Protein AF-C0BCS1-F1 (afdb_monomer_lite)

Sequence (921 aa):
MLYVSSLPQVRDFAQQEAFRIDSSSLIPFIEKELLHIDLLNSFVPQMQNTSLVFQGGTALRLCYGAPRYSEDLDFSVGSDFYQAEKLNSLINENLIKQCNGEVSLKQPKDSIWNRNDVSNQTKVAKWFVKYDLNPNQRDIPLQKIKLEAASIGAHTSLTKNAICHYPQFFKEFPDLKIHVESCDEIMADKLLSFSASIYTRWRDLWDMNWMIEKSDITPATFPLLEYKILDYKTDSQEYKSNLENTIKNIPEFINSNEFLQEMKKMLPVETVETTLLDPNYRLKMISSGCKDIISGLKDELKEADCVVIATDVDPSGEGELLAWEALEKCGWRGPTKRMYFADEAPASVQKAFRERKTLPSMDKDGDYVKAVVRERWDLASMQFTRAATLVARKKGFRTVVRQGRLKSVMVKLTGDQLKAYNEYVRKPFYEARFKDENGNIFARKTDDPEDIRFDSPDQVDLSQLHDSAVVEDSRGKKHTAPGKLLDLAGLSAILAKQGFKPANVLKTYQEMYENQIVSYPRTEDKEVTPEQFGELLPLVDKIASVVGVDTSLLSHRAARKTHVKEGGAHGANRPGINVPESLAELENGYEKIGSAIYSVLAKNYLAMLAEDYEYELIKGHVRDFPEYVGQTQIPIKPGFKAIFDSDSSSTEKSEGEEAENACEFGKVASPYVHEGANKRPQKPTMKWLTKKLEKYNVGTGATRTSTLAEITANEERALMKENKGALTMTKCGEVSYALLANCQIASPEVTEKLFESMNEVGRFSRKPSDVINTVTDMVVHDMKAMQDNIGALDGMKLGDGNAIVIGKCPKCGKDLYATKNQFRCAGVHFKKTGEKDGKAVFAQDGTCDFSIYRFVGPKDKPKKLTDKNGREIAEKGKTSLIKGIKKKSGDGTYDAYLTLNRETWSLDMQFPEFKGKKHKG

Radius of gyration: 37.6 Å; chains: 1; bounding box: 99×92×108 Å

Structure (mmCIF, N/CA/C/O backbone):
data_AF-C0BCS1-F1
#
_entry.id   AF-C0BCS1-F1
#
loop_
_atom_site.group_PDB
_atom_site.id
_atom_site.type_symbol
_atom_site.label_atom_id
_atom_site.label_alt_id
_atom_site.label_comp_id
_atom_site.label_asym_id
_atom_site.label_entity_id
_atom_site.label_seq_id
_atom_site.pdbx_PDB_ins_code
_atom_site.Cartn_x
_atom_site.Cartn_y
_atom_site.Cartn_z
_atom_site.occupancy
_atom_site.B_iso_or_equiv
_atom_site.auth_seq_id
_atom_site.auth_comp_id
_atom_site.auth_asym_id
_atom_site.auth_atom_id
_atom_site.pdbx_PDB_model_num
ATOM 1 N N . MET A 1 1 ? -8.230 4.095 59.460 1.00 45.56 1 MET A N 1
ATOM 2 C CA . MET A 1 1 ? -7.042 4.572 58.729 1.00 45.56 1 MET A CA 1
ATOM 3 C C . MET A 1 1 ? -7.519 4.879 57.331 1.00 45.56 1 MET A C 1
ATOM 5 O O . MET A 1 1 ? -8.160 4.011 56.749 1.00 45.56 1 MET A O 1
ATOM 9 N N . LEU A 1 2 ? -7.238 6.076 56.813 1.00 54.12 2 LEU A N 1
ATOM 10 C CA . LEU A 1 2 ? -7.295 6.291 55.369 1.00 54.12 2 LEU A CA 1
ATOM 11 C C . LEU A 1 2 ? -6.392 5.240 54.706 1.00 54.12 2 LEU A C 1
ATOM 13 O O . LEU A 1 2 ? -5.295 4.978 55.206 1.00 54.12 2 LEU A O 1
ATOM 17 N N . TYR A 1 3 ? -6.855 4.619 53.621 1.00 56.19 3 TYR A N 1
ATOM 18 C CA . TYR A 1 3 ? -5.982 3.759 52.811 1.00 56.19 3 TYR A CA 1
ATOM 19 C C . TYR A 1 3 ? -4.959 4.595 52.032 1.00 56.19 3 TYR A C 1
ATOM 21 O O . TYR A 1 3 ? -3.931 4.091 51.581 1.00 56.19 3 TYR A O 1
ATOM 29 N N . VAL A 1 4 ? -5.223 5.896 51.954 1.00 56.44 4 VAL A N 1
ATOM 30 C CA . VAL A 1 4 ? -4.303 6.937 51.538 1.00 56.44 4 VAL A CA 1
ATOM 31 C C . VAL A 1 4 ? -3.503 7.455 52.732 1.00 56.44 4 VAL A C 1
ATOM 33 O O . VAL A 1 4 ? -4.061 7.877 53.740 1.00 56.44 4 VAL A O 1
ATOM 36 N N . SER A 1 5 ? -2.176 7.463 52.625 1.00 53.47 5 SER A N 1
ATOM 37 C CA . SER A 1 5 ? -1.283 7.852 53.724 1.00 53.47 5 SER A CA 1
ATOM 38 C C . SER A 1 5 ? -1.391 9.328 54.145 1.00 53.47 5 SER A C 1
ATOM 40 O O . SER A 1 5 ? -1.106 9.629 55.303 1.00 53.47 5 SER A O 1
ATOM 42 N N . SER A 1 6 ? -1.830 10.233 53.257 1.00 72.12 6 SER A N 1
ATOM 43 C CA . SER A 1 6 ? -2.327 11.586 53.583 1.00 72.12 6 SER A CA 1
ATOM 44 C C . SER A 1 6 ? -3.031 12.252 52.383 1.00 72.12 6 SER A C 1
ATOM 46 O O . SER A 1 6 ? -2.670 11.999 51.233 1.00 72.12 6 SER A O 1
ATOM 48 N N . LEU A 1 7 ? -4.011 13.140 52.617 1.00 75.31 7 LEU A N 1
ATOM 49 C CA . LEU A 1 7 ? -4.731 13.845 51.537 1.00 75.31 7 LEU A CA 1
ATOM 50 C C . LEU A 1 7 ? -3.817 14.671 50.603 1.00 75.31 7 LEU A C 1
ATOM 52 O O . LEU A 1 7 ? -4.027 14.615 49.389 1.00 75.31 7 LEU A O 1
ATOM 56 N N . PRO A 1 8 ? -2.760 15.359 51.086 1.00 76.81 8 PRO A N 1
ATOM 57 C CA . PRO A 1 8 ? -1.808 16.035 50.200 1.00 76.81 8 PRO A CA 1
ATOM 58 C C . PRO A 1 8 ? -1.104 15.102 49.200 1.00 76.81 8 PRO A C 1
ATOM 60 O O . PRO A 1 8 ? -0.887 15.483 48.048 1.00 76.81 8 PRO A O 1
ATOM 63 N N . GLN A 1 9 ? -0.819 13.851 49.585 1.00 81.00 9 GLN A N 1
ATOM 64 C CA . GLN A 1 9 ? -0.170 12.879 48.695 1.00 81.00 9 GLN A CA 1
ATOM 65 C C . GLN A 1 9 ? -1.052 12.472 47.506 1.00 81.00 9 GLN A C 1
ATOM 67 O O . GLN A 1 9 ? -0.512 12.112 46.462 1.00 81.00 9 GLN A O 1
ATOM 72 N N . VAL A 1 10 ? -2.385 12.575 47.616 1.00 85.31 10 VAL A N 1
ATOM 73 C CA . VAL A 1 10 ? -3.322 12.315 46.503 1.00 85.31 10 VAL A CA 1
ATOM 74 C C . VAL A 1 10 ? -3.016 13.230 45.325 1.00 85.31 10 VAL A C 1
ATOM 76 O O . VAL A 1 10 ? -2.894 12.772 44.190 1.00 85.31 10 VAL A O 1
ATOM 79 N N . ARG A 1 11 ? -2.874 14.533 45.593 1.00 85.88 11 ARG A N 1
ATOM 80 C CA . ARG A 1 11 ? -2.620 15.537 44.556 1.00 85.88 11 ARG A CA 1
ATOM 81 C C . ARG A 1 11 ? -1.243 15.365 43.940 1.00 85.88 11 ARG A C 1
ATOM 83 O O . ARG A 1 11 ? -1.111 15.450 42.720 1.00 85.88 11 ARG A O 1
ATOM 90 N N . ASP A 1 12 ? -0.227 15.126 44.760 1.00 84.12 12 ASP A N 1
ATOM 91 C CA . ASP A 1 12 ? 1.133 14.930 44.260 1.00 84.12 12 ASP A CA 1
ATOM 92 C C . ASP A 1 12 ? 1.222 13.689 43.374 1.00 84.12 12 ASP A C 1
ATOM 94 O O . ASP A 1 12 ? 1.744 13.767 42.259 1.00 84.12 12 ASP A O 1
ATOM 98 N N . PHE A 1 13 ? 0.620 12.581 43.806 1.00 87.12 13 PHE A N 1
ATOM 99 C CA . PHE A 1 13 ? 0.535 11.373 42.999 1.00 87.12 13 PHE A CA 1
ATOM 100 C C . PHE A 1 13 ? -0.258 11.599 41.707 1.00 87.12 13 PHE A C 1
ATOM 102 O O . PHE A 1 13 ? 0.216 11.250 40.628 1.00 87.12 13 PHE A O 1
ATOM 109 N N . ALA A 1 14 ? -1.431 12.235 41.781 1.00 86.88 14 ALA A N 1
ATOM 110 C CA . ALA A 1 14 ? -2.249 12.519 40.606 1.00 86.88 14 ALA A CA 1
ATOM 111 C C . ALA A 1 14 ? -1.506 13.380 39.574 1.00 86.88 14 ALA A C 1
ATOM 113 O O . ALA A 1 14 ? -1.634 13.153 38.373 1.00 86.88 14 ALA A O 1
ATOM 114 N N . GLN A 1 15 ? -0.689 14.338 40.022 1.00 86.00 15 GLN A N 1
ATOM 115 C CA . GLN A 1 15 ? 0.159 15.147 39.145 1.00 86.00 15 GLN A CA 1
ATOM 116 C C . GLN A 1 15 ? 1.286 14.335 38.503 1.00 86.00 15 GLN A C 1
ATOM 118 O O . GLN A 1 15 ? 1.539 14.494 37.307 1.00 86.00 15 GLN A O 1
ATOM 123 N N . GLN A 1 16 ? 1.946 13.462 39.267 1.00 84.12 16 GLN A N 1
ATOM 124 C CA . GLN A 1 16 ? 2.982 12.566 38.746 1.00 84.12 16 GLN A CA 1
ATOM 125 C C . GLN A 1 16 ? 2.408 11.594 37.710 1.00 84.12 16 GLN A C 1
ATOM 127 O O . GLN A 1 16 ? 2.977 11.419 36.633 1.00 84.12 16 GLN A O 1
ATOM 132 N N . GLU A 1 17 ? 1.253 11.008 38.006 1.00 83.81 17 GLU A N 1
ATOM 133 C CA . GLU A 1 17 ? 0.593 10.046 37.135 1.00 83.81 17 GLU A CA 1
ATOM 134 C C . GLU A 1 17 ? 0.048 10.712 35.867 1.00 83.81 17 GLU A C 1
ATOM 136 O O . GLU A 1 17 ? 0.300 10.228 34.765 1.00 83.81 17 GLU A O 1
ATOM 141 N N . ALA A 1 18 ? -0.592 11.880 35.991 1.00 82.31 18 ALA A N 1
ATOM 142 C CA . ALA A 1 18 ? -1.008 12.696 34.852 1.00 82.31 18 ALA A CA 1
ATOM 143 C C . ALA A 1 18 ? 0.174 13.085 33.950 1.00 82.31 18 ALA A C 1
ATOM 145 O O . ALA A 1 18 ? 0.043 13.081 32.727 1.00 82.31 18 ALA A O 1
ATOM 146 N N . PHE A 1 19 ? 1.335 13.402 34.535 1.00 79.94 19 PHE A N 1
ATOM 147 C CA . PHE A 1 19 ? 2.562 13.674 33.786 1.00 79.94 19 PHE A CA 1
ATOM 148 C C . PHE A 1 19 ? 3.078 12.423 33.064 1.00 79.94 19 PHE A C 1
ATOM 150 O O . PHE A 1 19 ? 3.452 12.502 31.895 1.00 79.94 19 PHE A O 1
ATOM 157 N N . ARG A 1 20 ? 3.052 11.259 33.725 1.00 76.12 20 ARG A N 1
ATOM 158 C CA . ARG A 1 20 ? 3.465 9.972 33.144 1.00 76.12 20 ARG A CA 1
ATOM 159 C C . ARG A 1 20 ? 2.649 9.607 31.902 1.00 76.12 20 ARG A C 1
ATOM 161 O O . ARG A 1 20 ? 3.212 9.063 30.956 1.00 76.12 20 ARG A O 1
ATOM 168 N N . ILE A 1 21 ? 1.352 9.916 31.902 1.00 71.75 21 ILE A N 1
ATOM 169 C CA . ILE A 1 21 ? 0.428 9.636 30.789 1.00 71.75 21 ILE A CA 1
ATOM 170 C C . ILE A 1 21 ? 0.202 10.843 29.855 1.00 71.75 21 ILE A C 1
ATOM 172 O O . ILE A 1 21 ? -0.741 10.837 29.063 1.00 71.75 21 ILE A O 1
ATOM 176 N N . ASP A 1 22 ? 1.056 11.871 29.952 1.00 72.12 22 ASP A N 1
ATOM 177 C CA . ASP A 1 22 ? 1.058 13.103 29.140 1.00 72.12 22 ASP A CA 1
ATOM 178 C C . ASP A 1 22 ? -0.292 13.855 29.104 1.00 72.12 22 ASP A C 1
ATOM 180 O O . ASP A 1 22 ? -0.677 14.446 28.097 1.00 72.12 22 ASP A O 1
ATOM 184 N N . SER A 1 23 ? -1.043 13.845 30.211 1.00 75.62 23 SER A N 1
ATOM 185 C CA . SER A 1 23 ? -2.406 14.387 30.269 1.00 75.62 23 SER A CA 1
ATOM 186 C C . SER A 1 23 ? -2.677 15.178 31.548 1.00 75.62 23 SER A C 1
ATOM 188 O O . SER A 1 23 ? -3.337 14.713 32.477 1.00 75.62 23 SER A O 1
ATOM 190 N N . SER A 1 24 ? -2.211 16.427 31.605 1.00 79.38 24 SER A N 1
ATOM 191 C CA . SER A 1 24 ? -2.445 17.299 32.769 1.00 79.38 24 SER A CA 1
ATOM 192 C C . SER A 1 24 ? -3.927 17.600 33.029 1.00 79.38 24 SER A C 1
ATOM 194 O O . SER A 1 24 ? -4.307 17.869 34.166 1.00 79.38 24 SER A O 1
ATOM 196 N N . SER A 1 25 ? -4.791 17.505 32.013 1.00 82.31 25 SER A N 1
ATOM 197 C CA . SER A 1 25 ? -6.243 17.629 32.187 1.00 82.31 25 SER A CA 1
ATOM 198 C C . SER A 1 25 ? -6.852 16.506 33.028 1.00 82.31 25 SER A C 1
ATOM 200 O O . SER A 1 25 ? -7.947 16.695 33.549 1.00 82.31 25 SER A O 1
ATOM 202 N N . LEU A 1 26 ? -6.155 15.373 33.192 1.00 88.88 26 LEU A N 1
ATOM 203 C CA . LEU A 1 26 ? -6.627 14.237 33.985 1.00 88.88 26 LEU A CA 1
ATOM 204 C C . LEU A 1 26 ? -6.359 14.363 35.483 1.00 88.88 26 LEU A C 1
ATOM 206 O O . LEU A 1 26 ? -6.966 13.620 36.245 1.00 88.88 26 LEU A O 1
ATOM 210 N N . ILE A 1 27 ? -5.531 15.313 35.929 1.00 89.62 27 ILE A N 1
ATOM 211 C CA . ILE A 1 27 ? -5.221 15.517 37.357 1.00 89.62 27 ILE A CA 1
ATOM 212 C C . ILE A 1 27 ? -6.481 15.493 38.245 1.00 89.62 27 ILE A C 1
ATOM 214 O O . ILE A 1 27 ? -6.532 14.653 39.141 1.00 89.62 27 ILE A O 1
ATOM 218 N N . PRO A 1 28 ? -7.523 16.322 38.009 1.00 89.56 28 PRO A N 1
ATOM 219 C CA . PRO A 1 28 ? -8.705 16.324 38.875 1.00 89.56 28 PRO A CA 1
ATOM 220 C C . PRO A 1 28 ? -9.489 15.005 38.837 1.00 89.56 28 PRO A C 1
ATOM 222 O O . PRO A 1 28 ? -10.197 14.687 39.785 1.00 89.56 28 PRO A O 1
ATOM 225 N N . PHE A 1 29 ? -9.374 14.231 37.761 1.00 91.94 29 PHE A N 1
ATOM 226 C CA . PHE A 1 29 ? -10.049 12.946 37.620 1.00 91.94 29 PHE A CA 1
ATOM 227 C C . PHE A 1 29 ? -9.303 11.821 38.340 1.00 91.94 29 PHE A C 1
ATOM 229 O O . PHE A 1 29 ? -9.937 10.988 38.978 1.00 91.94 29 PHE A O 1
ATOM 236 N N . ILE A 1 30 ? -7.969 11.832 38.290 1.00 91.75 30 ILE A N 1
ATOM 237 C CA . ILE A 1 30 ? -7.124 10.906 39.051 1.00 91.75 30 ILE A CA 1
ATOM 238 C C . ILE A 1 30 ? -7.273 11.188 40.550 1.00 91.75 30 ILE A C 1
ATOM 240 O O . ILE A 1 30 ? -7.464 10.254 41.322 1.00 91.75 30 ILE A O 1
ATOM 244 N N . GLU A 1 31 ? -7.269 12.467 40.957 1.00 91.50 31 GLU A N 1
ATOM 245 C CA . GLU A 1 31 ? -7.570 12.864 42.341 1.00 91.50 31 GLU A CA 1
ATOM 246 C C . GLU A 1 31 ? -8.921 12.275 42.786 1.00 91.50 31 GLU A C 1
ATOM 248 O O . GLU A 1 31 ? -8.995 11.621 43.823 1.00 91.50 31 GLU A O 1
ATOM 253 N N . LYS A 1 32 ? -9.984 12.443 41.986 1.00 91.88 32 LYS A N 1
ATOM 254 C CA . LYS A 1 32 ? -11.315 11.899 42.300 1.00 91.88 32 LYS A CA 1
ATOM 255 C C . LYS A 1 32 ? -11.346 10.375 42.373 1.00 91.88 32 LYS A C 1
ATOM 257 O O . LYS A 1 32 ? -11.931 9.861 43.315 1.00 91.88 32 LYS A O 1
ATOM 262 N N . GLU A 1 33 ? -10.723 9.668 41.431 1.00 92.25 33 GLU A N 1
ATOM 263 C CA . GLU A 1 33 ? -10.715 8.198 41.408 1.00 92.25 33 GLU A CA 1
ATOM 264 C C . GLU A 1 33 ? -10.065 7.620 42.675 1.00 92.25 33 GLU A C 1
ATOM 266 O O . GLU A 1 33 ? -10.596 6.685 43.272 1.00 92.25 33 GLU A O 1
ATOM 271 N N . LEU A 1 34 ? -8.967 8.221 43.146 1.00 90.62 34 LEU A N 1
ATOM 272 C CA . LEU A 1 34 ? -8.327 7.827 44.405 1.00 90.62 34 LEU A CA 1
ATOM 273 C C . LEU A 1 34 ? -9.242 8.066 45.613 1.00 90.62 34 LEU A C 1
ATOM 275 O O . LEU A 1 34 ? -9.393 7.192 46.464 1.00 90.62 34 LEU A O 1
ATOM 279 N N . LEU A 1 35 ? -9.900 9.225 45.658 1.00 91.00 35 LEU A N 1
ATOM 280 C CA . LEU A 1 35 ? -10.824 9.577 46.736 1.00 91.00 35 LEU A CA 1
ATOM 281 C C . LEU A 1 35 ? -12.133 8.766 46.691 1.00 91.00 35 LEU A C 1
ATOM 283 O O . LEU A 1 35 ? -12.759 8.561 47.731 1.00 91.00 35 LEU A O 1
ATOM 287 N N . HIS A 1 36 ? -12.557 8.281 45.516 1.00 93.00 36 HIS A N 1
ATOM 288 C CA . HIS A 1 36 ? -13.701 7.373 45.384 1.00 93.00 36 HIS A CA 1
ATOM 289 C C . HIS A 1 36 ? -13.457 6.075 46.148 1.00 93.00 36 HIS A C 1
ATOM 291 O O . HIS A 1 36 ? -14.372 5.611 46.822 1.00 93.00 36 HIS A O 1
ATOM 297 N N . ILE A 1 37 ? -12.242 5.518 46.093 1.00 90.25 37 ILE A N 1
ATOM 298 C CA . ILE A 1 37 ? -11.892 4.289 46.820 1.00 90.25 37 ILE A CA 1
ATOM 299 C C . ILE A 1 37 ? -12.029 4.493 48.332 1.00 90.25 37 ILE A C 1
ATOM 301 O O . ILE A 1 37 ? -12.700 3.698 48.991 1.00 90.25 37 ILE A O 1
ATOM 305 N N . ASP A 1 38 ? -11.482 5.585 48.872 1.00 85.38 38 ASP A N 1
ATOM 306 C CA . ASP A 1 38 ? -11.614 5.917 50.298 1.00 85.38 38 ASP A CA 1
ATOM 307 C C . ASP A 1 38 ? -13.079 6.123 50.707 1.00 85.38 38 ASP A C 1
ATOM 309 O O . ASP A 1 38 ? -13.529 5.611 51.737 1.00 85.38 38 ASP A O 1
ATOM 313 N N . LEU A 1 39 ? -13.844 6.859 49.892 1.00 91.19 39 LEU A N 1
ATOM 314 C CA . LEU A 1 39 ? -15.250 7.130 50.166 1.00 91.19 39 LEU A CA 1
ATOM 315 C C . LEU A 1 39 ? -16.079 5.845 50.166 1.00 91.19 39 LEU A C 1
ATOM 317 O O . LEU A 1 39 ? -16.823 5.606 51.115 1.00 91.19 39 LEU A O 1
ATOM 321 N N . LEU A 1 40 ? -15.939 5.007 49.139 1.00 93.19 40 LEU A N 1
ATOM 322 C CA . LEU A 1 40 ? -16.650 3.733 49.044 1.00 93.19 40 LEU A CA 1
ATOM 323 C C . LEU A 1 40 ? -16.286 2.820 50.218 1.00 93.19 40 LEU A C 1
ATOM 325 O O . LEU A 1 40 ? -17.173 2.272 50.872 1.00 93.19 40 LEU A O 1
ATOM 329 N N . ASN A 1 41 ? -15.002 2.724 50.561 1.00 88.62 41 ASN A N 1
ATOM 330 C CA . ASN A 1 41 ? -14.545 1.914 51.685 1.00 88.62 41 ASN A CA 1
ATOM 331 C C . ASN A 1 41 ? -15.115 2.380 53.042 1.00 88.62 41 ASN A C 1
ATOM 333 O O . ASN A 1 41 ? -15.270 1.572 53.955 1.00 88.62 41 ASN A O 1
ATOM 337 N N . SER A 1 42 ? -15.486 3.659 53.176 1.00 88.50 42 SER A N 1
ATOM 338 C CA . SER A 1 42 ? -16.059 4.191 54.420 1.00 88.50 42 SER A CA 1
ATOM 339 C C . SER A 1 42 ? -17.461 3.660 54.751 1.00 88.50 42 SER A C 1
ATOM 341 O O . SER A 1 42 ? -17.827 3.635 55.927 1.00 88.50 42 SER A O 1
ATOM 343 N N . PHE A 1 43 ? -18.245 3.222 53.757 1.00 90.75 43 PHE A N 1
ATOM 344 C CA . PHE A 1 43 ? -19.629 2.783 53.987 1.00 90.75 43 PHE A CA 1
ATOM 345 C C . PHE A 1 43 ? -20.001 1.451 53.330 1.00 90.75 43 PHE A C 1
ATOM 347 O O . PHE A 1 43 ? -20.817 0.728 53.898 1.00 90.75 43 PHE A O 1
ATOM 354 N N . VAL A 1 44 ? -19.419 1.088 52.180 1.00 92.06 44 VAL A N 1
ATOM 355 C CA . VAL A 1 44 ? -19.801 -0.122 51.426 1.00 92.06 44 VAL A CA 1
ATOM 356 C C . VAL A 1 44 ? -19.715 -1.397 52.277 1.00 92.06 44 VAL A C 1
ATOM 358 O O . VAL A 1 44 ? -20.702 -2.134 52.288 1.00 92.06 44 VAL A O 1
ATOM 361 N N . PRO A 1 45 ? -18.645 -1.652 53.065 1.00 90.44 45 PRO A N 1
ATOM 362 C CA . PRO A 1 45 ? -18.564 -2.867 53.884 1.00 90.44 45 PRO A CA 1
ATOM 363 C C . PRO A 1 45 ? -19.729 -3.030 54.872 1.00 90.44 45 PRO A C 1
ATOM 365 O O . PRO A 1 45 ? -20.155 -4.144 55.156 1.00 90.44 45 PRO A O 1
ATOM 368 N N . GLN A 1 46 ? -20.285 -1.922 55.372 1.00 88.75 46 GLN A N 1
ATOM 369 C CA . GLN A 1 46 ? -21.373 -1.922 56.361 1.00 88.75 46 GLN A CA 1
ATOM 370 C C . GLN A 1 46 ? -22.773 -1.851 55.725 1.00 88.75 46 GLN A C 1
ATOM 372 O O . GLN A 1 46 ? -23.796 -1.857 56.424 1.00 88.75 46 GLN A O 1
ATOM 377 N N . MET A 1 47 ? -22.814 -1.776 54.393 1.00 85.81 47 MET A N 1
ATOM 378 C CA . MET A 1 47 ? -24.021 -1.654 53.580 1.00 85.81 47 MET A CA 1
ATOM 379 C C . MET A 1 47 ? -24.220 -2.854 52.639 1.00 85.81 47 MET A C 1
ATOM 381 O O . MET A 1 47 ? -25.154 -2.836 51.844 1.00 85.81 47 MET A O 1
ATOM 385 N N . GLN A 1 48 ? -23.413 -3.918 52.759 1.00 83.81 48 GLN A N 1
ATOM 386 C CA . GLN A 1 48 ? -23.525 -5.126 51.922 1.00 83.81 48 GLN A CA 1
ATOM 387 C C . GLN A 1 48 ? -24.901 -5.808 52.021 1.00 83.81 48 GLN A C 1
ATOM 389 O O . GLN A 1 48 ? -25.414 -6.312 51.036 1.00 83.81 48 GLN A O 1
ATOM 394 N N . ASN A 1 49 ? -25.554 -5.755 53.186 1.00 83.19 49 ASN A N 1
ATOM 395 C CA . ASN A 1 49 ? -26.888 -6.339 53.391 1.00 83.19 49 ASN A CA 1
ATOM 396 C C . ASN A 1 49 ? -28.031 -5.339 53.130 1.00 83.19 49 ASN A C 1
ATOM 398 O O . ASN A 1 49 ? -29.072 -5.396 53.785 1.00 83.19 49 ASN A O 1
ATOM 402 N N . THR A 1 50 ? -27.824 -4.365 52.244 1.00 84.19 50 THR A N 1
ATOM 403 C CA . THR A 1 50 ? -28.833 -3.354 51.887 1.00 84.19 50 THR A CA 1
ATOM 404 C C . THR A 1 50 ? -29.135 -3.400 50.393 1.00 84.19 50 THR A C 1
ATOM 406 O O . THR A 1 50 ? -28.409 -4.027 49.632 1.00 84.19 50 THR A O 1
ATOM 409 N N . SER A 1 51 ? -30.186 -2.705 49.955 1.00 85.50 51 SER A N 1
ATOM 410 C CA . SER A 1 51 ? -30.540 -2.567 48.536 1.00 85.50 51 SER A CA 1
ATOM 411 C C . SER A 1 51 ? -29.625 -1.610 47.754 1.00 85.50 51 SER A C 1
ATOM 413 O O . SER A 1 51 ? -29.957 -1.241 46.634 1.00 85.50 51 SER A O 1
ATOM 415 N N . LEU A 1 52 ? -28.498 -1.177 48.331 1.00 90.62 52 LEU A N 1
ATOM 416 C CA . LEU A 1 52 ? -27.556 -0.243 47.720 1.00 90.62 52 LEU A CA 1
ATOM 417 C C . LEU A 1 52 ? -26.729 -0.931 46.624 1.00 90.62 52 LEU A C 1
ATOM 419 O O . LEU A 1 52 ? -25.795 -1.675 46.921 1.00 90.62 52 LEU A O 1
ATOM 423 N N . VAL A 1 53 ? -27.042 -0.632 45.364 1.00 94.81 53 VAL A N 1
ATOM 424 C CA . VAL A 1 53 ? -26.367 -1.185 44.182 1.00 94.81 53 VAL A CA 1
ATOM 425 C C . VAL A 1 53 ? -25.688 -0.064 43.398 1.00 94.81 53 VAL A C 1
ATOM 427 O O . VAL A 1 53 ? -26.298 0.958 43.098 1.00 94.81 53 VAL A O 1
ATOM 430 N N . PHE A 1 54 ? -24.401 -0.219 43.100 1.00 97.00 54 PHE A N 1
ATOM 431 C CA . PHE A 1 54 ? -23.593 0.755 42.370 1.00 97.00 54 PHE A CA 1
ATOM 432 C C . PHE A 1 54 ? -23.894 0.706 40.866 1.00 97.00 54 PHE A C 1
ATOM 434 O O . PHE A 1 54 ? -24.019 -0.378 40.299 1.00 97.00 54 PHE A O 1
ATOM 441 N N . GLN A 1 55 ? -23.985 1.866 40.217 1.00 95.44 55 GLN A N 1
ATOM 442 C CA . GLN A 1 55 ? -24.376 1.979 38.810 1.00 95.44 55 GLN A CA 1
ATOM 443 C C . GLN A 1 55 ? -23.618 3.089 38.060 1.00 95.44 55 GLN A C 1
ATOM 445 O O . GLN A 1 55 ? -22.833 3.859 38.624 1.00 95.44 55 GLN A O 1
ATOM 450 N N . GLY A 1 56 ? -23.838 3.163 36.746 1.00 93.81 56 GLY A N 1
ATOM 451 C CA . GLY A 1 56 ? -23.357 4.255 35.900 1.00 93.81 56 GLY A CA 1
ATOM 452 C C . GLY A 1 56 ? -21.878 4.181 35.489 1.00 93.81 56 GLY A C 1
ATOM 453 O O . GLY A 1 56 ? -21.233 3.133 35.480 1.00 93.81 56 GLY A O 1
ATOM 454 N N . GLY A 1 57 ? -21.320 5.324 35.074 1.00 93.81 57 GLY A N 1
ATOM 455 C CA . GLY A 1 57 ? -19.987 5.382 34.449 1.00 93.81 57 GLY A CA 1
ATOM 456 C C . GLY A 1 57 ? -18.829 5.047 35.396 1.00 93.81 57 GLY A C 1
ATOM 457 O O . GLY A 1 57 ? -17.850 4.427 34.986 1.00 93.81 57 GLY A O 1
ATOM 458 N N . THR A 1 58 ? -18.936 5.417 36.673 1.00 95.56 58 THR A N 1
ATOM 459 C CA . THR A 1 58 ? -17.890 5.107 37.663 1.00 95.56 58 THR A CA 1
ATOM 460 C C . THR A 1 58 ? -17.924 3.638 38.072 1.00 95.56 58 THR A C 1
ATOM 462 O O . THR A 1 58 ? -16.866 3.055 38.303 1.00 95.56 58 THR A O 1
ATOM 465 N N . ALA A 1 59 ? -19.101 3.002 38.061 1.00 95.69 59 ALA A N 1
ATOM 466 C CA . ALA A 1 59 ? -19.222 1.554 38.197 1.00 95.69 59 ALA A CA 1
ATOM 467 C C . ALA A 1 59 ? -18.527 0.817 37.043 1.00 95.69 59 ALA A C 1
ATOM 469 O O . ALA A 1 59 ? -17.733 -0.091 37.292 1.00 95.69 59 ALA A O 1
ATOM 470 N N . LEU A 1 60 ? -18.721 1.260 35.792 1.00 95.38 60 LEU A N 1
ATOM 471 C CA . LEU A 1 60 ? -17.987 0.716 34.639 1.00 95.38 60 LEU A CA 1
ATOM 472 C C . LEU A 1 60 ? -16.469 0.845 34.806 1.00 95.38 60 LEU A C 1
ATOM 474 O O . LEU A 1 60 ? -15.731 -0.098 34.527 1.00 95.38 60 LEU A O 1
ATOM 478 N N . ARG A 1 61 ? -15.991 1.988 35.304 1.00 94.25 61 ARG A N 1
ATOM 479 C CA . ARG A 1 61 ? -14.565 2.209 35.568 1.00 94.25 61 ARG A CA 1
ATOM 480 C C . ARG A 1 61 ? -14.037 1.278 36.662 1.00 94.25 61 ARG A C 1
ATOM 482 O O . ARG A 1 61 ? -13.099 0.530 36.413 1.00 94.25 61 ARG A O 1
ATOM 489 N N . LEU A 1 62 ? -14.638 1.304 37.850 1.00 95.00 62 LEU A N 1
ATOM 490 C CA . LEU A 1 62 ? -14.099 0.642 39.042 1.00 95.00 62 LEU A CA 1
ATOM 491 C C . LEU A 1 62 ? -14.413 -0.856 39.130 1.00 95.00 62 LEU A C 1
ATOM 493 O O . LEU A 1 62 ? -13.675 -1.561 39.804 1.00 95.00 62 LEU A O 1
ATOM 497 N N . CYS A 1 63 ? -15.467 -1.354 38.481 1.00 94.50 63 CYS A N 1
ATOM 498 C CA . CYS A 1 63 ? -15.870 -2.768 38.571 1.00 94.50 63 CYS A CA 1
ATOM 499 C C . CYS A 1 63 ? -15.665 -3.548 37.263 1.00 94.50 63 CYS A C 1
ATOM 501 O O . CYS A 1 63 ? -15.562 -4.775 37.300 1.00 94.50 63 CYS A O 1
ATOM 503 N N . TYR A 1 64 ? -15.599 -2.855 36.118 1.00 93.38 64 TYR A N 1
ATOM 504 C CA . TYR A 1 64 ? -15.508 -3.473 34.786 1.00 93.38 64 TYR A CA 1
ATOM 505 C C . TYR A 1 64 ? -14.287 -3.028 33.965 1.00 93.38 64 TYR A C 1
ATOM 507 O O . TYR A 1 64 ? -14.012 -3.606 32.916 1.00 93.38 64 TYR A O 1
ATOM 515 N N . GLY A 1 65 ? -13.517 -2.043 34.439 1.00 92.38 65 GLY A N 1
ATOM 516 C CA . GLY A 1 65 ? -12.251 -1.636 33.826 1.00 92.38 65 GLY A CA 1
ATOM 517 C C . GLY A 1 65 ? -12.397 -0.706 32.621 1.00 92.38 65 GLY A C 1
ATOM 518 O O . GLY A 1 65 ? -11.523 -0.694 31.751 1.00 92.38 65 GLY A O 1
ATOM 519 N N . ALA A 1 66 ? -13.477 0.080 32.541 1.00 92.75 66 ALA A N 1
ATOM 520 C CA . ALA A 1 66 ? -13.628 1.081 31.484 1.00 92.75 66 ALA A CA 1
ATOM 521 C C . ALA A 1 66 ? -12.440 2.069 31.466 1.00 92.75 66 ALA A C 1
ATOM 523 O O . ALA A 1 66 ? -11.935 2.439 32.524 1.00 92.75 66 ALA A O 1
ATOM 524 N N . PRO A 1 67 ? -11.963 2.530 30.294 1.00 90.62 67 PRO A N 1
ATOM 525 C CA . PRO A 1 67 ? -10.758 3.364 30.195 1.00 90.62 67 PRO A CA 1
ATOM 526 C C . PRO A 1 67 ? -11.004 4.841 30.523 1.00 90.62 67 PRO A C 1
ATOM 528 O O . PRO A 1 67 ? -10.056 5.606 30.690 1.00 90.62 67 PRO A O 1
ATOM 531 N N . ARG A 1 68 ? -12.271 5.264 30.555 1.00 92.44 68 ARG A N 1
ATOM 532 C CA . ARG A 1 68 ? -12.662 6.652 30.781 1.00 92.44 68 ARG A CA 1
ATOM 533 C C . ARG A 1 68 ? -12.774 6.935 32.273 1.00 92.44 68 ARG A C 1
ATOM 535 O O . ARG A 1 68 ? -13.445 6.204 32.995 1.00 92.44 68 ARG A O 1
ATOM 542 N N . TYR A 1 69 ? -12.195 8.046 32.704 1.00 93.31 69 TYR A N 1
ATOM 543 C CA . TYR A 1 69 ? -12.386 8.562 34.050 1.00 93.31 69 TYR A CA 1
ATOM 544 C C . TYR A 1 69 ? -13.808 9.073 34.263 1.00 93.31 69 TYR A C 1
ATOM 546 O O . TYR A 1 69 ? -14.449 9.602 33.352 1.00 93.31 69 TYR A O 1
ATOM 554 N N . SER A 1 70 ? -14.288 8.967 35.496 1.00 91.31 70 SER A N 1
ATOM 555 C CA . SER A 1 70 ? -15.618 9.415 35.891 1.00 91.31 70 SER A CA 1
ATOM 556 C C . SER A 1 70 ? -15.557 10.167 37.220 1.00 91.31 70 SER A C 1
ATOM 558 O O . SER A 1 70 ? -14.566 10.096 37.941 1.00 91.31 70 SER A O 1
ATOM 560 N N . GLU A 1 71 ? -16.582 10.964 37.512 1.00 90.25 71 GLU A N 1
ATOM 561 C CA . GLU A 1 71 ? -16.530 11.977 38.577 1.00 90.25 71 GLU A CA 1
ATOM 562 C C . GLU A 1 71 ? -17.494 11.709 39.734 1.00 90.25 71 GLU A C 1
ATOM 564 O O . GLU A 1 71 ? -17.210 12.090 40.873 1.00 90.25 71 GLU A O 1
ATOM 569 N N . ASP A 1 72 ? -18.617 11.060 39.436 1.00 92.31 72 ASP A N 1
ATOM 570 C CA . ASP A 1 72 ? -19.772 10.930 40.323 1.00 92.31 72 ASP A CA 1
ATOM 571 C C . ASP A 1 72 ? -19.958 9.471 40.758 1.00 92.31 72 ASP A C 1
ATOM 573 O O . ASP A 1 72 ? -19.619 8.556 40.014 1.00 92.31 72 ASP A O 1
ATOM 577 N N . LEU A 1 73 ? -20.485 9.237 41.957 1.00 95.88 73 LEU A N 1
ATOM 578 C CA . LEU A 1 73 ? -20.860 7.903 42.424 1.00 95.88 73 LEU A CA 1
ATOM 579 C C . LEU A 1 73 ? -22.382 7.776 42.392 1.00 95.88 73 LEU A C 1
ATOM 581 O O . LEU A 1 73 ? -23.060 8.428 43.181 1.00 95.88 73 LEU A O 1
ATOM 585 N N . ASP A 1 74 ? -22.911 6.940 41.507 1.00 94.94 74 ASP A N 1
ATOM 586 C CA . ASP A 1 74 ? -24.352 6.780 41.324 1.00 94.94 74 ASP A CA 1
ATOM 587 C C . ASP A 1 74 ? -24.800 5.411 41.847 1.00 94.94 74 ASP A C 1
ATOM 589 O O . ASP A 1 74 ? -24.185 4.388 41.549 1.00 94.94 74 ASP A O 1
ATOM 593 N N . PHE A 1 75 ? -25.869 5.389 42.639 1.00 94.38 75 PHE A N 1
ATOM 594 C CA . PHE A 1 75 ? -26.421 4.183 43.245 1.00 94.38 75 PHE A CA 1
ATOM 595 C C . PHE A 1 75 ? -27.915 4.048 42.968 1.00 94.38 75 PHE A C 1
ATOM 597 O O . PHE A 1 75 ? -28.660 5.027 42.905 1.00 94.38 75 PHE A O 1
ATOM 604 N N . SER A 1 76 ? -28.355 2.811 42.815 1.00 92.31 76 SER A N 1
ATOM 605 C CA . SER A 1 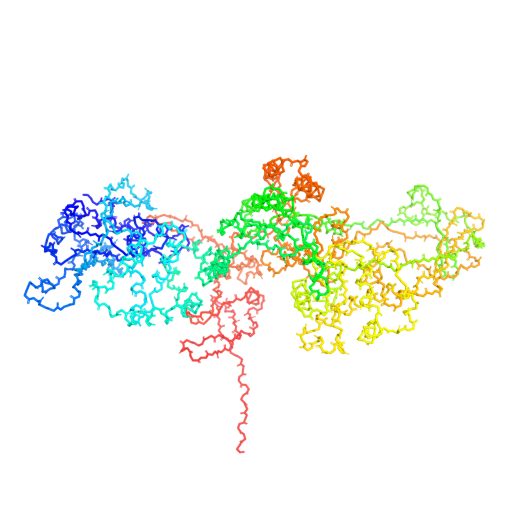76 ? -29.748 2.391 42.844 1.00 92.31 76 SER A CA 1
ATOM 606 C C . SER A 1 76 ? -30.055 1.837 44.238 1.00 92.31 76 SER A C 1
ATOM 608 O O . SER A 1 76 ? -29.232 1.123 44.811 1.00 92.31 76 SER A O 1
ATOM 610 N N . VAL A 1 77 ? -31.192 2.223 44.826 1.00 86.75 77 VAL A N 1
ATOM 611 C CA . VAL A 1 77 ? -31.560 1.803 46.191 1.00 86.75 77 VAL A CA 1
ATOM 612 C C . VAL A 1 77 ? -32.993 1.286 46.346 1.00 86.75 77 VAL A C 1
ATOM 614 O O . VAL A 1 77 ? -33.312 0.689 47.375 1.00 86.75 77 VAL A O 1
ATOM 617 N N . GLY A 1 78 ? -33.862 1.480 45.352 1.00 80.62 78 GLY A N 1
ATOM 618 C CA . GLY A 1 78 ? -35.287 1.140 45.454 1.00 80.62 78 GLY A CA 1
ATOM 619 C C . GLY A 1 78 ? -36.108 2.100 46.327 1.00 80.62 78 GLY A C 1
ATOM 620 O O . GLY A 1 78 ? -35.584 3.043 46.924 1.00 80.62 78 GLY A O 1
ATOM 621 N N . SER A 1 79 ? -37.424 1.873 46.385 1.00 69.00 79 SER A N 1
ATOM 622 C CA . SER A 1 79 ? -38.387 2.743 47.084 1.00 69.00 79 SER A CA 1
ATOM 623 C C . SER A 1 79 ? -38.269 2.705 48.609 1.00 69.00 79 SER A C 1
ATOM 625 O O . SER A 1 79 ? -38.631 3.673 49.277 1.00 69.00 79 SER A O 1
ATOM 627 N N . ASP A 1 80 ? -37.736 1.612 49.155 1.00 63.28 80 ASP A N 1
ATOM 628 C CA . ASP A 1 80 ? -37.794 1.303 50.589 1.00 63.28 80 ASP A CA 1
ATOM 629 C C . ASP A 1 80 ? -36.512 1.698 51.343 1.00 63.28 80 ASP A C 1
ATOM 631 O O . ASP A 1 80 ? -36.344 1.407 52.532 1.00 63.28 80 ASP A O 1
ATOM 635 N N . PHE A 1 81 ? -35.581 2.384 50.675 1.00 68.94 81 PHE A N 1
ATOM 636 C CA . PHE A 1 81 ? -34.290 2.733 51.256 1.00 68.94 81 PHE A CA 1
ATOM 637 C C . PHE A 1 81 ? -34.378 3.911 52.236 1.00 68.94 81 PHE A C 1
ATOM 639 O O . PHE A 1 81 ? -34.142 5.071 51.901 1.00 68.94 81 PHE A O 1
ATOM 646 N N . TYR A 1 82 ? -34.657 3.601 53.502 1.00 63.94 82 TYR A N 1
ATOM 647 C CA . TYR A 1 82 ? -34.691 4.564 54.609 1.00 63.94 82 TYR A CA 1
ATOM 648 C C . TYR A 1 82 ? -33.394 4.527 55.444 1.00 63.94 82 TYR A C 1
ATOM 650 O O . TYR A 1 82 ? -33.423 4.317 56.653 1.00 63.94 82 TYR A O 1
ATOM 658 N N . GLN A 1 83 ? -32.226 4.664 54.802 1.00 69.69 83 GLN A N 1
ATOM 659 C CA . GLN A 1 83 ? -30.916 4.602 55.484 1.00 69.69 83 GLN A CA 1
ATOM 660 C C . GLN A 1 83 ? -30.002 5.803 55.190 1.00 69.69 83 GLN A C 1
ATOM 662 O O . GLN A 1 83 ? -28.794 5.729 55.409 1.00 69.69 83 GLN A O 1
ATOM 667 N N . ALA A 1 84 ? -30.557 6.937 54.746 1.00 74.00 84 ALA A N 1
ATOM 668 C CA . ALA A 1 84 ? -29.786 8.165 54.532 1.00 74.00 84 ALA A CA 1
ATOM 669 C C . ALA A 1 84 ? -29.035 8.619 55.801 1.00 74.00 84 ALA A C 1
ATOM 671 O O . ALA A 1 84 ? -27.860 8.967 55.722 1.00 74.00 84 ALA A O 1
ATOM 672 N N . GLU A 1 85 ? -29.675 8.541 56.973 1.00 77.31 85 GLU A N 1
ATOM 673 C CA . GLU A 1 85 ? -29.048 8.855 58.266 1.00 77.31 85 GLU A CA 1
ATOM 674 C C . GLU A 1 85 ? -27.903 7.899 58.610 1.00 77.31 85 GLU A C 1
ATOM 676 O O . GLU A 1 85 ? -26.850 8.336 59.076 1.00 77.31 85 GLU A O 1
ATOM 681 N N . LYS A 1 86 ? -28.064 6.602 58.319 1.00 81.88 86 LYS A N 1
ATOM 682 C CA . LYS A 1 86 ? -26.996 5.618 58.510 1.00 81.88 86 LYS A CA 1
ATOM 683 C C . LYS A 1 86 ? -25.826 5.913 57.576 1.00 81.88 86 LYS A C 1
ATOM 685 O O . LYS A 1 86 ? -24.702 5.996 58.049 1.00 81.88 86 LYS A O 1
ATOM 690 N N . LEU A 1 87 ? -26.069 6.163 56.286 1.00 84.88 87 LEU A N 1
ATOM 691 C CA . LEU A 1 87 ? -25.013 6.554 55.344 1.00 84.88 87 LEU A CA 1
ATOM 692 C C . LEU A 1 87 ? -24.286 7.829 55.811 1.00 84.88 87 LEU A C 1
ATOM 694 O O . LEU A 1 87 ? -23.059 7.889 55.767 1.00 84.88 87 LEU A O 1
ATOM 698 N N . ASN A 1 88 ? -25.028 8.815 56.328 1.00 86.38 88 ASN A N 1
ATOM 699 C CA . ASN A 1 88 ? -24.454 10.021 56.924 1.00 86.38 88 ASN A CA 1
ATOM 700 C C . ASN A 1 88 ? -23.553 9.692 58.122 1.00 86.38 88 ASN A C 1
ATOM 702 O O . ASN A 1 88 ? -22.438 10.205 58.191 1.00 86.38 88 ASN A O 1
ATOM 706 N N . SER A 1 89 ? -24.016 8.864 59.064 1.00 85.38 89 SER A N 1
ATOM 707 C CA . SER A 1 89 ? -23.229 8.437 60.232 1.00 85.38 89 SER A CA 1
ATOM 708 C C . SER A 1 89 ? -21.960 7.701 59.799 1.00 85.38 89 SER A C 1
ATOM 710 O O . SER A 1 89 ? -20.878 8.088 60.229 1.00 85.38 89 SER A O 1
ATOM 712 N N . LEU A 1 90 ? -22.056 6.757 58.857 1.00 87.62 90 LEU A N 1
ATOM 713 C CA . LEU A 1 90 ? -20.909 5.998 58.351 1.00 87.62 90 LEU A CA 1
ATOM 714 C C . LEU A 1 90 ? -19.847 6.893 57.713 1.00 87.62 90 LEU A C 1
ATOM 716 O O . LEU A 1 90 ? -18.673 6.795 58.064 1.00 87.62 90 LEU A O 1
ATOM 720 N N . ILE A 1 91 ? -20.245 7.811 56.827 1.00 85.62 91 ILE A N 1
ATOM 721 C CA . ILE A 1 91 ? -19.301 8.747 56.202 1.00 85.62 91 ILE A CA 1
ATOM 722 C C . ILE A 1 91 ? -18.686 9.671 57.269 1.00 85.62 91 ILE A C 1
ATOM 724 O O . ILE A 1 91 ? -17.479 9.909 57.269 1.00 85.62 91 ILE A O 1
ATOM 728 N N . ASN A 1 92 ? -19.477 10.179 58.219 1.00 84.25 92 ASN A N 1
ATOM 729 C CA . ASN A 1 92 ? -18.948 11.037 59.282 1.00 84.25 92 ASN A CA 1
ATOM 730 C C . ASN A 1 92 ? -17.950 10.296 60.191 1.00 84.25 92 ASN A C 1
ATOM 732 O O . ASN A 1 92 ? -16.883 10.825 60.503 1.00 84.25 92 ASN A O 1
ATOM 736 N N . GLU A 1 93 ? -18.289 9.085 60.630 1.00 81.81 93 GLU A N 1
ATOM 737 C CA . GLU A 1 93 ? -17.505 8.312 61.594 1.00 81.81 93 GLU A CA 1
ATOM 738 C C . GLU A 1 93 ? -16.253 7.696 60.974 1.00 81.81 93 GLU A C 1
ATOM 740 O O . GLU A 1 93 ? -15.171 7.802 61.554 1.00 81.81 93 GLU A O 1
ATOM 745 N N . ASN A 1 94 ? -16.383 7.099 59.788 1.00 81.75 94 ASN A N 1
ATOM 746 C CA . ASN A 1 94 ? -15.299 6.348 59.165 1.00 81.75 94 ASN A CA 1
ATOM 747 C C . ASN A 1 94 ? -14.402 7.208 58.274 1.00 81.75 94 ASN A C 1
ATOM 749 O O . ASN A 1 94 ? -13.245 6.846 58.088 1.00 81.75 94 ASN A O 1
ATOM 753 N N . LEU A 1 95 ? -14.889 8.335 57.745 1.00 82.06 95 LEU A N 1
ATOM 754 C CA . LEU A 1 95 ? -14.095 9.203 56.872 1.00 82.06 95 LEU A CA 1
ATOM 755 C C . LEU A 1 95 ? -13.779 10.547 57.538 1.00 82.06 95 LEU A C 1
ATOM 757 O O . LEU A 1 95 ? -12.610 10.879 57.724 1.00 82.06 95 LEU A O 1
ATOM 761 N N . ILE A 1 96 ? -14.792 11.317 57.948 1.00 80.81 96 ILE A N 1
ATOM 762 C CA . ILE A 1 96 ? -14.572 12.708 58.394 1.00 80.81 96 ILE A CA 1
ATOM 763 C C . ILE A 1 96 ? -13.769 12.777 59.695 1.00 80.81 96 ILE A C 1
ATOM 765 O O . ILE A 1 96 ? -12.786 13.518 59.760 1.00 80.81 96 ILE A O 1
ATOM 769 N N . LYS A 1 97 ? -14.132 11.983 60.714 1.00 75.25 97 LYS A N 1
ATOM 770 C CA . LYS A 1 97 ? -13.379 11.938 61.983 1.00 75.25 97 LYS A CA 1
ATOM 771 C C . LYS A 1 97 ? -11.918 11.521 61.777 1.00 75.25 97 LYS A C 1
ATOM 773 O O . LYS A 1 97 ? -11.057 11.962 62.529 1.00 75.25 97 LYS A O 1
ATOM 778 N N . GLN A 1 98 ? -11.633 10.707 60.757 1.00 73.06 98 GLN A N 1
ATOM 779 C CA . GLN A 1 98 ? -10.276 10.244 60.452 1.00 73.06 98 GLN A CA 1
ATOM 780 C C . GLN A 1 98 ? -9.431 11.293 59.712 1.00 73.06 98 GLN A C 1
ATOM 782 O O . GLN A 1 98 ? -8.209 11.246 59.805 1.00 73.06 98 GLN A O 1
ATOM 787 N N . CYS A 1 99 ? -10.061 12.254 59.026 1.00 74.31 99 CYS A N 1
ATOM 788 C CA . CYS A 1 99 ? -9.383 13.308 58.258 1.00 74.31 99 CYS A CA 1
ATOM 789 C C . CYS A 1 99 ? -9.230 14.636 59.023 1.00 74.31 99 CYS A C 1
ATOM 791 O O . CYS A 1 99 ? -8.938 15.658 58.414 1.00 74.31 99 CYS A O 1
ATOM 793 N N . ASN A 1 100 ? -9.491 14.656 60.335 1.00 69.00 100 ASN A N 1
ATOM 794 C CA . ASN A 1 100 ? -9.254 15.794 61.236 1.00 69.00 100 ASN A CA 1
ATOM 795 C C . ASN A 1 100 ? -9.742 17.180 60.730 1.00 69.00 100 ASN A C 1
ATOM 797 O O . ASN A 1 100 ? -9.102 18.198 60.981 1.00 69.00 100 ASN A O 1
ATOM 801 N N . GLY A 1 101 ? -10.878 17.229 60.020 1.00 67.69 101 GLY A N 1
ATOM 802 C CA . GLY A 1 101 ? -11.477 18.470 59.499 1.00 67.69 101 GLY A CA 1
ATOM 803 C C . GLY A 1 101 ? -11.164 18.810 58.034 1.00 67.69 101 GLY A C 1
ATOM 804 O O . GLY A 1 101 ? -11.737 19.760 57.508 1.00 67.69 101 GLY A O 1
ATOM 805 N N . GLU A 1 102 ? -10.337 18.017 57.349 1.00 79.88 102 GLU A N 1
ATOM 806 C CA . GLU A 1 102 ? -9.995 18.195 55.924 1.00 79.88 102 GLU A CA 1
ATOM 807 C C . GLU A 1 102 ? -11.089 17.673 54.970 1.00 79.88 102 GLU A C 1
ATOM 809 O O . GLU A 1 102 ? -11.037 17.885 53.759 1.00 79.88 102 GLU A O 1
ATOM 814 N N . VAL A 1 103 ? -12.117 17.004 55.501 1.00 85.69 103 VAL A N 1
ATOM 815 C CA . VAL A 1 103 ? -13.261 16.494 54.733 1.00 85.69 103 VAL A CA 1
ATOM 816 C C . VAL A 1 103 ? -14.561 17.025 55.318 1.00 85.69 103 VAL A C 1
ATOM 818 O O . VAL A 1 103 ? -14.757 17.025 56.531 1.00 85.69 103 VAL A O 1
ATOM 821 N N . SER A 1 104 ? -15.483 17.451 54.455 1.00 88.50 104 SER A N 1
ATOM 822 C CA . SER A 1 104 ? -16.827 17.873 54.862 1.00 88.50 104 SER A CA 1
ATOM 823 C C . SER A 1 104 ? -17.912 17.214 54.018 1.00 88.50 104 SER A C 1
ATOM 825 O O . SER A 1 104 ? -17.746 16.983 52.820 1.00 88.50 104 SER A O 1
ATOM 827 N N . LEU A 1 105 ? -19.052 16.935 54.649 1.00 90.25 105 LEU A N 1
ATOM 828 C CA . LEU A 1 105 ? -20.207 16.304 54.022 1.00 90.25 105 LEU A CA 1
ATOM 829 C C . LEU A 1 105 ? -21.377 17.284 53.972 1.00 90.25 105 LEU A C 1
ATOM 831 O O . LEU A 1 105 ? -21.865 17.740 55.004 1.00 90.25 105 LEU A O 1
ATOM 835 N N . LYS A 1 106 ? -21.874 17.568 52.767 1.00 90.62 106 LYS A N 1
ATOM 836 C CA . LYS A 1 106 ? -23.192 18.181 52.579 1.00 90.62 106 LYS A CA 1
ATOM 837 C C . LYS A 1 106 ? -24.212 17.079 52.310 1.00 90.62 106 LYS A C 1
ATOM 839 O O . LYS A 1 106 ? -24.123 16.403 51.286 1.00 90.62 106 LYS A O 1
ATOM 844 N N . GLN A 1 107 ? -25.162 16.936 53.223 1.00 87.50 107 GLN A N 1
ATOM 845 C CA . GLN A 1 107 ? -26.197 15.903 53.207 1.00 87.50 107 GLN A CA 1
ATOM 846 C C . GLN A 1 107 ? -27.416 16.338 52.362 1.00 87.50 107 GLN A C 1
ATOM 848 O O . GLN A 1 107 ? -27.605 17.543 52.135 1.00 87.50 107 GLN A O 1
ATOM 853 N N . PRO A 1 108 ? -28.235 15.386 51.876 1.00 83.75 108 PRO A N 1
ATOM 854 C CA . PRO A 1 108 ? -29.536 15.673 51.279 1.00 83.75 108 PRO A CA 1
ATOM 855 C C . PRO A 1 108 ? -30.476 16.351 52.286 1.00 83.75 108 PRO A C 1
ATOM 857 O O . PRO A 1 108 ? -30.289 16.241 53.491 1.00 83.75 108 PRO A O 1
ATOM 860 N N . LYS A 1 109 ? -31.506 17.052 51.794 1.00 77.38 109 LYS A N 1
ATOM 861 C CA . LYS A 1 109 ? -32.568 17.580 52.664 1.00 77.38 109 LYS A CA 1
ATOM 862 C C . LYS A 1 109 ? -33.433 16.421 53.174 1.00 77.38 109 LYS A C 1
ATOM 864 O O . LYS A 1 109 ? -33.826 15.580 52.368 1.00 77.38 109 LYS A O 1
ATOM 869 N N . ASP A 1 110 ? -33.812 16.446 54.450 1.00 66.31 110 ASP A N 1
ATOM 870 C CA . ASP A 1 110 ? -34.634 15.397 55.087 1.00 66.31 110 ASP A CA 1
ATOM 871 C C . ASP A 1 110 ? -35.980 15.157 54.375 1.00 66.31 110 ASP A C 1
ATOM 873 O O . ASP A 1 110 ? -36.526 14.058 54.387 1.00 66.31 110 ASP A O 1
ATOM 877 N N . SER A 1 111 ? -36.495 16.170 53.673 1.00 62.62 111 SER A N 1
ATOM 878 C CA . SER A 1 111 ? -37.753 16.111 52.919 1.00 62.62 111 SER A CA 1
ATOM 879 C C . SER A 1 111 ? -37.727 15.247 51.654 1.00 62.62 111 SER A C 1
ATOM 881 O O . SER A 1 111 ? -38.798 14.966 51.122 1.00 62.62 111 SER A O 1
ATOM 883 N N . ILE A 1 112 ? -36.558 14.808 51.165 1.00 66.62 112 ILE A N 1
ATOM 884 C CA . ILE A 1 112 ? -36.461 14.028 49.914 1.00 66.62 112 ILE A CA 1
ATOM 885 C C . ILE A 1 112 ? -37.173 12.671 50.035 1.00 66.62 112 ILE A C 1
ATOM 887 O O . ILE A 1 112 ? -37.752 12.199 49.062 1.00 66.62 112 ILE A O 1
ATOM 891 N N . TRP A 1 113 ? -37.186 12.075 51.230 1.00 65.00 113 TRP A N 1
ATOM 892 C CA . TRP A 1 113 ? -37.805 10.772 51.503 1.00 65.00 113 TRP A CA 1
ATOM 893 C C . TRP A 1 113 ? -39.029 10.892 52.411 1.00 65.00 113 TRP A C 1
ATOM 895 O O . TRP A 1 113 ? -39.244 10.075 53.307 1.00 65.00 113 TRP A O 1
ATOM 905 N N . ASN A 1 114 ? -39.842 11.931 52.205 1.00 63.53 114 ASN A N 1
ATOM 906 C CA . ASN A 1 114 ? -41.101 12.060 52.926 1.00 63.53 114 ASN A CA 1
ATOM 907 C C . ASN A 1 114 ? -42.018 10.866 52.595 1.00 63.53 114 ASN A C 1
ATOM 909 O O . ASN A 1 114 ? -42.421 10.686 51.444 1.00 63.53 114 ASN A O 1
ATOM 913 N N . ARG A 1 115 ? -42.361 10.059 53.609 1.00 54.41 115 ARG A N 1
ATOM 914 C CA . ARG A 1 115 ? -43.239 8.881 53.469 1.00 54.41 115 ARG A CA 1
ATOM 915 C C . ARG A 1 115 ? -44.673 9.239 53.062 1.00 54.41 115 ARG A C 1
ATOM 917 O O . ARG A 1 115 ? -45.373 8.386 52.536 1.00 54.41 115 ARG A O 1
ATOM 924 N N . ASN A 1 116 ? -45.086 10.489 53.273 1.00 53.22 116 ASN A N 1
ATOM 925 C CA . ASN A 1 116 ? -46.410 10.994 52.901 1.00 53.22 116 ASN A CA 1
ATOM 926 C C . ASN A 1 116 ? -46.428 11.662 51.515 1.00 53.22 116 ASN A C 1
ATOM 928 O O . ASN A 1 116 ? -47.462 12.174 51.090 1.00 53.22 116 ASN A O 1
ATOM 932 N N . ASP A 1 117 ? -45.289 11.705 50.822 1.00 57.38 117 ASP A N 1
ATOM 933 C CA . ASP A 1 117 ? -45.198 12.245 49.471 1.00 57.38 117 ASP A CA 1
ATOM 934 C C . ASP A 1 117 ? -45.617 11.185 48.445 1.00 57.38 117 ASP A C 1
ATOM 936 O O . ASP A 1 117 ? -44.830 10.308 48.076 1.00 57.38 117 ASP A O 1
ATOM 940 N N . VAL A 1 118 ? -46.875 11.311 48.012 1.00 53.81 118 VAL A N 1
ATOM 941 C CA . VAL A 1 118 ? -47.567 10.522 46.979 1.00 53.81 118 VAL A CA 1
ATOM 942 C C . VAL A 1 118 ? -47.207 10.944 45.546 1.00 53.81 118 VAL A C 1
ATOM 944 O O . VAL A 1 118 ? -47.806 10.443 44.592 1.00 53.81 118 VAL A O 1
ATOM 947 N N . SER A 1 119 ? -46.256 11.869 45.355 1.00 57.34 119 SER A N 1
ATOM 948 C CA . SER A 1 119 ? -45.816 12.242 44.012 1.00 57.34 119 SER A CA 1
ATOM 949 C C . SER A 1 119 ? -45.218 11.036 43.281 1.00 57.34 119 SER A C 1
ATOM 951 O O . SER A 1 119 ? -44.412 10.270 43.806 1.00 57.34 119 SER A O 1
ATOM 953 N N . ASN A 1 120 ? -45.637 10.856 42.031 1.00 54.72 120 ASN A N 1
ATOM 954 C CA . ASN A 1 120 ? -45.301 9.690 41.217 1.00 54.72 120 ASN A CA 1
ATOM 955 C C . ASN A 1 120 ? -43.899 9.784 40.567 1.00 54.72 120 ASN A C 1
ATOM 957 O O . ASN A 1 120 ? -43.658 9.100 39.574 1.00 54.72 120 ASN A O 1
ATOM 961 N N . GLN A 1 121 ? -42.995 10.625 41.083 1.00 65.94 121 GLN A N 1
ATOM 962 C CA . GLN A 1 121 ? -41.694 10.944 40.477 1.00 65.94 121 GLN A CA 1
ATOM 963 C C . GLN A 1 121 ? -40.531 10.182 41.129 1.00 65.94 121 GLN A C 1
ATOM 965 O O . GLN A 1 121 ? -40.541 9.916 42.330 1.00 65.94 121 GLN A O 1
ATOM 970 N N . THR A 1 122 ? -39.495 9.873 40.343 1.00 74.00 122 THR A N 1
ATOM 971 C CA . THR A 1 122 ? -38.232 9.299 40.832 1.00 74.00 122 THR A CA 1
ATOM 972 C C . THR A 1 122 ? -37.546 10.251 41.812 1.00 74.00 122 THR A C 1
ATOM 974 O O . THR A 1 122 ? -37.233 11.394 41.470 1.00 74.00 122 THR A O 1
ATOM 977 N N . LYS A 1 123 ? -37.261 9.776 43.028 1.00 81.50 123 LYS A N 1
ATOM 978 C CA . LYS A 1 123 ? -36.572 10.546 44.072 1.00 81.50 123 LYS A CA 1
ATOM 979 C C . LYS A 1 123 ? -35.069 10.276 43.986 1.00 81.50 123 LYS A C 1
ATOM 981 O O . LYS A 1 123 ? -34.647 9.127 43.888 1.00 81.50 123 LYS A O 1
ATOM 986 N N . VAL A 1 124 ? -34.250 11.329 44.023 1.00 85.56 124 VAL A N 1
ATOM 987 C CA . VAL A 1 124 ? -32.781 11.215 43.989 1.00 85.56 124 VAL A CA 1
ATOM 988 C C . VAL A 1 124 ? -32.183 11.971 45.167 1.00 85.56 124 VAL A C 1
ATOM 990 O O . VAL A 1 124 ? -32.235 13.203 45.226 1.00 85.56 124 VAL A O 1
ATOM 993 N N . ALA A 1 125 ? -31.586 11.237 46.102 1.00 87.19 125 ALA A N 1
ATOM 994 C CA . ALA A 1 125 ? -30.836 11.819 47.206 1.00 87.19 125 ALA A CA 1
ATOM 995 C C . ALA A 1 125 ? -29.402 12.126 46.770 1.00 87.19 125 ALA A C 1
ATOM 997 O O . ALA A 1 125 ? -28.782 11.332 46.069 1.00 87.19 125 ALA A O 1
ATOM 998 N N . LYS A 1 126 ? -28.885 13.296 47.166 1.00 90.56 126 LYS A N 1
ATOM 999 C CA . LYS A 1 126 ? -27.572 13.792 46.733 1.00 90.56 126 LYS A CA 1
ATOM 1000 C C . LYS A 1 126 ? -26.724 14.202 47.923 1.00 90.56 126 LYS A C 1
ATOM 1002 O O . LYS A 1 126 ? -27.076 15.136 48.645 1.00 90.56 126 LYS A O 1
ATOM 1007 N N . TRP A 1 127 ? -25.576 13.558 48.059 1.00 92.06 127 TRP A N 1
ATOM 1008 C CA . TRP A 1 127 ? -24.524 13.920 48.994 1.00 92.06 127 TRP A CA 1
ATOM 1009 C C . TRP A 1 127 ? -23.379 14.583 48.235 1.00 92.06 127 TRP A C 1
ATOM 1011 O O . TRP A 1 127 ? -23.043 14.197 47.115 1.00 92.06 127 TRP A O 1
ATOM 1021 N N . PHE A 1 128 ? -22.757 15.585 48.850 1.00 92.81 128 PHE A N 1
ATOM 1022 C CA . PHE A 1 128 ? -21.512 16.153 48.343 1.00 92.81 128 PHE A CA 1
ATOM 1023 C C . PHE A 1 128 ? -20.429 16.045 49.402 1.00 92.81 128 PHE A C 1
ATOM 1025 O O . PHE A 1 128 ? -20.476 16.754 50.410 1.00 92.81 128 PHE A O 1
ATOM 1032 N N . VAL A 1 129 ? -19.448 15.193 49.137 1.00 91.81 129 VAL A N 1
ATOM 1033 C CA . VAL A 1 129 ? -18.244 15.055 49.952 1.00 91.81 129 VAL A CA 1
ATOM 1034 C C . VAL A 1 129 ? -17.193 15.996 49.381 1.00 91.81 129 VAL A C 1
ATOM 1036 O O . VAL A 1 129 ? -16.898 15.953 48.185 1.00 91.81 129 VAL A O 1
ATOM 1039 N N . LYS A 1 130 ? -16.676 16.903 50.207 1.00 91.69 130 LYS A N 1
ATOM 1040 C CA . LYS A 1 130 ? -15.635 17.856 49.820 1.00 91.69 130 LYS A CA 1
ATOM 1041 C C . LYS A 1 130 ? -14.349 17.514 50.551 1.00 91.69 130 LYS A C 1
ATOM 1043 O O . LYS A 1 130 ? -14.372 17.442 51.776 1.00 91.69 130 LYS A O 1
ATOM 1048 N N . TYR A 1 131 ? -13.270 17.373 49.800 1.00 89.88 131 TYR A N 1
ATOM 1049 C CA . TYR A 1 131 ? -11.928 17.097 50.288 1.00 89.88 131 TYR A CA 1
ATOM 1050 C C . TYR A 1 131 ? -11.056 18.332 50.094 1.00 89.88 131 TYR A C 1
ATOM 1052 O O . TYR A 1 131 ? -10.966 18.873 48.985 1.00 89.88 131 TYR A O 1
ATOM 1060 N N . ASP A 1 132 ? -10.412 18.762 51.170 1.00 87.12 132 ASP A N 1
ATOM 1061 C CA . ASP A 1 132 ? -9.343 19.743 51.136 1.00 87.12 132 ASP A CA 1
ATOM 1062 C C . ASP A 1 132 ? -8.005 19.021 50.982 1.00 87.12 132 ASP A C 1
ATOM 1064 O O . ASP A 1 132 ? -7.439 18.495 51.935 1.00 87.12 132 ASP A O 1
ATOM 1068 N N . LEU A 1 133 ? -7.511 18.958 49.745 1.00 84.31 133 LEU A N 1
ATOM 1069 C CA . LEU A 1 133 ? -6.224 18.323 49.459 1.00 84.31 133 LEU A CA 1
ATOM 1070 C C . LEU A 1 133 ? -5.035 19.212 49.849 1.00 84.31 133 LEU A C 1
ATOM 1072 O O . LEU A 1 133 ? -3.899 18.753 49.777 1.00 84.31 133 LEU A O 1
ATOM 1076 N N . ASN A 1 134 ? -5.263 20.488 50.193 1.00 78.56 134 ASN A N 1
ATOM 1077 C CA . ASN A 1 134 ? -4.215 21.440 50.565 1.00 78.56 134 ASN A CA 1
ATOM 1078 C C . ASN A 1 134 ? -4.722 22.405 51.650 1.00 78.56 134 ASN A C 1
ATOM 1080 O O . ASN A 1 134 ? -4.855 23.602 51.384 1.00 78.56 134 ASN A O 1
ATOM 1084 N N . PRO A 1 135 ? -4.905 21.936 52.897 1.00 69.44 135 PRO A N 1
ATOM 1085 C CA . PRO A 1 135 ? -5.462 22.752 53.984 1.00 69.44 135 PRO A CA 1
ATOM 1086 C C . PRO A 1 135 ? -4.641 24.017 54.301 1.00 69.44 135 PRO A C 1
ATOM 1088 O O . PRO A 1 135 ? -5.147 24.978 54.881 1.00 69.44 135 PRO A O 1
ATOM 1091 N N . ASN A 1 136 ? -3.375 24.054 53.871 1.00 70.75 136 ASN A N 1
ATOM 1092 C CA . ASN A 1 136 ? -2.467 25.189 54.040 1.00 70.75 136 ASN A CA 1
ATOM 1093 C C . ASN A 1 136 ? -2.495 26.208 52.874 1.00 70.75 136 ASN A C 1
ATOM 1095 O O . ASN A 1 136 ? -1.799 27.220 52.950 1.00 70.75 136 ASN A O 1
ATOM 1099 N N . GLN A 1 137 ? -3.273 25.979 51.805 1.00 70.94 137 GLN A N 1
ATOM 1100 C CA . GLN A 1 137 ? -3.372 26.854 50.622 1.00 70.94 137 GLN A CA 1
ATOM 1101 C C . GLN A 1 137 ? -4.837 27.122 50.245 1.00 70.94 137 GLN A C 1
ATOM 1103 O O . GLN A 1 137 ? -5.469 26.370 49.507 1.00 70.94 137 GLN A O 1
ATOM 1108 N N . ARG A 1 138 ? -5.382 28.238 50.749 1.00 66.62 138 ARG A N 1
ATOM 1109 C CA . ARG A 1 138 ? -6.810 28.600 50.619 1.00 66.62 138 ARG A CA 1
ATOM 1110 C C . ARG A 1 138 ? -7.264 28.955 49.195 1.00 66.62 138 ARG A C 1
ATOM 1112 O O . ARG A 1 138 ? -8.460 29.100 48.963 1.00 66.62 138 ARG A O 1
ATOM 1119 N N . ASP A 1 139 ? -6.334 29.147 48.266 1.00 71.94 139 ASP A N 1
ATOM 1120 C CA . ASP A 1 139 ? -6.574 29.477 46.859 1.00 71.94 139 ASP A CA 1
ATOM 1121 C C . ASP A 1 139 ? -6.755 28.240 45.962 1.00 71.94 139 ASP A C 1
ATOM 1123 O O . ASP A 1 139 ? -7.193 28.370 44.815 1.00 71.94 139 ASP A O 1
ATOM 1127 N N . ILE A 1 140 ? -6.479 27.034 46.475 1.00 69.50 140 ILE A N 1
ATOM 1128 C CA . ILE A 1 140 ? -6.684 25.789 45.734 1.00 69.50 140 ILE A CA 1
ATOM 1129 C C . ILE A 1 140 ? -8.148 25.327 45.855 1.00 69.50 140 ILE A C 1
ATOM 1131 O O . ILE A 1 140 ? -8.666 25.187 46.962 1.00 69.50 140 ILE A O 1
ATOM 1135 N N . PRO A 1 141 ? -8.835 25.036 44.731 1.00 76.06 141 PRO A N 1
ATOM 1136 C CA . PRO A 1 141 ? -10.193 24.504 44.766 1.00 76.06 141 PRO A CA 1
ATOM 1137 C C . PRO A 1 141 ? -10.280 23.145 45.474 1.00 76.06 141 PRO A C 1
ATOM 1139 O O . PRO A 1 141 ? -9.503 22.235 45.182 1.00 76.06 141 PRO A O 1
ATOM 1142 N N . LEU A 1 142 ? -11.286 22.994 46.342 1.00 86.00 142 LEU A N 1
ATOM 1143 C CA . LEU A 1 142 ? -11.635 21.720 46.978 1.00 86.00 142 LEU A CA 1
ATOM 1144 C C . LEU A 1 142 ? -12.045 20.681 45.930 1.00 86.00 142 LEU A C 1
ATOM 1146 O O . LEU A 1 142 ? -12.819 20.991 45.015 1.00 86.00 142 LEU A O 1
ATOM 1150 N N . GLN A 1 143 ? -11.631 19.429 46.127 1.00 90.25 143 GLN A N 1
ATOM 1151 C CA . GLN A 1 143 ? -12.182 18.326 45.350 1.00 90.25 143 GLN A CA 1
ATOM 1152 C C . GLN A 1 143 ? -13.567 17.968 45.871 1.00 90.25 143 GLN A C 1
ATOM 1154 O O . GLN A 1 143 ? -13.781 17.808 47.070 1.00 90.25 143 GLN A O 1
ATOM 1159 N N . LYS A 1 144 ? -14.535 17.867 44.961 1.00 92.25 144 LYS A N 1
ATOM 1160 C CA . LYS A 1 144 ? -15.938 17.623 45.294 1.00 92.25 144 LYS A CA 1
ATOM 1161 C C . LYS A 1 144 ? -16.412 16.357 44.598 1.00 92.25 144 LYS A C 1
ATOM 1163 O O . LYS A 1 144 ? -16.483 16.326 43.370 1.00 92.25 144 LYS A O 1
ATOM 1168 N N . ILE A 1 145 ? -16.781 15.360 45.393 1.00 93.94 145 ILE A N 1
ATOM 1169 C CA . ILE A 1 145 ? -17.382 14.112 44.929 1.00 93.94 145 ILE A CA 1
ATOM 1170 C C . ILE A 1 145 ? -18.874 14.177 45.211 1.00 93.94 145 ILE A C 1
ATOM 1172 O O . ILE A 1 145 ? -19.305 14.487 46.326 1.00 93.94 145 ILE A O 1
ATOM 1176 N N . LYS A 1 146 ? -19.665 13.922 44.176 1.00 94.94 146 LYS A N 1
ATOM 1177 C CA . LYS A 1 146 ? -21.112 13.807 44.282 1.00 94.94 146 LYS A CA 1
ATOM 1178 C C . LYS A 1 146 ? -21.465 12.329 44.385 1.00 94.94 146 LYS A C 1
ATOM 1180 O O . LYS A 1 146 ? -21.015 11.543 43.559 1.00 94.94 146 LYS A O 1
ATOM 1185 N N . LEU A 1 147 ? -22.259 11.983 45.390 1.00 93.69 147 LEU A N 1
ATOM 1186 C CA . LEU A 1 147 ? -22.865 10.666 45.531 1.00 93.69 147 LEU A CA 1
ATOM 1187 C C . LEU A 1 147 ? -24.375 10.832 45.354 1.00 93.69 147 LEU A C 1
ATOM 1189 O O . LEU A 1 147 ? -24.985 11.635 46.063 1.00 93.69 147 LEU A O 1
ATOM 1193 N N . GLU A 1 148 ? -24.965 10.123 44.397 1.00 92.12 148 GLU A N 1
ATOM 1194 C CA . GLU A 1 148 ? -26.406 10.112 44.140 1.00 92.12 148 GLU A CA 1
ATOM 1195 C C . GLU A 1 148 ? -26.988 8.722 44.431 1.00 92.12 148 GLU A C 1
ATOM 1197 O O . GLU A 1 148 ? -26.385 7.712 44.085 1.00 92.12 148 GLU A O 1
ATOM 1202 N N . ALA A 1 149 ? -28.159 8.664 45.067 1.00 89.69 149 ALA A N 1
ATOM 1203 C CA . ALA A 1 149 ? -28.920 7.429 45.251 1.00 89.69 149 ALA A CA 1
ATOM 1204 C C . ALA A 1 149 ? -30.351 7.627 44.742 1.00 89.69 149 ALA A C 1
ATOM 1206 O O . ALA A 1 149 ? -31.081 8.479 45.263 1.00 89.69 149 ALA A O 1
ATOM 1207 N N . ALA A 1 150 ? -30.731 6.869 43.715 1.00 88.50 150 ALA A N 1
ATOM 1208 C CA . ALA A 1 150 ? -32.044 6.932 43.085 1.00 88.50 150 ALA A CA 1
ATOM 1209 C C . ALA A 1 150 ? -33.014 5.917 43.704 1.00 88.50 150 ALA A C 1
ATOM 1211 O O . ALA A 1 150 ? -32.659 4.760 43.924 1.00 88.50 150 ALA A O 1
ATOM 1212 N N . SER A 1 151 ? -34.268 6.326 43.911 1.00 85.25 151 SER A N 1
ATOM 1213 C CA . SER A 1 151 ? -35.356 5.503 44.463 1.00 85.25 151 SER A CA 1
ATOM 1214 C C . SER A 1 151 ? -35.868 4.398 43.537 1.00 85.25 151 SER A C 1
ATOM 1216 O O . SER A 1 151 ? -36.954 3.869 43.756 1.00 85.25 151 SER A O 1
ATOM 1218 N N . ILE A 1 152 ? -35.132 4.099 42.473 1.00 86.00 152 ILE A N 1
ATOM 1219 C CA . ILE A 1 152 ? -35.393 3.000 41.545 1.00 86.00 152 ILE A CA 1
ATOM 1220 C C . ILE A 1 152 ? -34.494 1.850 41.974 1.00 86.00 152 ILE A C 1
ATOM 1222 O O . ILE A 1 152 ? -33.346 2.096 42.350 1.00 86.00 152 ILE A O 1
ATOM 1226 N N . GLY A 1 153 ? -35.031 0.633 42.007 1.00 87.75 153 GLY A N 1
ATOM 1227 C CA . GLY A 1 153 ? -34.278 -0.570 42.356 1.00 87.75 153 GLY A CA 1
ATOM 1228 C C . GLY A 1 153 ? -33.502 -1.102 41.156 1.00 87.75 153 GLY A C 1
ATOM 1229 O O . GLY A 1 153 ? -33.913 -0.892 40.019 1.00 87.75 153 GLY A O 1
ATOM 1230 N N . ALA A 1 154 ? -32.389 -1.778 41.419 1.00 93.12 154 ALA A N 1
ATOM 1231 C CA . ALA A 1 154 ? -31.635 -2.470 40.390 1.00 93.12 154 ALA A CA 1
ATOM 1232 C C . ALA A 1 154 ? -32.281 -3.837 40.151 1.00 93.12 154 ALA A C 1
ATOM 1234 O O . ALA A 1 154 ? -32.620 -4.546 41.104 1.00 93.12 154 ALA A O 1
ATOM 1235 N N . HIS A 1 155 ? -32.435 -4.214 38.889 1.00 94.62 155 HIS A N 1
ATOM 1236 C CA . HIS A 1 155 ? -32.926 -5.528 38.467 1.00 94.62 155 HIS A CA 1
ATOM 1237 C C . HIS A 1 155 ? -31.840 -6.597 38.564 1.00 94.62 155 HIS A C 1
ATOM 1239 O O . HIS A 1 155 ? -32.132 -7.788 38.674 1.00 94.62 155 HIS A O 1
ATOM 1245 N N . THR A 1 156 ? -30.577 -6.180 38.553 1.00 94.31 156 THR A N 1
ATOM 1246 C CA . THR A 1 156 ? -29.400 -7.027 38.702 1.00 94.31 156 THR A CA 1
ATOM 1247 C C . THR A 1 156 ? -28.483 -6.482 39.794 1.00 94.31 156 THR A C 1
ATOM 1249 O O . THR A 1 156 ? -28.268 -5.283 39.938 1.00 94.31 156 THR A O 1
ATOM 1252 N N . SER A 1 157 ? -27.911 -7.386 40.587 1.00 94.69 157 SER A N 1
ATOM 1253 C CA . SER A 1 157 ? -26.941 -7.042 41.627 1.00 94.69 157 SER A CA 1
ATOM 1254 C C . SER A 1 157 ? -25.856 -8.106 41.664 1.00 94.69 157 SER A C 1
ATOM 1256 O O . SER A 1 157 ? -26.051 -9.215 42.163 1.00 94.69 157 SER A O 1
ATOM 1258 N N . LEU A 1 158 ? -24.710 -7.782 41.074 1.00 94.25 158 LEU A N 1
ATOM 1259 C CA . LEU A 1 158 ? -23.521 -8.623 41.054 1.00 94.25 158 LEU A CA 1
ATOM 1260 C C . LEU A 1 158 ? -22.549 -8.151 42.132 1.00 94.25 158 LEU A C 1
ATOM 1262 O O . LEU A 1 158 ? -22.377 -6.956 42.339 1.00 94.25 158 LEU A O 1
ATOM 1266 N N . THR A 1 159 ? -21.852 -9.074 42.789 1.00 95.38 159 THR A N 1
ATOM 1267 C CA . THR A 1 159 ? -20.731 -8.712 43.666 1.00 95.38 159 THR A CA 1
ATOM 1268 C C . THR A 1 159 ? -19.436 -8.708 42.860 1.00 95.38 159 THR A C 1
ATOM 1270 O O . THR A 1 159 ? -19.022 -9.741 42.331 1.00 95.38 159 THR A O 1
ATOM 1273 N N . LYS A 1 160 ? -18.780 -7.548 42.770 1.00 94.31 160 LYS A N 1
ATOM 1274 C CA . LYS A 1 160 ? -17.485 -7.367 42.098 1.00 94.31 160 LYS A CA 1
ATOM 1275 C C . LYS A 1 160 ? -16.470 -6.764 43.063 1.00 94.31 160 LYS A C 1
ATOM 1277 O O . LYS A 1 160 ? -16.821 -5.957 43.920 1.00 94.31 160 LYS A O 1
ATOM 1282 N N . ASN A 1 161 ? -15.205 -7.134 42.897 1.00 94.25 161 ASN A N 1
ATOM 1283 C CA . ASN A 1 161 ? -14.107 -6.450 43.574 1.00 94.25 161 ASN A CA 1
ATOM 1284 C C . ASN A 1 161 ? -13.763 -5.170 42.808 1.00 94.25 161 ASN A C 1
ATOM 1286 O O . ASN A 1 161 ? -13.703 -5.193 41.576 1.00 94.25 161 ASN A O 1
ATOM 1290 N N . ALA A 1 162 ? -13.507 -4.079 43.529 1.00 93.94 162 ALA A N 1
ATOM 1291 C CA . ALA A 1 162 ? -12.994 -2.859 42.921 1.00 93.94 162 ALA A CA 1
ATOM 1292 C C . ALA A 1 162 ? -11.621 -3.104 42.265 1.00 93.94 162 ALA A C 1
ATOM 1294 O O . ALA A 1 162 ? -10.753 -3.780 42.820 1.00 93.94 162 ALA A O 1
ATOM 1295 N N . ILE A 1 163 ? -11.416 -2.529 41.084 1.00 93.56 163 ILE A N 1
ATOM 1296 C CA . ILE A 1 163 ? -10.175 -2.622 40.319 1.00 93.56 163 ILE A CA 1
ATOM 1297 C C . ILE A 1 163 ? -9.201 -1.550 40.812 1.00 93.56 163 ILE A C 1
ATOM 1299 O O . ILE A 1 163 ? -9.501 -0.355 40.800 1.00 93.56 163 ILE A O 1
ATOM 1303 N N . CYS A 1 164 ? -8.000 -1.978 41.201 1.00 89.44 164 CYS A N 1
ATOM 1304 C CA . CYS A 1 164 ? -6.911 -1.075 41.556 1.00 89.44 164 CYS A CA 1
ATOM 1305 C C . CYS A 1 164 ? -6.150 -0.625 40.302 1.00 89.44 164 CYS A C 1
ATOM 1307 O O . CYS A 1 164 ? -5.290 -1.343 39.793 1.00 89.44 164 CYS A O 1
ATOM 1309 N N . HIS A 1 165 ? -6.440 0.580 39.808 1.00 89.00 165 HIS A N 1
ATOM 1310 C CA . HIS A 1 165 ? -5.703 1.170 38.681 1.00 89.00 165 HIS A CA 1
ATOM 1311 C C . HIS A 1 165 ? -4.333 1.741 39.076 1.00 89.00 165 HIS A C 1
ATOM 1313 O O . HIS A 1 165 ? -3.493 1.965 38.205 1.00 89.00 165 HIS A O 1
ATOM 1319 N N . TYR A 1 166 ? -4.104 1.955 40.376 1.00 89.38 166 TYR A N 1
ATOM 1320 C CA . TYR A 1 166 ? -2.908 2.606 40.917 1.00 89.38 166 TYR A CA 1
ATOM 1321 C C . TYR A 1 166 ? -2.256 1.791 42.040 1.00 89.38 166 TYR A C 1
ATOM 1323 O O . TYR A 1 166 ? -2.127 2.289 43.160 1.00 89.38 166 TYR A O 1
ATOM 1331 N N . PRO A 1 167 ? -1.823 0.543 41.783 1.00 85.56 167 PRO A N 1
ATOM 1332 C CA . PRO A 1 167 ? -1.229 -0.307 42.816 1.00 85.56 167 PRO A CA 1
ATOM 1333 C C . PRO A 1 167 ? 0.012 0.318 43.466 1.00 85.56 167 PRO A C 1
ATOM 1335 O O . PRO A 1 167 ? 0.302 0.040 44.619 1.00 85.56 167 PRO A O 1
ATOM 1338 N N . GLN A 1 168 ? 0.719 1.202 42.758 1.00 83.88 168 GLN A N 1
ATOM 1339 C CA . GLN A 1 168 ? 1.880 1.927 43.274 1.00 83.88 168 GLN A CA 1
ATOM 1340 C C . GLN A 1 168 ? 1.545 2.989 44.336 1.00 83.88 168 GLN A C 1
ATOM 1342 O O . GLN A 1 168 ? 2.444 3.439 45.040 1.00 83.88 168 GLN A O 1
ATOM 1347 N N . PHE A 1 169 ? 0.288 3.434 44.415 1.00 84.44 169 PHE A N 1
ATOM 1348 C CA . PHE A 1 169 ? -0.143 4.450 45.375 1.00 84.44 169 PHE A CA 1
ATOM 1349 C C . PHE A 1 169 ? -0.563 3.830 46.708 1.00 84.44 169 PHE A C 1
ATOM 1351 O O . PHE A 1 169 ? -0.266 4.368 47.772 1.00 84.44 169 PHE A O 1
ATOM 1358 N N . PHE A 1 170 ? -1.237 2.682 46.651 1.00 79.25 170 PHE A N 1
ATOM 1359 C CA . PHE A 1 170 ? -1.744 2.000 47.833 1.00 79.25 170 PHE A CA 1
ATOM 1360 C C . PHE A 1 170 ? -0.676 1.075 48.416 1.00 79.25 170 PHE A C 1
ATOM 1362 O O . PHE A 1 170 ? -0.181 0.179 47.740 1.00 79.25 170 PHE A O 1
ATOM 1369 N N . LYS A 1 171 ? -0.358 1.244 49.704 1.00 74.94 171 LYS A N 1
ATOM 1370 C CA . LYS A 1 171 ? 0.498 0.290 50.432 1.00 74.94 171 LYS A CA 1
ATOM 1371 C C . LYS A 1 171 ? -0.152 -1.097 50.510 1.00 74.94 171 LYS A C 1
ATOM 1373 O O . LYS A 1 171 ? 0.529 -2.110 50.400 1.00 74.94 171 LYS A O 1
ATOM 1378 N N . GLU A 1 172 ? -1.467 -1.110 50.697 1.00 81.38 172 GLU A N 1
ATOM 1379 C CA . GLU A 1 172 ? -2.347 -2.272 50.627 1.00 81.38 172 GLU A CA 1
ATOM 1380 C C . GLU A 1 172 ? -3.678 -1.775 50.056 1.00 81.38 172 GLU A C 1
ATOM 1382 O O . GLU A 1 172 ? -4.205 -0.774 50.533 1.00 81.38 172 GLU A O 1
ATOM 1387 N N . PHE A 1 173 ? -4.194 -2.398 48.998 1.00 83.94 173 PHE A N 1
ATOM 1388 C CA . PHE A 1 173 ? -5.474 -1.995 48.411 1.00 83.94 173 PHE A CA 1
ATOM 1389 C C . PHE A 1 173 ? -6.626 -2.675 49.170 1.00 83.94 173 PHE A C 1
ATOM 1391 O O . PHE A 1 173 ? -6.515 -3.872 49.440 1.00 83.94 173 PHE A O 1
ATOM 1398 N N . PRO A 1 174 ? -7.719 -1.968 49.522 1.00 82.38 174 PRO A N 1
ATOM 1399 C CA . PRO A 1 174 ? -8.819 -2.579 50.267 1.00 82.38 174 PRO A CA 1
ATOM 1400 C C . PRO A 1 174 ? -9.484 -3.713 49.468 1.00 82.38 174 PRO A C 1
ATOM 1402 O O . PRO A 1 174 ? -9.715 -3.569 48.266 1.00 82.38 174 PRO A O 1
ATOM 1405 N N . ASP A 1 175 ? -9.860 -4.813 50.139 1.00 87.69 175 ASP A N 1
ATOM 1406 C CA . ASP A 1 175 ? -10.733 -5.864 49.573 1.00 87.69 175 ASP A CA 1
ATOM 1407 C C . ASP A 1 175 ? -12.180 -5.347 49.465 1.00 87.69 175 ASP A C 1
ATOM 1409 O O . ASP A 1 175 ? -13.086 -5.723 50.213 1.00 87.69 175 ASP A O 1
ATOM 1413 N N . LEU A 1 176 ? -12.378 -4.380 48.569 1.00 91.06 176 LEU A N 1
ATOM 1414 C CA . LEU A 1 176 ? -13.621 -3.640 48.423 1.00 91.06 176 LEU A CA 1
ATOM 1415 C C . LEU A 1 176 ? -14.587 -4.396 47.503 1.00 91.06 176 LEU A C 1
ATOM 1417 O O . LEU A 1 176 ? -14.570 -4.233 46.280 1.00 91.06 176 LEU A O 1
ATOM 1421 N N . LYS A 1 177 ? -15.446 -5.214 48.118 1.00 94.25 177 LYS A N 1
ATOM 1422 C CA . LYS A 1 177 ? -16.551 -5.934 47.465 1.00 94.25 177 LYS A CA 1
ATOM 1423 C C . LYS A 1 177 ? -17.773 -5.034 47.332 1.00 94.25 177 LYS A C 1
ATOM 1425 O O . LYS A 1 177 ? -18.374 -4.658 48.340 1.00 94.25 177 LYS A O 1
ATOM 1430 N N . ILE A 1 178 ? -18.141 -4.713 46.096 1.00 94.88 178 ILE A N 1
ATOM 1431 C CA . ILE A 1 178 ? -19.217 -3.784 45.743 1.00 94.88 178 ILE A CA 1
ATOM 1432 C C . ILE A 1 178 ? -20.358 -4.564 45.080 1.00 94.88 178 ILE A C 1
ATOM 1434 O O . ILE A 1 178 ? -20.120 -5.339 44.152 1.00 94.88 178 ILE A O 1
ATOM 1438 N N . HIS A 1 179 ? -21.592 -4.347 45.543 1.00 96.31 179 HIS A N 1
ATOM 1439 C CA . HIS A 1 179 ? -22.789 -4.719 44.787 1.00 96.31 179 HIS A CA 1
ATOM 1440 C C . HIS A 1 179 ? -22.974 -3.727 43.642 1.00 96.31 179 HIS A C 1
ATOM 1442 O O . HIS A 1 179 ? -23.060 -2.526 43.889 1.00 96.31 179 HIS A O 1
ATOM 1448 N N . VAL A 1 180 ? -22.987 -4.211 42.405 1.00 96.38 180 VAL A N 1
ATOM 1449 C CA . VAL A 1 180 ? -22.994 -3.408 41.180 1.00 96.38 180 VAL A CA 1
ATOM 1450 C C . VAL A 1 180 ? -23.964 -4.003 40.165 1.00 96.38 180 VAL A C 1
ATOM 1452 O O . VAL A 1 180 ? -24.098 -5.224 40.076 1.00 96.38 180 VAL A O 1
ATOM 1455 N N . GLU A 1 181 ? -24.624 -3.155 39.386 1.00 96.56 181 GLU A N 1
ATOM 1456 C CA . GLU A 1 181 ? -25.435 -3.597 38.250 1.00 96.56 181 GLU A CA 1
ATOM 1457 C C . GLU A 1 181 ? -24.591 -4.380 37.232 1.00 96.56 181 GLU A C 1
ATOM 1459 O O . GLU A 1 181 ? -23.385 -4.151 37.071 1.00 96.56 181 GLU A O 1
ATOM 1464 N N . SER A 1 182 ? -25.227 -5.313 36.526 1.00 95.12 182 SER A N 1
ATOM 1465 C CA . SER A 1 182 ? -24.643 -5.991 35.364 1.00 95.12 182 SER A CA 1
ATOM 1466 C C . SER A 1 182 ? -24.363 -5.008 34.218 1.00 95.12 182 SER A C 1
ATOM 1468 O O . SER A 1 182 ? -24.997 -3.959 34.112 1.00 95.12 182 SER A O 1
ATOM 1470 N N . CYS A 1 183 ? -23.436 -5.348 33.312 1.00 94.69 183 CYS A N 1
ATOM 1471 C CA . CYS A 1 183 ? -23.214 -4.538 32.106 1.00 94.69 183 CYS A CA 1
ATOM 1472 C C . CYS A 1 183 ? -24.474 -4.417 31.233 1.00 94.69 183 CYS A C 1
ATOM 1474 O O . CYS A 1 183 ? -24.663 -3.370 30.624 1.00 94.69 183 CYS A O 1
ATOM 1476 N N . ASP A 1 184 ? -25.327 -5.450 31.190 1.00 94.94 184 ASP A N 1
ATOM 1477 C CA . ASP A 1 184 ? -26.603 -5.424 30.460 1.00 94.94 184 ASP A CA 1
ATOM 1478 C C . ASP A 1 184 ? -27.569 -4.374 31.032 1.00 94.94 184 ASP A C 1
ATOM 1480 O O . ASP A 1 184 ? -28.191 -3.620 30.286 1.00 94.94 184 ASP A O 1
ATOM 1484 N N . GLU A 1 185 ? -27.662 -4.271 32.360 1.00 95.81 185 GLU A N 1
ATOM 1485 C CA . GLU A 1 185 ? -28.517 -3.269 33.002 1.00 95.81 185 GLU A CA 1
ATOM 1486 C C . GLU A 1 185 ? -27.948 -1.851 32.860 1.00 95.81 185 GLU A C 1
ATOM 1488 O O . GLU A 1 185 ? -28.677 -0.941 32.473 1.00 95.81 185 GLU A O 1
ATOM 1493 N N . ILE A 1 186 ? -26.633 -1.669 33.035 1.00 95.62 186 ILE A N 1
ATOM 1494 C CA . ILE A 1 186 ? -25.986 -0.367 32.800 1.00 95.62 186 ILE A CA 1
ATOM 1495 C C . ILE A 1 186 ? -26.137 0.064 31.328 1.00 95.62 186 ILE A C 1
ATOM 1497 O O . ILE A 1 186 ? -26.269 1.256 31.035 1.00 95.62 186 ILE A O 1
ATOM 1501 N N . MET A 1 187 ? -26.116 -0.882 30.381 1.00 95.38 187 MET A N 1
ATOM 1502 C CA . MET A 1 187 ? -26.408 -0.619 28.968 1.00 95.38 187 MET A CA 1
ATOM 1503 C C . MET A 1 187 ? -27.854 -0.155 28.778 1.00 95.38 187 MET A C 1
ATOM 1505 O O . MET A 1 187 ? -28.072 0.853 28.104 1.00 95.38 187 MET A O 1
ATOM 1509 N N . ALA A 1 188 ? -28.823 -0.835 29.393 1.00 94.62 188 ALA A N 1
ATOM 1510 C CA . ALA A 1 188 ? -30.225 -0.428 29.375 1.00 94.62 188 ALA A CA 1
ATOM 1511 C C . ALA A 1 188 ? -30.417 0.996 29.932 1.00 94.62 188 ALA A C 1
ATOM 1513 O O . ALA A 1 188 ? -31.039 1.834 29.275 1.00 94.62 188 ALA A O 1
ATOM 1514 N N . ASP A 1 189 ? -29.799 1.316 31.072 1.00 93.69 189 ASP A N 1
ATOM 1515 C CA . ASP A 1 189 ? -29.846 2.659 31.657 1.00 93.69 189 ASP A CA 1
ATOM 1516 C C . ASP A 1 189 ? -29.245 3.723 30.739 1.00 93.69 189 ASP A C 1
ATOM 1518 O O . ASP A 1 189 ? -29.800 4.815 30.614 1.00 93.69 189 ASP A O 1
ATOM 1522 N N . LYS A 1 190 ? -28.135 3.417 30.056 1.00 93.56 190 LYS A N 1
ATOM 1523 C CA . LYS A 1 190 ? -27.503 4.346 29.105 1.00 93.56 190 LYS A CA 1
ATOM 1524 C C . LYS A 1 190 ? -28.314 4.536 27.830 1.00 93.56 190 LYS A C 1
ATOM 1526 O O . LYS A 1 190 ? -28.385 5.655 27.326 1.00 93.56 190 LYS A O 1
ATOM 1531 N N . LEU A 1 191 ? -28.942 3.483 27.313 1.00 91.81 191 LEU A N 1
ATOM 1532 C CA . LEU A 1 191 ? -29.848 3.579 26.165 1.00 91.81 191 LEU A CA 1
ATOM 1533 C C . LEU A 1 191 ? -31.060 4.451 26.501 1.00 91.81 191 LEU A C 1
ATOM 1535 O O . LEU A 1 191 ? -31.457 5.296 25.691 1.00 91.81 191 LEU A O 1
ATOM 1539 N N . LEU A 1 192 ? -31.613 4.283 27.705 1.00 91.19 192 LEU A N 1
ATOM 1540 C CA . LEU A 1 192 ? -32.691 5.121 28.212 1.00 91.19 192 LEU A CA 1
ATOM 1541 C C . LEU A 1 192 ? -32.238 6.569 28.409 1.00 91.19 192 LEU A C 1
ATOM 1543 O O . LEU A 1 192 ? -32.832 7.489 27.848 1.00 91.19 192 LEU A O 1
ATOM 1547 N N . SER A 1 193 ? -31.147 6.781 29.147 1.00 89.56 193 SER A N 1
ATOM 1548 C CA . SER A 1 193 ? -30.646 8.115 29.475 1.00 89.56 193 SER A CA 1
ATOM 1549 C C . SER A 1 193 ? -30.216 8.908 28.245 1.00 89.56 193 SER A C 1
ATOM 1551 O O . SER A 1 193 ? -30.398 10.123 28.223 1.00 89.56 193 SER A O 1
ATOM 1553 N N . PHE A 1 194 ? -29.615 8.263 27.243 1.00 90.19 194 PHE A N 1
ATOM 1554 C CA . PHE A 1 194 ? -29.072 8.944 26.071 1.00 90.19 194 PHE A CA 1
ATOM 1555 C C . PHE A 1 194 ? -30.182 9.441 25.147 1.00 90.19 194 PHE A C 1
ATOM 1557 O O . PHE A 1 194 ? -30.104 10.566 24.661 1.00 90.19 194 PHE A O 1
ATOM 1564 N N . SER A 1 195 ? -31.221 8.630 24.947 1.00 86.31 195 SER A N 1
ATOM 1565 C CA . SER A 1 195 ? -32.347 8.966 24.070 1.00 86.31 195 SER A CA 1
ATOM 1566 C C . SER A 1 195 ? -33.390 9.852 24.756 1.00 86.31 195 SER A C 1
ATOM 1568 O O . SER A 1 195 ? -33.897 10.774 24.130 1.00 86.31 195 SER A O 1
ATOM 1570 N N . ALA A 1 196 ? -33.682 9.649 26.044 1.00 84.44 196 ALA A N 1
ATOM 1571 C CA . ALA A 1 196 ? -34.673 10.450 26.769 1.00 84.44 196 ALA A CA 1
ATOM 1572 C C . ALA A 1 196 ? -34.131 11.803 27.281 1.00 84.44 196 ALA A C 1
ATOM 1574 O O . ALA A 1 196 ? -34.867 12.600 27.862 1.00 84.44 196 ALA A O 1
ATOM 1575 N N . SER A 1 197 ? -32.835 12.084 27.115 1.00 83.88 197 SER A N 1
ATOM 1576 C CA . SER A 1 197 ? -32.217 13.320 27.605 1.00 83.88 197 SER A CA 1
ATOM 1577 C C . SER A 1 197 ? -32.399 14.484 26.631 1.00 83.88 197 SER A C 1
ATOM 1579 O O . SER A 1 197 ? -32.090 14.384 25.450 1.00 83.88 197 SER A O 1
ATOM 1581 N N . ILE A 1 198 ? -32.779 15.651 27.162 1.00 79.00 198 ILE A N 1
ATOM 1582 C CA . ILE A 1 198 ? -32.897 16.912 26.401 1.00 79.00 198 ILE A CA 1
ATOM 1583 C C . ILE A 1 198 ? -31.548 17.486 25.927 1.00 79.00 198 ILE A C 1
ATOM 1585 O O . ILE A 1 198 ? -31.509 18.464 25.185 1.00 79.00 198 ILE A O 1
ATOM 1589 N N . TYR A 1 199 ? -30.434 16.925 26.399 1.00 83.25 199 TYR A N 1
ATOM 1590 C CA . TYR A 1 199 ? -29.078 17.268 25.978 1.00 83.25 199 TYR A CA 1
ATOM 1591 C C . TYR A 1 199 ? -28.294 16.000 25.647 1.00 83.25 199 TYR A C 1
ATOM 1593 O O . TYR A 1 199 ? -28.477 14.958 26.285 1.00 83.25 199 TYR A O 1
ATOM 1601 N N . THR A 1 200 ? -27.369 16.101 24.695 1.00 83.62 200 THR A N 1
ATOM 1602 C CA . THR A 1 200 ? -26.566 14.963 24.246 1.00 83.62 200 THR A CA 1
ATOM 1603 C C . THR A 1 200 ? -25.611 14.491 25.339 1.00 83.62 200 THR A C 1
ATOM 1605 O O . THR A 1 200 ? -24.747 15.240 25.804 1.00 83.62 200 THR A O 1
ATOM 1608 N N . ARG A 1 201 ? -25.729 13.225 25.751 1.00 89.38 201 ARG A N 1
ATOM 1609 C CA . ARG A 1 201 ? -24.848 12.633 26.769 1.00 89.38 201 ARG A CA 1
ATOM 1610 C C . ARG A 1 201 ? -23.640 11.947 26.130 1.00 89.38 201 ARG A C 1
ATOM 1612 O O . ARG A 1 201 ? -23.581 10.728 26.029 1.00 89.38 201 ARG A O 1
ATOM 1619 N N . TRP A 1 202 ? -22.641 12.735 25.732 1.00 91.56 202 TRP A N 1
ATOM 1620 C CA . TRP A 1 202 ? -21.417 12.267 25.049 1.00 91.56 202 TRP A CA 1
ATOM 1621 C C . TRP A 1 202 ? -20.712 11.086 25.733 1.00 91.56 202 TRP A C 1
ATOM 1623 O O . TRP A 1 202 ? -20.218 10.181 25.066 1.00 91.56 202 TRP A O 1
ATOM 1633 N N . ARG A 1 203 ? -20.694 11.086 27.071 1.00 92.06 203 ARG A N 1
ATOM 1634 C CA . ARG A 1 203 ? -20.086 10.027 27.890 1.00 92.06 203 ARG A CA 1
ATOM 1635 C C . ARG A 1 203 ? -20.813 8.693 27.737 1.00 92.06 203 ARG A C 1
ATOM 1637 O O . ARG A 1 203 ? -20.155 7.666 27.641 1.00 92.06 203 ARG A O 1
ATOM 1644 N N . ASP A 1 204 ? -22.144 8.722 27.671 1.00 93.00 204 ASP A N 1
ATOM 1645 C CA . ASP A 1 204 ? -22.955 7.516 27.497 1.00 93.00 204 ASP A CA 1
ATOM 1646 C C . ASP A 1 204 ? -22.739 6.928 26.097 1.00 93.00 204 ASP A C 1
ATOM 1648 O O . ASP A 1 204 ? -22.566 5.721 25.980 1.00 93.00 204 ASP A O 1
ATOM 1652 N N . LEU A 1 205 ? -22.608 7.766 25.059 1.00 90.75 205 LEU A N 1
ATOM 1653 C CA . LEU A 1 205 ? -22.262 7.315 23.703 1.00 90.75 205 LEU A CA 1
ATOM 1654 C C . LEU A 1 205 ? -20.919 6.568 23.652 1.00 90.75 205 LEU A C 1
ATOM 1656 O O . LEU A 1 205 ? -20.806 5.522 23.014 1.00 90.75 205 LEU A O 1
ATOM 1660 N N . TRP A 1 206 ? -19.901 7.084 24.347 1.00 92.19 206 TRP A N 1
ATOM 1661 C CA . TRP A 1 206 ? -18.613 6.400 24.470 1.00 92.19 206 TRP A CA 1
ATOM 1662 C C . TRP A 1 206 ? -18.718 5.096 25.262 1.00 92.19 206 TRP A C 1
ATOM 1664 O O . TRP A 1 206 ? -18.207 4.068 24.819 1.00 92.19 206 TRP A O 1
ATOM 1674 N N . ASP A 1 207 ? -19.362 5.143 26.430 1.00 93.19 207 ASP A N 1
ATOM 1675 C CA . ASP A 1 207 ? -19.478 3.995 27.325 1.00 93.19 207 ASP A CA 1
ATOM 1676 C C . ASP A 1 207 ? -20.249 2.849 26.637 1.00 93.19 207 ASP A C 1
ATOM 1678 O O . ASP A 1 207 ? -19.819 1.702 26.723 1.00 93.19 207 ASP A O 1
ATOM 1682 N N . MET A 1 208 ? -21.319 3.150 25.885 1.00 91.69 208 MET A N 1
ATOM 1683 C CA . MET A 1 208 ? -22.057 2.168 25.075 1.00 91.69 208 MET A CA 1
ATOM 1684 C C . MET A 1 208 ? -21.163 1.510 24.019 1.00 91.69 208 MET A C 1
ATOM 1686 O O . MET A 1 208 ? -21.118 0.284 23.935 1.00 91.69 208 MET A O 1
ATOM 1690 N N . ASN A 1 209 ? -20.398 2.295 23.250 1.00 89.12 209 ASN A N 1
ATOM 1691 C CA . ASN A 1 209 ? -19.474 1.734 22.261 1.00 89.12 209 ASN A CA 1
ATOM 1692 C C . ASN A 1 209 ? -18.406 0.846 22.916 1.00 89.12 209 ASN A C 1
ATOM 1694 O O . ASN A 1 209 ? -18.125 -0.246 22.430 1.00 89.12 209 ASN A O 1
ATOM 1698 N N . TRP A 1 210 ? -17.828 1.292 24.033 1.00 90.12 210 TRP A N 1
ATOM 1699 C CA . TRP A 1 210 ? -16.855 0.496 24.779 1.00 90.12 210 TRP A CA 1
ATOM 1700 C C . TRP A 1 210 ? -17.461 -0.823 25.276 1.00 90.12 210 TRP A C 1
ATOM 1702 O O . TRP A 1 210 ? -16.837 -1.872 25.120 1.00 90.12 210 TRP A O 1
ATOM 1712 N N . MET A 1 211 ? -18.687 -0.791 25.806 1.00 91.50 211 MET A N 1
ATOM 1713 C CA . MET A 1 211 ? -19.374 -1.994 26.271 1.00 91.50 211 MET A CA 1
ATOM 1714 C C . MET A 1 211 ? -19.647 -2.985 25.132 1.00 91.50 211 MET A C 1
ATOM 1716 O O . MET A 1 211 ? -19.437 -4.181 25.312 1.00 91.50 211 MET A O 1
ATOM 1720 N N . ILE A 1 212 ? -20.033 -2.506 23.945 1.00 84.44 212 ILE A N 1
ATOM 1721 C CA . ILE A 1 212 ? -20.224 -3.355 22.755 1.00 84.44 212 ILE A CA 1
ATOM 1722 C C . ILE A 1 212 ? -18.916 -4.048 22.338 1.00 84.44 212 ILE A C 1
ATOM 1724 O O . ILE A 1 212 ? -18.942 -5.163 21.822 1.00 84.44 212 ILE A O 1
ATOM 1728 N N . GLU A 1 213 ? -17.766 -3.395 22.524 1.00 79.19 213 GLU A N 1
ATOM 1729 C CA . GLU A 1 213 ? -16.465 -3.950 22.135 1.00 79.19 213 GLU A CA 1
ATOM 1730 C C . GLU A 1 213 ? -15.828 -4.874 23.181 1.00 79.19 213 GLU A C 1
ATOM 1732 O O . GLU A 1 213 ? -15.005 -5.718 22.816 1.00 79.19 213 GLU A O 1
ATOM 1737 N N . LYS A 1 214 ? -16.107 -4.656 24.471 1.00 74.62 214 LYS A N 1
ATOM 1738 C CA . LYS A 1 214 ? -15.323 -5.230 25.580 1.00 74.62 214 LYS A CA 1
ATOM 1739 C C . LYS A 1 214 ? -16.110 -6.069 26.572 1.00 74.62 214 LYS A C 1
ATOM 1741 O O . LYS A 1 214 ? -15.479 -6.799 27.332 1.00 74.62 214 LYS A O 1
ATOM 1746 N N . SER A 1 215 ? -17.433 -5.982 26.570 1.00 62.34 215 SER A N 1
ATOM 1747 C CA . SER A 1 215 ? -18.295 -6.773 27.449 1.00 62.34 215 SER A CA 1
ATOM 1748 C C . SER A 1 215 ? -19.211 -7.672 26.632 1.00 62.34 215 SER A C 1
ATOM 1750 O O . SER A 1 215 ? -19.645 -7.302 25.542 1.00 62.34 215 SER A O 1
ATOM 1752 N N . ASP A 1 216 ? -19.525 -8.841 27.188 1.00 63.03 216 ASP A N 1
ATOM 1753 C CA . ASP A 1 216 ? -20.534 -9.760 26.666 1.00 63.03 216 ASP A CA 1
ATOM 1754 C C . ASP A 1 216 ? -21.931 -9.163 26.894 1.00 63.03 216 ASP A C 1
ATOM 1756 O O . ASP A 1 216 ? -22.694 -9.654 27.718 1.00 63.03 216 ASP A O 1
ATOM 1760 N N . ILE A 1 217 ? -22.254 -8.053 26.221 1.00 84.12 217 ILE A N 1
ATOM 1761 C CA . ILE A 1 217 ? -23.623 -7.534 26.191 1.00 84.12 217 ILE A CA 1
ATOM 1762 C C . ILE A 1 217 ? -24.494 -8.607 25.547 1.00 84.12 217 ILE A C 1
ATOM 1764 O O . ILE A 1 217 ? -24.245 -9.044 24.419 1.00 84.12 217 ILE A O 1
ATOM 1768 N N . THR A 1 218 ? -25.498 -9.057 26.287 1.00 83.38 218 THR A N 1
ATOM 1769 C CA . THR A 1 218 ? -26.350 -10.175 25.912 1.00 83.38 218 THR A CA 1
ATOM 1770 C C . THR A 1 218 ? -27.735 -9.678 25.494 1.00 83.38 218 THR A C 1
ATOM 1772 O O . THR A 1 218 ? -28.114 -8.531 25.748 1.00 83.38 218 THR A O 1
ATOM 1775 N N . PRO A 1 219 ? -28.567 -10.547 24.893 1.00 85.44 219 PRO A N 1
ATOM 1776 C CA . PRO A 1 219 ? -29.976 -10.235 24.675 1.00 85.44 219 PRO A CA 1
ATOM 1777 C C . PRO A 1 219 ? -30.762 -9.896 25.956 1.00 85.44 219 PRO A C 1
ATOM 1779 O O . PRO A 1 219 ? -31.881 -9.403 25.842 1.00 85.44 219 PRO A O 1
ATOM 1782 N N . ALA A 1 220 ? -30.209 -10.111 27.160 1.00 86.44 220 ALA A N 1
ATOM 1783 C CA . ALA A 1 220 ? -30.840 -9.711 28.419 1.00 86.44 220 ALA A CA 1
ATOM 1784 C C . ALA A 1 220 ? -30.962 -8.184 28.578 1.00 86.44 220 ALA A C 1
ATOM 1786 O O . ALA A 1 220 ? -31.832 -7.726 29.315 1.00 86.44 220 ALA A O 1
ATOM 1787 N N . THR A 1 221 ? -30.162 -7.390 27.853 1.00 90.69 221 THR A N 1
ATOM 1788 C CA . THR A 1 221 ? -30.293 -5.922 27.829 1.00 90.69 221 THR A CA 1
ATOM 1789 C C . THR A 1 221 ? -31.701 -5.467 27.411 1.00 90.69 221 THR A C 1
ATOM 1791 O O . THR A 1 221 ? -32.213 -4.494 27.955 1.00 90.69 221 THR A O 1
ATOM 1794 N N . PHE A 1 222 ? -32.356 -6.153 26.464 1.00 89.19 222 PHE A N 1
ATOM 1795 C CA . PHE A 1 222 ? -33.659 -5.726 25.931 1.00 89.19 222 PHE A CA 1
ATOM 1796 C C . PHE A 1 222 ? -34.803 -5.769 26.959 1.00 89.19 222 PHE A C 1
ATOM 1798 O O . PHE A 1 222 ? -35.435 -4.732 27.153 1.00 89.19 222 PHE A O 1
ATOM 1805 N N . PRO A 1 223 ? -35.063 -6.888 27.666 1.00 92.31 223 PRO A N 1
ATOM 1806 C CA . PRO A 1 223 ? -36.076 -6.891 28.721 1.00 92.31 223 PRO A CA 1
ATOM 1807 C C . PRO A 1 223 ? -35.715 -5.948 29.880 1.00 92.31 223 PRO A C 1
ATOM 1809 O O . PRO A 1 223 ? -36.600 -5.323 30.454 1.00 92.31 223 PRO A O 1
ATOM 1812 N N . LEU A 1 224 ? -34.425 -5.777 30.201 1.00 94.56 224 LEU A N 1
ATOM 1813 C CA . LEU A 1 224 ? -33.990 -4.805 31.212 1.00 94.56 224 LEU A CA 1
ATOM 1814 C C . LEU A 1 224 ? -34.312 -3.364 30.799 1.00 94.56 224 LEU A C 1
ATOM 1816 O O . LEU A 1 224 ? -34.769 -2.582 31.626 1.00 94.56 224 LEU A O 1
ATOM 1820 N N . LEU A 1 225 ? -34.132 -3.015 29.524 1.00 93.06 225 LEU A N 1
ATOM 1821 C CA . LEU A 1 225 ? -34.515 -1.708 28.991 1.00 93.06 225 LEU A CA 1
ATOM 1822 C C . LEU A 1 225 ? -36.021 -1.462 29.116 1.00 93.06 225 LEU A C 1
ATOM 1824 O O . LEU A 1 225 ? -36.417 -0.369 29.516 1.00 93.06 225 LEU A O 1
ATOM 1828 N N . GLU A 1 226 ? -36.855 -2.465 28.836 1.00 9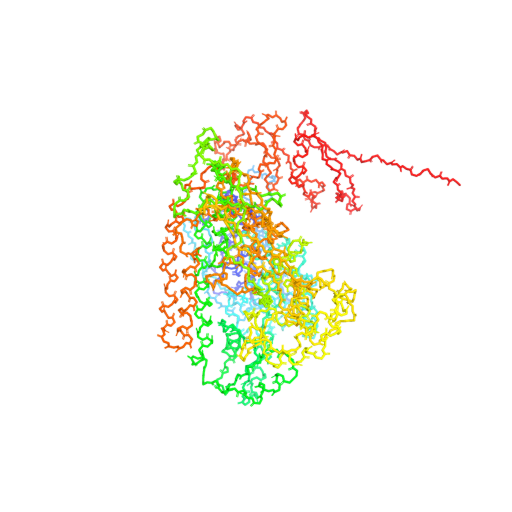0.56 226 GLU A N 1
ATOM 1829 C CA . GLU A 1 226 ? -38.304 -2.362 29.045 1.00 90.56 226 GLU A CA 1
ATOM 1830 C C . GLU A 1 226 ? -38.644 -2.102 30.518 1.00 90.56 226 GLU A C 1
ATOM 1832 O O . GLU A 1 226 ? -39.430 -1.199 30.816 1.00 90.56 226 GLU A O 1
ATOM 1837 N N . TYR A 1 227 ? -38.002 -2.814 31.450 1.00 91.62 227 TYR A N 1
ATOM 1838 C CA . TYR A 1 227 ? -38.187 -2.566 32.880 1.00 91.62 227 TYR A CA 1
ATOM 1839 C C . TYR A 1 227 ? -37.736 -1.164 33.293 1.00 91.62 227 TYR A C 1
ATOM 1841 O O . TYR A 1 227 ? -38.480 -0.469 33.980 1.00 91.62 227 TYR A O 1
ATOM 1849 N N . LYS A 1 228 ? -36.580 -0.690 32.816 1.00 91.12 228 LYS A N 1
ATOM 1850 C CA . LYS A 1 228 ? -36.101 0.666 33.123 1.00 91.12 228 LYS A CA 1
ATOM 1851 C C . LYS A 1 228 ? -37.031 1.741 32.553 1.00 91.12 228 LYS A C 1
ATOM 1853 O O . LYS A 1 228 ? -37.315 2.719 33.240 1.00 91.12 228 LYS A O 1
ATOM 1858 N N . ILE A 1 229 ? -37.565 1.569 31.341 1.00 88.94 229 ILE A N 1
ATOM 1859 C CA . ILE A 1 229 ? -38.564 2.492 30.767 1.00 88.94 229 ILE A CA 1
ATOM 1860 C C . ILE A 1 229 ? -39.782 2.608 31.696 1.00 88.94 229 ILE A C 1
ATOM 1862 O O . ILE A 1 229 ? -40.242 3.724 31.962 1.00 88.94 229 ILE A O 1
ATOM 1866 N N . LEU A 1 230 ? -40.262 1.480 32.233 1.00 87.88 230 LEU A N 1
ATOM 1867 C CA . LEU A 1 230 ? -41.369 1.445 33.193 1.00 87.88 230 LEU A CA 1
ATOM 1868 C C . LEU A 1 230 ? -40.998 2.092 34.536 1.00 87.88 230 LEU A C 1
ATOM 1870 O O . LEU A 1 230 ? -41.766 2.910 35.046 1.00 87.88 230 LEU A O 1
ATOM 1874 N N . ASP A 1 231 ? -39.820 1.791 35.084 1.00 87.50 231 ASP A N 1
ATOM 1875 C CA . ASP A 1 231 ? -39.352 2.323 36.371 1.00 87.50 231 ASP A CA 1
ATOM 1876 C C . ASP A 1 231 ? -39.198 3.845 36.357 1.00 87.50 231 ASP A C 1
ATOM 1878 O O . ASP A 1 231 ? -39.592 4.540 37.299 1.00 87.50 231 ASP A O 1
ATOM 1882 N N . TYR A 1 232 ? -38.647 4.374 35.263 1.00 84.50 232 TYR A N 1
ATOM 1883 C CA . TYR A 1 232 ? -38.514 5.809 35.030 1.00 84.50 232 TYR A CA 1
ATOM 1884 C C . TYR A 1 232 ? -39.803 6.446 34.494 1.00 84.50 232 TYR A C 1
ATOM 1886 O O . TYR A 1 232 ? -39.833 7.660 34.289 1.00 84.50 232 TYR A O 1
ATOM 1894 N N . LYS A 1 233 ? -40.867 5.655 34.283 1.00 83.56 233 LYS A N 1
ATOM 1895 C CA . LYS A 1 233 ? -42.178 6.088 33.770 1.00 83.56 233 LYS A CA 1
ATOM 1896 C C . LYS A 1 233 ? -42.061 6.915 32.490 1.00 83.56 233 LYS A C 1
ATOM 1898 O O . LYS A 1 233 ? -42.750 7.919 32.318 1.00 83.56 233 LYS A O 1
ATOM 1903 N N . THR A 1 234 ? -41.145 6.508 31.617 1.00 82.38 234 THR A N 1
ATOM 1904 C CA . THR A 1 234 ? -40.940 7.156 30.322 1.00 82.38 234 THR A CA 1
ATOM 1905 C C . THR A 1 234 ? -42.016 6.667 29.359 1.00 82.38 234 THR A C 1
ATOM 1907 O O . THR A 1 234 ? -42.257 5.463 29.268 1.00 82.38 234 THR A O 1
ATOM 1910 N N . ASP A 1 235 ? -42.673 7.579 28.640 1.00 85.56 235 ASP A N 1
ATOM 1911 C CA . ASP A 1 235 ? -43.652 7.194 27.624 1.00 85.56 235 ASP A CA 1
ATOM 1912 C C . ASP A 1 235 ? -42.960 6.382 26.518 1.00 85.56 235 ASP A C 1
ATOM 1914 O O . ASP A 1 235 ? -41.971 6.819 25.927 1.00 85.56 235 ASP A O 1
ATOM 1918 N N . SER A 1 236 ? -43.444 5.164 26.258 1.00 82.06 236 SER A N 1
ATOM 1919 C CA . SER A 1 236 ? -42.778 4.240 25.333 1.00 82.06 236 SER A CA 1
ATOM 1920 C C . SER A 1 236 ? -42.784 4.748 23.889 1.00 82.06 236 SER A C 1
ATOM 1922 O O . SER A 1 236 ? -41.860 4.453 23.127 1.00 82.06 236 SER A O 1
ATOM 1924 N N . GLN A 1 237 ? -43.799 5.528 23.507 1.00 82.81 237 GLN A N 1
ATOM 1925 C CA . GLN A 1 237 ? -43.913 6.076 22.162 1.00 82.81 237 GLN A CA 1
ATOM 1926 C C . GLN A 1 237 ? -42.971 7.271 21.981 1.00 82.81 237 GLN A C 1
ATOM 1928 O O . GLN A 1 237 ? -42.280 7.370 20.964 1.00 82.81 237 GLN A O 1
ATOM 1933 N N . GLU A 1 238 ? -42.885 8.135 22.993 1.00 84.19 238 GLU A N 1
ATOM 1934 C CA . GLU A 1 238 ? -41.915 9.224 23.075 1.00 84.19 238 GLU A CA 1
ATOM 1935 C C . GLU A 1 238 ? -40.481 8.685 23.067 1.00 84.19 238 GLU A C 1
ATOM 1937 O O . GLU A 1 238 ? -39.657 9.143 22.275 1.00 84.19 238 GLU A O 1
ATOM 1942 N N . TYR A 1 239 ? -40.194 7.657 23.873 1.00 86.50 239 TYR A N 1
ATOM 1943 C CA . TYR A 1 239 ? -38.900 6.979 23.891 1.00 86.50 239 TYR A CA 1
ATOM 1944 C C . TYR A 1 239 ? -38.511 6.479 22.500 1.00 86.50 239 TYR A C 1
ATOM 1946 O O . TYR A 1 239 ? -37.418 6.776 22.020 1.00 86.50 239 TYR A O 1
ATOM 1954 N N . LYS A 1 240 ? -39.420 5.768 21.820 1.00 84.25 240 LYS A N 1
ATOM 1955 C CA . LYS A 1 240 ? -39.170 5.242 20.475 1.00 84.25 240 LYS A CA 1
ATOM 1956 C C . LYS A 1 240 ? -38.881 6.363 19.474 1.00 84.25 240 LYS A C 1
ATOM 1958 O O . LYS A 1 240 ? -37.904 6.280 18.733 1.00 84.25 240 LYS A O 1
ATOM 1963 N N . SER A 1 241 ? -39.678 7.432 19.493 1.00 84.75 241 SER A N 1
ATOM 1964 C CA . SER A 1 241 ? -39.464 8.608 18.640 1.00 84.75 241 SER A CA 1
ATOM 1965 C C . SER A 1 241 ? -38.108 9.274 18.910 1.00 84.75 241 SER A C 1
ATOM 1967 O O . SER A 1 241 ? -37.368 9.616 17.984 1.00 84.75 241 SER A O 1
ATOM 1969 N N . ASN A 1 242 ? -37.745 9.438 20.182 1.00 87.44 242 ASN A N 1
ATOM 1970 C CA . ASN A 1 242 ? -36.469 10.025 20.577 1.00 87.44 242 ASN A CA 1
ATOM 1971 C C . ASN A 1 242 ? -35.284 9.131 20.192 1.00 87.44 242 ASN A C 1
ATOM 1973 O O . ASN A 1 242 ? -34.258 9.634 19.728 1.00 87.44 242 ASN A O 1
ATOM 1977 N N . LEU A 1 243 ? -35.429 7.813 20.324 1.00 85.38 243 LEU A N 1
ATOM 1978 C CA . LEU A 1 243 ? -34.426 6.832 19.926 1.00 85.38 243 LEU A CA 1
ATOM 1979 C C . LEU A 1 243 ? -34.189 6.859 18.410 1.00 85.38 243 LEU A C 1
ATOM 1981 O O . LEU A 1 243 ? -33.040 6.940 17.980 1.00 85.38 243 LEU A O 1
ATOM 1985 N N . GLU A 1 244 ? -35.247 6.871 17.596 1.00 83.62 244 GLU A N 1
ATOM 1986 C CA . GLU A 1 244 ? -35.141 6.972 16.134 1.00 83.62 244 GLU A CA 1
ATOM 1987 C C . GLU A 1 244 ? -34.433 8.264 15.698 1.00 83.62 244 GLU A C 1
ATOM 1989 O O . GLU A 1 244 ? -33.552 8.240 14.833 1.00 83.62 244 GLU A O 1
ATOM 1994 N N . ASN A 1 245 ? -34.769 9.396 16.323 1.00 82.81 245 ASN A N 1
ATOM 1995 C CA . ASN A 1 245 ? -34.081 10.664 16.079 1.00 82.81 245 ASN A CA 1
ATOM 1996 C C . ASN A 1 245 ? -32.616 10.609 16.517 1.00 82.81 245 ASN A C 1
ATOM 1998 O O . ASN A 1 245 ? -31.736 11.107 15.817 1.00 82.81 245 ASN A O 1
ATOM 2002 N N . THR A 1 246 ? -32.335 9.982 17.654 1.00 83.75 246 THR A N 1
ATOM 2003 C CA . THR A 1 246 ? -30.976 9.827 18.172 1.00 83.75 246 THR A CA 1
ATOM 2004 C C . THR A 1 246 ? -30.113 9.012 17.212 1.00 83.75 246 THR A C 1
ATOM 2006 O O . THR A 1 246 ? -29.026 9.464 16.859 1.00 83.75 246 THR A O 1
ATOM 2009 N N . ILE A 1 247 ? -30.613 7.871 16.720 1.00 83.00 247 ILE A N 1
ATOM 2010 C CA . ILE A 1 247 ? -29.904 6.993 15.775 1.00 83.00 247 ILE A CA 1
ATOM 2011 C C . ILE A 1 247 ? -29.487 7.759 14.514 1.00 83.00 247 ILE A C 1
ATOM 2013 O O . ILE A 1 247 ? -28.331 7.675 14.101 1.00 83.00 247 ILE A O 1
ATOM 2017 N N . LYS A 1 248 ? -30.391 8.567 13.941 1.00 83.44 248 LYS A N 1
ATOM 2018 C CA . LYS A 1 248 ? -30.110 9.372 12.737 1.00 83.44 248 LYS A CA 1
ATOM 2019 C C . LYS A 1 248 ? -28.957 10.363 12.928 1.00 83.44 248 LYS A C 1
ATOM 2021 O O . LYS A 1 248 ? -28.241 10.650 11.974 1.00 83.44 248 LYS A O 1
ATOM 2026 N N . ASN A 1 249 ? -28.763 10.861 14.149 1.00 86.12 249 ASN A N 1
ATOM 2027 C CA . ASN A 1 249 ? -27.777 11.895 14.461 1.00 86.12 249 ASN A CA 1
ATOM 2028 C C . ASN A 1 249 ? -26.440 11.342 14.997 1.00 86.12 249 ASN A C 1
ATOM 2030 O O . ASN A 1 249 ? -25.483 12.103 15.126 1.00 86.12 249 ASN A O 1
ATOM 2034 N N . ILE A 1 250 ? -26.320 10.031 15.263 1.00 85.81 250 ILE A N 1
ATOM 2035 C CA . ILE A 1 250 ? -25.069 9.396 15.732 1.00 85.81 250 ILE A CA 1
ATOM 2036 C C . ILE A 1 250 ? -23.843 9.750 14.860 1.00 85.81 250 ILE A C 1
ATOM 2038 O O . ILE A 1 250 ? -22.802 10.093 15.434 1.00 85.81 250 ILE A O 1
ATOM 2042 N N . PRO A 1 251 ? -23.913 9.729 13.508 1.00 85.25 251 PRO A N 1
ATOM 2043 C CA . PRO A 1 251 ? -22.779 10.117 12.668 1.00 85.25 251 PRO A CA 1
ATOM 2044 C C . PRO A 1 251 ? -22.311 11.555 12.911 1.00 85.25 251 PRO A C 1
ATOM 2046 O O . PRO A 1 251 ? -21.108 11.818 12.958 1.00 85.25 251 PRO A O 1
ATOM 2049 N N . GLU A 1 252 ? -23.247 12.486 13.087 1.00 87.31 252 GLU A N 1
ATOM 2050 C CA . GLU A 1 252 ? -22.944 13.887 13.380 1.00 87.31 252 GLU A CA 1
ATOM 2051 C C . GLU A 1 252 ? -22.363 14.029 14.790 1.00 87.31 252 GLU A C 1
ATOM 2053 O O . GLU A 1 252 ? -21.330 14.671 14.980 1.00 87.31 252 GLU A O 1
ATOM 2058 N N . PHE A 1 253 ? -22.957 13.341 15.766 1.00 88.50 253 PHE A N 1
ATOM 2059 C CA . PHE A 1 253 ? -22.512 13.309 17.155 1.00 88.50 253 PHE A CA 1
ATOM 2060 C C . PHE A 1 253 ? -21.062 12.840 17.298 1.00 88.50 253 PHE A C 1
ATOM 2062 O O . PHE A 1 253 ? -20.258 13.541 17.913 1.00 88.50 253 PHE A O 1
ATOM 2069 N N . ILE A 1 254 ? -20.691 11.708 16.695 1.00 87.56 254 ILE A N 1
ATOM 2070 C CA . ILE A 1 254 ? -19.329 11.147 16.785 1.00 87.56 254 ILE A CA 1
ATOM 2071 C C . ILE A 1 254 ? -18.301 12.031 16.065 1.00 87.56 254 ILE A C 1
ATOM 2073 O O . ILE A 1 254 ? -17.141 12.115 16.482 1.00 87.56 254 ILE A O 1
ATOM 2077 N N . ASN A 1 255 ? -18.710 12.710 14.993 1.00 85.88 255 ASN A N 1
ATOM 2078 C CA . ASN A 1 255 ? -17.837 13.614 14.248 1.00 85.88 255 ASN A CA 1
ATOM 2079 C C . ASN A 1 255 ? -17.796 15.042 14.815 1.00 85.88 255 ASN A C 1
ATOM 2081 O O . ASN A 1 255 ? -16.985 15.851 14.356 1.00 85.88 255 ASN A O 1
ATOM 2085 N N . SER A 1 256 ? -18.623 15.347 15.817 1.00 88.69 256 SER A N 1
ATOM 2086 C CA . SER A 1 256 ? -18.694 16.668 16.435 1.00 88.69 256 SER A CA 1
ATOM 2087 C C . SER A 1 256 ? -17.425 17.009 17.226 1.00 88.69 256 SER A C 1
ATOM 2089 O O . SER A 1 256 ? -16.738 16.151 17.797 1.00 88.69 256 SER A O 1
ATOM 2091 N N . ASN A 1 257 ? -17.105 18.304 17.290 1.00 87.69 257 ASN A N 1
ATOM 2092 C CA . ASN A 1 257 ? -16.002 18.767 18.131 1.00 87.69 257 ASN A CA 1
ATOM 2093 C C . ASN A 1 257 ? -16.357 18.638 19.614 1.00 87.69 257 ASN A C 1
ATOM 2095 O O . ASN A 1 257 ? -15.471 18.440 20.436 1.00 87.69 257 ASN A O 1
ATOM 2099 N N . GLU A 1 258 ? -17.634 18.746 19.951 1.00 90.88 258 GLU A N 1
ATOM 2100 C CA . GLU A 1 258 ? -18.198 18.661 21.289 1.00 90.88 258 GLU A CA 1
ATOM 2101 C C . GLU A 1 258 ? -17.924 17.285 21.897 1.00 90.88 258 GLU A C 1
ATOM 2103 O O . GLU A 1 258 ? -17.322 17.208 22.970 1.00 90.88 258 GLU A O 1
ATOM 2108 N N . PHE A 1 259 ? -18.241 16.210 21.164 1.00 90.75 259 PHE A N 1
ATOM 2109 C CA . PHE A 1 259 ? -17.885 14.844 21.543 1.00 90.75 259 PHE A CA 1
ATOM 2110 C C . PHE A 1 259 ? -16.371 14.697 21.737 1.00 90.75 259 PHE A C 1
ATOM 2112 O O . PHE A 1 259 ? -15.913 14.262 22.793 1.00 90.75 259 PHE A O 1
ATOM 2119 N N . LEU A 1 260 ? -15.571 15.133 20.757 1.00 88.69 260 LEU A N 1
ATOM 2120 C CA . LEU A 1 260 ? -14.112 15.019 20.820 1.00 88.69 260 LEU A CA 1
ATOM 2121 C C . LEU A 1 260 ? -13.518 15.751 22.033 1.00 88.69 260 LEU A C 1
ATOM 2123 O O . LEU A 1 260 ? -12.609 15.234 22.681 1.00 88.69 260 LEU A O 1
ATOM 2127 N N . GLN A 1 261 ? -13.991 16.963 22.322 1.00 89.94 261 GLN A N 1
ATOM 2128 C CA . GLN A 1 261 ? -13.503 17.774 23.436 1.00 89.94 261 GLN A CA 1
ATOM 2129 C C . GLN A 1 261 ? -13.925 17.198 24.779 1.00 89.94 261 GLN A C 1
ATOM 2131 O O . GLN A 1 261 ? -13.122 17.197 25.707 1.00 89.94 261 GLN A O 1
ATOM 2136 N N . GLU A 1 262 ? -15.155 16.705 24.892 1.00 90.31 262 GLU A N 1
ATOM 2137 C CA . GLU A 1 262 ? -15.631 16.098 26.129 1.00 90.31 262 GLU A CA 1
ATOM 2138 C C . GLU A 1 262 ? -14.850 14.823 26.449 1.00 90.31 262 GLU A C 1
ATOM 2140 O O . GLU A 1 262 ? -14.299 14.680 27.540 1.00 90.31 262 GLU A O 1
ATOM 2145 N N . MET A 1 263 ? -14.691 13.948 25.458 1.00 92.12 263 MET A N 1
ATOM 2146 C CA . MET A 1 263 ? -14.009 12.674 25.644 1.00 92.12 263 MET A CA 1
ATOM 2147 C C . MET A 1 263 ? -12.505 12.836 25.896 1.00 92.12 263 MET A C 1
ATOM 2149 O O . MET A 1 263 ? -11.950 12.133 26.739 1.00 92.12 263 MET A O 1
ATOM 2153 N N . LYS A 1 264 ? -11.844 13.816 25.263 1.00 90.75 264 LYS A N 1
ATOM 2154 C CA . LYS A 1 264 ? -10.425 14.138 25.518 1.00 90.75 264 LYS A CA 1
ATOM 2155 C C . LYS A 1 264 ? -10.126 14.528 26.962 1.00 90.75 264 LYS A C 1
ATOM 2157 O O . LYS A 1 264 ? -9.011 14.300 27.418 1.00 90.75 264 LYS A O 1
ATOM 2162 N N . LYS A 1 265 ? -11.084 15.127 27.676 1.00 89.06 265 LYS A N 1
ATOM 2163 C CA . LYS A 1 265 ? -10.889 15.507 29.084 1.00 89.06 265 LYS A CA 1
ATOM 2164 C C . LYS A 1 265 ? -10.819 14.296 30.002 1.00 89.06 265 LYS A C 1
ATOM 2166 O O . LYS A 1 265 ? -10.213 14.405 31.056 1.00 89.06 265 LYS A O 1
ATOM 2171 N N . MET A 1 266 ? -11.467 13.194 29.623 1.00 89.00 266 MET A N 1
ATOM 2172 C CA . MET A 1 266 ? -11.725 12.047 30.496 1.00 89.00 266 MET A CA 1
ATOM 2173 C C . MET A 1 266 ? -11.024 10.768 30.035 1.00 89.00 266 MET A C 1
ATOM 2175 O O . MET A 1 266 ? -11.265 9.708 30.604 1.00 89.00 266 MET A O 1
ATOM 2179 N N . LEU A 1 267 ? -10.180 10.834 29.006 1.00 90.50 267 LEU A N 1
ATOM 2180 C CA . LEU A 1 267 ? -9.453 9.686 28.471 1.00 90.50 267 LEU A CA 1
ATOM 2181 C C . LEU A 1 267 ? -7.938 9.924 28.510 1.00 90.50 267 LEU A C 1
ATOM 2183 O O . LEU A 1 267 ? -7.492 11.051 28.272 1.00 90.50 267 LEU A O 1
ATOM 2187 N N . PRO A 1 268 ? -7.132 8.875 28.756 1.00 88.38 268 PRO A N 1
ATOM 2188 C CA . PRO A 1 268 ? -5.685 8.933 28.562 1.00 88.38 268 PRO A CA 1
ATOM 2189 C C . PRO A 1 268 ? -5.319 9.336 27.129 1.00 88.38 268 PRO A C 1
ATOM 2191 O O . PRO A 1 268 ? -6.014 8.959 26.183 1.00 88.38 268 PRO A O 1
ATOM 2194 N N . VAL A 1 269 ? -4.200 10.050 26.945 1.00 81.62 269 VAL A N 1
ATOM 2195 C CA . VAL A 1 269 ? -3.753 10.506 25.611 1.00 81.62 269 VAL A CA 1
ATOM 2196 C C . VAL A 1 269 ? -3.578 9.341 24.648 1.00 81.62 269 VAL A C 1
ATOM 2198 O O . VAL A 1 269 ? -4.036 9.422 23.514 1.00 81.62 269 VAL A O 1
ATOM 2201 N N . GLU A 1 270 ? -2.990 8.238 25.106 1.00 81.25 270 GLU A N 1
ATOM 2202 C CA . GLU A 1 270 ? -2.832 7.036 24.286 1.00 81.25 270 GLU A CA 1
ATOM 2203 C C . GLU A 1 270 ? -4.184 6.503 23.792 1.00 81.25 270 GLU A C 1
ATOM 2205 O O . GLU A 1 270 ? -4.335 6.194 22.608 1.00 81.25 270 GLU A O 1
ATOM 2210 N N . THR A 1 271 ? -5.200 6.458 24.662 1.00 84.00 271 THR A N 1
ATOM 2211 C CA . THR A 1 271 ? -6.555 6.062 24.266 1.00 84.00 271 THR A CA 1
ATOM 2212 C C . THR A 1 271 ? -7.120 7.047 23.251 1.00 84.00 271 THR A C 1
ATOM 2214 O O . THR A 1 271 ? -7.621 6.620 22.221 1.00 84.00 271 THR A O 1
ATOM 2217 N N . VAL A 1 272 ? -6.983 8.358 23.465 1.00 85.94 272 VAL A N 1
ATOM 2218 C CA . VAL A 1 272 ? -7.425 9.387 22.506 1.00 85.94 272 VAL A CA 1
ATOM 2219 C C . VAL A 1 272 ? -6.762 9.211 21.132 1.00 85.94 272 VAL A C 1
ATOM 2221 O O . VAL A 1 272 ? -7.442 9.305 20.111 1.00 85.94 272 VAL A O 1
ATOM 2224 N N . GLU A 1 273 ? -5.453 8.967 21.086 1.00 81.69 273 GLU A N 1
ATOM 2225 C CA . GLU A 1 273 ? -4.683 8.836 19.842 1.00 81.69 273 GLU A CA 1
ATOM 2226 C C . GLU A 1 273 ? -5.018 7.563 19.064 1.00 81.69 273 GLU A C 1
ATOM 2228 O O . GLU A 1 273 ? -5.077 7.596 17.836 1.00 81.69 273 GLU A O 1
ATOM 2233 N N . THR A 1 274 ? -5.256 6.460 19.773 1.00 79.25 274 THR A N 1
ATOM 2234 C CA . THR A 1 274 ? -5.585 5.156 19.177 1.00 79.25 274 THR A CA 1
ATOM 2235 C C . THR A 1 274 ? -7.071 4.984 18.860 1.00 79.25 274 THR A C 1
ATOM 2237 O O . THR A 1 274 ? -7.421 4.059 18.135 1.00 79.25 274 THR A O 1
ATOM 2240 N N . THR A 1 275 ? -7.940 5.862 19.376 1.00 85.31 275 THR A N 1
ATOM 2241 C CA . THR A 1 275 ? -9.397 5.789 19.180 1.00 85.31 275 THR A CA 1
ATOM 2242 C C . THR A 1 275 ? -9.962 7.077 18.573 1.00 85.31 275 THR A C 1
ATOM 2244 O O . THR A 1 275 ? -10.136 7.171 17.366 1.00 85.31 275 THR A O 1
ATOM 2247 N N . LEU A 1 276 ? -10.217 8.117 19.372 1.00 84.12 276 LEU A N 1
ATOM 2248 C CA . LEU A 1 276 ? -10.903 9.344 18.955 1.00 84.12 276 LEU A CA 1
ATOM 2249 C C . LEU A 1 276 ? -10.244 10.066 17.773 1.00 84.12 276 LEU A C 1
ATOM 2251 O O . LEU A 1 276 ? -10.935 10.716 16.989 1.00 84.12 276 LEU A O 1
ATOM 2255 N N . LEU A 1 277 ? -8.914 10.018 17.665 1.00 83.06 277 LEU A N 1
ATOM 2256 C CA . LEU A 1 277 ? -8.177 10.643 16.564 1.00 83.06 277 LEU A CA 1
ATOM 2257 C C . LEU A 1 277 ? -7.987 9.719 15.359 1.00 83.06 277 LEU A C 1
ATOM 2259 O O . LEU A 1 277 ? -7.619 10.218 14.296 1.00 83.06 277 LEU A O 1
ATOM 2263 N N . ASP A 1 278 ? -8.277 8.426 15.494 1.00 79.69 278 ASP A N 1
ATOM 2264 C CA . ASP A 1 278 ? -8.281 7.480 14.386 1.00 79.69 278 ASP A CA 1
ATOM 2265 C C . ASP A 1 278 ? -9.610 7.597 13.613 1.00 79.69 278 ASP A C 1
ATOM 2267 O O . ASP A 1 278 ? -10.685 7.317 14.159 1.00 79.69 278 ASP A O 1
ATOM 2271 N N . PRO A 1 279 ? -9.586 8.026 12.335 1.00 74.31 279 PRO A N 1
ATOM 2272 C CA . PRO A 1 279 ? -10.782 8.046 11.504 1.00 74.31 279 PRO A CA 1
ATOM 2273 C C . PRO A 1 279 ? -11.445 6.672 11.384 1.00 74.31 279 PRO A C 1
ATOM 2275 O O . PRO A 1 279 ? -12.667 6.621 11.336 1.00 74.31 279 PRO A O 1
ATOM 2278 N N . ASN A 1 280 ? -10.681 5.573 11.392 1.00 69.88 280 ASN A N 1
ATOM 2279 C CA . ASN A 1 280 ? -11.233 4.223 11.263 1.00 69.88 280 ASN A CA 1
ATOM 2280 C C . ASN A 1 280 ? -11.988 3.795 12.520 1.00 69.88 280 ASN A C 1
ATOM 2282 O O . ASN A 1 280 ? -13.049 3.187 12.416 1.00 69.88 280 ASN A O 1
ATOM 2286 N N . TYR A 1 281 ? -11.484 4.143 13.708 1.00 74.94 281 TYR A N 1
ATOM 2287 C CA . TYR A 1 281 ? -12.195 3.869 14.955 1.00 74.94 281 TYR A CA 1
ATOM 2288 C C . TYR A 1 281 ? -13.514 4.647 15.011 1.00 74.94 281 TYR A C 1
ATOM 2290 O O . TYR A 1 281 ? -14.557 4.064 15.283 1.00 74.94 281 TYR A O 1
ATOM 2298 N N . ARG A 1 282 ? -13.509 5.943 14.668 1.00 79.31 282 ARG A N 1
ATOM 2299 C CA . ARG A 1 282 ? -14.753 6.733 14.585 1.00 79.31 282 ARG A CA 1
ATOM 2300 C C . ARG A 1 282 ? -15.701 6.205 13.514 1.00 79.31 282 ARG A C 1
ATOM 2302 O O . ARG A 1 282 ? -16.894 6.099 13.772 1.00 79.31 282 ARG A O 1
ATOM 2309 N N . LEU A 1 283 ? -15.183 5.808 12.352 1.00 71.69 283 LEU A N 1
ATOM 2310 C CA . LEU A 1 283 ? -15.976 5.145 11.321 1.00 71.69 283 LEU A CA 1
ATOM 2311 C C . LEU A 1 283 ? -16.589 3.847 11.854 1.00 71.69 283 LEU A C 1
ATOM 2313 O O . LEU A 1 283 ? -17.738 3.573 11.557 1.00 71.69 283 LEU A O 1
ATOM 2317 N N . LYS A 1 284 ? -15.882 3.068 12.674 1.00 73.69 284 LYS A N 1
ATOM 2318 C CA . LYS A 1 284 ? -16.404 1.850 13.311 1.00 73.69 284 LYS A CA 1
ATOM 2319 C C . LYS A 1 284 ? -17.472 2.136 14.376 1.00 73.69 284 LYS A C 1
ATOM 2321 O O . LYS A 1 284 ? -18.376 1.330 14.541 1.00 73.69 284 LYS A O 1
ATOM 2326 N N . MET A 1 285 ? -17.391 3.271 15.076 1.00 75.88 285 MET A N 1
ATOM 2327 C CA . MET A 1 285 ? -18.444 3.709 16.006 1.00 75.88 285 MET A CA 1
ATOM 2328 C C . MET A 1 285 ? -19.733 4.131 15.276 1.00 75.88 285 MET A C 1
ATOM 2330 O O . MET A 1 285 ? -20.814 4.074 15.852 1.00 75.88 285 MET A O 1
ATOM 2334 N N . ILE A 1 286 ? -19.605 4.612 14.033 1.00 73.94 286 ILE A N 1
ATOM 2335 C CA . ILE A 1 286 ? -20.713 5.113 13.204 1.00 73.94 286 ILE A CA 1
ATOM 2336 C C . ILE A 1 286 ? -21.299 4.004 12.335 1.00 73.94 286 ILE A C 1
ATOM 2338 O O . ILE A 1 286 ? -22.510 3.857 12.214 1.00 73.94 286 ILE A O 1
ATOM 2342 N N . SER A 1 287 ? -20.419 3.272 11.662 1.00 60.47 287 SER A N 1
ATOM 2343 C CA . SER A 1 287 ? -20.784 2.219 10.740 1.00 60.47 287 SER A CA 1
ATOM 2344 C C . SER A 1 287 ? -21.133 0.978 11.537 1.00 60.47 287 SER A C 1
ATOM 2346 O O . SER A 1 287 ? -20.409 0.545 12.432 1.00 60.47 287 SER A O 1
ATOM 2348 N N . SER A 1 288 ? -22.193 0.313 11.111 1.00 56.28 288 SER A N 1
ATOM 2349 C CA . SER A 1 288 ? -22.410 -1.094 11.414 1.00 56.28 288 SER A CA 1
ATOM 2350 C C . SER A 1 288 ? -21.261 -1.971 10.868 1.00 56.28 288 SER A C 1
ATOM 2352 O O . SER A 1 288 ? -21.232 -3.173 11.111 1.00 56.28 288 SER A O 1
ATOM 2354 N N . GLY A 1 289 ? -20.264 -1.406 10.169 1.00 58.69 289 GLY A N 1
ATOM 2355 C CA . GLY A 1 289 ? -19.251 -2.136 9.424 1.00 58.69 289 GLY A CA 1
ATOM 2356 C C . GLY A 1 289 ? -19.933 -2.944 8.330 1.00 58.69 289 GLY A C 1
ATOM 2357 O O . GLY A 1 289 ? -20.775 -2.433 7.602 1.00 58.69 289 GLY A O 1
ATOM 2358 N N . CYS A 1 290 ? -19.623 -4.233 8.262 1.00 62.75 290 CYS A N 1
ATOM 2359 C CA . CYS A 1 290 ? -20.391 -5.172 7.450 1.00 62.75 290 CYS A CA 1
ATOM 2360 C C . CYS A 1 290 ? -21.553 -5.810 8.232 1.00 62.75 290 CYS A C 1
ATOM 2362 O O . CYS A 1 290 ? -22.115 -6.774 7.737 1.00 62.75 290 CYS A O 1
ATOM 2364 N N . LYS A 1 291 ? -21.914 -5.363 9.451 1.00 68.88 291 LYS A N 1
ATOM 2365 C CA . LYS A 1 291 ? -22.955 -6.041 10.256 1.00 68.88 291 LYS A CA 1
ATOM 2366 C C . LYS A 1 291 ? -24.303 -6.057 9.548 1.00 68.88 291 LYS A C 1
ATOM 2368 O O . LYS A 1 291 ? -24.934 -7.105 9.562 1.00 68.88 291 LYS A O 1
ATOM 2373 N N . ASP A 1 292 ? -24.709 -4.964 8.905 1.00 73.44 292 ASP A N 1
ATOM 2374 C CA . ASP A 1 292 ? -25.984 -4.931 8.174 1.00 73.44 292 ASP A CA 1
ATOM 2375 C C . ASP A 1 292 ? -25.926 -5.834 6.936 1.00 73.44 292 ASP A C 1
ATOM 2377 O O . ASP A 1 292 ? -26.862 -6.584 6.680 1.00 73.44 292 ASP A O 1
ATOM 2381 N N . ILE A 1 293 ? -24.786 -5.849 6.231 1.00 78.06 293 ILE A N 1
ATOM 2382 C CA . ILE A 1 293 ? -24.541 -6.747 5.090 1.00 78.06 293 ILE A CA 1
ATOM 2383 C C . ILE A 1 293 ? -24.584 -8.215 5.539 1.00 78.06 293 ILE A C 1
ATOM 2385 O O . ILE A 1 293 ? -25.240 -9.032 4.906 1.00 78.06 293 ILE A O 1
ATOM 2389 N N . ILE A 1 294 ? -23.923 -8.556 6.647 1.00 82.56 294 ILE A N 1
ATOM 2390 C CA . ILE A 1 294 ? -23.889 -9.910 7.213 1.00 82.56 294 ILE A CA 1
ATOM 2391 C C . ILE A 1 294 ? -25.258 -10.310 7.768 1.00 82.56 294 ILE A C 1
ATOM 2393 O O . ILE A 1 294 ? -25.647 -11.462 7.622 1.00 82.56 294 ILE A O 1
ATOM 2397 N N . SER A 1 295 ? -26.000 -9.389 8.389 1.00 81.50 295 SER A N 1
ATOM 2398 C CA . SER A 1 295 ? -27.362 -9.654 8.860 1.00 81.50 295 SER A CA 1
ATOM 2399 C C . SER A 1 295 ? -28.295 -9.927 7.686 1.00 81.50 295 SER A C 1
ATOM 2401 O O . SER A 1 295 ? -28.967 -10.952 7.689 1.00 81.50 295 SER A O 1
ATOM 2403 N N . GLY A 1 296 ? -28.273 -9.069 6.662 1.00 87.44 296 GLY A N 1
ATOM 2404 C CA . GLY A 1 296 ? -29.055 -9.261 5.443 1.00 87.44 296 GLY A CA 1
ATOM 2405 C C . GLY A 1 296 ? -28.690 -10.564 4.735 1.00 87.44 296 GLY A C 1
ATOM 2406 O O . GLY A 1 296 ? -29.570 -11.357 4.423 1.00 87.44 296 GLY A O 1
ATOM 2407 N N . LEU A 1 297 ? -27.393 -10.853 4.583 1.00 90.62 297 LEU A N 1
ATOM 2408 C CA . LEU A 1 297 ? -26.927 -12.122 4.025 1.00 90.62 297 LEU A CA 1
ATOM 2409 C C . LEU A 1 297 ? -27.429 -13.314 4.851 1.00 90.62 297 LEU A C 1
ATOM 2411 O O . LEU A 1 297 ? -27.909 -14.287 4.284 1.00 90.62 297 LEU A O 1
ATOM 2415 N N . LYS A 1 298 ? -27.363 -13.250 6.185 1.00 92.31 298 LYS A N 1
ATOM 2416 C CA . LYS A 1 298 ? -27.855 -14.319 7.065 1.00 92.31 298 LYS A CA 1
ATOM 2417 C C . LYS A 1 298 ? -29.359 -14.554 6.918 1.00 92.31 298 LYS A C 1
ATOM 2419 O O . LYS A 1 298 ? -29.788 -15.697 7.051 1.00 92.31 298 LYS A O 1
ATOM 2424 N N . ASP A 1 299 ? -30.140 -13.504 6.681 1.00 92.25 299 ASP A N 1
ATOM 2425 C CA . ASP A 1 299 ? -31.578 -13.614 6.442 1.00 92.25 299 ASP A CA 1
ATOM 2426 C C . ASP A 1 299 ? -31.878 -14.234 5.071 1.00 92.25 299 ASP A C 1
ATOM 2428 O O . ASP A 1 299 ? -32.630 -15.203 5.015 1.00 92.25 299 ASP A O 1
ATOM 2432 N N . GLU A 1 300 ? -31.219 -13.777 4.003 1.00 94.38 300 GLU A N 1
ATOM 2433 C CA . GLU A 1 300 ? -31.346 -14.353 2.651 1.00 94.38 300 GLU A CA 1
ATOM 2434 C C . GLU A 1 300 ? -30.922 -15.832 2.602 1.00 94.38 300 GLU A C 1
ATOM 2436 O O . GLU A 1 300 ? -31.538 -16.660 1.932 1.00 94.38 300 GLU A O 1
ATOM 2441 N N . LEU A 1 301 ? -29.892 -16.208 3.369 1.00 95.50 301 LEU A N 1
ATOM 2442 C CA . LEU A 1 301 ? -29.395 -17.585 3.433 1.00 95.50 301 LEU A CA 1
ATOM 2443 C C . LEU A 1 301 ? -30.374 -18.575 4.082 1.00 95.50 301 LEU A C 1
ATOM 2445 O O . LEU A 1 301 ? -30.178 -19.778 3.923 1.00 95.50 301 LEU A O 1
ATOM 2449 N N . LYS A 1 302 ? -31.402 -18.119 4.814 1.00 93.00 302 LYS A N 1
ATOM 2450 C CA . LYS A 1 302 ? -32.403 -19.017 5.427 1.00 93.00 302 LYS A CA 1
ATOM 2451 C C . LYS A 1 302 ? -33.252 -19.732 4.379 1.00 93.00 302 LYS A C 1
ATOM 2453 O O . LYS A 1 302 ? -33.571 -20.901 4.565 1.00 93.00 302 LYS A O 1
ATOM 2458 N N . GLU A 1 303 ? -33.577 -19.031 3.296 1.00 93.44 303 GLU A N 1
ATOM 2459 C CA . GLU A 1 303 ? -34.450 -19.515 2.220 1.00 93.44 303 GLU A CA 1
ATOM 2460 C C . GLU A 1 303 ? -33.652 -20.035 1.010 1.00 93.44 303 GLU A C 1
ATOM 2462 O O . GLU A 1 303 ? -34.225 -20.516 0.034 1.00 93.44 303 GLU A O 1
ATOM 2467 N N . ALA A 1 304 ? -32.320 -19.929 1.039 1.00 96.00 304 ALA A N 1
ATOM 2468 C CA . ALA A 1 304 ? -31.468 -20.329 -0.072 1.00 96.00 304 ALA A CA 1
ATOM 2469 C C . ALA A 1 304 ? -31.269 -21.855 -0.129 1.00 96.00 304 ALA A C 1
ATOM 2471 O O . ALA A 1 304 ? -30.774 -22.465 0.815 1.00 96.00 304 ALA A O 1
ATOM 2472 N N . ASP A 1 305 ? -31.531 -22.465 -1.289 1.00 96.75 305 ASP A N 1
ATOM 2473 C CA . ASP A 1 305 ? -31.194 -23.876 -1.550 1.00 96.75 305 ASP A CA 1
ATOM 2474 C C . ASP A 1 305 ? -29.713 -24.080 -1.919 1.00 96.75 305 ASP A C 1
ATOM 2476 O O . ASP A 1 305 ? -29.157 -25.176 -1.816 1.00 96.75 305 ASP A O 1
ATOM 2480 N N . CYS A 1 306 ? -29.070 -23.031 -2.435 1.00 95.94 306 CYS A N 1
ATOM 2481 C CA . CYS A 1 306 ? -27.696 -23.055 -2.920 1.00 95.94 306 CYS A CA 1
ATOM 2482 C C . CYS A 1 306 ? -27.133 -21.634 -2.964 1.00 95.94 306 CYS A C 1
ATOM 2484 O O . CYS A 1 306 ? -27.784 -20.722 -3.469 1.00 95.94 306 CYS A O 1
ATOM 2486 N N . VAL A 1 307 ? -25.879 -21.472 -2.552 1.00 97.00 307 VAL A N 1
ATOM 2487 C CA . VAL A 1 307 ? -25.124 -20.227 -2.728 1.00 97.00 307 VAL A CA 1
ATOM 2488 C C . VAL A 1 307 ? -24.255 -20.317 -3.977 1.00 97.00 307 VAL A C 1
ATOM 2490 O O . VAL A 1 307 ? -23.684 -21.367 -4.278 1.00 97.00 307 VAL A O 1
ATOM 2493 N N . VAL A 1 308 ? -24.125 -19.213 -4.710 1.00 96.94 308 VAL A N 1
ATOM 2494 C CA . VAL A 1 308 ? -23.165 -19.082 -5.810 1.00 96.94 308 VAL A CA 1
ATOM 2495 C C . VAL A 1 308 ? -22.192 -17.955 -5.473 1.00 96.94 308 VAL A C 1
ATOM 2497 O O . VAL A 1 308 ? -22.580 -16.794 -5.428 1.00 96.94 308 VAL A O 1
ATOM 2500 N N . ILE A 1 309 ? -20.928 -18.299 -5.238 1.00 95.75 309 ILE A N 1
ATOM 2501 C CA . ILE A 1 309 ? -19.832 -17.344 -5.086 1.00 95.75 309 ILE A CA 1
ATOM 2502 C C . ILE A 1 309 ? -19.565 -16.702 -6.453 1.00 95.75 309 ILE A C 1
ATOM 2504 O O . ILE A 1 309 ? -19.277 -17.397 -7.433 1.00 95.75 309 ILE A O 1
ATOM 2508 N N . ALA A 1 310 ? -19.685 -15.378 -6.508 1.00 94.19 310 ALA A N 1
ATOM 2509 C CA . ALA A 1 310 ? -19.516 -14.558 -7.708 1.00 94.19 310 ALA A CA 1
ATOM 2510 C C . ALA A 1 310 ? -18.631 -13.326 -7.439 1.00 94.19 310 ALA A C 1
ATOM 2512 O O . ALA A 1 310 ? -18.840 -12.269 -8.017 1.00 94.19 310 ALA A O 1
ATOM 2513 N N . THR A 1 311 ? -17.671 -13.452 -6.523 1.00 91.25 311 THR A N 1
ATOM 2514 C CA . THR A 1 311 ? -16.631 -12.446 -6.257 1.00 91.25 311 THR A CA 1
ATOM 2515 C C . THR A 1 311 ? -15.583 -12.416 -7.379 1.00 91.25 311 THR A C 1
ATOM 2517 O O . THR A 1 311 ? -15.575 -13.295 -8.245 1.00 91.25 311 THR A O 1
ATOM 2520 N N . ASP A 1 312 ? -14.683 -11.430 -7.370 1.00 83.19 312 ASP A N 1
ATOM 2521 C CA . ASP A 1 312 ? -13.570 -11.333 -8.329 1.00 83.19 312 ASP A CA 1
ATOM 2522 C C . ASP A 1 312 ? -12.743 -12.631 -8.389 1.00 83.19 312 ASP A C 1
ATOM 2524 O O . ASP A 1 312 ? -12.641 -13.360 -7.401 1.00 83.19 312 ASP A O 1
ATOM 2528 N N . VAL A 1 313 ? -12.169 -12.943 -9.554 1.00 80.44 313 VAL A N 1
ATOM 2529 C CA . VAL A 1 313 ? -11.307 -14.120 -9.763 1.00 80.44 313 VAL A CA 1
ATOM 2530 C C . VAL A 1 313 ? -9.850 -13.668 -9.767 1.00 80.44 313 VAL A C 1
ATOM 2532 O O . VAL A 1 313 ? -9.279 -13.385 -10.817 1.00 80.44 313 VAL A O 1
ATOM 2535 N N . ASP A 1 314 ? -9.227 -13.602 -8.593 1.00 75.38 314 ASP A N 1
ATOM 2536 C CA . ASP A 1 314 ? -7.844 -13.143 -8.475 1.00 75.38 314 ASP A CA 1
ATOM 2537 C C . ASP A 1 314 ? -6.850 -14.293 -8.198 1.00 75.38 314 ASP A C 1
ATOM 2539 O O . ASP A 1 314 ? -7.165 -15.250 -7.486 1.00 75.38 314 ASP A O 1
ATOM 2543 N N . PRO A 1 315 ? -5.596 -14.206 -8.686 1.00 74.56 315 PRO A N 1
ATOM 2544 C CA . PRO A 1 315 ? -4.593 -15.250 -8.461 1.00 74.56 315 PRO A CA 1
ATOM 2545 C C . PRO A 1 315 ? -4.249 -15.518 -6.989 1.00 74.56 315 PRO A C 1
ATOM 2547 O O . PRO A 1 315 ? -3.682 -16.570 -6.682 1.00 74.56 315 PRO A O 1
ATOM 2550 N N . SER A 1 316 ? -4.546 -14.592 -6.071 1.00 78.06 316 SER A N 1
ATOM 2551 C CA . SER A 1 316 ? -4.261 -14.759 -4.643 1.00 78.06 316 SER A CA 1
ATOM 2552 C C . SER A 1 316 ? -5.370 -15.476 -3.868 1.00 78.06 316 SER A C 1
ATOM 2554 O O . SER A 1 316 ? -5.090 -15.940 -2.762 1.00 78.06 316 SER A O 1
ATOM 2556 N N . GLY A 1 317 ? -6.553 -15.660 -4.468 1.00 87.00 317 GLY A N 1
ATOM 2557 C CA . GLY A 1 317 ? -7.733 -16.270 -3.846 1.00 87.00 317 GLY A CA 1
ATOM 2558 C C . GLY A 1 317 ? -8.473 -15.338 -2.877 1.00 87.00 317 GLY A C 1
ATOM 2559 O O . GLY A 1 317 ? -9.245 -15.810 -2.043 1.00 87.00 317 GLY A O 1
ATOM 2560 N N . GLU A 1 318 ? -8.210 -14.025 -2.927 1.00 84.38 318 GLU A N 1
ATOM 2561 C CA . GLU A 1 318 ? -8.886 -13.036 -2.073 1.00 84.38 318 GLU A CA 1
ATOM 2562 C C . GLU A 1 318 ? -10.404 -13.022 -2.321 1.00 84.38 318 GLU A C 1
ATOM 2564 O O . GLU A 1 318 ? -11.175 -12.864 -1.373 1.00 84.38 318 GLU A O 1
ATOM 2569 N N . GLY A 1 319 ? -10.845 -13.242 -3.563 1.00 88.62 319 GLY A N 1
ATOM 2570 C CA . GLY A 1 319 ? -12.255 -13.369 -3.918 1.00 88.62 319 GLY A CA 1
ATOM 2571 C C . GLY A 1 319 ? -12.955 -14.525 -3.197 1.00 88.62 319 GLY A C 1
ATOM 2572 O O . GLY A 1 319 ? -14.047 -14.340 -2.651 1.00 88.62 319 GLY A O 1
ATOM 2573 N N . GLU A 1 320 ? -12.342 -15.709 -3.154 1.00 92.31 320 GLU A N 1
ATOM 2574 C CA . GLU A 1 320 ? -12.854 -16.870 -2.421 1.00 92.31 320 GLU A CA 1
ATOM 2575 C C . GLU A 1 320 ? -12.805 -16.647 -0.906 1.00 92.31 320 GLU A C 1
ATOM 2577 O O . GLU A 1 320 ? -13.777 -16.969 -0.223 1.00 92.31 320 GLU A O 1
ATOM 2582 N N . LEU A 1 321 ? -11.723 -16.054 -0.382 1.00 92.44 321 LEU A N 1
ATOM 2583 C CA . LEU A 1 321 ? -11.599 -15.689 1.036 1.00 92.44 321 LEU A CA 1
ATOM 2584 C C . LEU A 1 321 ? -12.767 -14.814 1.492 1.00 92.44 321 LEU A C 1
ATOM 2586 O O . LEU A 1 321 ? -13.474 -15.175 2.432 1.00 92.44 321 LEU A O 1
ATOM 2590 N N . LEU A 1 322 ? -13.012 -13.716 0.771 1.00 90.31 322 LEU A N 1
ATOM 2591 C CA . LEU A 1 322 ? -14.075 -12.761 1.076 1.00 90.31 322 LEU A CA 1
ATOM 2592 C C . LEU A 1 322 ? -15.446 -13.443 1.184 1.00 90.31 322 LEU A C 1
ATOM 2594 O O . LEU A 1 322 ? -16.208 -13.182 2.116 1.00 90.31 322 LEU A O 1
ATOM 2598 N N . ALA A 1 323 ? -15.766 -14.316 0.227 1.00 93.56 323 ALA A N 1
ATOM 2599 C CA . ALA A 1 323 ? -17.047 -15.005 0.199 1.00 93.56 323 ALA A CA 1
ATOM 2600 C C . ALA A 1 323 ? -17.158 -16.057 1.310 1.00 93.56 323 ALA A C 1
ATOM 2602 O O . ALA A 1 323 ? -18.161 -16.098 2.025 1.00 93.56 323 ALA A O 1
ATOM 2603 N N . TRP A 1 324 ? -16.139 -16.899 1.483 1.00 94.62 324 TRP A N 1
ATOM 2604 C CA . TRP A 1 324 ? -16.177 -17.976 2.467 1.00 94.62 324 TRP A CA 1
ATOM 2605 C C . TRP A 1 324 ? -16.196 -17.474 3.906 1.00 94.62 324 TRP A C 1
ATOM 2607 O O . TRP A 1 324 ? -16.972 -18.011 4.692 1.00 94.62 324 TRP A O 1
ATOM 2617 N N . GLU A 1 325 ? -15.445 -16.427 4.255 1.00 90.38 325 GLU A N 1
ATOM 2618 C CA . GLU A 1 325 ? -15.501 -15.846 5.604 1.00 90.38 325 GLU A CA 1
ATOM 2619 C C . GLU A 1 325 ? -16.891 -15.283 5.925 1.00 90.38 325 GLU A C 1
ATOM 2621 O O . GLU A 1 325 ? -17.412 -15.474 7.029 1.00 90.38 325 GLU A O 1
ATOM 2626 N N . ALA A 1 326 ? -17.538 -14.632 4.951 1.00 90.38 326 ALA A N 1
ATOM 2627 C CA . ALA A 1 326 ? -18.900 -14.133 5.110 1.00 90.38 326 ALA A CA 1
ATOM 2628 C C . ALA A 1 326 ? -19.903 -15.282 5.320 1.00 90.38 326 ALA A C 1
ATOM 2630 O O . ALA A 1 326 ? -20.740 -15.221 6.227 1.00 90.38 326 ALA A O 1
ATOM 2631 N N . LEU A 1 327 ? -19.794 -16.357 4.532 1.00 93.38 327 LEU A N 1
ATOM 2632 C CA . LEU A 1 327 ? -20.638 -17.550 4.659 1.00 93.38 327 LEU A CA 1
ATOM 2633 C C . LEU A 1 327 ? -20.389 -18.302 5.972 1.00 93.38 327 LEU A C 1
ATOM 2635 O O . LEU A 1 327 ? -21.345 -18.713 6.637 1.00 93.38 327 LEU A O 1
ATOM 2639 N N . GLU A 1 328 ? -19.127 -18.447 6.382 1.00 90.00 328 GLU A N 1
ATOM 2640 C CA . GLU A 1 328 ? -18.749 -19.043 7.661 1.00 90.00 328 GLU A CA 1
ATOM 2641 C C . GLU A 1 328 ? -19.353 -18.243 8.815 1.00 90.00 328 GLU A C 1
ATOM 2643 O O . GLU A 1 328 ? -19.989 -18.829 9.697 1.00 90.00 328 GLU A O 1
ATOM 2648 N N . LYS A 1 329 ? -19.242 -16.909 8.765 1.00 85.81 329 LYS A N 1
ATOM 2649 C CA . LYS A 1 329 ? -19.816 -16.007 9.766 1.00 85.81 329 LYS A CA 1
ATOM 2650 C C . LYS A 1 329 ? -21.341 -16.098 9.844 1.00 85.81 329 LYS A C 1
ATOM 2652 O O . LYS A 1 329 ? -21.894 -15.981 10.940 1.00 85.81 329 LYS A O 1
ATOM 2657 N N . CYS A 1 330 ? -22.014 -16.328 8.717 1.00 89.56 330 CYS A N 1
ATOM 2658 C CA . CYS A 1 330 ? -23.462 -16.544 8.664 1.00 89.56 330 CYS A CA 1
ATOM 2659 C C . CYS A 1 330 ? -23.885 -17.952 9.119 1.00 89.56 330 CYS A C 1
ATOM 2661 O O . CYS A 1 330 ? -25.069 -18.178 9.365 1.00 89.56 330 CYS A O 1
ATOM 2663 N N . GLY A 1 331 ? -22.940 -18.885 9.271 1.00 88.44 331 GLY A N 1
ATOM 2664 C CA . GLY A 1 331 ? -23.212 -20.276 9.634 1.00 88.44 331 GLY A CA 1
ATOM 2665 C C . GLY A 1 331 ? -23.684 -21.146 8.464 1.00 88.44 331 GLY A C 1
ATOM 2666 O O . GLY A 1 331 ? -24.219 -22.227 8.698 1.00 88.44 331 GLY A O 1
ATOM 2667 N N . TRP A 1 332 ? -23.489 -20.711 7.215 1.00 94.06 332 TRP A N 1
ATOM 2668 C CA . TRP A 1 332 ? -23.907 -21.468 6.033 1.00 94.06 332 TRP A CA 1
ATOM 2669 C C . TRP A 1 332 ? -23.121 -22.778 5.892 1.00 94.06 332 TRP A C 1
ATOM 2671 O O . TRP A 1 332 ? -21.894 -22.798 6.018 1.00 94.06 332 TRP A O 1
ATOM 2681 N N . ARG A 1 333 ? -23.825 -23.884 5.627 1.00 91.25 333 ARG A N 1
ATOM 2682 C CA . ARG A 1 333 ? -23.250 -25.223 5.368 1.00 91.25 333 ARG A CA 1
ATOM 2683 C C . ARG A 1 333 ? -23.915 -25.944 4.186 1.00 91.25 333 ARG A C 1
ATOM 2685 O O . ARG A 1 333 ? -23.646 -27.122 3.969 1.00 91.25 333 ARG A O 1
ATOM 2692 N N . GLY A 1 334 ? -24.805 -25.261 3.465 1.00 93.75 334 GLY A N 1
ATOM 2693 C CA . GLY A 1 334 ? -25.524 -25.826 2.327 1.00 93.75 334 GLY A CA 1
ATOM 2694 C C . GLY A 1 334 ? -24.686 -25.865 1.040 1.00 93.75 334 GLY A C 1
ATOM 2695 O O . GLY A 1 334 ? -23.504 -25.511 1.051 1.00 93.75 334 GLY A O 1
ATOM 2696 N N . PRO A 1 335 ? -25.287 -26.296 -0.084 1.00 96.50 335 PRO A N 1
ATOM 2697 C CA . PRO A 1 335 ? -24.613 -26.386 -1.376 1.00 96.50 335 PRO A CA 1
ATOM 2698 C C . PRO A 1 335 ? -24.023 -25.046 -1.833 1.00 96.50 335 PRO A C 1
ATOM 2700 O O . PRO A 1 335 ? -24.709 -24.024 -1.833 1.00 96.50 335 PRO A O 1
ATOM 2703 N N . THR A 1 336 ? -22.771 -25.063 -2.292 1.00 97.50 336 THR A N 1
ATOM 2704 C CA . THR A 1 336 ? -22.077 -23.862 -2.778 1.00 97.50 336 THR A CA 1
ATOM 2705 C C . THR A 1 336 ? -21.483 -24.102 -4.165 1.00 97.50 336 THR A C 1
ATOM 2707 O O . THR A 1 336 ? -20.937 -25.168 -4.458 1.00 97.50 336 THR A O 1
ATOM 2710 N N . LYS A 1 337 ? -21.589 -23.107 -5.045 1.00 97.75 337 LYS A N 1
ATOM 2711 C CA . LYS A 1 337 ? -21.001 -23.100 -6.392 1.00 97.75 337 LYS A CA 1
ATOM 2712 C C . LYS A 1 337 ? -20.133 -21.861 -6.599 1.00 97.75 337 LYS A C 1
ATOM 2714 O O . LYS A 1 337 ? -20.293 -20.890 -5.873 1.00 97.75 337 LYS A O 1
ATOM 2719 N N . ARG A 1 338 ? -19.263 -21.868 -7.609 1.00 96.19 338 ARG A N 1
ATOM 2720 C CA . ARG A 1 338 ? -18.403 -20.744 -8.004 1.00 96.19 338 ARG A CA 1
ATOM 2721 C C . ARG A 1 338 ? -18.592 -20.394 -9.474 1.00 96.19 338 ARG A C 1
ATOM 2723 O O . ARG A 1 338 ? -18.524 -21.274 -10.336 1.00 96.19 338 ARG A O 1
ATOM 2730 N N . MET A 1 339 ? -18.823 -19.116 -9.750 1.00 95.12 339 MET A N 1
ATOM 2731 C CA . MET A 1 339 ? -18.757 -18.542 -11.095 1.00 95.12 339 MET A CA 1
ATOM 2732 C C . MET A 1 339 ? -17.339 -18.049 -11.371 1.00 95.12 339 MET A C 1
ATOM 2734 O O . MET A 1 339 ? -16.771 -17.370 -10.525 1.00 95.12 339 MET A O 1
ATOM 2738 N N . TYR A 1 340 ? -16.802 -18.352 -12.551 1.00 89.12 340 TYR A N 1
ATOM 2739 C CA . TYR A 1 340 ? -15.521 -17.820 -13.020 1.00 89.12 340 TYR A CA 1
ATOM 2740 C C . TYR A 1 340 ? -15.783 -16.954 -14.252 1.00 89.12 340 TYR A C 1
ATOM 2742 O O . TYR A 1 340 ? -16.185 -17.482 -15.288 1.00 89.12 340 TYR A O 1
ATOM 2750 N N . PHE A 1 341 ? -15.605 -15.641 -14.128 1.00 83.50 341 PHE A N 1
ATOM 2751 C CA . PHE A 1 341 ? -15.789 -14.670 -15.209 1.00 83.50 341 PHE A CA 1
ATOM 2752 C C . PHE A 1 341 ? -14.610 -13.698 -15.234 1.00 83.50 341 PHE A C 1
ATOM 2754 O O . PHE A 1 341 ? -14.064 -13.356 -14.186 1.00 83.50 341 PHE A O 1
ATOM 2761 N N . ALA A 1 342 ? -14.215 -13.282 -16.438 1.00 71.88 342 ALA A N 1
ATOM 2762 C CA . ALA A 1 342 ? -13.061 -12.408 -16.636 1.00 71.88 342 ALA A CA 1
ATOM 2763 C C . ALA A 1 342 ? -13.410 -10.916 -16.535 1.00 71.88 342 ALA A C 1
ATOM 2765 O O . ALA A 1 342 ? -12.539 -10.082 -16.300 1.00 71.88 342 ALA A O 1
ATOM 2766 N N . ASP A 1 343 ? -14.680 -10.572 -16.711 1.00 70.31 343 ASP A N 1
ATOM 2767 C CA . ASP A 1 343 ? -15.205 -9.212 -16.668 1.00 70.31 343 ASP A CA 1
ATOM 2768 C C . ASP A 1 343 ? -16.720 -9.237 -16.414 1.00 70.31 343 ASP A C 1
ATOM 2770 O O . ASP A 1 343 ? -17.367 -10.288 -16.435 1.00 70.31 343 ASP A O 1
ATOM 2774 N N . GLU A 1 344 ? -17.286 -8.060 -16.157 1.00 75.88 344 GLU A N 1
ATOM 2775 C CA . GLU A 1 344 ? -18.706 -7.872 -15.841 1.00 75.88 344 GLU A CA 1
ATOM 2776 C C . GLU A 1 344 ? -19.588 -7.715 -17.095 1.00 75.88 344 GLU A C 1
ATOM 2778 O O . GLU A 1 344 ? -20.747 -7.300 -17.007 1.00 75.88 344 GLU A O 1
ATOM 2783 N N . ALA A 1 345 ? -19.073 -8.052 -18.285 1.00 73.00 345 ALA A N 1
ATOM 2784 C CA . ALA A 1 345 ? -19.864 -7.997 -19.508 1.00 73.00 345 ALA A CA 1
ATOM 2785 C C . ALA A 1 345 ? -21.030 -9.008 -19.438 1.00 73.00 345 ALA A C 1
ATOM 2787 O O . ALA A 1 345 ? -20.828 -10.157 -19.022 1.00 73.00 345 ALA A O 1
ATOM 2788 N N . PRO A 1 346 ? -22.250 -8.658 -19.901 1.00 80.00 346 PRO A N 1
ATOM 2789 C CA . PRO A 1 346 ? -23.411 -9.544 -19.786 1.00 80.00 346 PRO A CA 1
ATOM 2790 C C . PRO A 1 346 ? -23.187 -10.958 -20.346 1.00 80.00 346 PRO A C 1
ATOM 2792 O O . PRO A 1 346 ? -23.613 -11.937 -19.735 1.00 80.00 346 PRO A O 1
ATOM 2795 N N . ALA A 1 347 ? -22.488 -11.090 -21.479 1.00 78.62 347 ALA A N 1
ATOM 2796 C CA . ALA A 1 347 ? -22.185 -12.388 -22.087 1.00 78.62 347 ALA A CA 1
ATOM 2797 C C . ALA A 1 347 ? -21.244 -13.246 -21.218 1.00 78.62 347 ALA A C 1
ATOM 2799 O O . ALA A 1 347 ? -21.480 -14.448 -21.055 1.00 78.62 347 ALA A O 1
ATOM 2800 N N . SER A 1 348 ? -20.227 -12.615 -20.624 1.00 78.94 348 SER A N 1
ATOM 2801 C CA . SER A 1 348 ? -19.235 -13.223 -19.729 1.00 78.94 348 SER A CA 1
ATOM 2802 C C . SER A 1 348 ? -19.900 -13.772 -18.464 1.00 78.94 348 SER A C 1
ATOM 2804 O O . SER A 1 348 ? -19.805 -14.967 -18.165 1.00 78.94 348 SER A O 1
ATOM 2806 N N . VAL A 1 349 ? -20.715 -12.947 -17.797 1.00 87.19 349 VAL A N 1
ATOM 2807 C CA . VAL A 1 349 ? -21.458 -13.328 -16.584 1.00 87.19 349 VAL A CA 1
ATOM 2808 C C . VAL A 1 349 ? -22.475 -14.440 -16.872 1.00 87.19 349 VAL A C 1
ATOM 2810 O O . VAL A 1 349 ? -22.568 -15.411 -16.118 1.00 87.19 349 VAL A O 1
ATOM 2813 N N . GLN A 1 350 ? -23.211 -14.365 -17.987 1.00 91.06 350 GLN A N 1
ATOM 2814 C CA . GLN A 1 350 ? -24.167 -15.409 -18.377 1.00 91.06 350 GLN A CA 1
ATOM 2815 C C . GLN A 1 350 ? -23.489 -16.752 -18.678 1.00 91.06 350 GLN A C 1
ATOM 2817 O O . GLN A 1 350 ? -24.024 -17.806 -18.315 1.00 91.06 350 GLN A O 1
ATOM 2822 N N . LYS A 1 351 ? -22.325 -16.737 -19.341 1.00 88.38 351 LYS A N 1
ATOM 2823 C CA . LYS A 1 351 ? -21.517 -17.942 -19.573 1.00 88.38 351 LYS A CA 1
ATOM 2824 C C . LYS A 1 351 ? -21.064 -18.540 -18.241 1.00 88.38 351 LYS A C 1
ATOM 2826 O O . LYS A 1 351 ? -21.345 -19.710 -17.987 1.00 88.38 351 LYS A O 1
ATOM 2831 N N . ALA A 1 352 ? -20.484 -17.725 -17.360 1.00 92.19 352 ALA A N 1
ATOM 2832 C CA . ALA A 1 352 ? -20.028 -18.155 -16.040 1.00 92.19 352 ALA A CA 1
ATOM 2833 C C . ALA A 1 352 ? -21.161 -18.721 -15.174 1.00 92.19 352 ALA A C 1
ATOM 2835 O O . ALA A 1 352 ? -20.965 -19.703 -14.460 1.00 92.19 352 ALA A O 1
ATOM 2836 N N . PHE A 1 353 ? -22.370 -18.159 -15.268 1.00 94.75 353 PHE A N 1
ATOM 2837 C CA . PHE A 1 353 ? -23.534 -18.689 -14.566 1.00 94.75 353 PHE A CA 1
ATOM 2838 C C . PHE A 1 353 ? -23.912 -20.086 -15.071 1.00 94.75 353 PHE A C 1
ATOM 2840 O O . PHE A 1 353 ? -24.178 -20.976 -14.262 1.00 94.75 353 PHE A O 1
ATOM 2847 N N . ARG A 1 354 ? -23.911 -20.323 -16.391 1.00 96.12 354 ARG A N 1
ATOM 2848 C CA . ARG A 1 354 ? -24.203 -21.648 -16.973 1.00 96.12 354 ARG A CA 1
ATOM 2849 C C . ARG A 1 354 ? -23.132 -22.685 -16.627 1.00 96.12 354 ARG A C 1
ATOM 2851 O O . ARG A 1 354 ? -23.482 -23.819 -16.317 1.00 96.12 354 ARG A O 1
ATOM 2858 N N . GLU A 1 355 ? -21.865 -22.282 -16.632 1.00 95.62 355 GLU A N 1
ATOM 2859 C CA . GLU A 1 355 ? -20.692 -23.151 -16.432 1.00 95.62 355 GLU A CA 1
ATOM 2860 C C . GLU A 1 355 ? -20.224 -23.251 -14.965 1.00 95.62 355 GLU A C 1
ATOM 2862 O O . GLU A 1 355 ? -19.201 -23.875 -14.678 1.00 95.62 355 GLU A O 1
ATOM 2867 N N . ARG A 1 356 ? -20.958 -22.641 -14.022 1.00 96.19 356 ARG A N 1
ATOM 2868 C CA . ARG A 1 356 ? -20.597 -22.577 -12.596 1.00 96.19 356 ARG A CA 1
ATOM 2869 C C . ARG A 1 356 ? -20.253 -23.949 -12.009 1.00 96.19 356 ARG A C 1
ATOM 2871 O O . ARG A 1 356 ? -20.974 -24.930 -12.207 1.00 96.19 356 ARG A O 1
ATOM 2878 N N . LYS A 1 357 ? -19.177 -24.005 -11.224 1.00 96.00 357 LYS A N 1
ATOM 2879 C CA . LYS A 1 357 ? -18.645 -25.253 -10.654 1.00 96.00 357 LYS A CA 1
ATOM 2880 C C . LYS A 1 357 ? -19.144 -25.462 -9.234 1.00 96.00 357 LYS A C 1
ATOM 2882 O O . LYS A 1 357 ? -19.232 -24.508 -8.474 1.00 96.00 357 LYS A O 1
ATOM 2887 N N . THR A 1 358 ? -19.448 -26.700 -8.861 1.00 96.62 358 THR A N 1
ATOM 2888 C CA . THR A 1 358 ? -19.751 -27.045 -7.465 1.00 96.62 358 THR A CA 1
ATOM 2889 C C . THR A 1 358 ? -18.473 -27.022 -6.639 1.00 96.62 358 THR A C 1
ATOM 2891 O O . THR A 1 358 ? -17.491 -27.660 -7.017 1.00 96.62 358 THR A O 1
ATOM 2894 N N . LEU A 1 359 ? -18.502 -26.314 -5.510 1.00 95.56 359 LEU A N 1
ATOM 2895 C CA . LEU A 1 359 ? -17.431 -26.343 -4.523 1.00 95.56 359 LEU A CA 1
ATOM 2896 C C . LEU A 1 359 ? -17.753 -27.408 -3.464 1.00 95.56 359 LEU A C 1
ATOM 2898 O O . LEU A 1 359 ? -18.871 -27.419 -2.945 1.00 95.56 359 LEU A O 1
ATOM 2902 N N . PRO A 1 360 ? -16.816 -28.319 -3.146 1.00 89.31 360 PRO A N 1
ATOM 2903 C CA . PRO A 1 360 ? -17.073 -29.408 -2.206 1.00 89.31 360 PRO A CA 1
ATOM 2904 C C . PRO A 1 360 ? -17.269 -28.919 -0.765 1.00 89.31 360 PRO A C 1
ATOM 2906 O O . PRO A 1 360 ? -18.192 -29.367 -0.091 1.00 89.31 360 PRO A O 1
ATOM 2909 N N . SER A 1 361 ? -16.397 -28.028 -0.293 1.00 91.38 361 SER A N 1
ATOM 2910 C CA . SER A 1 361 ? -16.464 -27.372 1.015 1.00 91.38 361 SER A CA 1
ATOM 2911 C C . SER A 1 361 ? -15.382 -26.294 1.104 1.00 91.38 361 SER A C 1
ATOM 2913 O O . SER A 1 361 ? -14.438 -26.300 0.315 1.00 91.38 361 SER A O 1
ATOM 2915 N N . MET A 1 362 ? -15.503 -25.398 2.085 1.00 90.00 362 MET A N 1
ATOM 2916 C CA . MET A 1 362 ? -14.547 -24.316 2.341 1.00 90.00 362 MET A CA 1
ATOM 2917 C C . MET A 1 362 ? -13.103 -24.824 2.521 1.00 90.00 362 MET A C 1
ATOM 2919 O O . MET A 1 362 ? -12.174 -24.311 1.917 1.00 90.00 362 MET A O 1
ATOM 2923 N N . ASP A 1 363 ? -12.903 -25.894 3.293 1.00 88.31 363 ASP A N 1
ATOM 2924 C CA . ASP A 1 363 ? -11.595 -26.515 3.563 1.00 88.31 363 ASP A CA 1
ATOM 2925 C C . ASP A 1 363 ? -11.004 -27.292 2.372 1.00 88.31 363 ASP A C 1
ATOM 2927 O O . ASP A 1 363 ? -9.830 -27.664 2.393 1.00 88.31 363 ASP A O 1
ATOM 2931 N N . LYS A 1 364 ? -11.809 -27.532 1.334 1.00 93.31 364 LYS A N 1
ATOM 2932 C CA . LYS A 1 364 ? -11.414 -28.201 0.087 1.00 93.31 364 LYS A CA 1
ATOM 2933 C C . LYS A 1 364 ? -11.393 -27.251 -1.110 1.00 93.31 364 LYS A C 1
ATOM 2935 O O . LYS A 1 364 ? -11.165 -27.697 -2.234 1.00 93.31 364 LYS A O 1
ATOM 2940 N N . ASP A 1 365 ? -11.614 -25.963 -0.877 1.00 94.44 365 ASP A N 1
ATOM 2941 C CA . ASP A 1 365 ? -11.420 -24.911 -1.861 1.00 94.44 365 ASP A CA 1
ATOM 2942 C C . ASP A 1 365 ? -9.969 -24.412 -1.783 1.00 94.44 365 ASP A C 1
ATOM 2944 O O . ASP A 1 365 ? -9.560 -23.748 -0.830 1.00 94.44 365 ASP A O 1
ATOM 2948 N N . GLY A 1 366 ? -9.160 -24.791 -2.772 1.00 94.44 366 GLY A N 1
ATOM 2949 C CA . GLY A 1 366 ? -7.731 -24.483 -2.795 1.00 94.44 366 GLY A CA 1
ATOM 2950 C C . GLY A 1 366 ? -7.430 -22.983 -2.799 1.00 94.44 366 GLY A C 1
ATOM 2951 O O . GLY A 1 366 ? -6.460 -22.556 -2.168 1.00 94.44 366 GLY A O 1
ATOM 2952 N N . ASP A 1 367 ? -8.269 -22.176 -3.455 1.00 93.25 367 ASP A N 1
ATOM 2953 C CA . ASP A 1 367 ? -8.078 -20.726 -3.518 1.00 93.25 367 ASP A CA 1
ATOM 2954 C C . ASP A 1 367 ? -8.351 -20.076 -2.158 1.00 93.25 367 ASP A C 1
ATOM 2956 O O . ASP A 1 367 ? -7.534 -19.278 -1.690 1.00 93.25 367 ASP A O 1
ATOM 2960 N N . TYR A 1 368 ? -9.395 -20.530 -1.457 1.00 94.06 368 TYR A N 1
ATOM 2961 C CA . TYR A 1 368 ? -9.657 -20.145 -0.070 1.00 94.06 368 TYR A CA 1
ATOM 2962 C C . TYR A 1 368 ? -8.492 -20.504 0.860 1.00 94.06 368 TYR A C 1
ATOM 2964 O O . TYR A 1 368 ? -7.961 -19.647 1.568 1.00 94.06 368 TYR A O 1
ATOM 2972 N N . VAL A 1 369 ? -8.054 -21.770 0.862 1.00 93.50 369 VAL A N 1
ATOM 2973 C CA . VAL A 1 369 ? -7.019 -22.244 1.799 1.00 93.50 369 VAL A CA 1
ATOM 2974 C C . VAL A 1 369 ? -5.693 -21.504 1.581 1.00 93.50 369 VAL A C 1
ATOM 2976 O O . VAL A 1 369 ? -5.023 -21.125 2.548 1.00 93.50 369 VAL A O 1
ATOM 2979 N N . LYS A 1 370 ? -5.331 -21.242 0.320 1.00 93.75 370 LYS A N 1
ATOM 2980 C CA . LYS A 1 370 ? -4.190 -20.397 -0.064 1.00 93.75 370 LYS A CA 1
ATOM 2981 C C . LYS A 1 370 ? -4.323 -18.976 0.500 1.00 93.75 370 LYS A C 1
ATOM 2983 O O . LYS A 1 370 ? -3.379 -18.474 1.117 1.00 93.75 370 LYS A O 1
ATOM 2988 N N . ALA A 1 371 ? -5.477 -18.340 0.316 1.00 91.12 371 ALA A N 1
ATOM 2989 C CA . ALA A 1 371 ? -5.717 -16.968 0.750 1.00 91.12 371 ALA A CA 1
ATOM 2990 C C . ALA A 1 371 ? -5.713 -16.818 2.281 1.00 91.12 371 ALA A C 1
ATOM 2992 O O . ALA A 1 371 ? -5.088 -15.891 2.797 1.00 91.12 371 ALA A O 1
ATOM 2993 N N . VAL A 1 372 ? -6.282 -17.779 3.020 1.00 88.50 372 VAL A N 1
ATOM 2994 C CA . VAL A 1 372 ? -6.213 -17.827 4.495 1.00 88.50 372 VAL A CA 1
ATOM 2995 C C . VAL A 1 372 ? -4.765 -17.910 4.985 1.00 88.50 372 VAL A C 1
ATOM 2997 O O . VAL A 1 372 ? -4.388 -17.251 5.955 1.00 88.50 372 VAL A O 1
ATOM 3000 N N . VAL A 1 373 ? -3.917 -18.714 4.331 1.00 91.00 373 VAL A N 1
ATOM 3001 C CA . VAL A 1 373 ? -2.485 -18.778 4.675 1.00 91.00 373 VAL A CA 1
ATOM 3002 C C . VAL A 1 373 ? -1.817 -17.426 4.469 1.00 91.00 373 VAL A C 1
ATOM 3004 O O . VAL A 1 373 ? -1.059 -16.992 5.339 1.00 91.00 373 VAL A O 1
ATOM 3007 N N . ARG A 1 374 ? -2.112 -16.747 3.357 1.00 89.69 374 ARG A N 1
ATOM 3008 C CA . ARG A 1 374 ? -1.606 -15.398 3.081 1.00 89.69 374 ARG A CA 1
ATOM 3009 C C . ARG A 1 374 ? -2.040 -14.394 4.133 1.00 89.69 374 ARG A C 1
ATOM 3011 O O . ARG A 1 374 ? -1.180 -13.708 4.675 1.00 89.69 374 ARG A O 1
ATOM 3018 N N . GLU A 1 375 ? -3.326 -14.338 4.449 1.00 88.12 375 GLU A N 1
ATOM 3019 C CA . GLU A 1 375 ? -3.873 -13.429 5.453 1.00 88.12 375 GLU A CA 1
ATOM 3020 C C . GLU A 1 375 ? -3.219 -13.645 6.828 1.00 88.12 375 GLU A C 1
ATOM 3022 O O . GLU A 1 375 ? -2.701 -12.703 7.432 1.00 88.12 375 GLU A O 1
ATOM 3027 N N . ARG A 1 376 ? -3.150 -14.898 7.299 1.00 86.94 376 ARG A N 1
ATOM 3028 C CA . ARG A 1 376 ? -2.541 -15.240 8.596 1.00 86.94 376 ARG A CA 1
ATOM 3029 C C . ARG A 1 376 ? -1.047 -14.942 8.639 1.00 86.94 376 ARG A C 1
ATOM 3031 O O . ARG A 1 376 ? -0.548 -14.462 9.659 1.00 86.94 376 ARG A O 1
ATOM 3038 N N . TRP A 1 377 ? -0.329 -15.217 7.551 1.00 91.44 377 TRP A N 1
ATOM 3039 C CA . TRP A 1 377 ? 1.092 -14.896 7.439 1.00 91.44 377 TRP A CA 1
ATOM 3040 C C . TRP A 1 377 ? 1.310 -13.376 7.464 1.00 91.44 377 TRP A C 1
ATOM 3042 O O . TRP A 1 377 ? 2.129 -12.886 8.245 1.00 91.44 377 TRP A O 1
ATOM 3052 N N . ASP A 1 378 ? 0.538 -12.614 6.680 1.00 88.06 378 ASP A N 1
ATOM 3053 C CA . ASP A 1 378 ? 0.632 -11.150 6.623 1.00 88.06 378 ASP A CA 1
ATOM 3054 C C . ASP A 1 378 ? 0.257 -10.518 7.984 1.00 88.06 378 ASP A C 1
ATOM 3056 O O . ASP A 1 378 ? 0.953 -9.605 8.441 1.00 88.06 378 ASP A O 1
ATOM 3060 N N . LEU A 1 379 ? -0.737 -11.058 8.704 1.00 85.81 379 LEU A N 1
ATOM 3061 C CA . LEU A 1 379 ? -1.079 -10.659 10.077 1.00 85.81 379 LEU A CA 1
ATOM 3062 C C . LEU A 1 379 ? 0.086 -10.890 11.053 1.00 85.81 379 LEU A C 1
ATOM 3064 O O . LEU A 1 379 ? 0.452 -10.001 11.829 1.00 85.81 379 LEU A O 1
ATOM 3068 N N . ALA A 1 380 ? 0.710 -12.067 11.006 1.00 86.44 380 ALA A N 1
ATOM 3069 C CA . ALA A 1 380 ? 1.860 -12.380 11.848 1.00 86.44 380 ALA A CA 1
ATOM 3070 C C . ALA A 1 380 ? 3.074 -11.487 11.520 1.00 86.44 380 ALA A C 1
ATOM 3072 O O . ALA A 1 380 ? 3.797 -11.059 12.426 1.00 86.44 380 ALA A O 1
ATOM 3073 N N . SER A 1 381 ? 3.244 -11.101 10.251 1.00 91.12 381 SER A N 1
ATOM 3074 C CA . SER A 1 381 ? 4.329 -10.228 9.785 1.00 91.12 381 SER A CA 1
ATOM 3075 C C . SER A 1 381 ? 4.295 -8.811 10.385 1.00 91.12 381 SER A C 1
ATOM 3077 O O . SER A 1 381 ? 5.301 -8.098 10.375 1.00 91.12 381 SER A O 1
ATOM 3079 N N . MET A 1 382 ? 3.188 -8.387 11.012 1.00 89.56 382 MET A N 1
ATOM 3080 C CA . MET A 1 382 ? 3.112 -7.089 11.703 1.00 89.56 382 MET A CA 1
ATOM 3081 C C . MET A 1 382 ? 4.223 -6.890 12.752 1.00 89.56 382 MET A C 1
ATOM 3083 O O . MET A 1 382 ? 4.560 -5.745 13.085 1.00 89.56 382 MET A O 1
ATOM 3087 N N . GLN A 1 383 ? 4.831 -7.976 13.251 1.00 92.19 383 GLN A N 1
ATOM 3088 C CA . GLN A 1 383 ? 5.964 -7.896 14.172 1.00 92.19 383 GLN A CA 1
ATOM 3089 C C . GLN A 1 383 ? 7.175 -7.162 13.574 1.00 92.19 383 GLN A C 1
ATOM 3091 O O . GLN A 1 383 ? 7.833 -6.434 14.314 1.00 92.19 383 GLN A O 1
ATOM 3096 N N . PHE A 1 384 ? 7.435 -7.236 12.261 1.00 96.75 384 PHE A N 1
ATOM 3097 C CA . PHE A 1 384 ? 8.560 -6.516 11.637 1.00 96.75 384 PHE A CA 1
ATOM 3098 C C . PHE A 1 384 ? 8.435 -4.994 11.815 1.00 96.75 384 PHE A C 1
ATOM 3100 O O . PHE A 1 384 ? 9.414 -4.314 12.122 1.00 96.75 384 PHE A O 1
ATOM 3107 N N . THR A 1 385 ? 7.215 -4.450 11.702 1.00 95.12 385 THR A N 1
ATOM 3108 C CA . THR A 1 385 ? 6.952 -3.021 11.956 1.00 95.12 385 THR A CA 1
ATOM 3109 C C . THR A 1 385 ? 7.220 -2.665 13.418 1.00 95.12 385 THR A C 1
ATOM 3111 O O . THR A 1 385 ? 7.830 -1.631 13.709 1.00 95.12 385 THR A O 1
ATOM 3114 N N . ARG A 1 386 ? 6.780 -3.515 14.355 1.00 92.06 386 ARG A N 1
ATOM 3115 C CA . ARG A 1 386 ? 7.001 -3.308 15.794 1.00 92.06 386 ARG A CA 1
ATOM 3116 C C . ARG A 1 386 ? 8.490 -3.346 16.127 1.00 92.06 386 ARG A C 1
ATOM 3118 O O . ARG A 1 386 ? 8.971 -2.431 16.791 1.00 92.06 386 ARG A O 1
ATOM 3125 N N . ALA A 1 387 ? 9.212 -4.339 15.613 1.00 95.00 387 ALA A N 1
ATOM 3126 C CA . ALA A 1 387 ? 10.650 -4.498 15.784 1.00 95.00 387 ALA A CA 1
ATOM 3127 C C . ALA A 1 387 ? 11.415 -3.266 15.282 1.00 95.00 387 ALA A C 1
ATOM 3129 O O . ALA A 1 387 ? 12.083 -2.599 16.074 1.00 95.00 387 ALA A O 1
ATOM 3130 N N . ALA A 1 388 ? 11.229 -2.891 14.012 1.00 96.00 388 ALA A N 1
ATOM 3131 C CA . ALA A 1 388 ? 11.892 -1.733 13.416 1.00 96.00 388 ALA A CA 1
ATOM 3132 C C . ALA A 1 388 ? 11.577 -0.435 14.177 1.00 96.00 388 ALA A C 1
ATOM 3134 O O . ALA A 1 388 ? 12.470 0.363 14.464 1.00 96.00 388 ALA A O 1
ATOM 3135 N N . THR A 1 389 ? 10.313 -0.240 14.567 1.00 89.31 389 THR A N 1
ATOM 3136 C CA . THR A 1 389 ? 9.884 0.943 15.326 1.00 89.31 389 THR A CA 1
ATOM 3137 C C . THR A 1 389 ? 10.530 0.994 16.711 1.00 89.31 389 THR A C 1
ATOM 3139 O O . THR A 1 389 ? 10.997 2.052 17.128 1.00 89.31 389 THR A O 1
ATOM 3142 N N . LEU A 1 390 ? 10.580 -0.122 17.444 1.00 86.88 390 LEU A N 1
ATOM 3143 C CA . LEU A 1 390 ? 11.190 -0.170 18.775 1.00 86.88 390 LEU A CA 1
ATOM 3144 C C . LEU A 1 390 ? 12.706 0.040 18.719 1.00 86.88 390 LEU A C 1
ATOM 3146 O O . LEU A 1 390 ? 13.240 0.770 19.554 1.00 86.88 390 LEU A O 1
ATOM 3150 N N . VAL A 1 391 ? 13.389 -0.534 17.725 1.00 90.88 391 VAL A N 1
ATOM 3151 C CA . VAL A 1 391 ? 14.823 -0.301 17.502 1.00 90.88 391 VAL A CA 1
ATOM 3152 C C . VAL A 1 391 ? 15.084 1.173 17.184 1.00 90.88 391 VAL A C 1
ATOM 3154 O O . VAL A 1 391 ? 15.908 1.803 17.845 1.00 90.88 391 VAL A O 1
ATOM 3157 N N . ALA A 1 392 ? 14.336 1.763 16.249 1.00 88.50 392 ALA A N 1
ATOM 3158 C CA . ALA A 1 392 ? 14.496 3.168 15.880 1.00 88.50 392 ALA A CA 1
ATOM 3159 C C . ALA A 1 392 ? 14.198 4.127 17.052 1.00 88.50 392 ALA A C 1
ATOM 3161 O O . ALA A 1 392 ? 14.900 5.124 17.242 1.00 88.50 392 ALA A O 1
ATOM 3162 N N . ARG A 1 393 ? 13.214 3.797 17.902 1.00 81.94 393 ARG A N 1
ATOM 3163 C CA . ARG A 1 393 ? 12.881 4.567 19.116 1.00 81.94 393 ARG A CA 1
ATOM 3164 C C . ARG A 1 393 ? 14.044 4.670 20.099 1.00 81.94 393 ARG A C 1
ATOM 3166 O O . ARG A 1 393 ? 14.181 5.715 20.735 1.00 81.94 393 ARG A O 1
ATOM 3173 N N . LYS A 1 394 ? 14.905 3.647 20.198 1.00 80.06 394 LYS A N 1
ATOM 3174 C CA . LYS A 1 394 ? 16.120 3.690 21.039 1.00 80.06 394 LYS A CA 1
ATOM 3175 C C . LYS A 1 394 ? 17.107 4.776 20.589 1.00 80.06 394 LYS A C 1
ATOM 3177 O O . LYS A 1 394 ? 17.887 5.252 21.404 1.00 80.06 394 LYS A O 1
ATOM 3182 N N . LYS A 1 395 ? 17.047 5.197 19.320 1.00 79.94 395 LYS A N 1
ATOM 3183 C CA . LYS A 1 395 ? 17.855 6.279 18.729 1.00 79.94 395 LYS A CA 1
ATOM 3184 C C . LYS A 1 395 ? 17.075 7.597 18.581 1.00 79.94 395 LYS A C 1
ATOM 3186 O O . LYS A 1 395 ? 17.474 8.474 17.825 1.00 79.94 395 LYS A O 1
ATOM 3191 N N . GLY A 1 396 ? 15.951 7.745 19.290 1.00 68.69 396 GLY A N 1
ATOM 3192 C CA . GLY A 1 396 ? 15.164 8.985 19.331 1.00 68.69 396 GLY A CA 1
ATOM 3193 C C . GLY A 1 396 ? 14.113 9.136 18.226 1.00 68.69 396 GLY A C 1
ATOM 3194 O O . GLY A 1 396 ? 13.328 10.082 18.278 1.00 68.69 396 GLY A O 1
ATOM 3195 N N . PHE A 1 397 ? 14.018 8.194 17.280 1.00 79.00 397 PHE A N 1
ATOM 3196 C CA . PHE A 1 397 ? 13.043 8.259 16.190 1.00 79.00 397 PHE A CA 1
ATOM 3197 C C . PHE A 1 397 ? 11.647 7.821 16.666 1.00 79.00 397 PHE A C 1
ATOM 3199 O O . PHE A 1 397 ? 11.432 6.666 17.031 1.00 79.00 397 PHE A O 1
ATOM 3206 N N . ARG A 1 398 ? 10.678 8.745 16.695 1.00 70.12 398 ARG A N 1
ATOM 3207 C CA . ARG A 1 398 ? 9.334 8.504 17.269 1.00 70.12 398 ARG A CA 1
ATOM 3208 C C . ARG A 1 398 ? 8.239 8.183 16.246 1.00 70.12 398 ARG A C 1
ATOM 3210 O O . ARG A 1 398 ? 7.108 7.918 16.645 1.00 70.12 398 ARG A O 1
ATOM 3217 N N . THR A 1 399 ? 8.564 8.133 14.958 1.00 76.81 399 THR A N 1
ATOM 3218 C CA . THR A 1 399 ? 7.625 7.730 13.901 1.00 76.81 399 THR A CA 1
ATOM 3219 C C . THR A 1 399 ? 7.578 6.206 13.756 1.00 76.81 399 THR A C 1
ATOM 3221 O O . THR A 1 399 ? 8.587 5.525 13.927 1.00 76.81 399 THR A O 1
ATOM 3224 N N . VAL A 1 400 ? 6.406 5.658 13.419 1.00 84.06 400 VAL A N 1
ATOM 3225 C CA . VAL A 1 400 ? 6.245 4.230 13.092 1.00 84.06 400 VAL A CA 1
ATOM 3226 C C . VAL A 1 400 ? 7.018 3.896 11.815 1.00 84.06 400 VAL A C 1
ATOM 3228 O O . VAL A 1 400 ? 6.739 4.461 10.758 1.00 84.06 400 VAL A O 1
ATOM 3231 N N . VAL A 1 401 ? 7.953 2.950 11.906 1.00 90.25 401 VAL A N 1
ATOM 3232 C CA . VAL A 1 401 ? 8.757 2.467 10.776 1.00 90.25 401 VAL A CA 1
ATOM 3233 C C . VAL A 1 401 ? 8.037 1.268 10.156 1.00 90.25 401 VAL A C 1
ATOM 3235 O O . VAL A 1 401 ? 8.208 0.132 10.596 1.00 90.25 401 VAL A O 1
ATOM 3238 N N . ARG A 1 402 ? 7.164 1.537 9.178 1.00 92.00 402 ARG A N 1
ATOM 3239 C CA . ARG A 1 402 ? 6.328 0.516 8.523 1.00 92.00 402 ARG A CA 1
ATOM 3240 C C . ARG A 1 402 ? 7.189 -0.489 7.752 1.00 92.00 402 ARG A C 1
ATOM 3242 O O . ARG A 1 402 ? 7.991 -0.087 6.918 1.00 92.00 402 ARG A O 1
ATOM 3249 N N . GLN A 1 403 ? 6.955 -1.775 7.992 1.00 95.44 403 GLN A N 1
ATOM 3250 C CA . GLN A 1 403 ? 7.565 -2.906 7.289 1.00 95.44 403 GLN A CA 1
ATOM 3251 C C . GLN A 1 403 ? 6.487 -3.842 6.737 1.00 95.44 403 GLN A C 1
ATOM 3253 O O . GLN A 1 403 ? 5.377 -3.901 7.266 1.00 95.44 403 GLN A O 1
ATOM 3258 N N . GLY A 1 404 ? 6.830 -4.581 5.688 1.00 93.00 404 GLY A N 1
ATOM 3259 C CA . GLY A 1 404 ? 6.000 -5.630 5.100 1.00 93.00 404 GLY A CA 1
ATOM 3260 C C . GLY A 1 404 ? 6.634 -6.147 3.815 1.00 93.00 404 GLY A C 1
ATOM 3261 O O . GLY A 1 404 ? 7.348 -5.396 3.157 1.00 93.00 404 GLY A O 1
ATOM 3262 N N . ARG A 1 405 ? 6.356 -7.396 3.430 1.00 91.56 405 ARG A N 1
ATOM 3263 C CA . ARG A 1 405 ? 7.064 -8.104 2.342 1.00 91.56 405 ARG A CA 1
ATOM 3264 C C . ARG A 1 405 ? 7.249 -7.295 1.051 1.00 91.56 405 ARG A C 1
ATOM 3266 O O . ARG A 1 405 ? 8.343 -7.236 0.515 1.00 91.56 405 ARG A O 1
ATOM 3273 N N . LEU A 1 406 ? 6.225 -6.572 0.587 1.00 92.62 406 LEU A N 1
ATOM 3274 C CA . LEU A 1 406 ? 6.355 -5.728 -0.608 1.00 92.62 406 LEU A CA 1
ATOM 3275 C C . LEU A 1 406 ? 6.999 -4.362 -0.310 1.00 92.62 406 LEU A C 1
ATOM 3277 O O . LEU A 1 406 ? 7.877 -3.911 -1.043 1.00 92.62 406 LEU A O 1
ATOM 3281 N N . LYS A 1 407 ? 6.592 -3.702 0.781 1.00 94.38 407 LYS A N 1
ATOM 3282 C CA . LYS A 1 407 ? 7.073 -2.361 1.173 1.00 94.38 407 LYS A CA 1
ATOM 3283 C C . LYS A 1 407 ? 8.569 -2.366 1.478 1.00 94.38 407 LYS A C 1
ATOM 3285 O O . LYS A 1 407 ? 9.295 -1.486 1.028 1.00 94.38 407 LYS A O 1
ATOM 3290 N N . SER A 1 408 ? 9.021 -3.366 2.225 1.00 96.44 408 SER A N 1
ATOM 3291 C CA . SER A 1 408 ? 10.411 -3.537 2.636 1.00 96.44 408 SER A CA 1
ATOM 3292 C C . SER A 1 408 ? 11.303 -3.851 1.432 1.00 96.44 408 SER A C 1
ATOM 3294 O O . SER A 1 408 ? 12.359 -3.236 1.307 1.00 96.44 408 SER A O 1
ATOM 3296 N N . VAL A 1 409 ? 10.849 -4.690 0.487 1.00 96.25 409 VAL A N 1
ATOM 3297 C CA . VAL A 1 409 ? 11.542 -4.917 -0.797 1.00 96.25 409 VAL A CA 1
ATOM 3298 C C . VAL A 1 409 ? 11.640 -3.620 -1.609 1.00 96.25 409 VAL A C 1
ATOM 3300 O O . VAL A 1 409 ? 12.724 -3.267 -2.073 1.00 96.25 409 VAL A O 1
ATOM 3303 N N . MET A 1 410 ? 10.546 -2.857 -1.740 1.00 96.81 410 MET A N 1
ATOM 3304 C CA . MET A 1 410 ? 10.555 -1.572 -2.456 1.00 96.81 410 MET A CA 1
ATOM 3305 C C . MET A 1 410 ? 11.549 -0.572 -1.856 1.00 96.81 410 MET A C 1
ATOM 3307 O O . MET A 1 410 ? 12.307 0.070 -2.593 1.00 96.81 410 MET A O 1
ATOM 3311 N N . VAL A 1 411 ? 11.566 -0.458 -0.524 1.00 97.50 411 VAL A N 1
ATOM 3312 C CA . VAL A 1 411 ? 12.501 0.408 0.202 1.00 97.50 411 VAL A CA 1
ATOM 3313 C C . VAL A 1 411 ? 13.937 -0.064 0.009 1.00 97.50 411 VAL A C 1
ATOM 3315 O O . VAL A 1 411 ? 14.800 0.756 -0.297 1.00 97.50 411 VAL A O 1
ATOM 3318 N N . LYS A 1 412 ? 14.206 -1.367 0.138 1.00 97.19 412 LYS A N 1
ATOM 3319 C CA . LYS A 1 412 ? 15.556 -1.921 -0.004 1.00 97.19 412 LYS A CA 1
ATOM 3320 C C . LYS A 1 412 ? 16.113 -1.711 -1.405 1.00 97.19 412 LYS A C 1
ATOM 3322 O O . LYS A 1 412 ? 17.171 -1.104 -1.533 1.00 97.19 412 LYS A O 1
ATOM 3327 N N . LEU A 1 413 ? 15.369 -2.109 -2.439 1.00 96.38 413 LEU A N 1
ATOM 3328 C CA . LEU A 1 413 ? 15.776 -1.932 -3.835 1.00 96.38 413 LEU A CA 1
ATOM 3329 C C . LEU A 1 413 ? 16.053 -0.459 -4.141 1.00 96.38 413 LEU A C 1
ATOM 3331 O O . LEU A 1 413 ? 17.108 -0.112 -4.668 1.00 96.38 413 LEU A O 1
ATOM 3335 N N . THR A 1 414 ? 15.124 0.427 -3.781 1.00 97.00 414 THR A N 1
ATOM 3336 C CA . THR A 1 414 ? 15.285 1.855 -4.073 1.00 97.00 414 THR A CA 1
ATOM 3337 C C . THR A 1 414 ? 16.444 2.466 -3.286 1.00 97.00 414 THR A C 1
ATOM 3339 O O . THR A 1 414 ? 17.179 3.284 -3.832 1.00 97.00 414 THR A O 1
ATOM 3342 N N . GLY A 1 415 ? 16.644 2.064 -2.029 1.00 97.12 415 GLY A N 1
ATOM 3343 C CA . GLY A 1 415 ? 17.758 2.519 -1.200 1.00 97.12 415 GLY A CA 1
ATOM 3344 C C . GLY A 1 415 ? 19.114 2.070 -1.744 1.00 97.12 415 GLY A C 1
ATOM 3345 O O . GLY A 1 415 ? 20.010 2.902 -1.870 1.00 97.12 415 GLY A O 1
ATOM 3346 N N . ASP A 1 416 ? 19.235 0.806 -2.160 1.00 96.75 416 ASP A N 1
ATOM 3347 C CA . ASP A 1 416 ? 20.448 0.269 -2.788 1.00 96.75 416 ASP A CA 1
ATOM 3348 C C . ASP A 1 416 ? 20.775 1.015 -4.087 1.00 96.75 416 ASP A C 1
ATOM 3350 O O . ASP A 1 416 ? 21.915 1.422 -4.310 1.00 96.75 416 ASP A O 1
ATOM 3354 N N . GLN A 1 417 ? 19.765 1.254 -4.930 1.00 96.38 417 GLN A N 1
ATOM 3355 C CA . GLN A 1 417 ? 19.944 1.971 -6.192 1.00 96.38 417 GLN A CA 1
ATOM 3356 C C . GLN A 1 417 ? 20.295 3.445 -5.971 1.00 96.38 417 GLN A C 1
ATOM 3358 O O . GLN A 1 417 ? 21.138 3.979 -6.687 1.00 96.38 417 GLN A O 1
ATOM 3363 N N . LEU A 1 418 ? 19.686 4.110 -4.982 1.00 96.12 418 LEU A N 1
ATOM 3364 C CA . LEU A 1 418 ? 20.061 5.475 -4.597 1.00 96.12 418 LEU A CA 1
ATOM 3365 C C . LEU A 1 418 ? 21.492 5.527 -4.075 1.00 96.12 418 LEU A C 1
ATOM 3367 O O . LEU A 1 418 ? 22.223 6.443 -4.436 1.00 96.12 418 LEU A O 1
ATOM 3371 N N . LYS A 1 419 ? 21.897 4.557 -3.250 1.00 95.62 419 LYS A N 1
ATOM 3372 C CA . LYS A 1 419 ? 23.269 4.456 -2.755 1.00 95.62 419 LYS A CA 1
ATOM 3373 C C . LYS A 1 419 ? 24.243 4.321 -3.925 1.00 95.62 419 LYS A C 1
ATOM 3375 O O . LYS A 1 419 ? 25.131 5.154 -4.054 1.00 95.62 419 LYS A O 1
ATOM 3380 N N . ALA A 1 420 ? 24.003 3.378 -4.837 1.00 95.06 420 ALA A N 1
ATOM 3381 C CA . ALA A 1 420 ? 24.820 3.193 -6.036 1.00 95.06 420 ALA A CA 1
ATOM 3382 C C . ALA A 1 420 ? 24.852 4.445 -6.940 1.00 95.06 420 ALA A C 1
ATOM 3384 O O . ALA A 1 420 ? 25.899 4.800 -7.473 1.00 95.06 420 ALA A O 1
ATOM 3385 N N . TYR A 1 421 ? 23.720 5.140 -7.092 1.00 93.44 421 TYR A N 1
ATOM 3386 C CA . TYR A 1 421 ? 23.617 6.381 -7.869 1.00 93.44 421 TYR A CA 1
ATOM 3387 C C . TYR A 1 421 ? 24.392 7.553 -7.240 1.00 93.44 421 TYR A C 1
ATOM 3389 O O . TYR A 1 421 ? 24.987 8.361 -7.960 1.00 93.44 421 TYR A O 1
ATOM 3397 N N . ASN A 1 422 ? 24.341 7.679 -5.910 1.00 92.69 422 ASN A N 1
ATOM 3398 C CA . ASN A 1 422 ? 24.926 8.790 -5.155 1.00 92.69 422 ASN A CA 1
ATOM 3399 C C . ASN A 1 422 ? 26.422 8.590 -4.874 1.00 92.69 422 ASN A C 1
ATOM 3401 O O . ASN A 1 422 ? 27.164 9.564 -4.875 1.00 92.69 422 ASN A O 1
ATOM 3405 N N . GLU A 1 423 ? 26.855 7.350 -4.637 1.00 94.94 423 GLU A N 1
ATOM 3406 C CA . GLU A 1 423 ? 28.261 6.979 -4.402 1.00 94.94 423 GLU A CA 1
ATOM 3407 C C . GLU A 1 423 ? 29.029 6.729 -5.708 1.00 94.94 423 GLU A C 1
ATOM 3409 O O . GLU A 1 423 ? 30.208 6.380 -5.681 1.00 94.94 423 GLU A O 1
ATOM 3414 N N . TYR A 1 424 ? 28.376 6.908 -6.860 1.00 93.19 424 TYR A N 1
ATOM 3415 C CA . TYR A 1 424 ? 29.033 6.845 -8.156 1.00 93.19 424 TYR A CA 1
ATOM 3416 C C . TYR A 1 424 ? 30.203 7.833 -8.219 1.00 93.19 424 TYR A C 1
ATOM 3418 O O . TYR A 1 424 ? 30.033 9.043 -8.060 1.00 93.19 424 TYR A O 1
ATOM 3426 N N . VAL A 1 425 ? 31.382 7.300 -8.529 1.00 91.62 425 VAL A N 1
ATOM 3427 C CA . VAL A 1 425 ? 32.575 8.074 -8.860 1.00 91.62 425 VAL A CA 1
ATOM 3428 C C . VAL A 1 425 ? 32.887 7.825 -10.327 1.00 91.62 425 VAL A C 1
ATOM 3430 O O . VAL A 1 425 ? 33.049 6.672 -10.740 1.00 91.62 425 VAL A O 1
ATOM 3433 N N . ARG A 1 426 ? 32.965 8.910 -11.104 1.00 91.44 426 ARG A N 1
ATOM 3434 C CA . ARG A 1 426 ? 33.375 8.852 -12.507 1.00 91.44 426 ARG A CA 1
ATOM 3435 C C . ARG A 1 426 ? 34.840 8.431 -12.582 1.00 91.44 426 ARG A C 1
ATOM 3437 O O . ARG A 1 426 ? 35.709 9.134 -12.074 1.00 91.44 426 ARG A O 1
ATOM 3444 N N . LYS A 1 427 ? 35.088 7.311 -13.246 1.00 91.31 427 LYS A N 1
ATOM 3445 C CA . LYS A 1 427 ? 36.403 6.805 -13.629 1.00 91.31 427 LYS A CA 1
ATOM 3446 C C . LYS A 1 427 ? 36.473 6.852 -15.156 1.00 91.31 427 LYS A C 1
ATOM 3448 O O . LYS A 1 427 ? 35.836 6.007 -15.794 1.00 91.31 427 LYS A O 1
ATOM 3453 N N . PRO A 1 428 ? 37.109 7.885 -15.739 1.00 93.12 428 PRO A N 1
ATOM 3454 C CA . PRO A 1 428 ? 37.330 7.907 -17.175 1.00 93.12 428 PRO A CA 1
ATOM 3455 C C . PRO A 1 428 ? 38.226 6.740 -17.580 1.00 93.12 428 PRO A C 1
ATOM 3457 O O . PRO A 1 428 ? 39.081 6.324 -16.804 1.00 93.12 428 PRO A O 1
ATOM 3460 N N . PHE A 1 429 ? 38.027 6.255 -18.795 1.00 94.50 429 PHE A N 1
ATOM 3461 C CA . PHE A 1 429 ? 38.969 5.381 -19.475 1.00 94.50 429 PHE A CA 1
ATOM 3462 C C . PHE A 1 429 ? 39.203 5.916 -20.883 1.00 94.50 429 PHE A C 1
ATOM 3464 O O . PHE A 1 429 ? 38.322 6.559 -21.464 1.00 94.50 429 PHE A O 1
ATOM 3471 N N . TYR A 1 430 ? 40.373 5.626 -21.432 1.00 96.19 430 TYR A N 1
ATOM 3472 C CA . TYR A 1 430 ? 40.760 6.026 -22.776 1.00 96.19 430 TYR A CA 1
ATOM 3473 C C . TYR A 1 430 ? 41.083 4.786 -23.593 1.00 96.19 430 TYR A C 1
ATOM 3475 O O . TYR A 1 430 ? 41.799 3.911 -23.124 1.00 96.19 430 TYR A O 1
ATOM 3483 N N . GLU A 1 431 ? 40.552 4.689 -24.803 1.00 96.19 431 GLU A N 1
ATOM 3484 C CA . GLU A 1 431 ? 40.833 3.578 -25.713 1.00 96.19 431 GLU A CA 1
ATOM 3485 C C . GLU A 1 431 ? 40.929 4.096 -27.150 1.00 96.19 431 GLU A C 1
ATOM 3487 O O . GLU A 1 431 ? 40.328 5.118 -27.502 1.00 96.19 431 GLU A O 1
ATOM 3492 N N . ALA A 1 432 ? 41.694 3.403 -27.990 1.00 96.94 432 ALA A N 1
ATOM 3493 C CA . ALA A 1 432 ? 41.703 3.691 -29.416 1.00 96.94 432 ALA A CA 1
ATOM 3494 C C . ALA A 1 432 ? 40.360 3.263 -30.019 1.00 96.94 432 ALA A C 1
ATOM 3496 O O . ALA A 1 432 ? 39.869 2.161 -29.760 1.00 96.94 432 ALA A O 1
ATOM 3497 N N . ARG A 1 433 ? 39.763 4.126 -30.837 1.00 96.56 433 ARG A N 1
ATOM 3498 C CA . ARG A 1 433 ? 38.589 3.809 -31.654 1.00 96.56 433 ARG A CA 1
ATOM 3499 C C . ARG A 1 433 ? 38.728 4.431 -33.026 1.00 96.56 433 ARG A C 1
ATOM 3501 O O . ARG A 1 433 ? 39.558 5.307 -33.237 1.00 96.56 433 ARG A O 1
ATOM 3508 N N . PHE A 1 434 ? 37.861 4.017 -33.934 1.00 97.62 434 PHE A N 1
ATOM 3509 C CA . PHE A 1 434 ? 37.709 4.638 -35.238 1.00 97.62 434 PHE A CA 1
ATOM 3510 C C . PHE A 1 434 ? 36.351 5.322 -35.342 1.00 97.62 434 PHE A C 1
ATOM 3512 O O . PHE A 1 434 ? 35.361 4.854 -34.772 1.00 97.62 434 PHE A O 1
ATOM 3519 N N . LYS A 1 435 ? 36.304 6.448 -36.052 1.00 96.69 435 LYS A N 1
ATOM 3520 C CA . LYS A 1 435 ? 35.064 7.153 -36.378 1.00 96.69 435 LYS A CA 1
ATOM 3521 C C . LYS A 1 435 ? 35.040 7.483 -37.859 1.00 96.69 435 LYS A C 1
ATOM 3523 O O . LYS A 1 435 ? 36.019 8.016 -38.372 1.00 96.69 435 LYS A O 1
ATOM 3528 N N . ASP A 1 436 ? 33.939 7.157 -38.522 1.00 96.38 436 ASP A N 1
ATOM 3529 C CA . ASP A 1 436 ? 33.741 7.502 -39.930 1.00 96.38 436 ASP A CA 1
ATOM 3530 C C . ASP A 1 436 ? 33.194 8.925 -40.128 1.00 96.38 436 ASP A C 1
ATOM 3532 O O . ASP A 1 436 ? 32.872 9.637 -39.170 1.00 96.38 436 ASP A O 1
ATOM 3536 N N . GLU A 1 437 ? 33.062 9.346 -41.386 1.00 95.31 437 GLU A N 1
ATOM 3537 C CA . GLU A 1 437 ? 32.590 10.690 -41.736 1.00 95.31 437 GLU A CA 1
ATOM 3538 C C . GLU A 1 437 ? 31.116 10.937 -41.361 1.00 95.31 437 GLU A C 1
ATOM 3540 O O . GLU A 1 437 ? 30.696 12.087 -41.220 1.00 95.31 437 GLU A O 1
ATOM 3545 N N . ASN A 1 438 ? 30.339 9.869 -41.157 1.00 93.56 438 ASN A N 1
ATOM 3546 C CA . ASN A 1 438 ? 28.942 9.915 -40.720 1.00 93.56 438 ASN A CA 1
ATOM 3547 C C . ASN A 1 438 ? 28.806 9.837 -39.187 1.00 93.56 438 ASN A C 1
ATOM 3549 O O . ASN A 1 438 ? 27.698 9.905 -38.648 1.00 93.56 438 ASN A O 1
ATOM 3553 N N . GLY A 1 439 ? 29.930 9.731 -38.473 1.00 91.81 439 GLY A N 1
ATOM 3554 C CA . GLY A 1 439 ? 30.018 9.683 -37.023 1.00 91.81 439 GLY A CA 1
ATOM 3555 C C . GLY A 1 439 ? 29.842 8.293 -36.411 1.00 91.81 439 GLY A C 1
ATOM 3556 O O . GLY A 1 439 ? 29.800 8.210 -35.181 1.00 91.81 439 GLY A O 1
ATOM 3557 N N . ASN A 1 440 ? 29.727 7.222 -37.205 1.00 93.44 440 ASN A N 1
ATOM 3558 C CA . ASN A 1 440 ? 29.643 5.862 -36.671 1.00 93.44 440 ASN A CA 1
ATOM 3559 C C . ASN A 1 440 ? 30.960 5.474 -36.010 1.00 93.44 440 ASN A C 1
ATOM 3561 O O . ASN A 1 440 ? 32.043 5.798 -36.499 1.00 93.44 440 ASN A O 1
ATOM 3565 N N . ILE A 1 441 ? 30.845 4.779 -34.883 1.00 94.94 441 ILE A N 1
ATOM 3566 C CA . ILE A 1 441 ? 31.976 4.417 -34.039 1.00 94.94 441 ILE A CA 1
ATOM 3567 C C . ILE A 1 441 ? 32.300 2.939 -34.242 1.00 94.94 441 ILE A C 1
ATOM 3569 O O . ILE A 1 441 ? 31.414 2.086 -34.176 1.00 94.94 441 ILE A O 1
ATOM 3573 N N . PHE A 1 442 ? 33.584 2.652 -34.430 1.00 95.88 442 PHE A N 1
ATOM 3574 C CA . PHE A 1 442 ? 34.132 1.306 -34.509 1.00 95.88 442 PHE A CA 1
ATOM 3575 C C . PHE A 1 442 ? 35.054 1.100 -33.309 1.00 95.88 442 PHE A C 1
ATOM 3577 O O . PHE A 1 442 ? 36.065 1.793 -33.150 1.00 95.88 442 PHE A O 1
ATOM 3584 N N . ALA A 1 443 ? 34.669 0.178 -32.432 1.00 94.88 443 ALA A N 1
ATOM 3585 C CA . ALA A 1 443 ? 35.402 -0.147 -31.216 1.00 94.88 443 ALA A CA 1
ATOM 3586 C C . ALA A 1 443 ? 36.148 -1.469 -31.395 1.00 94.88 443 ALA A C 1
ATOM 3588 O O . ALA A 1 443 ? 35.686 -2.367 -32.105 1.00 94.88 443 ALA A O 1
ATOM 3589 N N . ARG A 1 444 ? 37.302 -1.599 -30.741 1.00 95.06 444 ARG A N 1
ATOM 3590 C CA . ARG A 1 444 ? 38.089 -2.829 -30.794 1.00 95.06 444 ARG A CA 1
ATOM 3591 C C . ARG A 1 444 ? 37.336 -3.967 -30.109 1.00 95.06 444 ARG A C 1
ATOM 3593 O O . ARG A 1 444 ? 36.925 -3.858 -28.956 1.00 95.06 444 ARG A O 1
ATOM 3600 N N . LYS A 1 445 ? 37.173 -5.078 -30.815 1.00 93.50 445 LYS A N 1
ATOM 3601 C CA . LYS A 1 445 ? 36.622 -6.318 -30.286 1.00 93.50 445 LYS A CA 1
ATOM 3602 C C . LYS A 1 445 ? 37.649 -6.956 -29.351 1.00 93.50 445 LYS A C 1
ATOM 3604 O O . LYS A 1 445 ? 38.758 -7.269 -29.772 1.00 93.50 445 LYS A O 1
ATOM 3609 N N . THR A 1 446 ? 37.262 -7.158 -28.098 1.00 90.75 446 THR A N 1
ATOM 3610 C CA . THR A 1 446 ? 38.080 -7.785 -27.053 1.00 90.75 446 THR A CA 1
ATOM 3611 C C . THR A 1 446 ? 37.188 -8.603 -26.120 1.00 90.75 446 THR A C 1
ATOM 3613 O O . THR A 1 446 ? 36.003 -8.287 -25.974 1.00 90.75 446 THR A O 1
ATOM 3616 N N . ASP A 1 447 ? 37.750 -9.647 -25.511 1.00 88.81 447 ASP A N 1
ATOM 3617 C CA . ASP A 1 447 ? 37.075 -10.443 -24.481 1.00 88.81 447 ASP A CA 1
ATOM 3618 C C . ASP A 1 447 ? 37.144 -9.758 -23.104 1.00 88.81 447 ASP A C 1
ATOM 3620 O O . ASP A 1 447 ? 36.216 -9.899 -22.305 1.00 88.81 447 ASP A O 1
ATOM 3624 N N . ASP A 1 448 ? 38.188 -8.956 -22.863 1.00 89.06 448 ASP A N 1
ATOM 3625 C CA . ASP A 1 448 ? 38.330 -8.100 -21.685 1.00 89.06 448 ASP A CA 1
ATOM 3626 C C . ASP A 1 448 ? 38.538 -6.631 -22.112 1.00 89.06 448 ASP A C 1
ATOM 3628 O O . ASP A 1 448 ? 39.561 -6.290 -22.714 1.00 89.06 448 ASP A O 1
ATOM 3632 N N . PRO A 1 449 ? 37.564 -5.734 -21.865 1.00 86.06 449 PRO A N 1
ATOM 3633 C CA . PRO A 1 449 ? 37.705 -4.308 -22.146 1.00 86.06 449 PRO A CA 1
ATOM 3634 C C . PRO A 1 449 ? 38.860 -3.634 -21.401 1.00 86.06 449 PRO A C 1
ATOM 3636 O O . PRO A 1 449 ? 39.352 -2.614 -21.875 1.00 86.06 449 PRO A O 1
ATOM 3639 N N . GLU A 1 450 ? 39.291 -4.164 -20.255 1.00 87.75 450 GLU A N 1
ATOM 3640 C CA . GLU A 1 450 ? 40.378 -3.563 -19.476 1.00 87.75 450 GLU A CA 1
ATOM 3641 C C . GLU A 1 450 ? 41.747 -3.735 -20.162 1.00 87.75 450 GLU A C 1
ATOM 3643 O O . GLU A 1 450 ? 42.633 -2.912 -19.954 1.00 87.75 450 GLU A O 1
ATOM 3648 N N . ASP A 1 451 ? 41.899 -4.707 -21.073 1.00 89.12 451 ASP A N 1
ATOM 3649 C CA . ASP A 1 451 ? 43.135 -4.921 -21.851 1.00 89.12 451 ASP A CA 1
ATOM 3650 C C . ASP A 1 451 ? 43.433 -3.795 -22.856 1.00 89.12 451 ASP A C 1
ATOM 3652 O O . ASP A 1 451 ? 44.553 -3.666 -23.355 1.00 89.12 451 ASP A O 1
ATOM 3656 N N . ILE A 1 452 ? 42.417 -3.006 -23.214 1.00 91.69 452 ILE A N 1
ATOM 3657 C CA . ILE A 1 452 ? 42.498 -1.974 -24.261 1.00 91.69 452 ILE A CA 1
ATOM 3658 C C . ILE A 1 452 ? 42.199 -0.569 -23.734 1.00 91.69 452 ILE A C 1
ATOM 3660 O O . ILE A 1 452 ? 42.175 0.388 -24.514 1.00 91.69 452 ILE A O 1
ATOM 3664 N N . ARG A 1 453 ? 41.947 -0.455 -22.428 1.00 94.31 453 ARG A N 1
ATOM 3665 C CA . ARG A 1 453 ? 41.592 0.782 -21.741 1.00 94.31 453 ARG A CA 1
ATOM 3666 C C . ARG A 1 453 ? 42.749 1.279 -20.901 1.00 94.31 453 ARG A C 1
ATOM 3668 O O . ARG A 1 453 ? 43.433 0.519 -20.227 1.00 94.31 453 ARG A O 1
ATOM 3675 N N . PHE A 1 454 ? 42.920 2.589 -20.919 1.00 95.12 454 PHE A N 1
ATOM 3676 C CA . PHE A 1 454 ? 44.007 3.283 -20.255 1.00 95.12 454 PHE A CA 1
ATOM 3677 C C . PHE A 1 454 ? 43.473 4.375 -19.329 1.00 95.12 454 PHE A C 1
ATOM 3679 O O . PHE A 1 454 ? 42.370 4.892 -19.529 1.00 95.12 454 PHE A O 1
ATOM 3686 N N . ASP A 1 455 ? 44.277 4.760 -18.338 1.00 94.00 455 ASP A N 1
ATOM 3687 C CA . ASP A 1 455 ? 43.922 5.782 -17.345 1.00 94.00 455 ASP A CA 1
ATOM 3688 C C . ASP A 1 455 ? 44.154 7.215 -17.860 1.00 94.00 455 ASP A C 1
ATOM 3690 O O . ASP A 1 455 ? 43.609 8.173 -17.308 1.00 94.00 455 ASP A O 1
ATOM 3694 N N . SER A 1 456 ? 44.962 7.378 -18.917 1.00 93.69 456 SER A N 1
ATOM 3695 C CA . SER A 1 456 ? 45.305 8.669 -19.527 1.00 93.69 456 SER A CA 1
ATOM 3696 C C . SER A 1 456 ? 45.259 8.605 -21.060 1.00 93.69 456 SER A C 1
ATOM 3698 O O . SER A 1 456 ? 45.670 7.590 -21.627 1.00 93.69 456 SER A O 1
ATOM 3700 N N . PRO A 1 457 ? 44.835 9.679 -21.761 1.00 95.19 457 PRO A N 1
ATOM 3701 C CA . PRO A 1 457 ? 44.828 9.711 -23.224 1.00 95.19 457 PRO A CA 1
ATOM 3702 C C . PRO A 1 457 ? 46.226 9.534 -23.833 1.00 95.19 457 PRO A C 1
ATOM 3704 O O . PRO A 1 457 ? 46.339 8.952 -24.906 1.00 95.19 457 PRO A O 1
ATOM 3707 N N . ASP A 1 458 ? 47.289 9.960 -23.139 1.00 94.19 458 ASP A N 1
ATOM 3708 C CA . ASP A 1 458 ? 48.678 9.853 -23.621 1.00 94.19 458 ASP A CA 1
ATOM 3709 C C . ASP A 1 458 ? 49.197 8.405 -23.672 1.00 94.19 458 ASP A C 1
ATOM 3711 O O . ASP A 1 458 ? 50.229 8.129 -24.281 1.00 94.19 458 ASP A O 1
ATOM 3715 N N . GLN A 1 459 ? 48.506 7.474 -23.008 1.00 94.88 459 GLN A N 1
ATOM 3716 C CA . GLN A 1 459 ? 48.838 6.046 -23.020 1.00 94.88 459 GLN A CA 1
ATOM 3717 C C . GLN A 1 459 ? 48.230 5.317 -24.225 1.00 94.88 459 GLN A C 1
ATOM 3719 O O . GLN A 1 459 ? 48.611 4.182 -24.507 1.00 94.88 459 GLN A O 1
ATOM 3724 N N . VAL A 1 460 ? 47.295 5.955 -24.936 1.00 95.19 460 VAL A N 1
ATOM 3725 C CA . VAL A 1 460 ? 46.665 5.383 -26.124 1.00 95.19 460 VAL A CA 1
ATOM 3726 C C . VAL A 1 460 ? 47.587 5.589 -27.323 1.00 95.19 460 VAL A C 1
ATOM 3728 O O . VAL A 1 460 ? 47.650 6.673 -27.901 1.00 95.19 460 VAL A O 1
ATOM 3731 N N . ASP A 1 461 ? 48.301 4.536 -27.712 1.00 92.75 461 ASP A N 1
ATOM 3732 C CA . ASP A 1 461 ? 49.159 4.566 -28.895 1.00 92.75 461 ASP A CA 1
ATOM 3733 C C . ASP A 1 461 ? 48.331 4.455 -30.185 1.00 92.75 461 ASP A C 1
ATOM 3735 O O . ASP A 1 461 ? 47.792 3.398 -30.516 1.00 92.75 461 ASP A O 1
ATOM 3739 N N . LEU A 1 462 ? 48.245 5.562 -30.928 1.00 94.75 462 LEU A N 1
ATOM 3740 C CA . LEU A 1 462 ? 47.637 5.608 -32.260 1.00 94.75 462 LEU A CA 1
ATOM 3741 C C . LEU A 1 462 ? 48.670 5.478 -33.395 1.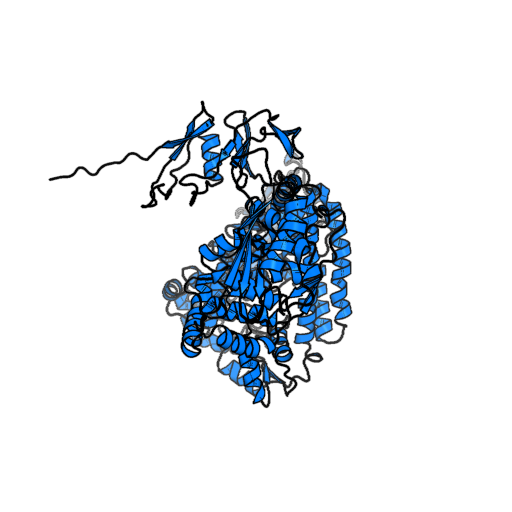00 94.75 462 LEU A C 1
ATOM 3743 O O . LEU A 1 462 ? 48.275 5.504 -34.554 1.00 94.75 462 LEU A O 1
ATOM 3747 N N . SER A 1 463 ? 49.974 5.349 -33.113 1.00 92.50 463 SER A N 1
ATOM 3748 C CA . SER A 1 463 ? 51.038 5.393 -34.137 1.00 92.50 463 SER A CA 1
ATOM 3749 C C . SER A 1 463 ? 50.962 4.264 -35.169 1.00 92.50 463 SER A C 1
ATOM 3751 O O . SER A 1 463 ? 51.432 4.422 -36.294 1.00 92.50 463 SER A O 1
ATOM 3753 N N . GLN A 1 464 ? 50.362 3.135 -34.784 1.00 91.81 464 GLN A N 1
ATOM 3754 C CA . GLN A 1 464 ? 50.128 1.978 -35.649 1.00 91.81 464 GLN A CA 1
ATOM 3755 C C . GLN A 1 464 ? 48.790 2.053 -36.400 1.00 91.81 464 GLN A C 1
ATOM 3757 O O . GLN A 1 464 ? 48.512 1.189 -37.227 1.00 91.81 464 GLN A O 1
ATOM 3762 N N . LEU A 1 465 ? 47.953 3.054 -36.108 1.00 96.62 465 LEU A N 1
ATOM 3763 C CA . LEU A 1 465 ? 46.630 3.231 -36.699 1.00 96.62 465 LEU A CA 1
ATOM 3764 C C . LEU A 1 465 ? 46.653 4.367 -37.729 1.00 96.62 465 LEU A C 1
ATOM 3766 O O . LEU A 1 465 ? 47.320 5.383 -37.547 1.00 96.62 465 LEU A O 1
ATOM 3770 N N . HIS A 1 466 ? 45.892 4.218 -38.810 1.00 97.12 466 HIS A N 1
ATOM 3771 C CA . HIS A 1 466 ? 45.750 5.240 -39.850 1.00 97.12 466 HIS A CA 1
ATOM 3772 C C . HIS A 1 466 ? 44.345 5.215 -40.451 1.00 97.12 466 HIS A C 1
ATOM 3774 O O . HIS A 1 466 ? 43.625 4.231 -40.299 1.00 97.12 466 HIS A O 1
ATOM 3780 N N . ASP A 1 467 ? 43.968 6.269 -41.174 1.00 97.88 467 ASP A N 1
ATOM 3781 C CA . ASP A 1 467 ? 42.714 6.302 -41.931 1.00 97.88 467 ASP A CA 1
ATOM 3782 C C . ASP A 1 467 ? 42.591 5.066 -42.828 1.00 97.88 467 ASP A C 1
ATOM 3784 O O . ASP A 1 467 ? 43.518 4.717 -43.565 1.00 97.88 467 ASP A O 1
ATOM 3788 N N . SER A 1 468 ? 41.449 4.391 -42.768 1.00 98.19 468 SER A N 1
ATOM 3789 C CA . SER A 1 468 ? 41.224 3.167 -43.530 1.00 98.19 468 SER A CA 1
ATOM 3790 C C . SER A 1 468 ? 39.774 3.059 -43.979 1.00 98.19 468 SER A C 1
ATOM 3792 O O . SER A 1 468 ? 38.869 3.653 -43.394 1.00 98.19 468 SER A O 1
ATOM 3794 N N . ALA A 1 469 ? 39.554 2.324 -45.067 1.00 97.88 469 ALA A N 1
ATOM 3795 C CA . ALA A 1 469 ? 38.222 2.138 -45.619 1.00 97.88 469 ALA A CA 1
ATOM 3796 C C . ALA A 1 469 ? 37.332 1.352 -44.645 1.00 97.88 469 ALA A C 1
ATOM 3798 O O . ALA A 1 469 ? 37.787 0.395 -44.020 1.00 97.88 469 ALA A O 1
ATOM 3799 N N . VAL A 1 470 ? 36.054 1.711 -44.564 1.00 97.62 470 VAL A N 1
ATOM 3800 C CA . VAL A 1 470 ? 35.049 0.902 -43.865 1.00 97.62 470 VAL A CA 1
ATOM 3801 C C . VAL A 1 470 ? 34.579 -0.222 -44.786 1.00 97.62 470 VAL A C 1
ATOM 3803 O O . VAL A 1 470 ? 34.279 0.005 -45.960 1.00 97.62 470 VAL A O 1
ATOM 3806 N N . VAL A 1 471 ? 34.503 -1.438 -44.252 1.00 97.69 471 VAL A N 1
ATOM 3807 C CA . VAL A 1 471 ? 33.976 -2.618 -44.941 1.00 97.69 471 VAL A CA 1
ATOM 3808 C C . VAL A 1 471 ? 32.676 -3.032 -44.268 1.00 97.69 471 VAL A C 1
ATOM 3810 O O . VAL A 1 471 ? 32.638 -3.296 -43.069 1.00 97.69 471 VAL A O 1
ATOM 3813 N N . GLU A 1 472 ? 31.598 -3.090 -45.048 1.00 97.31 472 GLU A N 1
ATOM 3814 C CA . GLU A 1 472 ? 30.333 -3.673 -44.603 1.00 97.31 472 GLU A CA 1
ATOM 3815 C C . GLU A 1 472 ? 30.453 -5.204 -44.599 1.00 97.31 472 GLU A C 1
ATOM 3817 O O . GLU A 1 472 ? 30.682 -5.820 -45.639 1.00 97.31 472 GLU A O 1
ATOM 3822 N N . ASP A 1 473 ? 30.277 -5.815 -43.430 1.00 96.75 473 ASP A N 1
ATOM 3823 C CA . ASP A 1 473 ? 30.310 -7.271 -43.253 1.00 96.75 473 ASP A CA 1
ATOM 3824 C C . ASP A 1 473 ? 28.953 -7.909 -43.525 1.00 96.75 473 ASP A C 1
ATOM 3826 O O . ASP A 1 473 ? 28.847 -9.019 -44.047 1.00 96.75 473 ASP A O 1
ATOM 3830 N N . SER A 1 474 ? 27.890 -7.229 -43.096 1.00 96.62 474 SER A N 1
ATOM 3831 C CA . SER A 1 474 ? 26.532 -7.728 -43.254 1.00 96.62 474 SER A CA 1
ATOM 3832 C C . SER A 1 474 ? 25.516 -6.602 -43.187 1.00 96.62 474 SER A C 1
ATOM 3834 O O . SER A 1 474 ? 25.588 -5.759 -42.289 1.00 96.62 474 SER A O 1
ATOM 3836 N N . ARG A 1 475 ? 24.505 -6.688 -44.051 1.00 96.69 475 ARG A N 1
ATOM 3837 C CA . ARG A 1 475 ? 23.271 -5.908 -43.991 1.00 96.69 475 ARG A CA 1
ATOM 3838 C C . ARG A 1 475 ? 22.088 -6.854 -43.966 1.00 96.69 475 ARG A C 1
ATOM 3840 O O . ARG A 1 475 ? 21.933 -7.711 -44.835 1.00 96.69 475 ARG A O 1
ATOM 3847 N N . GLY A 1 476 ? 21.251 -6.712 -42.947 1.00 96.06 476 GLY A N 1
ATOM 3848 C CA . GLY A 1 476 ? 20.069 -7.544 -42.792 1.00 96.06 476 GLY A CA 1
ATOM 3849 C C . GLY A 1 476 ? 18.872 -6.738 -42.332 1.00 96.06 476 GLY A C 1
ATOM 3850 O O . GLY A 1 476 ? 18.953 -6.011 -41.342 1.00 96.06 476 GLY A O 1
ATOM 3851 N N . LYS A 1 477 ? 17.733 -6.934 -43.000 1.00 96.62 477 LYS A N 1
ATOM 3852 C CA . LYS A 1 477 ? 16.447 -6.446 -42.503 1.00 96.62 477 LYS A CA 1
ATOM 3853 C C . LYS A 1 477 ? 16.090 -7.179 -41.215 1.00 96.62 477 LYS A C 1
ATOM 3855 O O . LYS A 1 477 ? 16.110 -8.410 -41.149 1.00 96.62 477 LYS A O 1
ATOM 3860 N N . LYS A 1 478 ? 15.783 -6.407 -40.184 1.00 96.06 478 LYS A N 1
ATOM 3861 C CA . LYS A 1 478 ? 15.298 -6.854 -38.884 1.00 96.06 478 LYS A CA 1
ATOM 3862 C C . LYS A 1 478 ? 13.954 -6.199 -38.623 1.00 96.06 478 LYS A C 1
ATOM 3864 O O . LYS A 1 478 ? 13.640 -5.142 -39.165 1.00 96.06 478 LYS A O 1
ATOM 3869 N N . HIS A 1 479 ? 13.161 -6.853 -37.793 1.00 93.88 479 HIS A N 1
ATOM 3870 C CA . HIS A 1 479 ? 11.892 -6.316 -37.348 1.00 93.88 479 HIS A CA 1
ATOM 3871 C C . HIS A 1 479 ? 11.712 -6.586 -35.858 1.00 93.88 479 HIS A C 1
ATOM 3873 O O . HIS A 1 479 ? 12.243 -7.562 -35.321 1.00 93.88 479 HIS A O 1
ATOM 3879 N N . THR A 1 480 ? 10.973 -5.709 -35.189 1.00 91.94 480 THR A N 1
ATOM 3880 C CA . THR A 1 480 ? 10.505 -5.924 -33.820 1.00 91.94 480 THR A CA 1
ATOM 3881 C C . THR A 1 480 ? 8.998 -5.774 -33.784 1.00 91.94 480 THR A C 1
ATOM 3883 O O . THR A 1 480 ? 8.467 -4.761 -34.244 1.00 91.94 480 THR A O 1
ATOM 3886 N N . ALA A 1 481 ? 8.328 -6.761 -33.200 1.00 91.31 481 ALA A N 1
ATOM 3887 C CA . ALA A 1 481 ? 6.901 -6.700 -32.936 1.00 91.31 481 ALA A CA 1
ATOM 3888 C C . ALA A 1 481 ? 6.582 -5.683 -31.817 1.00 91.31 481 ALA A C 1
ATOM 3890 O O . ALA A 1 481 ? 7.465 -5.363 -31.011 1.00 91.31 481 ALA A O 1
ATOM 3891 N N . PRO A 1 482 ? 5.328 -5.200 -31.733 1.00 91.44 482 PRO A N 1
ATOM 3892 C CA . PRO A 1 482 ? 4.878 -4.347 -30.637 1.00 91.44 482 PRO A CA 1
ATOM 3893 C C . PRO A 1 482 ? 5.128 -4.987 -29.265 1.00 91.44 482 PRO A C 1
ATOM 3895 O O . PRO A 1 482 ? 4.985 -6.201 -29.098 1.00 91.44 482 PRO A O 1
ATOM 3898 N N . GLY A 1 483 ? 5.454 -4.166 -28.263 1.00 85.75 483 GLY A N 1
ATOM 3899 C CA . GLY A 1 483 ? 5.594 -4.617 -26.874 1.00 85.75 483 GLY A CA 1
ATOM 3900 C C . GLY A 1 483 ? 4.287 -5.174 -26.297 1.00 85.75 483 GLY A C 1
ATOM 3901 O O . GLY A 1 483 ? 3.208 -4.956 -26.851 1.00 85.75 483 GLY A O 1
ATOM 3902 N N . LYS A 1 484 ? 4.373 -5.898 -25.175 1.00 88.00 484 LYS A N 1
ATOM 3903 C CA . LYS A 1 484 ? 3.189 -6.418 -24.470 1.00 88.00 484 LYS A CA 1
ATOM 3904 C C . LYS A 1 484 ? 2.281 -5.291 -23.957 1.00 88.00 484 LYS A C 1
ATOM 3906 O O . LYS A 1 484 ? 2.720 -4.148 -23.806 1.00 88.00 484 LYS A O 1
ATOM 3911 N N . LEU A 1 485 ? 1.028 -5.632 -23.658 1.00 92.12 485 LEU A N 1
ATOM 3912 C CA . LEU A 1 485 ? 0.080 -4.685 -23.077 1.00 92.12 485 LEU A CA 1
ATOM 3913 C C . LEU A 1 485 ? 0.447 -4.342 -21.624 1.00 92.12 485 LEU A C 1
ATOM 3915 O O . LEU A 1 485 ? 1.113 -5.115 -20.928 1.00 92.12 485 LEU A O 1
ATOM 3919 N N . LEU A 1 486 ? 0.053 -3.145 -21.191 1.00 90.12 486 LEU A N 1
ATOM 3920 C CA . LEU A 1 486 ? 0.379 -2.612 -19.870 1.00 90.12 486 LEU A CA 1
ATOM 3921 C C . LEU A 1 486 ? -0.462 -3.255 -18.758 1.00 90.12 486 LEU A C 1
ATOM 3923 O O . LEU A 1 486 ? -1.613 -3.633 -18.960 1.00 90.12 486 LEU A O 1
ATOM 3927 N N . ASP A 1 487 ? 0.124 -3.307 -17.561 1.00 89.62 487 ASP A N 1
ATOM 3928 C CA . ASP A 1 487 ? -0.620 -3.435 -16.308 1.00 89.62 487 ASP A CA 1
ATOM 3929 C C . ASP A 1 487 ? -0.744 -2.060 -15.625 1.00 89.62 487 ASP A C 1
ATOM 3931 O O . ASP A 1 487 ? -0.188 -1.049 -16.084 1.00 89.62 487 ASP A O 1
ATOM 3935 N N . LEU A 1 488 ? -1.423 -2.021 -14.477 1.00 91.19 488 LEU A N 1
ATOM 3936 C CA . LEU A 1 488 ? -1.648 -0.781 -13.745 1.00 91.19 488 LEU A CA 1
ATOM 3937 C C . LEU A 1 488 ? -0.342 -0.125 -13.277 1.00 91.19 488 LEU A C 1
ATOM 3939 O O . LEU A 1 488 ? -0.249 1.103 -13.240 1.00 91.19 488 LEU A O 1
ATOM 3943 N N . ALA A 1 489 ? 0.682 -0.918 -12.951 1.00 89.94 489 ALA A N 1
ATOM 3944 C CA . ALA A 1 489 ? 1.975 -0.397 -12.518 1.00 89.94 489 ALA A CA 1
ATOM 3945 C C . ALA A 1 489 ? 2.728 0.279 -13.676 1.00 89.94 489 ALA A C 1
ATOM 3947 O O . ALA A 1 489 ? 3.254 1.382 -13.506 1.00 89.94 489 ALA A O 1
ATOM 3948 N N . GLY A 1 490 ? 2.734 -0.338 -14.860 1.00 90.19 490 GLY A N 1
ATOM 3949 C CA . GLY A 1 490 ? 3.298 0.222 -16.085 1.00 90.19 490 GLY A CA 1
ATOM 3950 C C . GLY A 1 490 ? 2.582 1.501 -16.518 1.00 90.19 490 GLY A C 1
ATOM 3951 O O . GLY A 1 490 ? 3.242 2.510 -16.781 1.00 90.19 490 GLY A O 1
ATOM 3952 N N . LEU A 1 491 ? 1.245 1.497 -16.502 1.00 93.00 491 LEU A N 1
ATOM 3953 C CA . LEU A 1 491 ? 0.427 2.688 -16.750 1.00 93.00 491 LEU A CA 1
ATOM 3954 C C . LEU A 1 491 ? 0.762 3.810 -15.757 1.00 93.00 491 LEU A C 1
ATOM 3956 O O . LEU A 1 491 ? 1.077 4.931 -16.159 1.00 93.00 491 LEU A O 1
ATOM 3960 N N . SER A 1 492 ? 0.745 3.505 -14.459 1.00 93.00 492 SER A N 1
ATOM 3961 C CA . SER A 1 492 ? 1.026 4.468 -13.391 1.00 93.00 492 SER A CA 1
ATOM 3962 C C . SER A 1 492 ? 2.436 5.056 -13.512 1.00 93.00 492 SER A C 1
ATOM 3964 O O . SER A 1 492 ? 2.620 6.261 -13.352 1.00 93.00 492 SER A O 1
ATOM 3966 N N . ALA A 1 493 ? 3.434 4.251 -13.894 1.00 90.69 493 ALA A N 1
ATOM 3967 C CA . ALA A 1 493 ? 4.801 4.721 -14.118 1.00 90.69 493 ALA A CA 1
ATOM 3968 C C . ALA A 1 493 ? 4.927 5.697 -15.304 1.00 90.69 493 ALA A C 1
ATOM 3970 O O . ALA A 1 493 ? 5.725 6.635 -15.235 1.00 90.69 493 ALA A O 1
ATOM 3971 N N . ILE A 1 494 ? 4.147 5.505 -16.373 1.00 91.25 494 ILE A N 1
ATOM 3972 C CA . ILE A 1 494 ? 4.092 6.434 -17.514 1.00 91.25 494 ILE A CA 1
ATOM 3973 C C . ILE A 1 494 ? 3.417 7.745 -17.095 1.00 91.25 494 ILE A C 1
ATOM 3975 O O . ILE A 1 494 ? 3.952 8.829 -17.339 1.00 91.25 494 ILE A O 1
ATOM 3979 N N . LEU A 1 495 ? 2.267 7.654 -16.424 1.00 93.25 495 LEU A N 1
ATOM 3980 C CA . LEU A 1 495 ? 1.485 8.814 -15.989 1.00 93.25 495 LEU A CA 1
ATOM 3981 C C . LEU A 1 495 ? 2.180 9.630 -14.894 1.00 93.25 495 LEU A C 1
ATOM 3983 O O . LEU A 1 495 ? 2.012 10.850 -14.839 1.00 93.25 495 LEU A O 1
ATOM 3987 N N . ALA A 1 496 ? 3.028 9.000 -14.079 1.00 91.62 496 ALA A N 1
ATOM 3988 C CA . ALA A 1 496 ? 3.825 9.693 -13.076 1.00 91.62 496 ALA A CA 1
ATOM 3989 C C . ALA A 1 496 ? 4.692 10.795 -13.702 1.00 91.62 496 ALA A C 1
ATOM 3991 O O . ALA A 1 496 ? 4.762 11.890 -13.153 1.00 91.62 496 ALA A O 1
ATOM 3992 N N . LYS A 1 497 ? 5.263 10.587 -14.900 1.00 88.06 497 LYS A N 1
ATOM 3993 C CA . LYS A 1 497 ? 6.041 11.624 -15.617 1.00 88.06 497 LYS A CA 1
ATOM 3994 C C . LYS A 1 497 ? 5.217 12.874 -15.947 1.00 88.06 497 LYS A C 1
ATOM 3996 O O . LYS A 1 497 ? 5.763 13.976 -16.013 1.00 88.06 497 LYS A O 1
ATOM 4001 N N . GLN A 1 498 ? 3.904 12.711 -16.110 1.00 90.56 498 GLN A N 1
ATOM 4002 C CA . GLN A 1 498 ? 2.951 13.799 -16.340 1.00 90.56 498 GLN A CA 1
ATOM 4003 C C . GLN A 1 498 ? 2.516 14.491 -15.033 1.00 90.56 498 GLN A C 1
ATOM 4005 O O . GLN A 1 498 ? 1.830 15.508 -15.070 1.00 90.56 498 GLN A O 1
ATOM 4010 N N . GLY A 1 499 ? 2.958 13.991 -13.873 1.00 90.31 499 GLY A N 1
ATOM 4011 C CA . GLY A 1 499 ? 2.660 14.539 -12.549 1.00 90.31 499 GLY A CA 1
ATOM 4012 C C . GLY A 1 499 ? 1.470 13.886 -11.844 1.00 90.31 499 GLY A C 1
ATOM 4013 O O . GLY A 1 499 ? 1.061 14.369 -10.787 1.00 90.31 499 GLY A O 1
ATOM 4014 N N . PHE A 1 500 ? 0.913 12.802 -12.393 1.00 93.38 500 PHE A N 1
ATOM 4015 C CA . PHE A 1 500 ? -0.189 12.082 -11.758 1.00 93.38 500 PHE A CA 1
ATOM 4016 C C . PHE A 1 500 ? 0.320 11.125 -10.682 1.00 93.38 500 PHE A C 1
ATOM 4018 O O . PHE A 1 500 ? 1.157 10.262 -10.935 1.00 93.38 500 PHE A O 1
ATOM 4025 N N . LYS A 1 501 ? -0.218 11.267 -9.468 1.00 90.69 501 LYS A N 1
ATOM 4026 C CA . LYS A 1 501 ? 0.165 10.424 -8.333 1.00 90.69 501 LYS A CA 1
ATOM 4027 C C . LYS A 1 501 ? -0.474 9.033 -8.432 1.00 90.69 501 LYS A C 1
ATOM 4029 O O . LYS A 1 501 ? -1.654 8.952 -8.782 1.00 90.69 501 LYS A O 1
ATOM 4034 N N . PRO A 1 502 ? 0.213 7.960 -7.994 1.00 89.12 502 PRO A N 1
ATOM 4035 C CA . PRO A 1 502 ? -0.304 6.589 -8.080 1.00 89.12 502 PRO A CA 1
ATOM 4036 C C . PRO A 1 502 ? -1.669 6.380 -7.407 1.00 89.12 502 PRO A C 1
ATOM 4038 O O . PRO A 1 502 ? -2.510 5.662 -7.939 1.00 89.12 502 PRO A O 1
ATOM 4041 N N . ALA A 1 503 ? -1.915 7.046 -6.272 1.00 88.50 503 ALA A N 1
ATOM 4042 C CA . ALA A 1 503 ? -3.193 6.979 -5.556 1.00 88.50 503 ALA A CA 1
ATOM 4043 C C . ALA A 1 503 ? -4.369 7.483 -6.409 1.00 88.50 503 ALA A C 1
ATOM 4045 O O . ALA A 1 503 ? -5.434 6.870 -6.434 1.00 88.50 503 ALA A O 1
ATOM 4046 N N . ASN A 1 504 ? -4.155 8.587 -7.130 1.00 92.75 504 ASN A N 1
ATOM 4047 C CA . ASN A 1 504 ? -5.181 9.198 -7.968 1.00 92.75 504 ASN A CA 1
ATOM 4048 C C . ASN A 1 504 ? -5.414 8.357 -9.225 1.00 92.75 504 ASN A C 1
ATOM 4050 O O . ASN A 1 504 ? -6.560 8.204 -9.634 1.00 92.75 504 ASN A O 1
ATOM 4054 N N . VAL A 1 505 ? -4.350 7.782 -9.802 1.00 93.94 505 VAL A N 1
ATOM 4055 C CA . VAL A 1 505 ? -4.459 6.877 -10.958 1.00 93.94 505 VAL A CA 1
ATOM 4056 C C . VAL A 1 505 ? -5.309 5.665 -10.591 1.00 93.94 505 VAL A C 1
ATOM 4058 O O . VAL A 1 505 ? -6.275 5.387 -11.287 1.00 93.94 505 VAL A O 1
ATOM 4061 N N . LEU A 1 506 ? -5.001 4.989 -9.477 1.00 89.75 506 LEU A N 1
ATOM 4062 C CA . LEU A 1 506 ? -5.758 3.820 -9.018 1.00 89.75 506 LEU A CA 1
ATOM 4063 C C . LEU A 1 506 ? -7.239 4.153 -8.787 1.00 89.75 506 LEU A C 1
ATOM 4065 O O . LEU A 1 506 ? -8.102 3.424 -9.264 1.00 89.75 506 LEU A O 1
ATOM 4069 N N . LYS A 1 507 ? -7.524 5.258 -8.084 1.00 92.00 507 LYS A N 1
ATOM 4070 C CA . LYS A 1 507 ? -8.898 5.692 -7.806 1.00 92.00 507 LYS A CA 1
ATOM 4071 C C . LYS A 1 507 ? -9.675 5.976 -9.097 1.00 92.00 507 LYS A C 1
ATOM 4073 O O . LYS A 1 507 ? -10.744 5.418 -9.296 1.00 92.00 507 LYS A O 1
ATOM 4078 N N . THR A 1 508 ? -9.117 6.810 -9.973 1.00 95.81 508 THR A N 1
ATOM 4079 C CA . THR A 1 508 ? -9.791 7.222 -11.217 1.00 95.81 508 THR A CA 1
ATOM 4080 C C . THR A 1 508 ? -9.986 6.031 -12.150 1.00 95.81 508 THR A C 1
ATOM 4082 O O . THR A 1 508 ? -11.050 5.863 -12.730 1.00 95.81 508 THR A O 1
ATOM 4085 N N . TYR A 1 509 ? -8.978 5.161 -12.265 1.00 95.19 509 TYR A N 1
ATOM 4086 C CA . TYR A 1 509 ? -9.081 3.951 -13.073 1.00 95.19 509 TYR A CA 1
ATOM 4087 C C . TYR A 1 509 ? -10.231 3.062 -12.578 1.00 95.19 509 TYR A C 1
ATOM 4089 O O . TYR A 1 509 ? -11.019 2.589 -13.392 1.00 95.19 509 TYR A O 1
ATOM 4097 N N . GLN A 1 510 ? -10.339 2.837 -11.263 1.00 89.62 510 GLN A N 1
ATOM 4098 C CA . GLN A 1 510 ? -11.411 2.027 -10.676 1.00 89.62 510 GLN A CA 1
ATOM 4099 C C . GLN A 1 510 ? -12.801 2.581 -11.036 1.00 89.62 510 GLN A C 1
ATOM 4101 O O . GLN A 1 510 ? -13.644 1.828 -11.512 1.00 89.62 510 GLN A O 1
ATOM 4106 N N . GLU A 1 511 ? -13.004 3.895 -10.910 1.00 93.94 511 GLU A N 1
ATOM 4107 C CA . GLU A 1 511 ? -14.262 4.551 -11.297 1.00 93.94 511 GLU A CA 1
ATOM 4108 C C . GLU A 1 511 ? -14.545 4.395 -12.806 1.00 93.94 511 GLU A C 1
ATOM 4110 O O . GLU A 1 511 ? -15.676 4.138 -13.212 1.00 93.94 511 GLU A O 1
ATOM 4115 N N . MET A 1 512 ? -13.527 4.502 -13.667 1.00 95.56 512 MET A N 1
ATOM 4116 C CA . MET A 1 512 ? -13.684 4.291 -15.115 1.00 95.56 512 MET A CA 1
ATOM 4117 C C . MET A 1 512 ? -14.004 2.830 -15.470 1.00 95.56 512 MET A C 1
ATOM 4119 O O . MET A 1 512 ? -14.742 2.580 -16.424 1.00 95.56 512 MET A O 1
ATOM 4123 N N . TYR A 1 513 ? -13.461 1.869 -14.718 1.00 91.38 513 TYR A N 1
ATOM 4124 C CA . TYR A 1 513 ? -13.760 0.444 -14.873 1.00 91.38 513 TYR A CA 1
ATOM 4125 C C . TYR A 1 513 ? -15.219 0.132 -14.531 1.00 91.38 513 TYR A C 1
ATOM 4127 O O . TYR A 1 513 ? -15.890 -0.534 -15.313 1.00 91.38 513 TYR A O 1
ATOM 4135 N N . GLU A 1 514 ? -15.734 0.674 -13.426 1.00 86.69 514 GLU A N 1
ATOM 4136 C CA . GLU A 1 514 ? -17.137 0.503 -13.012 1.00 86.69 514 GLU A CA 1
ATOM 4137 C C . GLU A 1 514 ? -18.122 1.058 -14.058 1.00 86.69 514 GLU A C 1
ATOM 4139 O O . GLU A 1 514 ? -19.239 0.568 -14.199 1.00 86.69 514 GLU A O 1
ATOM 4144 N N . ASN A 1 515 ? -17.684 2.036 -14.858 1.00 90.31 515 ASN A N 1
ATOM 4145 C CA . ASN A 1 515 ? -18.432 2.578 -15.998 1.00 90.31 515 ASN A CA 1
ATOM 4146 C C . ASN A 1 515 ? -18.137 1.860 -17.336 1.00 90.31 515 ASN A C 1
ATOM 4148 O O . ASN A 1 515 ? -18.605 2.286 -18.395 1.00 90.31 515 ASN A O 1
ATOM 4152 N N . GLN A 1 516 ? -17.355 0.776 -17.308 1.00 90.38 516 GLN A N 1
ATOM 4153 C CA . GLN A 1 516 ? -16.926 -0.040 -18.454 1.00 90.38 516 GLN A CA 1
ATOM 4154 C C . GLN A 1 516 ? -16.174 0.740 -19.553 1.00 90.38 516 GLN A C 1
ATOM 4156 O O . GLN A 1 516 ? -16.133 0.320 -20.713 1.00 90.38 516 GLN A O 1
ATOM 4161 N N . ILE A 1 517 ? -15.550 1.868 -19.193 1.00 96.12 517 ILE A N 1
ATOM 4162 C CA . ILE A 1 517 ? -14.725 2.699 -20.090 1.00 96.12 517 ILE A CA 1
ATOM 4163 C C . ILE A 1 517 ? -13.330 2.085 -20.269 1.00 96.12 517 ILE A C 1
ATOM 4165 O O . ILE A 1 517 ? -12.683 2.253 -21.304 1.00 96.12 517 ILE A O 1
ATOM 4169 N N . VAL A 1 518 ? -12.854 1.355 -19.260 1.00 95.75 518 VAL A N 1
ATOM 4170 C CA . VAL A 1 518 ? -11.593 0.601 -19.269 1.00 95.75 518 VAL A CA 1
ATOM 4171 C C . VAL A 1 518 ? -11.817 -0.790 -18.684 1.00 95.75 518 VAL A C 1
ATOM 4173 O O . VAL A 1 518 ? -12.743 -1.011 -17.911 1.00 95.75 518 VAL A O 1
ATOM 4176 N N . SER A 1 519 ? -10.962 -1.742 -19.046 1.00 91.81 519 SER A N 1
ATOM 4177 C CA . SER A 1 519 ? -10.964 -3.101 -18.474 1.00 91.81 519 SER A CA 1
ATOM 4178 C C . SER A 1 519 ? -10.508 -3.133 -17.010 1.00 91.81 519 SER A C 1
ATOM 4180 O O . SER A 1 519 ? -9.817 -2.212 -16.585 1.00 91.81 519 SER A O 1
ATOM 4182 N N . TYR A 1 520 ? -10.774 -4.227 -16.292 1.00 86.94 520 TYR A N 1
ATOM 4183 C CA . TYR A 1 520 ? -10.434 -4.431 -14.876 1.00 86.94 520 TYR A CA 1
ATOM 4184 C C . TYR A 1 520 ? -8.991 -4.026 -14.484 1.00 86.94 520 TYR A C 1
ATOM 4186 O O . TYR A 1 520 ? -8.038 -4.512 -15.097 1.00 86.94 520 TYR A O 1
ATOM 4194 N N . PRO A 1 521 ? -8.783 -3.169 -13.457 1.00 82.31 521 PRO A N 1
ATOM 4195 C CA . PRO A 1 521 ? -7.460 -2.640 -13.093 1.00 82.31 521 PRO A CA 1
ATOM 4196 C C . PRO A 1 521 ? -6.488 -3.658 -12.498 1.00 82.31 521 PRO A C 1
ATOM 4198 O O . PRO A 1 521 ? -5.278 -3.450 -12.579 1.00 82.31 521 PRO A O 1
ATOM 4201 N N . ARG A 1 522 ? -6.980 -4.713 -11.834 1.00 78.62 522 ARG A N 1
ATOM 4202 C CA . ARG A 1 522 ? -6.150 -5.605 -10.998 1.00 78.62 522 ARG A CA 1
ATOM 4203 C C . ARG A 1 522 ? -5.776 -6.901 -11.707 1.00 78.62 522 ARG A C 1
ATOM 4205 O O . ARG A 1 522 ? -5.792 -7.976 -11.121 1.00 78.62 522 ARG A O 1
ATOM 4212 N N . THR A 1 523 ? -5.435 -6.770 -12.979 1.00 80.44 523 THR A N 1
ATOM 4213 C CA . THR A 1 523 ? -4.981 -7.870 -13.826 1.00 80.44 523 THR A CA 1
ATOM 4214 C C . THR A 1 523 ? -3.455 -7.967 -13.860 1.00 80.44 523 THR A C 1
ATOM 4216 O O . THR A 1 523 ? -2.760 -6.949 -13.892 1.00 80.44 523 THR A O 1
ATOM 4219 N N . GLU A 1 524 ? -2.939 -9.196 -13.883 1.00 77.25 524 GLU A N 1
ATOM 4220 C CA . GLU A 1 524 ? -1.527 -9.488 -14.185 1.00 77.25 524 GLU A CA 1
ATOM 4221 C C . GLU A 1 524 ? -1.320 -9.927 -15.636 1.00 77.25 524 GLU A C 1
ATOM 4223 O O . GLU A 1 524 ? -0.181 -10.085 -16.085 1.00 77.25 524 GLU A O 1
ATOM 4228 N N . ASP A 1 525 ? -2.413 -10.143 -16.369 1.00 85.12 525 ASP A N 1
ATOM 4229 C CA . ASP A 1 525 ? -2.342 -10.554 -17.759 1.00 85.12 525 ASP A CA 1
ATOM 4230 C C . ASP A 1 525 ? -1.687 -9.440 -18.584 1.00 85.12 525 ASP A C 1
ATOM 4232 O O . ASP A 1 525 ? -1.972 -8.254 -18.424 1.00 85.12 525 ASP A O 1
ATOM 4236 N N . LYS A 1 526 ? -0.786 -9.828 -19.488 1.00 88.62 526 LYS A N 1
ATOM 4237 C CA . LYS A 1 526 ? -0.135 -8.916 -20.446 1.00 88.62 526 LYS A CA 1
ATOM 4238 C C . LYS A 1 526 ? -0.632 -9.152 -21.877 1.00 88.62 526 LYS A C 1
ATOM 4240 O O . LYS A 1 526 ? -0.114 -8.573 -22.833 1.00 88.62 526 LYS A O 1
ATOM 4245 N N . GLU A 1 527 ? -1.628 -10.022 -22.001 1.00 91.75 527 GLU A N 1
ATOM 4246 C CA . GLU A 1 527 ? -2.298 -10.463 -23.214 1.00 91.75 527 GLU A CA 1
ATOM 4247 C C . GLU A 1 527 ? -3.824 -10.352 -23.019 1.00 91.75 527 GLU A C 1
ATOM 4249 O O . GLU A 1 527 ? -4.303 -10.258 -21.888 1.00 91.75 527 GLU A O 1
ATOM 4254 N N . VAL A 1 528 ? -4.590 -10.359 -24.107 1.00 91.62 528 VAL A N 1
ATOM 4255 C CA . VAL A 1 528 ? -6.064 -10.420 -24.099 1.00 91.62 528 VAL A CA 1
ATOM 4256 C C . VAL A 1 528 ? -6.549 -11.775 -24.608 1.00 91.62 528 VAL A C 1
ATOM 4258 O O . VAL A 1 528 ? -5.814 -12.468 -25.317 1.00 91.62 528 VAL A O 1
ATOM 4261 N N . THR A 1 529 ? -7.781 -12.161 -24.279 1.00 89.62 529 THR A N 1
ATOM 4262 C CA . THR A 1 529 ? -8.380 -13.374 -24.862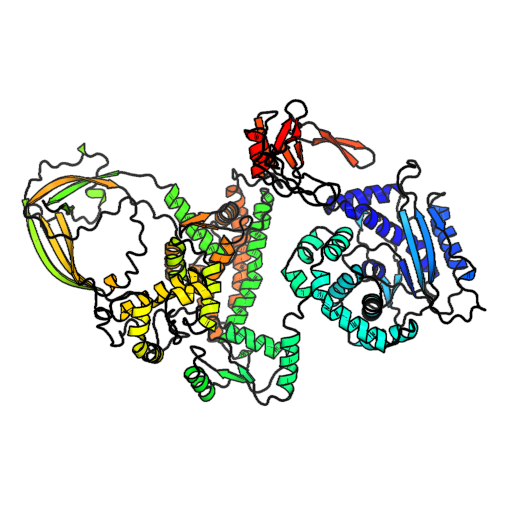 1.00 89.62 529 THR A CA 1
ATOM 4263 C C . THR A 1 529 ? -8.870 -13.127 -26.296 1.00 89.62 529 THR A C 1
ATOM 4265 O O . THR A 1 529 ? -9.056 -11.968 -26.691 1.00 89.62 529 THR A O 1
ATOM 4268 N N . PRO A 1 530 ? -9.093 -14.180 -27.107 1.00 90.00 530 PRO A N 1
ATOM 4269 C CA . PRO A 1 530 ? -9.681 -14.034 -28.438 1.00 90.00 530 PRO A CA 1
ATOM 4270 C C . PRO A 1 530 ? -11.048 -13.341 -28.425 1.00 90.00 530 PRO A C 1
ATOM 4272 O O . PRO A 1 530 ? -11.326 -12.538 -29.314 1.00 90.00 530 PRO A O 1
ATOM 4275 N N . GLU A 1 531 ? -11.876 -13.593 -27.408 1.00 86.50 531 GLU A N 1
ATOM 4276 C CA . GLU A 1 531 ? -13.171 -12.932 -27.227 1.00 86.50 531 GLU A CA 1
ATOM 4277 C C . GLU A 1 531 ? -12.990 -11.438 -26.973 1.00 86.50 531 GLU A C 1
ATOM 4279 O O . GLU A 1 531 ? -13.564 -10.625 -27.689 1.00 86.50 531 GLU A O 1
ATOM 4284 N N . GLN A 1 532 ? -12.124 -11.070 -26.025 1.00 89.69 532 GLN A N 1
ATOM 4285 C CA . GLN A 1 532 ? -11.839 -9.670 -25.693 1.00 89.69 532 GLN A CA 1
ATOM 4286 C C . GLN A 1 532 ? -11.259 -8.903 -26.889 1.00 89.69 532 GLN A C 1
ATOM 4288 O O . GLN A 1 532 ? -11.590 -7.737 -27.110 1.00 89.69 532 GLN A O 1
ATOM 4293 N N . PHE A 1 533 ? -10.402 -9.556 -27.679 1.00 93.69 533 PHE A N 1
ATOM 4294 C CA . PHE A 1 533 ? -9.904 -9.004 -28.936 1.00 93.69 533 PHE A CA 1
ATOM 4295 C C . PHE A 1 533 ? -11.043 -8.802 -29.945 1.00 93.69 533 PHE A C 1
ATOM 4297 O O . PHE A 1 533 ? -11.154 -7.730 -30.541 1.00 93.69 533 PHE A O 1
ATOM 4304 N N . GLY A 1 534 ? -11.904 -9.810 -30.115 1.00 92.19 534 GLY A N 1
ATOM 4305 C CA . GLY A 1 534 ? -13.049 -9.774 -31.023 1.00 92.19 534 GLY A CA 1
ATOM 4306 C C . GLY A 1 534 ? -14.105 -8.729 -30.652 1.00 92.19 534 GLY A C 1
ATOM 4307 O O . GLY A 1 534 ? -14.674 -8.115 -31.548 1.00 92.19 534 GLY A O 1
ATOM 4308 N N . GLU A 1 535 ? -14.332 -8.480 -29.362 1.00 91.06 535 GLU A N 1
ATOM 4309 C CA . GLU A 1 535 ? -15.255 -7.449 -28.866 1.00 91.06 535 GLU A CA 1
ATOM 4310 C C . GLU A 1 535 ? -14.762 -6.030 -29.165 1.00 91.06 535 GLU A C 1
ATOM 4312 O O . GLU A 1 535 ? -15.549 -5.163 -29.546 1.00 91.06 535 GLU A O 1
ATOM 4317 N N . LEU A 1 536 ? -13.456 -5.786 -29.026 1.00 94.50 536 LEU A N 1
ATOM 4318 C CA . LEU A 1 536 ? -12.868 -4.471 -29.283 1.00 94.50 536 LEU A CA 1
ATOM 4319 C C . LEU A 1 536 ? -12.569 -4.224 -30.762 1.00 94.50 536 LEU A C 1
ATOM 4321 O O . LEU A 1 536 ? -12.525 -3.065 -31.171 1.00 94.50 536 LEU A O 1
ATOM 4325 N N . LEU A 1 537 ? -12.364 -5.269 -31.574 1.00 95.94 537 LEU A N 1
ATOM 4326 C CA . LEU A 1 537 ? -11.979 -5.135 -32.984 1.00 95.94 537 LEU A CA 1
ATOM 4327 C C . LEU A 1 537 ? -12.932 -4.239 -33.812 1.00 95.94 537 LEU A C 1
ATOM 4329 O O . LEU A 1 537 ? -12.427 -3.409 -34.569 1.00 95.94 537 LEU A O 1
ATOM 4333 N N . PRO A 1 538 ? -14.271 -4.307 -33.668 1.00 96.88 538 PRO A N 1
ATOM 4334 C CA . PRO A 1 538 ? -15.195 -3.389 -34.344 1.00 96.88 538 PRO A CA 1
ATOM 4335 C C . PRO A 1 538 ? -15.101 -1.931 -33.870 1.00 96.88 538 PRO A C 1
ATOM 4337 O O . PRO A 1 538 ? -15.558 -1.028 -34.564 1.00 96.88 538 PRO A O 1
ATOM 4340 N N . LEU A 1 539 ? -14.530 -1.690 -32.687 1.00 97.31 539 LEU A N 1
ATOM 4341 C CA . LEU A 1 539 ? -14.474 -0.380 -32.035 1.00 97.31 539 LEU A CA 1
ATOM 4342 C C . LEU A 1 539 ? -13.148 0.357 -32.277 1.00 97.31 539 LEU A C 1
ATOM 4344 O O . LEU A 1 539 ? -13.031 1.531 -31.927 1.00 97.31 539 LEU A O 1
ATOM 4348 N N . VAL A 1 540 ? -12.149 -0.295 -32.883 1.00 97.62 540 VAL A N 1
ATOM 4349 C CA . VAL A 1 540 ? -10.768 0.223 -32.975 1.00 97.62 540 VAL A CA 1
ATOM 4350 C C . VAL A 1 540 ? -10.667 1.564 -33.695 1.00 97.62 540 VAL A C 1
ATOM 4352 O O . VAL A 1 540 ? -9.886 2.409 -33.270 1.00 97.62 540 VAL A O 1
ATOM 4355 N N . ASP A 1 541 ? -11.486 1.804 -34.722 1.00 97.94 541 ASP A N 1
ATOM 4356 C CA . ASP A 1 541 ? -11.488 3.077 -35.454 1.00 97.94 541 ASP A CA 1
ATOM 4357 C C . ASP A 1 541 ? -12.086 4.213 -34.616 1.00 97.94 541 ASP A C 1
ATOM 4359 O O . ASP A 1 541 ? -11.554 5.326 -34.606 1.00 97.94 541 ASP A O 1
ATOM 4363 N N . LYS A 1 542 ? -13.130 3.920 -33.826 1.00 98.06 542 LYS A N 1
ATOM 4364 C CA . LYS A 1 542 ? -13.679 4.875 -32.852 1.00 98.06 542 LYS A CA 1
ATOM 4365 C C . LYS A 1 542 ? -12.638 5.186 -31.774 1.00 98.06 542 LYS A C 1
ATOM 4367 O O . LYS A 1 542 ? -12.381 6.352 -31.489 1.00 98.06 542 LYS A O 1
ATOM 4372 N N . ILE A 1 543 ? -11.986 4.158 -31.224 1.00 98.38 543 ILE A N 1
ATOM 4373 C CA . ILE A 1 543 ? -10.925 4.308 -30.214 1.00 98.38 543 ILE A CA 1
ATOM 4374 C C . ILE A 1 543 ? -9.775 5.161 -30.766 1.00 98.38 543 ILE A C 1
ATOM 4376 O O . ILE A 1 543 ? -9.327 6.085 -30.089 1.00 98.38 543 ILE A O 1
ATOM 4380 N N . ALA A 1 544 ? -9.326 4.895 -31.996 1.00 98.19 544 ALA A N 1
ATOM 4381 C CA . ALA A 1 544 ? -8.266 5.646 -32.662 1.00 98.19 544 ALA A CA 1
ATOM 4382 C C . ALA A 1 544 ? -8.634 7.118 -32.867 1.00 98.19 544 ALA A C 1
ATOM 4384 O O . ALA A 1 544 ? -7.823 7.992 -32.556 1.00 98.19 544 ALA A O 1
ATOM 4385 N N . SER A 1 545 ? -9.872 7.392 -33.289 1.00 97.69 545 SER A N 1
ATOM 4386 C CA . SER A 1 545 ? -10.397 8.752 -33.429 1.00 97.69 545 SER A CA 1
ATOM 4387 C C . SER A 1 545 ? -10.354 9.526 -32.109 1.00 97.69 545 SER A C 1
ATOM 4389 O O . SER A 1 545 ? -9.918 10.675 -32.092 1.00 97.69 545 SER A O 1
ATOM 4391 N N . VAL A 1 546 ? -10.744 8.901 -30.989 1.00 97.88 546 VAL A N 1
ATOM 4392 C CA . VAL A 1 546 ? -10.725 9.545 -29.661 1.00 97.88 546 VAL A CA 1
ATOM 4393 C C . VAL A 1 546 ? -9.320 10.018 -29.286 1.00 97.88 546 VAL A C 1
ATOM 4395 O O . VAL A 1 546 ? -9.165 11.113 -28.750 1.00 97.88 546 VAL A O 1
ATOM 4398 N N . VAL A 1 547 ? -8.289 9.214 -29.567 1.00 97.56 547 VAL A N 1
ATOM 4399 C CA . VAL A 1 547 ? -6.901 9.492 -29.143 1.00 97.56 547 VAL A CA 1
ATOM 4400 C C . VAL A 1 547 ? -6.009 10.074 -30.242 1.00 97.56 547 VAL A C 1
ATOM 4402 O O . VAL A 1 547 ? -4.796 10.215 -30.037 1.00 97.56 547 VAL A O 1
ATOM 4405 N N . GLY A 1 548 ? -6.601 10.419 -31.389 1.00 96.38 548 GLY A N 1
ATOM 4406 C CA . GLY A 1 548 ? -5.926 11.041 -32.528 1.00 96.38 548 GLY A CA 1
ATOM 4407 C C . GLY A 1 548 ? -4.887 10.146 -33.205 1.00 96.38 548 GLY A C 1
ATOM 4408 O O . GLY A 1 548 ? -3.842 10.640 -33.621 1.00 96.38 548 GLY A O 1
ATOM 4409 N N . VAL A 1 549 ? -5.127 8.834 -33.268 1.00 97.00 549 VAL A N 1
ATOM 4410 C CA . VAL A 1 549 ? -4.274 7.883 -33.999 1.00 97.00 549 VAL A CA 1
ATOM 4411 C C . VAL A 1 549 ? -4.802 7.723 -35.421 1.00 97.00 549 VAL A C 1
ATOM 4413 O O . VAL A 1 549 ? -5.993 7.494 -35.621 1.00 97.00 549 VAL A O 1
ATOM 4416 N N . ASP A 1 550 ? -3.911 7.816 -36.409 1.00 96.38 550 ASP A N 1
ATOM 4417 C CA . ASP A 1 550 ? -4.266 7.562 -37.804 1.00 96.38 550 ASP A CA 1
ATOM 4418 C C . ASP A 1 550 ? -4.628 6.082 -38.007 1.00 96.38 550 ASP A C 1
ATOM 4420 O O . ASP A 1 550 ? -3.798 5.186 -37.838 1.00 96.38 550 ASP A O 1
ATOM 4424 N N . THR A 1 551 ? -5.877 5.835 -38.402 1.00 96.06 551 THR A N 1
ATOM 4425 C CA . THR A 1 551 ? -6.413 4.497 -38.693 1.00 96.06 551 THR A CA 1
ATOM 4426 C C . THR A 1 551 ? -5.652 3.756 -39.795 1.00 96.06 551 THR A C 1
ATOM 4428 O O . THR A 1 551 ? -5.658 2.525 -39.796 1.00 96.06 551 THR A O 1
ATOM 4431 N N . SER A 1 552 ? -4.943 4.463 -40.687 1.00 95.69 552 SER A N 1
ATOM 4432 C CA . SER A 1 552 ? -4.108 3.847 -41.729 1.00 95.69 552 SER A CA 1
ATOM 4433 C C . SER A 1 552 ? -2.942 3.030 -41.150 1.00 95.69 552 SER A C 1
ATOM 4435 O O . SER A 1 552 ? -2.492 2.056 -41.758 1.00 95.69 552 SER A O 1
ATOM 4437 N N . LEU A 1 553 ? -2.500 3.370 -39.933 1.00 95.44 553 LEU A N 1
ATOM 4438 C CA . LEU A 1 553 ? -1.467 2.635 -39.204 1.00 95.44 553 LEU A CA 1
ATOM 4439 C C . LEU A 1 553 ? -1.993 1.318 -38.615 1.00 95.44 553 LEU A C 1
ATOM 4441 O O . LEU A 1 553 ? -1.193 0.439 -38.312 1.00 95.44 553 LEU A O 1
ATOM 4445 N N . LEU A 1 554 ? -3.315 1.149 -38.489 1.00 96.50 554 LEU A N 1
ATOM 4446 C CA . LEU A 1 554 ? -3.978 -0.030 -37.913 1.00 96.50 554 LEU A CA 1
ATOM 4447 C C . LEU A 1 554 ? -4.233 -1.113 -38.973 1.00 96.50 554 LEU A C 1
ATOM 4449 O O . LEU A 1 554 ? -5.360 -1.589 -39.153 1.00 96.50 554 LEU A O 1
ATOM 4453 N N . SER A 1 555 ? -3.187 -1.448 -39.727 1.00 94.94 555 SER A N 1
ATOM 4454 C CA . SER A 1 555 ? -3.239 -2.387 -40.854 1.00 94.94 555 SER A CA 1
ATOM 4455 C C . SER A 1 555 ? -3.167 -3.860 -40.430 1.00 94.94 555 SER A C 1
ATOM 4457 O O . SER A 1 555 ? -3.633 -4.728 -41.168 1.00 94.94 555 SER A O 1
ATOM 4459 N N . HIS A 1 556 ? -2.695 -4.152 -39.215 1.00 95.44 556 HIS A N 1
ATOM 4460 C CA . HIS A 1 556 ? -2.574 -5.501 -38.664 1.00 95.44 556 HIS A CA 1
ATOM 4461 C C . HIS A 1 556 ? -3.783 -5.875 -37.789 1.00 95.44 556 HIS A C 1
ATOM 4463 O O . HIS A 1 556 ? -3.688 -6.007 -36.571 1.00 95.44 556 HIS A O 1
ATOM 4469 N N . ARG A 1 557 ? -4.958 -6.057 -38.400 1.00 94.75 557 ARG A N 1
ATOM 4470 C CA . ARG A 1 557 ? -6.216 -6.346 -37.671 1.00 94.75 557 ARG A CA 1
ATOM 4471 C C . ARG A 1 557 ? -6.427 -7.811 -37.283 1.00 94.75 557 ARG A C 1
ATOM 4473 O O . ARG A 1 557 ? -7.468 -8.159 -36.730 1.00 94.75 557 ARG A O 1
ATOM 4480 N N . ALA A 1 558 ? -5.457 -8.673 -37.569 1.00 94.06 558 ALA A N 1
ATOM 4481 C CA . ALA A 1 558 ? -5.470 -10.062 -37.135 1.00 94.06 558 ALA A CA 1
ATOM 4482 C C . ALA A 1 558 ? -4.917 -10.203 -35.708 1.00 94.06 558 ALA A C 1
ATOM 4484 O O . ALA A 1 558 ? -4.064 -9.431 -35.270 1.00 94.06 558 ALA A O 1
ATOM 4485 N N . ALA A 1 559 ? -5.378 -11.224 -34.985 1.00 92.06 559 ALA A N 1
ATOM 4486 C CA . ALA A 1 559 ? -4.884 -11.522 -33.647 1.00 92.06 559 ALA A CA 1
ATOM 4487 C C . ALA A 1 559 ? -3.401 -11.941 -33.684 1.00 92.06 559 ALA A C 1
ATOM 4489 O O . ALA A 1 559 ? -3.037 -12.963 -34.274 1.00 92.06 559 ALA A O 1
ATOM 4490 N N . ARG A 1 560 ? -2.538 -11.181 -33.002 1.00 92.25 560 ARG A N 1
ATOM 4491 C CA . ARG A 1 560 ? -1.128 -11.544 -32.803 1.00 92.25 560 ARG A CA 1
ATOM 4492 C C . ARG A 1 560 ? -1.010 -12.595 -31.704 1.00 92.25 560 ARG A C 1
ATOM 4494 O O . ARG A 1 560 ? -1.406 -12.335 -30.573 1.00 92.25 560 ARG A O 1
ATOM 4501 N N . LYS A 1 561 ? -0.360 -13.731 -31.981 1.00 88.62 561 LYS A N 1
ATOM 4502 C CA . LYS A 1 561 ? -0.114 -14.800 -30.983 1.00 88.62 561 LYS A CA 1
ATOM 4503 C C . LYS A 1 561 ? 0.634 -14.327 -29.727 1.00 88.62 561 LYS A C 1
ATOM 4505 O O . LYS A 1 561 ? 0.560 -14.968 -28.688 1.00 88.62 561 LYS A O 1
ATOM 4510 N N . THR A 1 562 ? 1.389 -13.234 -29.828 1.00 87.19 562 THR A N 1
ATOM 4511 C CA . THR A 1 562 ? 2.144 -12.628 -28.721 1.00 87.19 562 THR A CA 1
ATOM 4512 C C . THR A 1 562 ? 1.296 -11.752 -27.798 1.00 87.19 562 THR A C 1
ATOM 4514 O O . THR A 1 562 ? 1.747 -11.434 -26.702 1.00 87.19 562 THR A O 1
ATOM 4517 N N . HIS A 1 563 ? 0.097 -11.355 -28.235 1.00 91.94 563 HIS A N 1
ATOM 4518 C CA . HIS A 1 563 ? -0.788 -10.412 -27.538 1.00 91.94 563 HIS A CA 1
ATOM 4519 C C . HIS A 1 563 ? -2.173 -10.990 -27.267 1.00 91.94 563 HIS A C 1
ATOM 4521 O O . HIS A 1 563 ? -2.858 -10.509 -26.372 1.00 91.94 563 HIS A O 1
ATOM 4527 N N . VAL A 1 564 ? -2.575 -12.005 -28.033 1.00 92.62 564 VAL A N 1
ATOM 4528 C CA . VAL A 1 564 ? -3.859 -12.691 -27.922 1.00 92.62 564 VAL A CA 1
ATOM 4529 C C . VAL A 1 564 ? -3.598 -14.163 -27.628 1.00 92.62 564 VAL A C 1
ATOM 4531 O O . VAL A 1 564 ? -2.935 -14.842 -28.418 1.00 92.62 564 VAL A O 1
ATOM 4534 N N . LYS A 1 565 ? -4.102 -14.657 -26.495 1.00 89.81 565 LYS A N 1
ATOM 4535 C CA . LYS A 1 565 ? -3.933 -16.052 -26.067 1.00 89.81 565 LYS A CA 1
ATOM 4536 C C . LYS A 1 565 ? -5.203 -16.584 -25.409 1.00 89.81 565 LYS A C 1
ATOM 4538 O O . LYS A 1 565 ? -5.939 -15.834 -24.780 1.00 89.81 565 LYS A O 1
ATOM 4543 N N . GLU A 1 566 ? -5.419 -17.887 -25.530 1.00 80.62 566 GLU A N 1
ATOM 4544 C CA . GLU A 1 566 ? -6.438 -18.590 -24.751 1.00 80.62 566 GLU A CA 1
ATOM 4545 C C . GLU A 1 566 ? -6.059 -18.594 -23.263 1.00 80.62 566 GLU A C 1
ATOM 4547 O O . GLU A 1 566 ? -4.911 -18.876 -22.905 1.00 80.62 566 GLU A O 1
ATOM 4552 N N . GLY A 1 567 ? -7.035 -18.307 -22.402 1.00 64.62 567 GLY A N 1
ATOM 4553 C CA . GLY A 1 567 ? -6.843 -18.226 -20.954 1.00 64.62 567 GLY A CA 1
ATOM 4554 C C . GLY A 1 567 ? -6.274 -16.891 -20.448 1.00 64.62 567 GLY A C 1
ATOM 4555 O O . GLY A 1 567 ? -5.638 -16.124 -21.166 1.00 64.62 567 GLY A O 1
ATOM 4556 N N . GLY A 1 568 ? -6.524 -16.620 -19.170 1.00 66.38 568 GLY A N 1
ATOM 4557 C CA . GLY A 1 568 ? -6.261 -15.345 -18.498 1.00 66.38 568 GLY A CA 1
ATOM 4558 C C . GLY A 1 568 ? -7.317 -15.128 -17.417 1.00 66.38 568 GLY A C 1
ATOM 4559 O O . GLY A 1 568 ? -8.414 -15.677 -17.526 1.00 66.38 568 GLY A O 1
ATOM 4560 N N . ALA A 1 569 ? -6.980 -14.393 -16.360 1.00 70.31 569 ALA A N 1
ATOM 4561 C CA . ALA A 1 569 ? -7.945 -14.070 -15.311 1.00 70.31 569 ALA A CA 1
ATOM 4562 C C . ALA A 1 569 ? -8.898 -12.974 -15.798 1.00 70.31 569 ALA A C 1
ATOM 4564 O O . ALA A 1 569 ? -10.104 -13.170 -15.794 1.00 70.31 569 ALA A O 1
ATOM 4565 N N . HIS A 1 570 ? -8.343 -11.861 -16.289 1.00 79.50 570 HIS A N 1
ATOM 4566 C CA . HIS A 1 570 ? -9.101 -10.660 -16.667 1.00 79.50 570 HIS A CA 1
ATOM 4567 C C . HIS A 1 570 ? -8.654 -10.052 -18.016 1.00 79.50 570 HIS A C 1
ATOM 4569 O O . HIS A 1 570 ? -9.305 -9.151 -18.562 1.00 79.50 570 HIS A O 1
ATOM 4575 N N . GLY A 1 571 ? -7.553 -10.545 -18.596 1.00 86.38 571 GLY A N 1
ATOM 4576 C CA . GLY A 1 571 ? -6.885 -9.929 -19.746 1.00 86.38 571 GLY A CA 1
ATOM 4577 C C . GLY A 1 571 ? -6.172 -8.628 -19.365 1.00 86.38 571 GLY A C 1
ATOM 4578 O O . GLY A 1 571 ? -6.410 -8.070 -18.295 1.00 86.38 571 GLY A O 1
ATOM 4579 N N . ALA A 1 572 ? -5.262 -8.147 -20.209 1.00 90.69 572 ALA A N 1
ATOM 4580 C CA . ALA A 1 572 ? -4.463 -6.955 -19.915 1.00 90.69 572 ALA A CA 1
ATOM 4581 C C . ALA A 1 572 ? -5.288 -5.662 -19.822 1.00 90.69 572 ALA A C 1
ATOM 4583 O O . ALA A 1 572 ? -6.403 -5.589 -20.357 1.00 90.69 572 ALA A O 1
ATOM 4584 N N . ASN A 1 573 ? -4.714 -4.623 -19.194 1.00 93.19 573 ASN A N 1
ATOM 4585 C CA . ASN A 1 573 ? -5.355 -3.313 -19.127 1.00 93.19 573 ASN A CA 1
ATOM 4586 C C . ASN A 1 573 ? -5.463 -2.689 -20.526 1.00 93.19 573 ASN A C 1
ATOM 4588 O O . ASN A 1 573 ? -4.477 -2.545 -21.249 1.00 93.19 573 ASN A O 1
ATOM 4592 N N . ARG A 1 574 ? -6.684 -2.306 -20.894 1.00 95.19 574 ARG A N 1
ATOM 4593 C CA . ARG A 1 574 ? -7.089 -1.860 -22.232 1.00 95.19 574 ARG A CA 1
ATOM 4594 C C . ARG A 1 574 ? -8.348 -0.975 -22.154 1.00 95.19 574 ARG A C 1
ATOM 4596 O O . ARG A 1 574 ? -8.989 -0.928 -21.096 1.00 95.19 574 ARG A O 1
ATOM 4603 N N . PRO A 1 575 ? -8.726 -0.285 -23.246 1.00 97.12 575 PRO A N 1
ATOM 4604 C CA . PRO A 1 575 ? -10.042 0.344 -23.363 1.00 97.12 575 PRO A CA 1
ATOM 4605 C C . PRO A 1 575 ? -11.182 -0.660 -23.156 1.00 97.12 575 PRO A C 1
ATOM 4607 O O . PRO A 1 575 ? -11.048 -1.836 -23.487 1.00 97.12 575 PRO A O 1
ATOM 4610 N N . GLY A 1 576 ? -12.291 -0.193 -22.598 1.00 93.94 576 GLY A N 1
ATOM 4611 C CA . GLY A 1 576 ? -13.520 -0.962 -22.454 1.00 93.94 576 GLY A CA 1
ATOM 4612 C C . GLY A 1 576 ? -14.441 -0.807 -23.663 1.00 93.94 576 GLY A C 1
ATOM 4613 O O . GLY A 1 576 ? -14.148 -0.070 -24.607 1.00 93.94 576 GLY A O 1
ATOM 4614 N N . ILE A 1 577 ? -15.572 -1.509 -23.622 1.00 91.75 577 ILE A N 1
ATOM 4615 C CA . ILE A 1 577 ? -16.582 -1.481 -24.689 1.00 91.75 577 ILE A CA 1
ATOM 4616 C C . ILE A 1 577 ? -17.323 -0.137 -24.763 1.00 91.75 577 ILE A C 1
ATOM 4618 O O . ILE A 1 577 ? -17.770 0.260 -25.841 1.00 91.75 577 ILE A O 1
ATOM 4622 N N . ASN A 1 578 ? -17.395 0.604 -23.651 1.00 94.56 578 ASN A N 1
ATOM 4623 C CA . ASN A 1 578 ? -17.966 1.949 -23.617 1.00 94.56 578 ASN A CA 1
ATOM 4624 C C . ASN A 1 578 ? -16.912 2.971 -24.053 1.00 94.56 578 ASN A C 1
ATOM 4626 O O . ASN A 1 578 ? -16.273 3.638 -23.240 1.00 94.56 578 ASN A O 1
ATOM 4630 N N . VAL A 1 579 ? -16.719 3.073 -25.368 1.00 97.44 579 VAL A N 1
ATOM 4631 C CA . VAL A 1 579 ? -15.789 4.032 -25.970 1.00 97.44 579 VAL A CA 1
ATOM 4632 C C . VAL A 1 579 ? -16.373 5.449 -25.867 1.00 97.44 579 VAL A C 1
ATOM 4634 O O . VAL A 1 579 ? -17.426 5.688 -26.476 1.00 97.44 579 VAL A O 1
ATOM 4637 N N . PRO A 1 580 ? -15.702 6.386 -25.165 1.00 97.25 580 PRO A N 1
ATOM 4638 C CA . PRO A 1 580 ? -16.157 7.768 -25.028 1.00 97.25 580 PRO A CA 1
ATOM 4639 C C . PRO A 1 580 ? -16.180 8.476 -26.387 1.00 97.25 580 PRO A C 1
ATOM 4641 O O . PRO A 1 580 ? -15.504 8.067 -27.331 1.00 97.25 580 PRO A O 1
ATOM 4644 N N . GLU A 1 581 ? -16.932 9.565 -26.492 1.00 96.50 581 GLU A N 1
ATOM 4645 C CA . GLU A 1 581 ? -17.031 10.362 -27.717 1.00 96.50 581 GLU A CA 1
ATOM 4646 C C . GLU A 1 581 ? -15.766 11.193 -27.959 1.00 96.50 581 GLU A C 1
ATOM 4648 O O . GLU A 1 581 ? -15.375 11.451 -29.097 1.00 96.50 581 GLU A O 1
ATOM 4653 N N . SER A 1 582 ? -15.091 11.618 -26.887 1.00 97.44 582 SER A N 1
ATOM 4654 C CA . SER A 1 582 ? -13.848 12.386 -26.977 1.00 97.44 582 SER A CA 1
ATOM 4655 C C . SER A 1 582 ? -13.046 12.343 -25.677 1.00 97.44 582 SER A C 1
ATOM 4657 O O . SER A 1 582 ? -13.567 12.023 -24.611 1.00 97.44 582 SER A O 1
ATOM 4659 N N . LEU A 1 583 ? -11.780 12.767 -25.730 1.00 97.00 583 LEU A N 1
ATOM 4660 C CA . LEU A 1 583 ? -11.001 13.002 -24.510 1.00 97.00 583 LEU A CA 1
ATOM 4661 C C . LEU A 1 583 ? -11.607 14.102 -23.624 1.00 97.00 583 LEU A C 1
ATOM 4663 O O . LEU A 1 583 ? -11.453 14.036 -22.410 1.00 97.00 583 LEU A O 1
ATOM 4667 N N . ALA A 1 584 ? -12.322 15.076 -24.200 1.00 96.62 584 ALA A N 1
ATOM 4668 C CA . ALA A 1 584 ? -12.959 16.151 -23.438 1.00 96.62 584 ALA A CA 1
ATOM 4669 C C . ALA A 1 584 ? -14.098 15.637 -22.540 1.00 96.62 584 ALA A C 1
ATOM 4671 O O . ALA A 1 584 ? -14.294 16.149 -21.441 1.00 96.62 584 ALA A O 1
ATOM 4672 N N . GLU A 1 585 ? -14.819 14.599 -22.972 1.00 96.69 585 GLU A N 1
ATOM 4673 C CA . GLU A 1 585 ? -15.818 13.918 -22.140 1.00 96.69 585 GLU A CA 1
ATOM 4674 C C . GLU A 1 585 ? -15.171 13.310 -20.890 1.00 96.69 585 GLU A C 1
ATOM 4676 O O . GLU A 1 585 ? -15.640 13.531 -19.773 1.00 96.69 585 GLU A O 1
ATOM 4681 N N . LEU A 1 586 ? -14.038 12.624 -21.068 1.00 96.75 586 LEU A N 1
ATOM 4682 C CA . LEU A 1 586 ? -13.284 12.052 -19.955 1.00 96.75 586 LEU A CA 1
ATOM 4683 C C . LEU A 1 586 ? -12.723 13.127 -19.025 1.00 96.75 586 LEU A C 1
ATOM 4685 O O . LEU A 1 586 ? -12.720 12.929 -17.815 1.00 96.75 586 LEU A O 1
ATOM 4689 N N . GLU A 1 587 ? -12.282 14.270 -19.556 1.00 96.06 587 GLU A N 1
ATOM 4690 C CA . GLU A 1 587 ? -11.829 15.388 -18.720 1.00 96.06 587 GLU A CA 1
ATOM 4691 C C . GLU A 1 587 ? -12.954 15.985 -17.873 1.00 96.06 587 GLU A C 1
ATOM 4693 O O . GLU A 1 587 ? -12.712 16.381 -16.735 1.00 96.06 587 GLU A O 1
ATOM 4698 N N . ASN A 1 588 ? -14.183 16.016 -18.390 1.00 94.00 588 ASN A N 1
ATOM 4699 C CA . ASN A 1 588 ? -15.337 16.508 -17.643 1.00 94.00 588 ASN A CA 1
ATOM 4700 C C . ASN A 1 588 ? -15.786 15.530 -16.546 1.00 94.00 588 ASN A C 1
ATOM 4702 O O . ASN A 1 588 ? -16.203 15.977 -15.479 1.00 94.00 588 ASN A O 1
ATOM 4706 N N . GLY A 1 589 ? -15.709 14.217 -16.795 1.00 92.38 589 GLY A N 1
ATOM 4707 C CA . GLY A 1 589 ? -16.122 13.189 -15.831 1.00 92.38 589 GLY A CA 1
ATOM 4708 C C . GLY A 1 589 ? -15.052 12.818 -14.798 1.00 92.38 589 GLY A C 1
ATOM 4709 O O . GLY A 1 589 ? -15.376 12.570 -13.640 1.00 92.38 589 GLY A O 1
ATOM 4710 N N . TYR A 1 590 ? -13.781 12.806 -15.205 1.00 95.69 590 TYR A N 1
ATOM 4711 C CA . TYR A 1 590 ? -12.670 12.200 -14.458 1.00 95.69 590 TYR A CA 1
ATOM 4712 C C . TYR A 1 590 ? -11.413 13.083 -14.418 1.00 95.69 590 TYR A C 1
ATOM 4714 O O . TYR A 1 590 ? -10.321 12.605 -14.100 1.00 95.69 590 TYR A O 1
ATOM 4722 N N . GLU A 1 591 ? -11.538 14.366 -14.766 1.00 96.19 591 GLU A N 1
ATOM 4723 C CA . GLU A 1 591 ? -10.426 15.310 -14.908 1.00 96.19 591 GLU A CA 1
ATOM 4724 C C . GLU A 1 591 ? -9.373 14.864 -15.948 1.00 96.19 591 GLU A C 1
ATOM 4726 O O . GLU A 1 591 ? -9.498 13.861 -16.656 1.00 96.19 591 GLU A O 1
ATOM 4731 N N . LYS A 1 592 ? -8.265 15.610 -16.045 1.00 96.62 592 LYS A N 1
ATOM 4732 C CA . LYS A 1 592 ? -7.150 15.297 -16.960 1.00 96.62 592 LYS A CA 1
ATOM 4733 C C . LYS A 1 592 ? -6.533 13.917 -16.743 1.00 96.62 592 LYS A C 1
ATOM 4735 O O . LYS A 1 592 ? -5.866 13.392 -17.629 1.00 96.62 592 LYS A O 1
ATOM 4740 N N . ILE A 1 593 ? -6.691 13.347 -15.551 1.00 97.31 593 ILE A N 1
ATOM 4741 C CA . ILE A 1 593 ? -6.156 12.024 -15.251 1.00 97.31 593 ILE A CA 1
ATOM 4742 C C . ILE A 1 593 ? -6.931 10.933 -15.998 1.00 97.31 593 ILE A C 1
ATOM 4744 O O . ILE A 1 593 ? -6.297 10.014 -16.512 1.00 97.31 593 ILE A O 1
ATOM 4748 N N . GLY A 1 594 ? -8.255 11.063 -16.147 1.00 97.69 594 GLY A N 1
ATOM 4749 C CA . GLY A 1 594 ? -9.063 10.114 -16.913 1.00 97.69 594 GLY A CA 1
ATOM 4750 C C . GLY A 1 594 ? -8.718 10.110 -18.401 1.00 97.69 594 GLY A C 1
ATOM 4751 O O . GLY A 1 594 ? -8.469 9.048 -18.976 1.00 97.69 594 GLY A O 1
ATOM 4752 N N . SER A 1 595 ? -8.599 11.293 -19.018 1.00 97.81 595 SER A N 1
ATOM 4753 C CA . SER A 1 595 ? -8.184 11.400 -20.425 1.00 97.81 595 SER A CA 1
ATOM 4754 C C . SER A 1 595 ? -6.765 10.863 -20.654 1.00 97.81 595 SER A C 1
ATOM 4756 O O . SER A 1 595 ? -6.510 10.195 -21.662 1.00 97.81 595 SER A O 1
ATOM 4758 N N . ALA A 1 596 ? -5.851 11.071 -19.700 1.00 97.75 596 ALA A N 1
ATOM 4759 C CA . ALA A 1 596 ? -4.494 10.537 -19.755 1.00 97.75 596 ALA A CA 1
ATOM 4760 C C . ALA A 1 596 ? -4.442 9.005 -19.597 1.00 97.75 596 ALA A C 1
ATOM 4762 O O . ALA A 1 596 ? -3.732 8.349 -20.364 1.00 97.75 596 ALA A O 1
ATOM 4763 N N . ILE A 1 597 ? -5.207 8.429 -18.656 1.00 97.88 597 ILE A N 1
ATOM 4764 C CA . ILE A 1 597 ? -5.350 6.971 -18.484 1.00 97.88 597 ILE A CA 1
ATOM 4765 C C . ILE A 1 597 ? -5.819 6.340 -19.793 1.00 97.88 597 ILE A C 1
ATOM 4767 O O . ILE A 1 597 ? -5.138 5.468 -20.338 1.00 97.88 597 ILE A O 1
ATOM 4771 N N . TYR A 1 598 ? -6.943 6.824 -20.325 1.00 98.38 598 TYR A N 1
ATOM 4772 C CA . TYR A 1 598 ? -7.532 6.270 -21.537 1.00 98.38 598 TYR A CA 1
ATOM 4773 C C . TYR A 1 598 ? -6.587 6.393 -22.733 1.00 98.38 598 TYR A C 1
ATOM 4775 O O . TYR A 1 598 ? -6.387 5.427 -23.463 1.00 98.38 598 TYR A O 1
ATOM 4783 N N . SER A 1 599 ? -5.933 7.550 -22.893 1.00 97.75 599 SER A N 1
ATOM 4784 C CA . SER A 1 599 ? -4.988 7.787 -23.989 1.00 97.75 599 SER A CA 1
ATOM 4785 C C . SER A 1 599 ? -3.835 6.785 -24.012 1.00 97.75 599 SER A C 1
ATOM 4787 O O . SER A 1 599 ? -3.475 6.297 -25.083 1.00 97.75 599 SER A O 1
ATOM 4789 N N . VAL A 1 600 ? -3.245 6.471 -22.854 1.00 96.75 600 VAL A N 1
ATOM 4790 C CA . VAL A 1 600 ? -2.127 5.518 -22.774 1.00 96.75 600 VAL A CA 1
ATOM 4791 C C . VAL A 1 600 ? -2.597 4.098 -23.083 1.00 96.75 600 VAL A C 1
ATOM 4793 O O . VAL A 1 600 ? -1.971 3.429 -23.904 1.00 96.75 600 VAL A O 1
ATOM 4796 N N . LEU A 1 601 ? -3.706 3.653 -22.484 1.00 97.12 601 LEU A N 1
ATOM 4797 C CA . LEU A 1 601 ? -4.249 2.310 -22.722 1.00 97.12 601 LEU A CA 1
ATOM 4798 C C . LEU A 1 601 ? -4.680 2.117 -24.176 1.00 97.12 601 LEU A C 1
ATOM 4800 O O . LEU A 1 601 ? -4.333 1.113 -24.794 1.00 97.12 601 LEU A O 1
ATOM 4804 N N . ALA A 1 602 ? -5.391 3.092 -24.742 1.00 97.94 602 ALA A N 1
ATOM 4805 C CA . ALA A 1 602 ? -5.833 3.059 -26.127 1.00 97.94 602 ALA A CA 1
ATOM 4806 C C . ALA A 1 602 ? -4.646 3.018 -27.088 1.00 97.94 602 ALA A C 1
ATOM 4808 O O . ALA A 1 602 ? -4.605 2.149 -27.946 1.00 97.94 602 ALA A O 1
ATOM 4809 N N . LYS A 1 603 ? -3.639 3.886 -26.930 1.00 97.44 603 LYS A N 1
ATOM 4810 C CA . LYS A 1 603 ? -2.458 3.868 -27.810 1.00 97.44 603 LYS A CA 1
ATOM 4811 C C . LYS A 1 603 ? -1.649 2.578 -27.672 1.00 97.44 603 LYS A C 1
ATOM 4813 O O . LYS A 1 603 ? -1.190 2.047 -28.678 1.00 97.44 603 LYS A O 1
ATOM 4818 N N . ASN A 1 604 ? -1.517 2.039 -26.461 1.00 95.94 604 ASN A N 1
ATOM 4819 C CA . ASN A 1 604 ? -0.862 0.752 -26.237 1.00 95.94 604 ASN A CA 1
ATOM 4820 C C . ASN A 1 604 ? -1.624 -0.415 -26.898 1.00 95.94 604 ASN A C 1
ATOM 4822 O O . ASN A 1 604 ? -0.995 -1.238 -27.557 1.00 95.94 604 ASN A O 1
ATOM 4826 N N . TYR A 1 605 ? -2.958 -0.443 -26.803 1.00 96.75 605 TYR A N 1
ATOM 4827 C CA . TYR A 1 605 ? -3.799 -1.433 -27.486 1.00 96.75 605 TYR A CA 1
ATOM 4828 C C . TYR A 1 605 ? -3.809 -1.253 -29.013 1.00 96.75 605 TYR A C 1
ATOM 4830 O O . TYR A 1 605 ? -3.709 -2.211 -29.765 1.00 96.75 605 TYR A O 1
ATOM 4838 N N . LEU A 1 606 ? -3.865 -0.025 -29.519 1.00 97.31 606 LEU A N 1
ATOM 4839 C CA . LEU A 1 606 ? -3.825 0.235 -30.960 1.00 97.31 606 LEU A CA 1
ATOM 4840 C C . LEU A 1 606 ? -2.469 -0.139 -31.575 1.00 97.31 606 LEU A C 1
ATOM 4842 O O . LEU A 1 606 ? -2.415 -0.578 -32.719 1.00 97.31 606 LEU A O 1
ATOM 4846 N N . ALA A 1 607 ? -1.374 -0.034 -30.818 1.00 95.94 607 ALA A N 1
ATOM 4847 C CA . ALA A 1 607 ? -0.046 -0.419 -31.286 1.00 95.94 607 ALA A CA 1
ATOM 4848 C C . ALA A 1 607 ? 0.075 -1.916 -31.625 1.00 95.94 607 ALA A C 1
ATOM 4850 O O . ALA A 1 607 ? 0.821 -2.252 -32.542 1.00 95.94 607 ALA A O 1
ATOM 4851 N N . MET A 1 608 ? -0.678 -2.817 -30.972 1.00 94.88 608 MET A N 1
ATOM 4852 C CA . MET A 1 608 ? -0.698 -4.234 -31.383 1.00 94.88 608 MET A CA 1
ATOM 4853 C C . MET A 1 608 ? -1.406 -4.467 -32.729 1.00 94.88 608 MET A C 1
ATOM 4855 O O . MET A 1 608 ? -1.198 -5.513 -33.341 1.00 94.88 608 MET A O 1
ATOM 4859 N N . LEU A 1 609 ? -2.183 -3.491 -33.212 1.00 96.31 609 LEU A N 1
ATOM 4860 C CA . LEU A 1 609 ? -2.857 -3.519 -34.514 1.00 96.31 609 LEU A CA 1
ATOM 4861 C C . LEU A 1 609 ? -2.047 -2.845 -35.633 1.00 96.31 609 LEU A C 1
ATOM 4863 O O . LEU A 1 609 ? -2.521 -2.760 -36.765 1.00 96.31 609 LEU A O 1
ATOM 4867 N N . ALA A 1 610 ? -0.845 -2.350 -35.338 1.00 95.88 610 ALA A N 1
ATOM 4868 C CA . ALA A 1 610 ? 0.077 -1.823 -36.337 1.00 95.88 610 ALA A CA 1
ATOM 4869 C C . ALA A 1 610 ? 1.089 -2.878 -36.780 1.00 95.88 610 ALA A C 1
ATOM 4871 O O . ALA A 1 610 ? 1.335 -3.851 -36.068 1.00 95.88 610 ALA A O 1
ATOM 4872 N N . GLU A 1 611 ? 1.694 -2.670 -37.948 1.00 95.50 611 GLU A N 1
ATOM 4873 C CA . GLU A 1 611 ? 2.807 -3.489 -38.430 1.00 95.50 611 GLU A CA 1
ATOM 4874 C C . GLU A 1 611 ? 4.069 -3.321 -37.566 1.00 95.50 611 GLU A C 1
ATOM 4876 O O . GLU A 1 611 ? 4.216 -2.373 -36.784 1.00 95.50 611 GLU A O 1
ATOM 4881 N N . ASP A 1 612 ? 4.984 -4.277 -37.700 1.00 95.12 612 ASP A N 1
ATOM 4882 C CA . ASP A 1 612 ? 6.239 -4.299 -36.953 1.00 95.12 612 ASP A CA 1
ATOM 4883 C C . ASP A 1 612 ? 7.115 -3.070 -37.271 1.00 95.12 612 ASP A C 1
ATOM 4885 O O . ASP A 1 612 ? 7.064 -2.492 -38.359 1.00 95.12 612 ASP A O 1
ATOM 4889 N N . TYR A 1 613 ? 7.955 -2.672 -36.312 1.00 94.50 613 TYR A N 1
ATOM 4890 C CA . TYR A 1 613 ? 9.037 -1.725 -36.589 1.00 94.50 613 TYR A CA 1
ATOM 4891 C C . TYR A 1 613 ? 10.107 -2.447 -37.409 1.00 94.50 613 TYR A C 1
ATOM 4893 O O . TYR A 1 613 ? 10.660 -3.438 -36.934 1.00 94.50 613 TYR A O 1
ATOM 4901 N N . GLU A 1 614 ? 10.402 -1.960 -38.613 1.00 95.69 614 GLU A N 1
ATOM 4902 C CA . GLU A 1 614 ? 11.393 -2.540 -39.528 1.00 95.69 614 GLU A CA 1
ATOM 4903 C C . GLU A 1 614 ? 12.626 -1.635 -39.610 1.00 95.69 614 GLU A C 1
ATOM 4905 O O . GLU A 1 614 ? 12.502 -0.419 -39.780 1.00 95.69 614 GLU A O 1
ATOM 4910 N N . TYR A 1 615 ? 13.818 -2.226 -39.539 1.00 93.81 615 TYR A N 1
ATOM 4911 C CA . TYR A 1 615 ? 15.093 -1.520 -39.662 1.00 93.81 615 TYR A CA 1
ATOM 4912 C C . TYR A 1 615 ? 16.155 -2.401 -40.326 1.00 93.81 615 TYR A C 1
ATOM 4914 O O . TYR A 1 615 ? 16.085 -3.630 -40.266 1.00 93.81 615 TYR A O 1
ATOM 4922 N N . GLU A 1 616 ? 17.153 -1.795 -40.961 1.00 95.38 616 GLU A N 1
ATOM 4923 C CA . GLU A 1 616 ? 18.345 -2.514 -41.417 1.00 95.38 616 GLU A CA 1
ATOM 4924 C C . GLU A 1 616 ? 19.399 -2.482 -40.316 1.00 95.38 616 GLU A C 1
ATOM 4926 O O . GLU A 1 616 ? 19.774 -1.412 -39.844 1.00 95.38 616 GLU A O 1
ATOM 4931 N N . LEU A 1 617 ? 19.864 -3.658 -39.890 1.00 94.88 617 LEU A N 1
ATOM 4932 C CA . LEU A 1 617 ? 21.046 -3.777 -39.044 1.00 94.88 617 LEU A CA 1
ATOM 4933 C C . LEU A 1 617 ? 22.254 -3.971 -39.954 1.00 94.88 617 LEU A C 1
ATOM 4935 O O . LEU A 1 617 ? 22.342 -4.987 -40.654 1.00 94.88 617 LEU A O 1
ATOM 4939 N N . ILE A 1 618 ? 23.171 -3.014 -39.907 1.00 95.38 618 ILE A N 1
ATOM 4940 C CA . ILE A 1 618 ? 24.412 -3.034 -40.671 1.00 95.38 618 ILE A CA 1
ATOM 4941 C C . ILE A 1 618 ? 25.556 -3.236 -39.684 1.00 95.38 618 ILE A C 1
ATOM 4943 O O . ILE A 1 618 ? 25.636 -2.552 -38.661 1.00 95.38 618 ILE A O 1
ATOM 4947 N N . LYS A 1 619 ? 26.420 -4.206 -39.971 1.00 96.00 619 LYS A N 1
ATOM 4948 C CA . LYS A 1 619 ? 27.659 -4.459 -39.229 1.00 96.00 619 LYS A CA 1
ATOM 4949 C C . LYS A 1 619 ? 28.832 -4.312 -40.175 1.00 96.00 619 LYS A C 1
ATOM 4951 O O . LYS A 1 619 ? 28.723 -4.702 -41.337 1.00 96.00 619 LYS A O 1
ATOM 4956 N N . GLY A 1 620 ? 29.927 -3.767 -39.677 1.00 96.88 620 GLY A N 1
ATOM 4957 C CA . GLY A 1 620 ? 31.127 -3.567 -40.468 1.00 96.88 620 GLY A CA 1
ATOM 4958 C C . GLY A 1 620 ? 32.364 -3.437 -39.604 1.00 96.88 620 GLY A C 1
ATOM 4959 O O . GLY A 1 620 ? 32.276 -3.349 -38.375 1.00 96.88 620 GLY A O 1
ATOM 4960 N N . HIS A 1 621 ? 33.506 -3.382 -40.269 1.00 98.12 621 HIS A N 1
ATOM 4961 C CA . HIS A 1 621 ? 34.809 -3.202 -39.651 1.00 98.12 621 HIS A CA 1
ATOM 4962 C C . HIS A 1 621 ? 35.669 -2.217 -40.442 1.00 98.12 621 HIS A C 1
ATOM 4964 O O . HIS A 1 621 ? 35.338 -1.811 -41.559 1.00 98.12 621 HIS A O 1
ATOM 4970 N N . VAL A 1 622 ? 36.796 -1.834 -39.853 1.00 98.25 622 VAL A N 1
ATOM 4971 C CA . VAL A 1 622 ? 37.819 -1.015 -40.508 1.00 98.25 622 VAL A CA 1
ATOM 4972 C C . VAL A 1 622 ? 38.770 -1.937 -41.277 1.00 98.25 622 VAL A C 1
ATOM 4974 O O . VAL A 1 622 ? 39.378 -2.813 -40.676 1.00 98.25 622 VAL A O 1
ATOM 4977 N N . ARG A 1 623 ? 38.907 -1.774 -42.601 1.00 98.06 623 ARG A N 1
ATOM 4978 C CA . ARG A 1 623 ? 39.560 -2.749 -43.504 1.00 98.06 623 ARG A CA 1
ATOM 4979 C C . ARG A 1 623 ? 40.951 -3.181 -43.049 1.00 98.06 623 ARG A C 1
ATOM 4981 O O . ARG A 1 623 ? 41.250 -4.371 -43.036 1.00 98.06 623 ARG A O 1
ATOM 4988 N N . ASP A 1 624 ? 41.797 -2.208 -42.729 1.00 97.69 624 ASP A N 1
ATOM 4989 C CA . ASP A 1 624 ? 43.194 -2.473 -42.382 1.00 97.69 624 ASP A CA 1
ATOM 4990 C C . ASP A 1 624 ? 43.343 -2.844 -40.884 1.00 97.69 624 ASP A C 1
ATOM 4992 O O . ASP A 1 624 ? 44.407 -3.297 -40.470 1.00 97.69 624 ASP A O 1
ATOM 4996 N N . PHE A 1 625 ? 42.256 -2.733 -40.098 1.00 97.31 625 PHE A N 1
ATOM 4997 C CA . PHE A 1 625 ? 42.164 -3.042 -38.661 1.00 97.31 625 PHE A CA 1
ATOM 4998 C C . PHE A 1 625 ? 40.854 -3.802 -38.333 1.00 97.31 625 PHE A C 1
ATOM 5000 O O . PHE A 1 625 ? 39.952 -3.252 -37.688 1.00 97.31 625 PHE A O 1
ATOM 5007 N N . PRO A 1 626 ? 40.692 -5.054 -38.805 1.00 96.69 626 PRO A N 1
ATOM 5008 C CA . PRO A 1 626 ? 39.420 -5.788 -38.769 1.00 96.69 626 PRO A CA 1
ATOM 5009 C C . PRO A 1 626 ? 38.906 -6.114 -37.360 1.00 96.69 626 PRO A C 1
ATOM 5011 O O . PRO A 1 626 ? 37.742 -6.471 -37.182 1.00 96.69 626 PRO A O 1
ATOM 5014 N N . GLU A 1 627 ? 39.746 -5.983 -36.336 1.00 95.19 627 GLU A N 1
ATOM 5015 C CA . GLU A 1 627 ? 39.338 -6.056 -34.941 1.00 95.19 627 GLU A CA 1
ATOM 5016 C C . GLU A 1 627 ? 38.490 -4.855 -34.494 1.00 95.19 627 GLU A C 1
ATOM 5018 O O . GLU A 1 627 ? 37.801 -4.964 -33.483 1.00 95.19 627 GLU A O 1
ATOM 5023 N N . TYR A 1 628 ? 38.489 -3.731 -35.219 1.00 97.00 628 TYR A N 1
ATOM 5024 C CA . TYR A 1 628 ? 37.633 -2.578 -34.932 1.00 97.00 628 TYR A CA 1
ATOM 5025 C C . TYR A 1 628 ? 36.308 -2.711 -35.666 1.00 97.00 628 TYR A C 1
ATOM 5027 O O . TYR A 1 628 ? 36.226 -2.519 -36.878 1.00 97.00 628 TYR A O 1
ATOM 5035 N N . VAL A 1 629 ? 35.258 -3.013 -34.907 1.00 96.94 629 VAL A N 1
ATOM 5036 C CA . VAL A 1 629 ? 33.926 -3.323 -35.426 1.00 96.94 629 VAL A CA 1
ATOM 5037 C C . VAL A 1 629 ? 32.913 -2.263 -35.015 1.00 96.94 629 VAL A C 1
ATOM 5039 O O . VAL A 1 629 ? 32.958 -1.722 -33.909 1.00 96.94 629 VAL A O 1
ATOM 5042 N N . GLY A 1 630 ? 31.975 -1.982 -35.910 1.00 94.44 630 GLY A N 1
ATOM 5043 C CA . GLY A 1 630 ? 30.886 -1.035 -35.719 1.00 94.44 630 GLY A CA 1
ATOM 5044 C C . GLY A 1 630 ? 29.549 -1.657 -36.104 1.00 94.44 630 GLY A C 1
ATOM 5045 O O . GLY A 1 630 ? 29.474 -2.618 -36.877 1.00 94.44 630 GLY A O 1
ATOM 5046 N N . GLN A 1 631 ? 28.471 -1.102 -35.560 1.00 94.31 631 GLN A N 1
ATOM 5047 C CA . GLN A 1 631 ? 27.115 -1.431 -35.987 1.00 94.31 631 GLN A CA 1
ATOM 5048 C C . GLN A 1 631 ? 26.242 -0.179 -36.016 1.00 94.31 631 GLN A C 1
ATOM 5050 O O . GLN A 1 631 ? 26.372 0.693 -35.158 1.00 94.31 631 GLN A O 1
ATOM 5055 N N . THR A 1 632 ? 25.320 -0.124 -36.971 1.00 92.44 632 THR A N 1
ATOM 5056 C CA . THR A 1 632 ? 24.296 0.921 -37.068 1.00 92.44 632 THR A CA 1
ATOM 5057 C C . THR A 1 632 ? 22.940 0.312 -37.426 1.00 92.44 632 THR A C 1
ATOM 5059 O O . THR A 1 632 ? 22.857 -0.790 -37.979 1.00 92.44 632 THR A O 1
ATOM 5062 N N . GLN A 1 633 ? 21.865 1.001 -37.042 1.00 91.38 633 GLN A N 1
ATOM 5063 C CA . GLN A 1 633 ? 20.486 0.593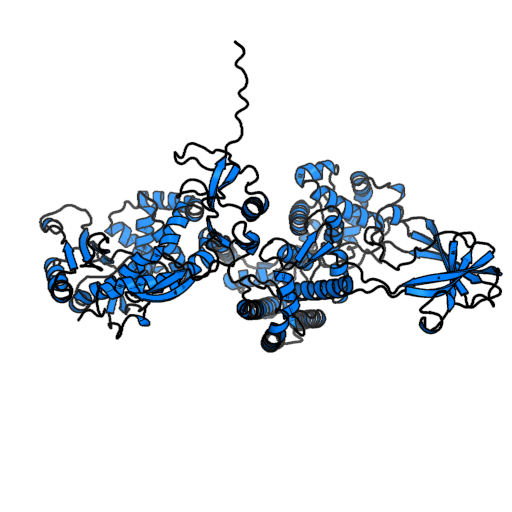 -37.287 1.00 91.38 633 GLN A CA 1
ATOM 5064 C C . GLN A 1 633 ? 19.764 1.682 -38.077 1.00 91.38 633 GLN A C 1
ATOM 5066 O O . GLN A 1 633 ? 19.538 2.767 -37.549 1.00 91.38 633 GLN A O 1
ATOM 5071 N N . ILE A 1 634 ? 19.354 1.392 -39.312 1.00 91.44 634 ILE A N 1
ATOM 5072 C CA . ILE A 1 634 ? 18.651 2.354 -40.170 1.00 91.44 634 ILE A CA 1
ATOM 5073 C C . ILE A 1 634 ? 17.149 2.055 -40.143 1.00 91.44 634 ILE A C 1
ATOM 5075 O O . ILE A 1 634 ? 16.737 1.007 -40.647 1.00 91.44 634 ILE A O 1
ATOM 5079 N N . PRO A 1 635 ? 16.309 2.938 -39.570 1.00 91.31 635 PRO A N 1
ATOM 5080 C CA . PRO A 1 635 ? 14.861 2.764 -39.585 1.00 91.31 635 PRO A CA 1
ATOM 5081 C C . PRO A 1 635 ? 14.324 2.709 -41.022 1.00 91.31 635 PRO A C 1
ATOM 5083 O O . PRO A 1 635 ? 14.582 3.612 -41.813 1.00 91.31 635 PRO A O 1
ATOM 5086 N N . ILE A 1 636 ? 13.540 1.678 -41.351 1.00 93.81 636 ILE A N 1
ATOM 5087 C CA . ILE A 1 636 ? 12.846 1.551 -42.645 1.00 93.81 636 ILE A CA 1
ATOM 5088 C C . ILE A 1 636 ? 11.378 1.940 -42.481 1.00 93.81 636 ILE A C 1
ATOM 5090 O O . ILE A 1 636 ? 10.864 2.784 -43.213 1.00 93.81 636 ILE A O 1
ATOM 5094 N N . LYS A 1 637 ? 10.694 1.325 -41.509 1.00 93.88 637 LYS A N 1
ATOM 5095 C CA . LYS A 1 637 ? 9.296 1.622 -41.185 1.00 93.88 637 LYS A CA 1
ATOM 5096 C C . LYS A 1 637 ? 9.137 1.785 -39.680 1.00 93.88 637 LYS A C 1
ATOM 5098 O O . LYS A 1 637 ? 9.535 0.886 -38.942 1.00 93.88 637 LYS A O 1
ATOM 5103 N N . PRO A 1 638 ? 8.503 2.873 -39.210 1.00 91.38 638 PRO A N 1
ATOM 5104 C CA . PRO A 1 638 ? 8.280 3.080 -37.784 1.00 91.38 638 PRO A CA 1
ATOM 5105 C C . PRO A 1 638 ? 7.303 2.053 -37.186 1.00 91.38 638 PRO A C 1
ATOM 5107 O O . PRO A 1 638 ? 7.426 1.722 -36.007 1.00 91.38 638 PRO A O 1
ATOM 5110 N N . GLY A 1 639 ? 6.357 1.540 -37.984 1.00 94.50 639 GLY A N 1
ATOM 5111 C CA . GLY A 1 639 ? 5.354 0.570 -37.539 1.00 94.50 639 GLY A CA 1
ATOM 5112 C C . GLY A 1 639 ? 4.622 1.050 -36.284 1.00 94.50 639 GLY A C 1
ATOM 5113 O O . GLY A 1 639 ? 4.280 2.228 -36.152 1.00 94.50 639 GLY A O 1
ATOM 5114 N N . PHE A 1 640 ? 4.460 0.155 -35.315 1.00 94.38 640 PHE A N 1
ATOM 5115 C CA . PHE A 1 640 ? 3.838 0.450 -34.023 1.00 94.38 640 PHE A CA 1
ATOM 5116 C C . PHE A 1 640 ? 4.476 1.608 -33.237 1.00 94.38 640 PHE A C 1
ATOM 5118 O O . PHE A 1 640 ? 3.777 2.252 -32.450 1.00 94.38 640 PHE A O 1
ATOM 5125 N N . LYS A 1 641 ? 5.763 1.932 -33.459 1.00 93.00 641 LYS A N 1
ATOM 5126 C CA . LYS A 1 641 ? 6.430 3.057 -32.777 1.00 93.00 641 LYS A CA 1
ATOM 5127 C C . LYS A 1 641 ? 5.844 4.417 -33.169 1.00 93.00 641 LYS A C 1
ATOM 5129 O O . LYS A 1 641 ? 6.001 5.371 -32.414 1.00 93.00 641 LYS A O 1
ATOM 5134 N N . ALA A 1 642 ? 5.136 4.509 -34.301 1.00 93.69 642 ALA A N 1
ATOM 5135 C CA . ALA A 1 642 ? 4.382 5.708 -34.676 1.00 93.69 642 ALA A CA 1
ATOM 5136 C C . ALA A 1 642 ? 3.130 5.929 -33.803 1.00 93.69 642 ALA A C 1
ATOM 5138 O O . ALA A 1 642 ? 2.648 7.054 -33.698 1.00 93.69 642 ALA A O 1
ATOM 5139 N N . ILE A 1 643 ? 2.611 4.870 -33.170 1.00 94.69 643 ILE A N 1
ATOM 5140 C CA . ILE A 1 643 ? 1.429 4.918 -32.299 1.00 94.69 643 ILE A CA 1
ATOM 5141 C C . ILE A 1 643 ? 1.857 5.004 -30.835 1.00 94.69 643 ILE A C 1
ATOM 5143 O O . ILE A 1 643 ? 1.451 5.914 -30.106 1.00 94.69 643 ILE A O 1
ATOM 5147 N N . PHE A 1 644 ? 2.657 4.032 -30.392 1.00 92.12 644 PHE A N 1
ATOM 5148 C CA . PHE A 1 644 ? 3.070 3.910 -29.004 1.00 92.12 644 PHE A CA 1
ATOM 5149 C C . PHE A 1 644 ? 4.384 3.145 -28.882 1.00 92.12 644 PHE A C 1
ATOM 5151 O O . PHE A 1 644 ? 4.440 1.929 -29.061 1.00 92.12 644 PHE A O 1
ATOM 5158 N N . ASP A 1 645 ? 5.441 3.859 -28.513 1.00 84.44 645 ASP A N 1
ATOM 5159 C CA . ASP A 1 645 ? 6.727 3.261 -28.188 1.00 84.44 645 ASP A CA 1
ATOM 5160 C C . ASP A 1 645 ? 6.888 3.164 -26.665 1.00 84.44 645 ASP A C 1
ATOM 5162 O O . ASP A 1 645 ? 7.185 4.139 -25.962 1.00 84.44 645 ASP A O 1
ATOM 5166 N N . SER A 1 646 ? 6.668 1.959 -26.139 1.00 70.19 646 SER A N 1
ATOM 5167 C CA . SER A 1 646 ? 6.825 1.647 -24.717 1.00 70.19 646 SER A CA 1
ATOM 5168 C C . SER A 1 646 ? 8.260 1.816 -24.214 1.00 70.19 646 SER A C 1
ATOM 5170 O O . SER A 1 646 ? 8.464 1.982 -23.009 1.00 70.19 646 SER A O 1
ATOM 5172 N N . ASP A 1 647 ? 9.258 1.779 -25.097 1.00 65.81 647 ASP A N 1
ATOM 5173 C CA . ASP A 1 647 ? 10.666 1.868 -24.724 1.00 65.81 647 ASP A CA 1
ATOM 5174 C C . ASP A 1 647 ? 11.161 3.318 -24.746 1.00 65.81 647 ASP A C 1
ATOM 5176 O O . ASP A 1 647 ? 11.755 3.753 -23.759 1.00 65.81 647 ASP A O 1
ATOM 5180 N N . SER A 1 648 ? 10.828 4.127 -25.760 1.00 61.12 648 SER A N 1
ATOM 5181 C CA . SER A 1 648 ? 11.235 5.549 -25.795 1.00 61.12 648 SER A CA 1
ATOM 5182 C C . SER A 1 648 ? 10.411 6.467 -24.889 1.00 61.12 648 SER A C 1
ATOM 5184 O O . SER A 1 648 ? 10.938 7.448 -24.365 1.00 61.12 648 SER A O 1
ATOM 5186 N N . SER A 1 649 ? 9.162 6.114 -24.568 1.00 53.03 649 SER A N 1
ATOM 5187 C CA . SER A 1 649 ? 8.365 6.807 -23.536 1.00 53.03 649 SER A CA 1
ATOM 5188 C C . SER A 1 649 ? 8.974 6.700 -22.121 1.00 53.03 649 SER A C 1
ATOM 5190 O O . SER A 1 649 ? 8.463 7.275 -21.151 1.00 53.03 649 SER A O 1
ATOM 5192 N N . SER A 1 650 ? 10.106 5.999 -21.970 1.00 47.91 650 SER A N 1
ATOM 5193 C CA . SER A 1 650 ? 10.574 5.448 -20.701 1.00 47.91 650 SER A CA 1
ATOM 5194 C C . SER A 1 650 ? 11.993 5.780 -20.280 1.00 47.91 650 SER A C 1
ATOM 5196 O O . SER A 1 650 ? 12.203 5.908 -19.075 1.00 47.91 650 SER A O 1
ATOM 5198 N N . THR A 1 651 ? 12.942 5.895 -21.199 1.00 49.44 651 THR A N 1
ATOM 5199 C CA . THR A 1 651 ? 14.373 5.969 -20.877 1.00 49.44 651 THR A CA 1
ATOM 5200 C C . THR A 1 651 ? 14.845 7.402 -20.642 1.00 49.44 651 THR A C 1
ATOM 5202 O O . THR A 1 651 ? 14.716 8.264 -21.506 1.00 49.44 651 THR A O 1
ATOM 5205 N N . GLU A 1 652 ? 15.435 7.655 -19.474 1.00 52.31 652 GLU A N 1
ATOM 5206 C CA . GLU A 1 652 ? 16.432 8.718 -19.321 1.00 52.31 652 GLU A CA 1
ATOM 5207 C C . GLU A 1 652 ? 17.772 8.127 -19.776 1.00 52.31 652 GLU A C 1
ATOM 5209 O O . GLU A 1 652 ? 18.158 7.067 -19.280 1.00 52.31 652 GLU A O 1
ATOM 5214 N N . LYS A 1 653 ? 18.455 8.758 -20.742 1.00 53.25 653 LYS A N 1
ATOM 5215 C CA . LYS A 1 653 ? 19.803 8.332 -21.158 1.00 53.25 653 LYS A CA 1
ATOM 5216 C C . LYS A 1 653 ? 20.730 8.402 -19.946 1.00 53.25 653 LYS A C 1
ATOM 5218 O O . LYS A 1 653 ? 20.807 9.451 -19.304 1.00 53.25 653 LYS A O 1
ATOM 5223 N N . SER A 1 654 ? 21.405 7.305 -19.615 1.00 54.53 654 SER A N 1
ATOM 5224 C CA . SER A 1 654 ? 22.359 7.308 -18.504 1.00 54.53 654 SER A CA 1
ATOM 5225 C C . SER A 1 654 ? 23.690 7.949 -18.914 1.00 54.53 654 SER A C 1
ATOM 5227 O O . SER A 1 654 ? 24.104 7.887 -20.071 1.00 54.53 654 SER A O 1
ATOM 5229 N N . GLU A 1 655 ? 24.368 8.604 -17.967 1.00 49.03 655 GLU A N 1
ATOM 5230 C CA . GLU A 1 655 ? 25.723 9.123 -18.190 1.00 49.03 655 GLU A CA 1
ATOM 5231 C C . GLU A 1 655 ? 26.672 7.962 -18.530 1.00 49.03 655 GLU A C 1
ATOM 5233 O O . GLU A 1 655 ? 26.849 7.040 -17.726 1.00 49.03 655 GLU A O 1
ATOM 5238 N N . GLY A 1 656 ? 27.272 8.021 -19.724 1.00 52.47 656 GLY A N 1
ATOM 5239 C CA . GLY A 1 656 ? 28.139 6.972 -20.270 1.00 52.47 656 GLY A CA 1
ATOM 5240 C C . GLY A 1 656 ? 27.446 5.987 -21.224 1.00 52.47 656 GLY A C 1
ATOM 5241 O O . GLY A 1 656 ? 28.091 5.047 -21.680 1.00 52.47 656 GLY A O 1
ATOM 5242 N N . GLU A 1 657 ? 26.158 6.167 -21.543 1.00 57.31 657 GLU A N 1
ATOM 5243 C CA . GLU A 1 657 ? 25.528 5.484 -22.682 1.00 57.31 657 GLU A CA 1
ATOM 5244 C C . GLU A 1 657 ? 25.810 6.234 -23.987 1.00 57.31 657 GLU A C 1
ATOM 5246 O O . GLU A 1 657 ? 25.437 7.396 -24.160 1.00 57.31 657 GLU A O 1
ATOM 5251 N N . GLU A 1 658 ? 26.468 5.548 -24.919 1.00 60.41 658 GLU A N 1
ATOM 5252 C CA . GLU A 1 658 ? 26.698 6.046 -26.271 1.00 60.41 658 GLU A CA 1
ATOM 5253 C C . GLU A 1 658 ? 25.370 6.109 -27.034 1.00 60.41 658 GLU A C 1
ATOM 5255 O O . GLU A 1 658 ? 24.528 5.214 -26.936 1.00 60.41 658 GLU A O 1
ATOM 5260 N N . ALA A 1 659 ? 25.155 7.197 -27.774 1.00 57.28 659 ALA A N 1
ATOM 5261 C CA . ALA A 1 659 ? 23.991 7.302 -28.639 1.00 57.28 659 ALA A CA 1
ATOM 5262 C C . ALA A 1 659 ? 24.147 6.319 -29.805 1.00 57.28 659 ALA A C 1
ATOM 5264 O O . ALA A 1 659 ? 25.148 6.365 -30.515 1.00 57.28 659 ALA A O 1
ATOM 5265 N N . GLU A 1 660 ? 23.158 5.450 -30.012 1.00 63.34 660 GLU A N 1
ATOM 5266 C CA . GLU A 1 660 ? 23.099 4.642 -31.228 1.00 63.34 660 GLU A CA 1
ATOM 5267 C C . GLU A 1 660 ? 22.944 5.576 -32.436 1.00 63.34 660 GLU A C 1
ATOM 5269 O O . GLU A 1 660 ? 21.985 6.350 -32.514 1.00 63.34 660 GLU A O 1
ATOM 5274 N N . ASN A 1 661 ? 23.903 5.524 -33.362 1.00 68.62 661 ASN A N 1
ATOM 5275 C CA . ASN A 1 661 ? 23.798 6.218 -34.639 1.00 68.62 661 ASN A CA 1
ATOM 5276 C C . ASN A 1 661 ? 22.872 5.441 -35.573 1.00 68.62 661 ASN A C 1
ATOM 5278 O O . ASN A 1 661 ? 22.994 4.223 -35.711 1.00 68.62 661 ASN A O 1
ATOM 5282 N N . ALA A 1 662 ? 21.970 6.168 -36.230 1.00 81.81 662 ALA A N 1
ATOM 5283 C CA . ALA A 1 662 ? 20.973 5.637 -37.155 1.00 81.81 662 ALA A CA 1
ATOM 5284 C C . ALA A 1 662 ? 21.208 6.163 -38.581 1.00 81.81 662 ALA A C 1
ATOM 5286 O O . ALA A 1 662 ? 20.313 6.738 -39.202 1.00 81.81 662 ALA A O 1
ATOM 5287 N N . CYS A 1 663 ? 22.442 6.041 -39.070 1.00 88.38 663 CYS A N 1
ATOM 5288 C CA . CYS A 1 663 ? 22.879 6.517 -40.380 1.00 88.38 663 CYS A CA 1
ATOM 5289 C C . CYS A 1 663 ? 23.741 5.457 -41.074 1.00 88.38 663 CYS A C 1
ATOM 5291 O O . CYS A 1 663 ? 24.293 4.580 -40.425 1.00 88.38 663 CYS A O 1
ATOM 5293 N N . GLU A 1 664 ? 23.857 5.533 -42.399 1.00 93.94 664 GLU A N 1
ATOM 5294 C CA . GLU A 1 664 ? 24.756 4.659 -43.164 1.00 93.94 664 GLU A CA 1
ATOM 5295 C C . GLU A 1 664 ? 26.209 4.782 -42.686 1.00 93.94 664 GLU A C 1
ATOM 5297 O O . GLU A 1 664 ? 26.622 5.837 -42.190 1.00 93.94 664 GLU A O 1
ATOM 5302 N N . PHE A 1 665 ? 27.007 3.731 -42.891 1.00 94.94 665 PHE A N 1
ATOM 5303 C CA . PHE A 1 665 ? 28.453 3.844 -42.717 1.00 94.94 665 PHE A CA 1
ATOM 5304 C C . PHE A 1 665 ? 29.053 4.847 -43.710 1.00 94.94 665 PHE A C 1
ATOM 5306 O O . PHE A 1 665 ? 28.626 4.964 -44.861 1.00 94.94 665 PHE A O 1
ATOM 5313 N N . GLY A 1 666 ? 30.044 5.592 -43.236 1.00 94.25 666 GLY A N 1
ATOM 5314 C CA . GLY A 1 666 ? 30.943 6.392 -44.052 1.00 94.25 666 GLY A CA 1
ATOM 5315 C C . GLY A 1 666 ? 31.884 5.508 -44.871 1.00 94.25 666 GLY A C 1
ATOM 5316 O O . GLY A 1 666 ? 31.837 4.278 -44.810 1.00 94.25 666 GLY A O 1
ATOM 5317 N N . LYS A 1 667 ? 32.736 6.134 -45.683 1.00 96.25 667 LYS A N 1
ATOM 5318 C CA . LYS A 1 667 ? 33.662 5.405 -46.564 1.00 96.25 667 LYS A CA 1
ATOM 5319 C C . LYS A 1 667 ? 35.003 5.166 -45.894 1.00 96.25 667 LYS A C 1
ATOM 5321 O O . LYS A 1 667 ? 35.637 4.148 -46.172 1.00 96.25 667 LYS A O 1
ATOM 5326 N N . VAL A 1 668 ? 35.437 6.098 -45.054 1.00 97.31 668 VAL A N 1
ATOM 5327 C CA . VAL A 1 668 ? 36.740 6.085 -44.397 1.00 97.31 668 VAL A CA 1
ATOM 5328 C C . VAL A 1 668 ? 36.537 6.354 -42.916 1.00 97.31 668 VAL A C 1
ATOM 5330 O O . VAL A 1 668 ? 35.862 7.305 -42.534 1.00 97.31 668 VAL A O 1
ATOM 5333 N N . ALA A 1 669 ? 37.141 5.522 -42.075 1.00 97.56 669 ALA A N 1
ATOM 5334 C CA . ALA A 1 669 ? 37.182 5.753 -40.644 1.00 97.56 669 ALA A CA 1
ATOM 5335 C C . ALA A 1 669 ? 38.576 6.214 -40.220 1.00 97.56 669 ALA A C 1
ATOM 5337 O O . ALA A 1 669 ? 39.584 5.631 -40.628 1.00 97.56 669 ALA A O 1
ATOM 5338 N N . SER A 1 670 ? 38.612 7.237 -39.370 1.00 98.06 670 SER A N 1
ATOM 5339 C CA . SER A 1 670 ? 39.836 7.808 -38.811 1.00 98.06 670 SER A CA 1
ATOM 5340 C C . SER A 1 670 ? 40.014 7.383 -37.353 1.00 98.06 670 SER A C 1
ATOM 5342 O O . SER A 1 670 ? 39.034 7.408 -36.593 1.00 98.06 670 SER A O 1
ATOM 5344 N N . PRO A 1 671 ? 41.233 6.999 -36.929 1.00 97.75 671 PRO A N 1
ATOM 5345 C CA . PRO A 1 671 ? 41.498 6.648 -35.545 1.00 97.75 671 PRO A CA 1
ATOM 5346 C C . PRO A 1 671 ? 41.463 7.894 -34.658 1.00 97.75 671 PRO A C 1
ATOM 5348 O O . PRO A 1 671 ? 41.899 8.979 -35.041 1.00 97.75 671 PRO A O 1
ATOM 5351 N N . TYR A 1 672 ? 40.959 7.737 -33.442 1.00 97.06 672 TYR A N 1
ATOM 5352 C CA . TYR A 1 672 ? 40.943 8.784 -32.432 1.00 97.06 672 TYR A CA 1
ATOM 5353 C C . TYR A 1 672 ? 41.000 8.175 -31.029 1.00 97.06 672 TYR A C 1
ATOM 5355 O O . TYR A 1 672 ? 40.642 7.014 -30.814 1.00 97.06 672 TYR A O 1
ATOM 5363 N N . VAL A 1 673 ? 41.429 8.979 -30.056 1.00 96.81 673 VAL A N 1
ATOM 5364 C CA . VAL A 1 673 ? 41.350 8.609 -28.639 1.00 96.81 673 VAL A CA 1
ATOM 5365 C C . VAL A 1 673 ? 39.918 8.826 -28.159 1.00 96.81 673 VAL A C 1
ATOM 5367 O O . VAL A 1 673 ? 39.427 9.958 -28.128 1.00 96.81 673 VAL A O 1
ATOM 5370 N N . HIS A 1 674 ? 39.230 7.748 -27.792 1.00 95.00 674 HIS A N 1
ATOM 5371 C CA . HIS A 1 674 ? 37.904 7.819 -27.196 1.00 95.00 674 HIS A CA 1
ATOM 5372 C C . HIS A 1 674 ? 38.011 7.927 -25.677 1.00 95.00 674 HIS A C 1
ATOM 5374 O O . HIS A 1 674 ? 38.546 7.032 -25.033 1.00 95.00 674 HIS A O 1
ATOM 5380 N N . GLU A 1 675 ? 37.449 8.994 -25.110 1.00 94.12 675 GLU A N 1
ATOM 5381 C CA . GLU A 1 675 ? 37.191 9.078 -23.674 1.00 94.12 675 GLU A CA 1
ATOM 5382 C C . GLU A 1 675 ? 35.817 8.468 -23.362 1.00 94.12 675 GLU A C 1
ATOM 5384 O O . GLU A 1 675 ? 34.775 9.015 -23.741 1.00 94.12 675 GLU A O 1
ATOM 5389 N N . GLY A 1 676 ? 35.828 7.351 -22.641 1.00 91.25 676 GLY A N 1
ATOM 5390 C CA . GLY A 1 676 ? 34.652 6.745 -22.032 1.00 91.25 676 GLY A CA 1
ATOM 5391 C C . GLY A 1 676 ? 34.666 6.892 -20.510 1.00 91.25 676 GLY A C 1
ATOM 5392 O O . GLY A 1 676 ? 35.574 7.474 -19.917 1.00 91.25 676 GLY A O 1
ATOM 5393 N N . ALA A 1 677 ? 33.632 6.380 -19.847 1.00 90.31 677 ALA A N 1
ATOM 5394 C CA . ALA A 1 677 ? 33.593 6.293 -18.389 1.00 90.31 677 ALA A CA 1
ATOM 5395 C C . ALA A 1 677 ? 32.780 5.080 -17.934 1.00 90.31 677 ALA A C 1
ATOM 5397 O O . ALA A 1 677 ? 31.904 4.590 -18.654 1.00 90.31 677 ALA A O 1
ATOM 5398 N N . ASN A 1 678 ? 33.037 4.613 -16.711 1.00 88.75 678 ASN A N 1
ATOM 5399 C CA . ASN A 1 678 ? 32.167 3.635 -16.065 1.00 88.75 678 ASN A CA 1
ATOM 5400 C C . ASN A 1 678 ? 30.715 4.146 -16.027 1.00 88.75 678 ASN A C 1
ATOM 5402 O O . ASN A 1 678 ? 30.454 5.305 -15.713 1.00 88.75 678 ASN A O 1
ATOM 5406 N N . LYS A 1 679 ? 29.750 3.273 -16.334 1.00 88.06 679 LYS A N 1
ATOM 5407 C CA . LYS A 1 679 ? 28.339 3.670 -16.417 1.00 88.06 679 LYS A CA 1
ATOM 5408 C C . LYS A 1 679 ? 27.819 4.108 -15.056 1.00 88.06 679 LYS A C 1
ATOM 5410 O O . LYS A 1 679 ? 27.889 3.351 -14.081 1.00 88.06 679 LYS A O 1
ATOM 5415 N N . ARG A 1 680 ? 27.224 5.299 -15.003 1.00 88.31 680 ARG A N 1
ATOM 5416 C CA . ARG A 1 680 ? 26.502 5.735 -13.812 1.00 88.31 680 ARG A CA 1
ATOM 5417 C C . ARG A 1 680 ? 25.227 4.902 -13.663 1.00 88.31 680 ARG A C 1
ATOM 5419 O O . ARG A 1 680 ? 24.452 4.815 -14.618 1.00 88.31 680 ARG A O 1
ATOM 5426 N N . PRO A 1 681 ? 24.952 4.308 -12.488 1.00 90.69 681 PRO A N 1
ATOM 5427 C CA . PRO A 1 681 ? 23.668 3.659 -12.248 1.00 90.69 681 PRO A CA 1
ATOM 5428 C C . PRO A 1 681 ? 22.526 4.643 -12.526 1.00 90.69 681 PRO A C 1
ATOM 5430 O O . PRO A 1 681 ? 22.640 5.810 -12.175 1.00 90.69 681 PRO A O 1
ATOM 5433 N N . GLN A 1 682 ? 21.424 4.208 -13.142 1.00 88.81 682 GLN A N 1
ATOM 5434 C CA . GLN A 1 682 ? 20.283 5.102 -13.378 1.00 88.81 682 GLN A CA 1
ATOM 5435 C C . GLN A 1 682 ? 19.633 5.533 -12.056 1.00 88.81 682 GLN A C 1
ATOM 5437 O O . GLN A 1 682 ? 19.634 4.782 -11.074 1.00 88.81 682 GLN A O 1
ATOM 5442 N N . LYS A 1 683 ? 19.034 6.724 -12.021 1.00 91.00 683 LYS A N 1
ATOM 5443 C CA . LYS A 1 683 ? 18.262 7.160 -10.855 1.00 91.00 683 LYS A CA 1
ATOM 5444 C C . LYS A 1 683 ? 17.031 6.253 -10.689 1.00 91.00 683 LYS A C 1
ATOM 5446 O O . LYS A 1 683 ? 16.385 5.939 -11.689 1.00 91.00 683 LYS A O 1
ATOM 5451 N N . PRO A 1 684 ? 16.673 5.816 -9.467 1.00 94.31 684 PRO A N 1
ATOM 5452 C CA . PRO A 1 684 ? 15.501 4.971 -9.299 1.00 94.31 684 PRO A CA 1
ATOM 5453 C C . PRO A 1 684 ? 14.223 5.745 -9.626 1.00 94.31 684 PRO A C 1
ATOM 5455 O O . PRO A 1 684 ? 13.982 6.849 -9.133 1.00 94.31 684 PRO A O 1
ATOM 5458 N N . THR A 1 685 ? 13.392 5.131 -10.459 1.00 92.44 685 THR A N 1
ATOM 5459 C CA . THR A 1 685 ? 12.075 5.623 -10.872 1.00 92.44 685 THR A CA 1
ATOM 5460 C C . THR A 1 685 ? 11.007 4.564 -10.609 1.00 92.44 685 THR A C 1
ATOM 5462 O O . THR A 1 685 ? 11.321 3.395 -10.378 1.00 92.44 685 THR A O 1
ATOM 5465 N N . MET A 1 686 ? 9.732 4.944 -10.694 1.00 91.44 686 MET A N 1
ATOM 5466 C CA . MET A 1 686 ? 8.605 4.008 -10.645 1.00 91.44 686 MET A CA 1
ATOM 5467 C C . MET A 1 686 ? 8.727 2.890 -11.680 1.00 91.44 686 MET A C 1
ATOM 5469 O O . MET A 1 686 ? 8.502 1.725 -11.352 1.00 91.44 686 MET A O 1
ATOM 5473 N N . LYS A 1 687 ? 9.133 3.224 -12.914 1.00 86.38 687 LYS A N 1
ATOM 5474 C CA . LYS A 1 687 ? 9.333 2.226 -13.972 1.00 86.38 687 LYS A CA 1
ATOM 5475 C C . LYS A 1 687 ? 10.466 1.270 -13.611 1.00 86.38 687 LYS A C 1
ATOM 5477 O O . LYS A 1 687 ? 10.303 0.057 -13.719 1.00 86.38 687 LYS A O 1
ATOM 5482 N N . TRP A 1 688 ? 11.602 1.811 -13.165 1.00 91.44 688 TRP A N 1
ATOM 5483 C CA . TRP A 1 688 ? 12.749 1.006 -12.746 1.00 91.44 688 TRP A CA 1
ATOM 5484 C C . TRP A 1 688 ? 12.365 0.027 -11.633 1.00 91.44 688 TRP A C 1
ATOM 5486 O O . TRP A 1 688 ? 12.648 -1.165 -11.742 1.00 91.44 688 TRP A O 1
ATOM 5496 N N . LEU A 1 689 ? 11.666 0.516 -10.606 1.00 92.75 689 LEU A N 1
ATOM 5497 C CA . LEU A 1 689 ? 11.230 -0.302 -9.481 1.00 92.75 689 LEU A CA 1
ATOM 5498 C C . LEU A 1 689 ? 10.245 -1.386 -9.935 1.00 92.75 689 LEU A C 1
ATOM 5500 O O . LEU A 1 689 ? 10.411 -2.544 -9.568 1.00 92.75 689 LEU A O 1
ATOM 5504 N N . THR A 1 690 ? 9.278 -1.038 -10.787 1.00 88.06 690 THR A N 1
ATOM 5505 C CA . THR A 1 690 ? 8.309 -1.996 -11.346 1.00 88.06 690 THR A CA 1
ATOM 5506 C C . THR A 1 690 ? 9.015 -3.103 -12.125 1.00 88.06 690 THR A C 1
ATOM 5508 O O . THR A 1 690 ? 8.806 -4.272 -11.822 1.00 88.06 690 THR A O 1
ATOM 5511 N N . LYS A 1 691 ? 9.941 -2.760 -13.032 1.00 87.38 691 LYS A N 1
ATOM 5512 C CA . LYS A 1 691 ? 10.719 -3.743 -13.807 1.00 87.38 691 LYS A CA 1
ATOM 5513 C C . LYS A 1 691 ? 11.567 -4.650 -12.911 1.00 87.38 691 LYS A C 1
ATOM 5515 O O . LYS A 1 691 ? 11.754 -5.828 -13.210 1.00 87.38 691 LYS A O 1
ATOM 5520 N N . LYS A 1 692 ? 12.106 -4.114 -11.808 1.00 90.62 692 LYS A N 1
ATOM 5521 C CA . LYS A 1 692 ? 12.826 -4.921 -10.814 1.00 90.62 692 LYS A CA 1
ATOM 5522 C C . LYS A 1 692 ? 11.886 -5.885 -10.099 1.00 90.62 692 LYS A C 1
ATOM 5524 O O . LYS A 1 692 ? 12.230 -7.051 -10.003 1.00 90.62 692 LYS A O 1
ATOM 5529 N N . LEU A 1 693 ? 10.717 -5.433 -9.650 1.00 89.88 693 LEU A N 1
ATOM 5530 C CA . LEU A 1 693 ? 9.730 -6.280 -8.972 1.00 89.88 693 LEU A CA 1
ATOM 5531 C C . LEU A 1 693 ? 9.154 -7.365 -9.896 1.00 89.88 693 LEU A C 1
ATOM 5533 O O . LEU A 1 693 ? 9.011 -8.504 -9.461 1.00 89.88 693 LEU A O 1
ATOM 5537 N N . GLU A 1 694 ? 8.895 -7.040 -11.168 1.00 84.62 694 GLU A N 1
ATOM 5538 C CA . GLU A 1 694 ? 8.454 -7.996 -12.195 1.00 84.62 694 GLU A CA 1
ATOM 5539 C C . GLU A 1 694 ? 9.461 -9.131 -12.392 1.00 84.62 694 GLU A C 1
ATOM 5541 O O . GLU A 1 694 ? 9.060 -10.288 -12.477 1.00 84.62 694 GLU A O 1
ATOM 5546 N N . LYS A 1 695 ? 10.767 -8.825 -12.399 1.00 86.25 695 LYS A N 1
ATOM 5547 C CA . LYS A 1 695 ? 11.826 -9.837 -12.548 1.00 86.25 695 LYS A CA 1
ATOM 5548 C C . LYS A 1 695 ? 11.759 -10.931 -11.471 1.00 86.25 695 LYS A C 1
ATOM 5550 O O . LYS A 1 695 ? 12.130 -12.061 -11.762 1.00 86.25 695 LYS A O 1
ATOM 5555 N N . TYR A 1 696 ? 11.323 -10.588 -10.261 1.00 80.38 696 TYR A N 1
ATOM 5556 C CA . TYR A 1 696 ? 11.214 -11.513 -9.126 1.00 80.38 696 TYR A CA 1
ATOM 5557 C C . TYR A 1 696 ? 9.779 -11.997 -8.880 1.00 80.38 696 TYR A C 1
ATOM 5559 O O . TYR A 1 696 ? 9.501 -12.589 -7.844 1.00 80.38 696 TYR A O 1
ATOM 5567 N N . ASN A 1 697 ? 8.838 -11.661 -9.770 1.00 79.62 697 ASN A N 1
ATOM 5568 C CA . ASN A 1 697 ? 7.416 -11.947 -9.594 1.00 79.62 697 ASN A CA 1
ATOM 5569 C C . ASN A 1 697 ? 6.848 -11.464 -8.233 1.00 79.62 697 ASN A C 1
ATOM 5571 O O . ASN A 1 697 ? 5.975 -12.089 -7.631 1.00 79.62 697 ASN A O 1
ATOM 5575 N N . VAL A 1 698 ? 7.361 -10.339 -7.713 1.00 81.31 698 VAL A N 1
ATOM 5576 C CA . VAL A 1 698 ? 7.002 -9.831 -6.380 1.00 81.31 698 VAL A CA 1
ATOM 5577 C C . VAL A 1 698 ? 5.867 -8.820 -6.470 1.00 81.31 698 VAL A C 1
ATOM 5579 O O . VAL A 1 698 ? 6.018 -7.707 -6.986 1.00 81.31 698 VAL A O 1
ATOM 5582 N N . GLY A 1 699 ? 4.727 -9.203 -5.899 1.00 76.88 699 GLY A N 1
ATOM 5583 C CA . GLY A 1 699 ? 3.513 -8.398 -5.898 1.00 76.88 699 GLY A CA 1
ATOM 5584 C C . GLY A 1 699 ? 2.863 -8.320 -7.277 1.00 76.88 699 GLY A C 1
ATOM 5585 O O . GLY A 1 699 ? 3.488 -8.562 -8.298 1.00 76.88 699 GLY A O 1
ATOM 5586 N N . THR A 1 700 ? 1.596 -7.953 -7.272 1.00 76.00 700 THR A N 1
ATOM 5587 C CA . THR A 1 700 ? 0.744 -7.754 -8.446 1.00 76.00 700 THR A CA 1
ATOM 5588 C C . THR A 1 700 ? 0.876 -6.314 -8.974 1.00 76.00 700 THR A C 1
ATOM 5590 O O . THR A 1 700 ? 1.157 -5.424 -8.173 1.00 76.00 700 THR A O 1
ATOM 5593 N N . GLY A 1 701 ? 0.657 -6.022 -10.259 1.00 77.75 701 GLY A N 1
ATOM 5594 C CA . GLY A 1 701 ? 0.615 -4.658 -10.813 1.00 77.75 701 GLY A CA 1
ATOM 5595 C C . GLY A 1 701 ? -0.265 -3.699 -9.993 1.00 77.75 701 GLY A C 1
ATOM 5596 O O . GLY A 1 701 ? 0.159 -2.590 -9.635 1.00 77.75 701 GLY A O 1
ATOM 5597 N N . ALA A 1 702 ? -1.445 -4.158 -9.571 1.00 76.88 702 ALA A N 1
ATOM 5598 C CA . ALA A 1 702 ? -2.315 -3.401 -8.673 1.00 76.88 702 ALA A CA 1
ATOM 5599 C C . ALA A 1 702 ? -1.747 -3.276 -7.256 1.00 76.88 702 ALA A C 1
ATOM 5601 O O . ALA A 1 702 ? -1.707 -2.172 -6.712 1.00 76.88 702 ALA A O 1
ATOM 5602 N N . THR A 1 703 ? -1.241 -4.368 -6.674 1.00 83.00 703 THR A N 1
ATOM 5603 C CA . THR A 1 703 ? -0.674 -4.348 -5.310 1.00 83.00 703 THR A CA 1
ATOM 5604 C C . THR A 1 703 ? 0.584 -3.475 -5.230 1.00 83.00 703 THR A C 1
ATOM 5606 O O . THR A 1 703 ? 0.807 -2.778 -4.240 1.00 83.00 703 THR A O 1
ATOM 5609 N N . ARG A 1 704 ? 1.406 -3.462 -6.284 1.00 89.19 704 ARG A N 1
ATOM 5610 C CA . ARG A 1 704 ? 2.572 -2.585 -6.434 1.00 89.19 704 ARG A CA 1
ATOM 5611 C C . ARG A 1 704 ? 2.131 -1.125 -6.465 1.00 89.19 704 ARG A C 1
ATOM 5613 O O . ARG A 1 704 ? 2.690 -0.310 -5.736 1.00 89.19 704 ARG A O 1
ATOM 5620 N N . THR A 1 705 ? 1.099 -0.807 -7.245 1.00 87.25 705 THR A N 1
ATOM 5621 C CA . THR A 1 705 ? 0.567 0.558 -7.359 1.00 87.25 705 THR A CA 1
ATOM 5622 C C . THR A 1 705 ? -0.053 1.043 -6.047 1.00 87.25 705 THR A C 1
ATOM 5624 O O . THR A 1 705 ? 0.281 2.135 -5.585 1.00 87.25 705 THR A O 1
ATOM 5627 N N . SER A 1 706 ? -0.900 0.231 -5.404 1.00 88.44 706 SER A N 1
ATOM 5628 C CA . SER A 1 706 ? -1.541 0.572 -4.126 1.00 88.44 706 SER A CA 1
ATOM 5629 C C . SER A 1 706 ? -0.524 0.698 -2.990 1.00 88.44 706 SER A C 1
ATOM 5631 O O . SER A 1 706 ? -0.562 1.660 -2.223 1.00 88.44 706 SER A O 1
ATOM 5633 N N . THR A 1 707 ? 0.455 -0.207 -2.927 1.00 91.19 707 THR A N 1
ATOM 5634 C CA . THR A 1 707 ? 1.536 -0.141 -1.938 1.00 91.19 707 THR A CA 1
ATOM 5635 C C . THR A 1 707 ? 2.389 1.100 -2.141 1.00 91.19 707 THR A C 1
ATOM 5637 O O . THR A 1 707 ? 2.681 1.802 -1.172 1.00 91.19 707 THR A O 1
ATOM 5640 N N . LEU A 1 708 ? 2.758 1.413 -3.387 1.00 91.44 708 LEU A N 1
ATOM 5641 C CA . LEU A 1 708 ? 3.530 2.610 -3.692 1.00 91.44 708 LEU A CA 1
ATOM 5642 C C . LEU A 1 708 ? 2.754 3.884 -3.327 1.00 91.44 708 LEU A C 1
ATOM 5644 O O . LEU A 1 708 ? 3.324 4.793 -2.719 1.00 91.44 708 LEU A O 1
ATOM 5648 N N . ALA A 1 709 ? 1.453 3.931 -3.626 1.00 89.31 709 ALA A N 1
ATOM 5649 C CA . ALA A 1 709 ? 0.570 5.008 -3.188 1.00 89.31 709 ALA A CA 1
ATOM 5650 C C . ALA A 1 709 ? 0.596 5.162 -1.655 1.00 89.31 709 ALA A C 1
ATOM 5652 O O . ALA A 1 709 ? 0.794 6.262 -1.140 1.00 89.31 709 ALA A O 1
ATOM 5653 N N . GLU A 1 710 ? 0.496 4.062 -0.907 1.00 89.75 710 GLU A N 1
ATOM 5654 C CA . GLU A 1 710 ? 0.479 4.075 0.560 1.00 89.75 710 GLU A CA 1
ATOM 5655 C C . GLU A 1 710 ? 1.817 4.522 1.185 1.00 89.75 710 GLU A C 1
ATOM 5657 O O . GLU A 1 710 ? 1.848 5.222 2.210 1.00 89.75 710 GLU A O 1
ATOM 5662 N N . ILE A 1 711 ? 2.949 4.119 0.599 1.00 92.31 711 ILE A N 1
ATOM 5663 C CA . ILE A 1 711 ? 4.279 4.482 1.112 1.00 92.31 711 ILE A CA 1
ATOM 5664 C C . ILE A 1 711 ? 4.752 5.868 0.652 1.00 92.31 711 ILE A C 1
ATOM 5666 O O . ILE A 1 711 ? 5.777 6.326 1.162 1.00 92.31 711 ILE A O 1
ATOM 5670 N N . THR A 1 712 ? 3.994 6.548 -0.221 1.00 90.25 712 THR A N 1
ATOM 5671 C CA . THR A 1 712 ? 4.266 7.921 -0.699 1.00 90.25 712 THR A CA 1
ATOM 5672 C C . THR A 1 712 ? 3.225 8.974 -0.275 1.00 90.25 712 THR A C 1
ATOM 5674 O O . THR A 1 712 ? 3.522 10.165 -0.334 1.00 90.25 712 THR A O 1
ATOM 5677 N N . ALA A 1 713 ? 2.033 8.587 0.201 1.00 76.94 713 ALA A N 1
ATOM 5678 C CA . ALA A 1 713 ? 0.930 9.522 0.484 1.00 76.94 713 ALA A CA 1
ATOM 5679 C C . ALA A 1 713 ? 1.063 10.397 1.753 1.00 76.94 713 ALA A C 1
ATOM 5681 O O . ALA A 1 713 ? 0.483 11.480 1.800 1.00 76.94 713 ALA A O 1
ATOM 5682 N N . ASN A 1 714 ? 1.778 9.959 2.797 1.00 65.06 714 ASN A N 1
ATOM 5683 C CA . ASN A 1 714 ? 1.786 10.624 4.115 1.00 65.06 714 ASN A CA 1
ATOM 5684 C C . ASN A 1 714 ? 3.168 11.204 4.440 1.00 65.06 714 ASN A C 1
ATOM 5686 O O . ASN A 1 714 ? 4.035 10.440 4.818 1.00 65.06 714 ASN A O 1
ATOM 5690 N N . GLU A 1 715 ? 3.401 12.516 4.359 1.00 65.31 715 GLU A N 1
ATOM 5691 C CA . GLU A 1 715 ? 4.768 13.072 4.467 1.00 65.31 715 GLU A CA 1
ATOM 5692 C C . GLU A 1 715 ? 5.547 12.678 5.740 1.00 65.31 715 GLU A C 1
ATOM 5694 O O . GLU A 1 715 ? 6.762 12.489 5.662 1.00 65.31 715 GLU A O 1
ATOM 5699 N N . GLU A 1 716 ? 4.881 12.504 6.890 1.00 64.50 716 GLU A N 1
ATOM 5700 C CA . GLU A 1 716 ? 5.551 12.118 8.142 1.00 64.50 716 GLU A CA 1
ATOM 5701 C C . GLU A 1 716 ? 5.910 10.625 8.195 1.00 64.50 716 GLU A C 1
ATOM 5703 O O . GLU A 1 716 ? 6.979 10.269 8.691 1.00 64.50 716 GLU A O 1
ATOM 5708 N N . ARG A 1 717 ? 5.024 9.744 7.701 1.00 73.56 717 ARG A N 1
ATOM 5709 C CA . ARG A 1 717 ? 5.164 8.269 7.774 1.00 73.56 717 ARG A CA 1
ATOM 5710 C C . ARG A 1 717 ? 5.495 7.607 6.435 1.00 73.56 717 ARG A C 1
ATOM 5712 O O . ARG A 1 717 ? 5.612 6.381 6.358 1.00 73.56 717 ARG A O 1
ATOM 5719 N N . ALA A 1 718 ? 5.555 8.378 5.358 1.00 87.00 718 ALA A N 1
ATOM 5720 C CA . ALA A 1 718 ? 5.927 7.928 4.028 1.00 87.00 718 ALA A CA 1
ATOM 5721 C C . ALA A 1 718 ? 7.338 7.384 4.113 1.00 87.00 718 ALA A C 1
ATOM 5723 O O . ALA A 1 718 ? 8.180 7.960 4.795 1.00 87.00 718 ALA A O 1
ATOM 5724 N N . LEU A 1 719 ? 7.589 6.275 3.433 1.00 93.88 719 LEU A N 1
ATOM 5725 C CA . LEU A 1 719 ? 8.929 5.710 3.324 1.00 93.88 719 LEU A CA 1
ATOM 5726 C C . LEU A 1 719 ? 9.645 6.330 2.122 1.00 93.88 719 LEU A C 1
ATOM 5728 O O . LEU A 1 719 ? 10.858 6.497 2.121 1.00 93.88 719 LEU A O 1
ATOM 5732 N N . MET A 1 720 ? 8.891 6.737 1.104 1.00 94.81 720 MET A N 1
ATOM 5733 C CA . MET A 1 720 ? 9.444 7.232 -0.146 1.00 94.81 720 MET A CA 1
ATOM 5734 C C . MET A 1 720 ? 8.761 8.528 -0.566 1.00 94.81 720 MET A C 1
ATOM 5736 O O . MET A 1 720 ? 7.636 8.822 -0.165 1.00 94.81 720 MET A O 1
ATOM 5740 N N . LYS A 1 721 ? 9.460 9.310 -1.382 1.00 92.19 721 LYS A N 1
ATOM 5741 C CA . LYS A 1 721 ? 8.892 10.434 -2.122 1.00 92.19 721 LYS A CA 1
ATOM 5742 C C . LYS A 1 721 ? 8.910 10.085 -3.595 1.00 92.19 721 LYS A C 1
ATOM 5744 O O . LYS A 1 721 ? 9.895 9.544 -4.092 1.00 92.19 721 LYS A O 1
ATOM 5749 N N . GLU A 1 722 ? 7.824 10.429 -4.260 1.00 91.19 722 GLU A N 1
ATOM 5750 C CA . GLU A 1 722 ? 7.682 10.337 -5.702 1.00 91.19 722 GLU A CA 1
ATOM 5751 C C . GLU A 1 722 ? 7.564 11.762 -6.249 1.00 91.19 722 GLU A C 1
ATOM 5753 O O . GLU A 1 722 ? 6.845 12.596 -5.690 1.00 91.19 722 GLU A O 1
ATOM 5758 N N . ASN A 1 723 ? 8.343 12.061 -7.285 1.00 89.81 723 ASN A N 1
ATOM 5759 C CA . ASN A 1 723 ? 8.247 13.310 -8.025 1.00 89.81 723 ASN A CA 1
ATOM 5760 C C . ASN A 1 723 ? 8.492 13.056 -9.512 1.00 89.81 723 ASN A C 1
ATOM 5762 O O . ASN A 1 723 ? 9.625 12.789 -9.921 1.00 89.81 723 ASN A O 1
ATOM 5766 N N . LYS A 1 724 ? 7.435 13.181 -10.316 1.00 88.06 724 LYS A N 1
ATOM 5767 C CA . LYS A 1 724 ? 7.456 12.957 -11.767 1.00 88.06 724 LYS A CA 1
ATOM 5768 C C . LYS A 1 724 ? 8.042 11.597 -12.172 1.00 88.06 724 LYS A C 1
ATOM 5770 O O . LYS A 1 724 ? 8.813 11.486 -13.120 1.00 88.06 724 LYS A O 1
ATOM 5775 N N . GLY A 1 725 ? 7.710 10.560 -11.416 1.00 88.00 725 GLY A N 1
ATOM 5776 C CA . GLY A 1 725 ? 8.195 9.193 -11.561 1.00 88.00 725 GLY A CA 1
ATOM 5777 C C . GLY A 1 725 ? 9.527 8.916 -10.865 1.00 88.00 725 GLY A C 1
ATOM 5778 O O . GLY A 1 725 ? 9.828 7.746 -10.637 1.00 88.00 725 GLY A O 1
ATOM 5779 N N . ALA A 1 726 ? 10.318 9.927 -10.492 1.00 91.81 726 ALA A N 1
ATOM 5780 C CA . ALA A 1 726 ? 11.570 9.727 -9.762 1.00 91.81 726 ALA A CA 1
ATOM 5781 C C . ALA A 1 726 ? 11.302 9.414 -8.285 1.00 91.81 726 ALA A C 1
ATOM 5783 O O . ALA A 1 726 ? 10.481 10.071 -7.642 1.00 91.81 726 ALA A O 1
ATOM 5784 N N . LEU A 1 727 ? 12.026 8.436 -7.741 1.00 94.31 727 LEU A N 1
ATOM 5785 C CA . LEU A 1 727 ? 11.857 7.964 -6.372 1.00 94.31 727 LEU A CA 1
ATOM 5786 C C . LEU A 1 727 ? 13.051 8.366 -5.503 1.00 94.31 727 LEU A C 1
ATOM 5788 O O . LEU A 1 727 ? 14.208 8.197 -5.886 1.00 94.31 727 LEU A O 1
ATOM 5792 N N . THR A 1 728 ? 12.770 8.876 -4.307 1.00 94.69 728 THR A N 1
ATOM 5793 C CA . THR A 1 728 ? 13.777 9.133 -3.265 1.00 94.69 728 THR A CA 1
ATOM 5794 C C . THR A 1 728 ? 13.291 8.624 -1.910 1.00 94.69 728 THR A C 1
ATOM 5796 O O . THR A 1 728 ? 12.105 8.343 -1.736 1.00 94.69 728 THR A O 1
ATOM 5799 N N . MET A 1 729 ? 14.179 8.546 -0.918 1.00 93.69 729 MET A N 1
ATOM 5800 C CA . MET A 1 729 ? 13.783 8.221 0.456 1.00 93.69 729 MET A CA 1
ATOM 5801 C C . MET A 1 729 ? 13.272 9.451 1.206 1.00 93.69 729 MET A C 1
ATOM 5803 O O . MET A 1 729 ? 13.728 10.577 0.994 1.00 93.69 729 MET A O 1
ATOM 5807 N N . THR A 1 730 ? 12.304 9.241 2.094 1.00 92.31 730 THR A N 1
ATOM 5808 C CA . THR A 1 730 ? 12.045 10.171 3.202 1.00 92.31 730 THR A CA 1
ATOM 5809 C C . THR A 1 730 ? 13.001 9.865 4.355 1.00 92.31 730 THR A C 1
ATOM 5811 O O . THR A 1 730 ? 13.700 8.854 4.345 1.00 92.31 730 THR A O 1
ATOM 5814 N N . LYS A 1 731 ? 12.950 10.660 5.431 1.00 88.50 731 LYS A N 1
ATOM 5815 C CA . LYS A 1 731 ? 13.667 10.320 6.666 1.00 88.50 731 LYS A CA 1
ATOM 5816 C C . LYS A 1 731 ? 13.223 8.975 7.255 1.00 88.50 731 LYS A C 1
ATOM 5818 O O . LYS A 1 731 ? 14.060 8.198 7.700 1.00 88.50 731 LYS A O 1
ATOM 5823 N N . CYS A 1 732 ? 11.920 8.687 7.244 1.00 90.75 732 CYS A N 1
ATOM 5824 C CA . CYS A 1 732 ? 11.401 7.400 7.711 1.00 90.75 732 CYS A CA 1
ATOM 5825 C C . CYS A 1 732 ? 11.870 6.245 6.809 1.00 90.75 732 CYS A C 1
ATOM 5827 O O . CYS A 1 732 ? 12.225 5.181 7.311 1.00 90.75 732 CYS A O 1
ATOM 5829 N N . GLY A 1 733 ? 11.961 6.482 5.497 1.00 94.50 733 GLY A N 1
ATOM 5830 C CA . GLY A 1 733 ? 12.548 5.554 4.533 1.00 94.50 733 GLY A CA 1
ATOM 5831 C C . GLY A 1 733 ? 14.021 5.270 4.767 1.00 94.50 733 GLY A C 1
ATOM 5832 O O . GLY A 1 733 ? 14.410 4.113 4.739 1.00 94.50 733 GLY A O 1
ATOM 5833 N N . GLU A 1 734 ? 14.830 6.294 5.047 1.00 94.75 734 GLU A N 1
ATOM 5834 C CA . GLU A 1 734 ? 16.253 6.132 5.380 1.00 94.75 734 GLU A CA 1
ATOM 5835 C C . GLU A 1 734 ? 16.444 5.268 6.631 1.00 94.75 734 GLU A C 1
ATOM 5837 O O . GLU A 1 734 ? 17.273 4.362 6.628 1.00 94.75 734 GLU A O 1
ATOM 5842 N N . VAL A 1 735 ? 15.646 5.511 7.679 1.00 94.94 735 VAL A N 1
ATOM 5843 C CA . VAL A 1 735 ? 15.653 4.691 8.902 1.00 94.94 735 VAL A CA 1
ATOM 5844 C C . VAL A 1 735 ? 15.252 3.256 8.586 1.00 94.94 735 VAL A C 1
ATOM 5846 O O . VAL A 1 735 ? 15.929 2.324 9.006 1.00 94.94 735 VAL A O 1
ATOM 5849 N N . SER A 1 736 ? 14.171 3.072 7.824 1.00 96.62 736 SER A N 1
ATOM 5850 C CA . SER A 1 736 ? 13.731 1.749 7.387 1.00 96.62 736 SER A CA 1
ATOM 5851 C C . SER A 1 736 ? 14.833 1.032 6.610 1.00 96.62 736 SER A C 1
ATOM 5853 O O . SER A 1 736 ? 15.196 -0.083 6.956 1.00 96.62 736 SER A O 1
ATOM 5855 N N . TYR A 1 737 ? 15.397 1.674 5.590 1.00 97.62 737 TYR A N 1
ATOM 5856 C CA . TYR A 1 737 ? 16.453 1.126 4.746 1.00 97.62 737 TYR A CA 1
ATOM 5857 C C . TYR A 1 737 ? 17.689 0.714 5.554 1.00 97.62 737 TYR A C 1
ATOM 5859 O O . TYR A 1 737 ? 18.181 -0.397 5.374 1.00 97.62 737 TYR A O 1
ATOM 5867 N N . ALA A 1 738 ? 18.144 1.561 6.481 1.00 96.69 738 ALA A N 1
ATOM 5868 C CA . ALA A 1 738 ? 19.289 1.255 7.335 1.00 96.69 738 ALA A CA 1
ATOM 5869 C C . ALA A 1 738 ? 19.047 0.031 8.229 1.00 96.69 738 ALA A C 1
ATOM 5871 O O . ALA A 1 738 ? 19.950 -0.778 8.419 1.00 96.69 738 ALA A O 1
ATOM 5872 N N . LEU A 1 739 ? 17.825 -0.136 8.742 1.00 97.81 739 LEU A N 1
ATOM 5873 C CA . LEU A 1 739 ? 17.472 -1.285 9.577 1.00 97.81 739 LEU A CA 1
ATOM 5874 C C . LEU A 1 739 ? 17.269 -2.582 8.785 1.00 97.81 739 LEU A C 1
ATOM 5876 O O . LEU A 1 739 ? 17.361 -3.648 9.382 1.00 97.81 739 LEU A O 1
ATOM 5880 N N . LEU A 1 740 ? 17.016 -2.505 7.475 1.00 97.81 740 LEU A N 1
ATOM 5881 C CA . LEU A 1 740 ? 16.722 -3.655 6.611 1.00 97.81 740 LEU A CA 1
ATOM 5882 C C . LEU A 1 740 ? 17.965 -4.408 6.104 1.00 97.81 740 LEU A C 1
ATOM 5884 O O . LEU A 1 740 ? 17.823 -5.367 5.341 1.00 97.81 740 LEU A O 1
ATOM 5888 N N . ALA A 1 741 ? 19.181 -4.000 6.477 1.00 94.75 741 ALA A N 1
ATOM 5889 C CA . ALA A 1 741 ? 20.381 -4.738 6.094 1.00 94.75 741 ALA A CA 1
ATOM 5890 C C . ALA A 1 741 ? 20.323 -6.177 6.642 1.00 94.75 741 ALA A C 1
ATOM 5892 O O . ALA A 1 741 ? 20.045 -6.397 7.817 1.00 94.75 741 ALA A O 1
ATOM 5893 N N . ASN A 1 742 ? 20.563 -7.162 5.776 1.00 95.00 742 ASN A N 1
ATOM 5894 C CA . ASN A 1 742 ? 20.443 -8.592 6.085 1.00 95.00 742 ASN A CA 1
ATOM 5895 C C . ASN A 1 742 ? 19.049 -9.056 6.553 1.00 95.00 742 ASN A C 1
ATOM 5897 O O . ASN A 1 742 ? 18.934 -10.181 7.016 1.00 95.00 742 ASN A O 1
ATOM 5901 N N . CYS A 1 743 ? 17.985 -8.255 6.429 1.00 97.50 743 CYS A N 1
ATOM 5902 C CA . CYS A 1 743 ? 16.633 -8.698 6.777 1.00 97.50 743 CYS A CA 1
ATOM 5903 C C . CYS A 1 743 ? 15.986 -9.504 5.641 1.00 97.50 743 CYS A C 1
ATOM 5905 O O . CYS A 1 743 ? 16.002 -9.090 4.480 1.00 97.50 743 CYS A O 1
ATOM 5907 N N . GLN A 1 744 ? 15.342 -10.618 5.983 1.00 96.56 744 GLN A N 1
ATOM 5908 C CA . GLN A 1 744 ? 14.638 -11.494 5.048 1.00 96.56 744 GLN A CA 1
ATOM 5909 C C . GLN A 1 744 ? 13.330 -10.873 4.541 1.00 96.56 744 GLN A C 1
ATOM 5911 O O . GLN A 1 744 ? 12.976 -11.078 3.383 1.00 96.56 744 GLN A O 1
ATOM 5916 N N . ILE A 1 745 ? 12.647 -10.045 5.345 1.00 95.81 745 ILE A N 1
ATOM 5917 C CA . ILE A 1 745 ? 11.409 -9.349 4.938 1.00 95.81 745 ILE A CA 1
ATOM 5918 C C . ILE A 1 745 ? 11.605 -8.405 3.739 1.00 95.81 745 ILE A C 1
ATOM 5920 O O . ILE A 1 745 ? 10.641 -8.033 3.074 1.00 95.81 745 ILE A O 1
ATOM 5924 N N . ALA A 1 746 ? 12.849 -8.003 3.464 1.00 95.56 746 ALA A N 1
ATOM 5925 C CA . ALA A 1 746 ? 13.224 -7.155 2.337 1.00 95.56 746 ALA A CA 1
ATOM 5926 C C . ALA A 1 746 ? 13.844 -7.921 1.156 1.00 95.56 746 ALA A C 1
ATOM 5928 O O . ALA A 1 746 ? 14.271 -7.281 0.193 1.00 95.56 746 ALA A O 1
ATOM 5929 N N . SER A 1 747 ? 13.901 -9.259 1.204 1.00 94.19 747 SER A N 1
ATOM 5930 C CA . SER A 1 747 ? 14.382 -10.075 0.085 1.00 94.19 747 SER A CA 1
ATOM 5931 C C . SER A 1 747 ? 13.247 -10.356 -0.909 1.00 94.19 747 SER A C 1
ATOM 5933 O O . SER A 1 747 ? 12.200 -10.898 -0.523 1.00 94.19 747 SER A O 1
ATOM 5935 N N . PRO A 1 748 ? 13.433 -10.014 -2.198 1.00 90.94 748 PRO A N 1
ATOM 5936 C CA . PRO A 1 748 ? 12.466 -10.373 -3.223 1.00 90.94 748 PRO A CA 1
ATOM 5937 C C . PRO A 1 748 ? 12.368 -11.895 -3.408 1.00 90.94 748 PRO A C 1
ATOM 5939 O O . PRO A 1 748 ? 11.262 -12.402 -3.554 1.00 90.94 748 PRO A O 1
ATOM 5942 N N . GLU A 1 749 ? 13.475 -12.631 -3.292 1.00 91.25 749 GLU A N 1
ATOM 5943 C CA . GLU A 1 749 ? 13.516 -14.094 -3.424 1.00 91.25 749 GLU A CA 1
ATOM 5944 C C . GLU A 1 749 ? 12.735 -14.801 -2.302 1.00 91.25 749 GLU A C 1
ATOM 5946 O O . GLU A 1 749 ? 12.008 -15.763 -2.544 1.00 91.25 749 GLU A O 1
ATOM 5951 N N . VAL A 1 750 ? 12.835 -14.310 -1.059 1.00 91.69 750 VAL A N 1
ATOM 5952 C CA . VAL A 1 750 ? 12.036 -14.834 0.065 1.00 91.69 750 VAL A CA 1
ATOM 5953 C C . VAL A 1 750 ? 10.545 -14.584 -0.170 1.00 91.69 750 VAL A C 1
ATOM 5955 O O . VAL A 1 750 ? 9.720 -15.460 0.094 1.00 91.69 750 VAL A O 1
ATOM 5958 N N . THR A 1 751 ? 10.196 -13.412 -0.705 1.00 89.75 751 THR A N 1
ATOM 5959 C CA . THR A 1 751 ? 8.804 -13.071 -1.027 1.00 89.75 751 THR A CA 1
ATOM 5960 C C . THR A 1 751 ? 8.255 -13.941 -2.160 1.00 89.75 751 THR A C 1
ATOM 5962 O O . THR A 1 751 ? 7.125 -14.413 -2.067 1.00 89.75 751 THR A O 1
ATOM 5965 N N . GLU A 1 752 ? 9.046 -14.196 -3.201 1.00 88.38 752 GLU A N 1
ATOM 5966 C CA . GLU A 1 752 ? 8.697 -15.098 -4.304 1.00 88.38 752 GLU A CA 1
ATOM 5967 C C . GLU A 1 752 ? 8.459 -16.529 -3.800 1.00 88.38 752 GLU A C 1
ATOM 5969 O O . GLU A 1 752 ? 7.410 -17.123 -4.056 1.00 88.38 752 GLU A O 1
ATOM 5974 N N . LYS A 1 753 ? 9.382 -17.057 -2.985 1.00 89.75 753 LYS A N 1
ATOM 5975 C CA . LYS A 1 753 ? 9.261 -18.397 -2.392 1.00 89.75 753 LYS A CA 1
ATOM 5976 C C . LYS A 1 753 ? 8.016 -18.543 -1.516 1.00 89.75 753 LYS A C 1
ATOM 5978 O O . LYS A 1 753 ? 7.414 -19.619 -1.476 1.00 89.75 753 LYS A O 1
ATOM 5983 N N . LEU A 1 754 ? 7.627 -17.485 -0.805 1.00 90.19 754 LEU A N 1
ATOM 5984 C CA . LEU A 1 754 ? 6.401 -17.466 -0.014 1.00 90.19 754 LEU A CA 1
ATOM 5985 C C . LEU A 1 754 ? 5.161 -17.646 -0.903 1.00 90.19 754 LEU A C 1
ATOM 5987 O O . LEU A 1 754 ? 4.312 -18.474 -0.582 1.00 90.19 754 LEU A O 1
ATOM 5991 N N . PHE A 1 755 ? 5.077 -16.933 -2.030 1.00 87.75 755 PHE A N 1
ATOM 5992 C CA . PHE A 1 755 ? 3.968 -17.084 -2.978 1.00 87.75 755 PHE A CA 1
ATOM 5993 C C . PHE A 1 755 ? 3.916 -18.480 -3.604 1.00 87.75 755 PHE A C 1
ATOM 5995 O O . PHE A 1 755 ? 2.837 -19.063 -3.681 1.00 87.75 755 PHE A O 1
ATOM 6002 N N . GLU A 1 756 ? 5.057 -19.063 -3.980 1.00 90.31 756 GLU A N 1
ATOM 6003 C CA . GLU A 1 756 ? 5.061 -20.445 -4.480 1.00 90.31 756 GLU A CA 1
ATOM 6004 C C . GLU A 1 756 ? 4.591 -21.429 -3.400 1.00 90.31 756 GLU A C 1
ATOM 6006 O O . GLU A 1 756 ? 3.759 -22.295 -3.659 1.00 90.31 756 GLU A O 1
ATOM 6011 N N . SER A 1 757 ? 5.020 -21.226 -2.151 1.00 93.19 757 SER A N 1
ATOM 6012 C CA . SER A 1 757 ? 4.558 -22.031 -1.013 1.00 93.19 757 SER A CA 1
ATOM 6013 C C . SER A 1 757 ? 3.041 -21.914 -0.792 1.00 93.19 757 SER A C 1
ATOM 6015 O O . SER A 1 757 ? 2.390 -22.886 -0.417 1.00 93.19 757 SER A O 1
ATOM 6017 N N . MET A 1 758 ? 2.457 -20.739 -1.041 1.00 91.81 758 MET A N 1
ATOM 6018 C CA . MET A 1 758 ? 1.005 -20.527 -1.006 1.00 91.81 758 MET A CA 1
ATOM 6019 C C . MET A 1 758 ? 0.297 -21.271 -2.150 1.00 91.81 758 MET A C 1
ATOM 6021 O O . MET A 1 758 ? -0.739 -21.894 -1.924 1.00 91.81 758 MET A O 1
ATOM 6025 N N . ASN A 1 759 ? 0.871 -21.284 -3.356 1.00 92.06 759 ASN A N 1
ATOM 6026 C CA . ASN A 1 759 ? 0.343 -22.058 -4.486 1.00 92.06 759 ASN A CA 1
ATOM 6027 C C . ASN A 1 759 ? 0.407 -23.575 -4.235 1.00 92.06 759 ASN A C 1
ATOM 6029 O O . ASN A 1 759 ? -0.510 -24.308 -4.601 1.00 92.06 759 ASN A O 1
ATOM 6033 N N . GLU A 1 760 ? 1.471 -24.072 -3.599 1.00 96.31 760 GLU A N 1
ATOM 6034 C CA . GLU A 1 760 ? 1.563 -25.464 -3.126 1.00 96.31 760 GLU A CA 1
ATOM 6035 C C . GLU A 1 760 ? 0.448 -25.798 -2.123 1.00 96.31 760 GLU A C 1
ATOM 6037 O O . GLU A 1 760 ? -0.166 -26.861 -2.212 1.00 96.31 760 GLU A O 1
ATOM 6042 N N . VAL A 1 761 ? 0.141 -24.879 -1.200 1.00 95.50 761 VAL A N 1
ATOM 6043 C CA . VAL A 1 761 ? -0.986 -25.035 -0.268 1.00 95.50 761 VAL A CA 1
ATOM 6044 C C . VAL A 1 761 ? -2.320 -25.087 -1.013 1.00 95.50 761 VAL A C 1
ATOM 6046 O O . VAL A 1 761 ? -3.120 -25.978 -0.737 1.00 95.50 761 VAL A O 1
ATOM 6049 N N . GLY A 1 762 ? -2.549 -24.198 -1.983 1.00 94.12 762 GLY A N 1
ATOM 6050 C CA . GLY A 1 762 ? -3.780 -24.209 -2.783 1.00 94.12 762 GLY A CA 1
ATOM 6051 C C . GLY A 1 762 ? -3.948 -25.472 -3.637 1.00 94.12 762 GLY A C 1
ATOM 6052 O O . GLY A 1 762 ? -5.065 -25.906 -3.894 1.00 94.12 762 GLY A O 1
ATOM 6053 N N . ARG A 1 763 ? -2.840 -26.122 -4.020 1.00 95.81 763 ARG A N 1
ATOM 6054 C CA . ARG A 1 763 ? -2.830 -27.449 -4.669 1.00 95.81 763 ARG A CA 1
ATOM 6055 C C . ARG A 1 763 ? -2.909 -28.618 -3.680 1.00 95.81 763 ARG A C 1
ATOM 6057 O O . ARG A 1 763 ? -2.850 -29.769 -4.106 1.00 95.81 763 ARG A O 1
ATOM 6064 N N . PHE A 1 764 ? -3.001 -28.345 -2.379 1.00 95.94 764 PHE A N 1
ATOM 6065 C CA . PHE A 1 764 ? -2.957 -29.330 -1.295 1.00 95.94 764 PHE A CA 1
ATOM 6066 C C . PHE A 1 764 ? -1.678 -30.190 -1.265 1.00 95.94 764 PHE A C 1
ATOM 6068 O O . PHE A 1 764 ? -1.660 -31.260 -0.659 1.00 95.94 764 PHE A O 1
ATOM 6075 N N . SER A 1 765 ? -0.583 -29.726 -1.881 1.00 97.12 765 SER A N 1
ATOM 6076 C CA . SER A 1 765 ? 0.715 -30.417 -1.879 1.00 97.12 765 SER A CA 1
ATOM 6077 C C . SER A 1 765 ? 1.609 -30.013 -0.702 1.00 97.12 765 SER A C 1
ATOM 6079 O O . SER A 1 765 ? 2.663 -30.612 -0.493 1.00 97.12 765 SER A O 1
ATOM 6081 N N . ARG A 1 766 ? 1.196 -29.008 0.079 1.00 96.12 766 ARG A N 1
ATOM 6082 C CA . ARG A 1 766 ? 1.879 -28.538 1.288 1.00 96.12 766 ARG A CA 1
ATOM 6083 C C . ARG A 1 766 ? 0.875 -28.160 2.368 1.00 96.12 766 ARG A C 1
ATOM 6085 O O . ARG A 1 766 ? -0.210 -27.668 2.067 1.00 96.12 766 ARG A O 1
ATOM 6092 N N . LYS A 1 767 ? 1.225 -28.377 3.639 1.00 93.50 767 LYS A N 1
ATOM 6093 C CA . LYS A 1 767 ? 0.335 -28.036 4.754 1.00 93.50 767 LYS A CA 1
ATOM 6094 C C . LYS A 1 767 ? 0.352 -26.525 5.026 1.00 93.50 767 LYS A C 1
ATOM 6096 O O . LYS A 1 767 ? 1.437 -25.942 5.078 1.00 93.50 767 LYS A O 1
ATOM 6101 N N . PRO A 1 768 ? -0.806 -25.900 5.316 1.00 89.25 768 PRO A N 1
ATOM 6102 C CA . PRO A 1 768 ? -0.892 -24.494 5.721 1.00 89.25 768 PRO A CA 1
ATOM 6103 C C . PRO A 1 768 ? 0.061 -24.095 6.858 1.00 89.25 768 PRO A C 1
ATOM 6105 O O . PRO A 1 768 ? 0.709 -23.050 6.796 1.00 89.25 768 PRO A O 1
ATOM 6108 N N . SER A 1 769 ? 0.190 -24.947 7.882 1.00 88.00 769 SER A N 1
ATOM 6109 C CA . SER A 1 769 ? 1.063 -24.717 9.042 1.00 88.00 769 SER A CA 1
ATOM 6110 C C . SER A 1 769 ? 2.527 -24.527 8.658 1.00 88.00 769 SER A C 1
ATOM 6112 O O . SER A 1 769 ? 3.210 -23.686 9.235 1.00 88.00 769 SER A O 1
ATOM 6114 N N . ASP A 1 770 ? 3.000 -25.271 7.658 1.00 91.44 770 ASP A N 1
ATOM 6115 C CA . ASP A 1 770 ? 4.406 -25.281 7.247 1.00 91.44 770 ASP A CA 1
ATOM 6116 C C . ASP A 1 770 ? 4.795 -23.984 6.534 1.00 91.44 770 ASP A C 1
ATOM 6118 O O . ASP A 1 770 ? 5.976 -23.667 6.422 1.00 91.44 770 ASP A O 1
ATOM 6122 N N . VAL A 1 771 ? 3.807 -23.244 6.023 1.00 93.50 771 VAL A N 1
ATOM 6123 C CA . VAL A 1 771 ? 3.995 -21.924 5.414 1.00 93.50 771 VAL A CA 1
ATOM 6124 C C . VAL A 1 771 ? 3.815 -20.833 6.461 1.00 93.50 771 VAL A C 1
ATOM 6126 O O . VAL A 1 771 ? 4.674 -19.963 6.571 1.00 93.50 771 VAL A O 1
ATOM 6129 N N . ILE A 1 772 ? 2.759 -20.895 7.280 1.00 88.06 772 ILE A N 1
ATOM 6130 C CA . ILE A 1 772 ? 2.507 -19.899 8.334 1.00 88.06 772 ILE A CA 1
ATOM 6131 C C . ILE A 1 772 ? 3.692 -19.826 9.304 1.00 88.06 772 ILE A C 1
ATOM 6133 O O . ILE A 1 772 ? 4.157 -18.732 9.602 1.00 88.06 772 ILE A O 1
ATOM 6137 N N . ASN A 1 773 ? 4.245 -20.966 9.729 1.00 87.81 773 ASN A N 1
ATOM 6138 C CA . ASN A 1 773 ? 5.351 -21.002 10.691 1.00 87.81 773 ASN A CA 1
ATOM 6139 C C . ASN A 1 773 ? 6.645 -20.353 10.175 1.00 87.81 773 ASN A C 1
ATOM 6141 O O . ASN A 1 773 ? 7.454 -19.912 10.988 1.00 87.81 773 ASN A O 1
ATOM 6145 N N . THR A 1 774 ? 6.821 -20.212 8.854 1.00 93.06 774 THR A N 1
ATOM 6146 C CA . THR A 1 774 ? 8.005 -19.543 8.283 1.00 93.06 774 THR A CA 1
ATOM 6147 C C . THR A 1 774 ? 8.138 -18.092 8.747 1.00 93.06 774 THR A C 1
ATOM 6149 O O . THR A 1 774 ? 9.253 -17.599 8.901 1.00 93.06 774 THR A O 1
ATOM 6152 N N . VAL A 1 775 ? 7.018 -17.409 9.030 1.00 93.06 775 VAL A N 1
ATOM 6153 C CA . VAL A 1 775 ? 7.039 -16.023 9.517 1.00 93.06 775 VAL A CA 1
ATOM 6154 C C . VAL A 1 775 ? 7.694 -15.917 10.891 1.00 93.06 775 VAL A C 1
ATOM 6156 O O . VAL A 1 775 ? 8.356 -14.924 11.172 1.00 93.06 775 VAL A O 1
ATOM 6159 N N . THR A 1 776 ? 7.546 -16.934 11.741 1.00 88.31 776 THR A N 1
ATOM 6160 C CA . THR A 1 776 ? 8.090 -16.934 13.102 1.00 88.31 776 THR A CA 1
ATOM 6161 C C . THR A 1 776 ? 9.611 -16.911 13.054 1.00 88.31 776 THR A C 1
ATOM 6163 O O . THR A 1 776 ? 10.232 -16.045 13.673 1.00 88.31 776 THR A O 1
ATOM 6166 N N . ASP A 1 777 ? 10.203 -17.796 12.252 1.00 90.25 777 ASP A N 1
ATOM 6167 C CA . ASP A 1 777 ? 11.654 -17.876 12.076 1.00 90.25 777 ASP A CA 1
ATOM 6168 C C . ASP A 1 777 ? 12.207 -16.589 11.451 1.00 90.25 777 ASP A C 1
ATOM 6170 O O . ASP A 1 777 ? 13.208 -16.043 11.924 1.00 90.25 777 ASP A O 1
ATOM 6174 N N . MET A 1 778 ? 11.510 -16.046 10.446 1.00 95.38 778 MET A N 1
ATOM 6175 C CA . MET A 1 778 ? 11.865 -14.766 9.828 1.00 95.38 778 MET A CA 1
ATOM 6176 C C . MET A 1 778 ? 11.818 -13.608 10.829 1.00 95.38 778 MET A C 1
ATOM 6178 O O . MET A 1 778 ? 12.721 -12.775 10.845 1.00 95.38 778 MET A O 1
ATOM 6182 N N . VAL A 1 779 ? 10.786 -13.538 11.676 1.00 95.00 779 VAL A N 1
ATOM 6183 C CA . VAL A 1 779 ? 10.649 -12.486 12.694 1.00 95.00 779 VAL A CA 1
ATOM 6184 C C . VAL A 1 779 ? 11.789 -12.566 13.702 1.00 95.00 779 VAL A C 1
ATOM 6186 O O . VAL A 1 779 ? 12.400 -11.539 13.989 1.00 95.00 779 VAL A O 1
ATOM 6189 N N . VAL A 1 780 ? 12.115 -13.759 14.209 1.00 94.75 780 VAL A N 1
ATOM 6190 C CA . VAL A 1 780 ? 13.231 -13.948 15.153 1.00 94.75 780 VAL A CA 1
ATOM 6191 C C . VAL A 1 780 ? 14.554 -13.507 14.524 1.00 94.75 780 VAL A C 1
ATOM 6193 O O . VAL A 1 780 ? 15.320 -12.763 15.143 1.00 94.75 780 VAL A O 1
ATOM 6196 N N . HIS A 1 781 ? 14.801 -13.925 13.283 1.00 96.88 781 HIS A N 1
ATOM 6197 C CA . HIS A 1 781 ? 15.989 -13.547 12.529 1.00 96.88 781 HIS A CA 1
ATOM 6198 C C . HIS A 1 781 ? 16.080 -12.028 12.311 1.00 96.88 781 HIS A C 1
ATOM 6200 O O . HIS A 1 781 ? 17.073 -11.399 12.680 1.00 96.88 781 HIS A O 1
ATOM 6206 N N . ASP A 1 782 ? 15.035 -11.414 11.756 1.00 98.00 782 ASP A N 1
ATOM 6207 C CA . ASP A 1 782 ? 15.063 -10.003 11.373 1.00 98.00 782 ASP A CA 1
ATOM 6208 C C . ASP A 1 782 ? 15.020 -9.073 12.583 1.00 98.00 782 ASP A C 1
ATOM 6210 O O . ASP A 1 782 ? 15.617 -8.003 12.539 1.00 98.00 782 ASP A O 1
ATOM 6214 N N . MET A 1 783 ? 14.380 -9.466 13.690 1.00 97.25 783 MET A N 1
ATOM 6215 C CA . MET A 1 783 ? 14.467 -8.719 14.948 1.00 97.25 783 MET A CA 1
ATOM 6216 C C . MET A 1 783 ? 15.918 -8.578 15.409 1.00 97.25 783 MET A C 1
ATOM 6218 O O . MET A 1 783 ? 16.326 -7.489 15.822 1.00 97.25 783 MET A O 1
ATOM 6222 N N . LYS A 1 784 ? 16.696 -9.663 15.316 1.00 97.31 784 LYS A N 1
ATOM 6223 C CA . LYS A 1 784 ? 18.126 -9.642 15.623 1.00 97.31 784 LYS A CA 1
ATOM 6224 C C . LYS A 1 784 ? 18.884 -8.775 14.617 1.00 97.31 784 LYS A C 1
ATOM 6226 O O . LYS A 1 784 ? 19.580 -7.861 15.041 1.00 97.31 784 LYS A O 1
ATOM 6231 N N . ALA A 1 785 ? 18.670 -8.979 13.316 1.00 98.06 785 ALA A N 1
ATOM 6232 C CA . ALA A 1 785 ? 19.325 -8.187 12.272 1.00 98.06 785 ALA A CA 1
ATOM 6233 C C . ALA A 1 785 ? 19.065 -6.676 12.435 1.00 98.06 785 ALA A C 1
ATOM 6235 O O . ALA A 1 785 ? 20.000 -5.882 12.454 1.00 98.06 785 ALA A O 1
ATOM 6236 N N . MET A 1 786 ? 17.813 -6.264 12.655 1.00 98.06 786 MET A N 1
ATOM 6237 C CA . MET A 1 786 ? 17.460 -4.862 12.905 1.00 98.06 786 MET A CA 1
ATOM 6238 C C . MET A 1 786 ? 18.157 -4.314 14.154 1.00 98.06 786 MET A C 1
ATOM 6240 O O . MET A 1 786 ? 18.611 -3.171 14.154 1.00 98.06 786 MET A O 1
ATOM 6244 N N . GLN A 1 787 ? 18.248 -5.108 15.224 1.00 97.19 787 GLN A N 1
ATOM 6245 C CA . GLN A 1 787 ? 18.934 -4.704 16.448 1.00 97.19 787 GLN A CA 1
ATOM 6246 C C . GLN A 1 787 ? 20.448 -4.554 16.241 1.00 97.19 787 GLN A C 1
ATOM 6248 O O . GLN A 1 787 ? 21.024 -3.607 16.780 1.00 97.19 787 GLN A O 1
ATOM 6253 N N . ASP A 1 788 ? 21.067 -5.427 15.449 1.00 97.44 788 ASP A N 1
ATOM 6254 C CA . ASP A 1 788 ? 22.484 -5.347 15.078 1.00 97.44 788 ASP A CA 1
ATOM 6255 C C . ASP A 1 788 ? 22.749 -4.118 14.183 1.00 97.44 788 ASP A C 1
ATOM 6257 O O . ASP A 1 788 ? 23.751 -3.419 14.340 1.00 97.44 788 ASP A O 1
ATOM 6261 N N . ASN A 1 789 ? 21.786 -3.759 13.329 1.00 96.94 789 ASN A N 1
ATOM 6262 C CA . ASN A 1 789 ? 21.840 -2.585 12.454 1.00 96.94 789 ASN A CA 1
ATOM 6263 C C . ASN A 1 789 ? 21.607 -1.247 13.173 1.00 96.94 789 ASN A C 1
ATOM 6265 O O . ASN A 1 789 ? 21.678 -0.192 12.540 1.00 96.94 789 ASN A O 1
ATOM 6269 N N . ILE A 1 790 ? 21.330 -1.234 14.483 1.00 93.81 790 ILE A N 1
ATOM 6270 C CA . ILE A 1 790 ? 20.989 -0.001 15.212 1.00 93.81 790 ILE A CA 1
ATOM 6271 C C . ILE A 1 790 ? 22.076 1.082 15.097 1.00 93.81 790 ILE A C 1
ATOM 6273 O O . ILE A 1 790 ? 21.759 2.271 15.118 1.00 93.81 790 ILE A O 1
ATOM 6277 N N . GLY A 1 791 ? 23.347 0.686 14.962 1.00 90.12 791 GLY A N 1
ATOM 6278 C CA . GLY A 1 791 ? 24.471 1.608 14.785 1.00 90.12 791 GLY A CA 1
ATOM 6279 C C . GLY A 1 791 ? 24.435 2.364 13.454 1.00 90.12 791 GLY A C 1
ATOM 6280 O O . GLY A 1 791 ? 24.907 3.491 13.380 1.00 90.12 791 GLY A O 1
ATOM 6281 N N . ALA A 1 792 ? 23.790 1.819 12.416 1.00 92.31 792 ALA A N 1
ATOM 6282 C CA . ALA A 1 792 ? 23.624 2.506 11.132 1.00 92.31 792 ALA A CA 1
ATOM 6283 C C . ALA A 1 792 ? 22.739 3.762 11.237 1.00 92.31 792 ALA A C 1
ATOM 6285 O O . ALA A 1 792 ? 22.724 4.593 10.332 1.00 92.31 792 ALA A O 1
ATOM 6286 N N . LEU A 1 793 ? 22.004 3.909 12.344 1.00 89.88 793 LEU A N 1
ATOM 6287 C CA . LEU A 1 793 ? 21.221 5.101 12.655 1.00 89.88 793 LEU A CA 1
ATOM 6288 C C . LEU A 1 793 ? 22.062 6.217 13.298 1.00 89.88 793 LEU A C 1
ATOM 6290 O O . LEU A 1 793 ? 21.570 7.338 13.444 1.00 89.88 793 LEU A O 1
ATOM 6294 N N . ASP A 1 794 ? 23.308 5.942 13.686 1.00 82.00 794 ASP A N 1
ATOM 6295 C CA . ASP A 1 794 ? 24.186 6.939 14.292 1.00 82.00 794 ASP A CA 1
ATOM 6296 C C . ASP A 1 794 ? 24.567 8.029 13.283 1.00 82.00 794 ASP A C 1
ATOM 6298 O O . ASP A 1 794 ? 24.787 7.784 12.100 1.00 82.00 794 ASP A O 1
ATOM 6302 N N . GLY A 1 795 ? 24.571 9.284 13.738 1.00 69.31 795 GLY A N 1
ATOM 6303 C CA . GLY A 1 795 ? 24.802 10.448 12.875 1.00 69.31 795 GLY A CA 1
ATOM 6304 C C . GLY A 1 795 ? 23.611 10.838 11.989 1.00 69.31 795 GLY A C 1
ATOM 6305 O O . GLY A 1 795 ? 23.602 11.935 11.422 1.00 69.31 795 GLY A O 1
ATOM 6306 N N . MET A 1 796 ? 22.554 10.021 11.913 1.00 81.56 796 MET A N 1
ATOM 6307 C CA . MET A 1 796 ? 21.300 10.467 11.318 1.00 81.56 796 MET A CA 1
ATOM 6308 C C . MET A 1 796 ? 20.664 11.543 12.210 1.00 81.56 796 MET A C 1
ATOM 6310 O O . MET A 1 796 ? 20.470 11.354 13.409 1.00 81.56 796 MET A O 1
ATOM 6314 N N . LYS A 1 797 ? 20.265 12.678 11.621 1.00 67.94 797 LYS A N 1
ATOM 6315 C CA . LYS A 1 797 ? 19.440 13.690 12.304 1.00 67.94 797 LYS A CA 1
ATOM 6316 C C . LYS A 1 797 ? 18.022 13.144 12.506 1.00 67.94 797 LYS A C 1
ATOM 6318 O O . LYS A 1 797 ? 17.131 13.420 11.706 1.00 67.94 797 LYS A O 1
ATOM 6323 N N . LEU A 1 798 ? 17.834 12.310 13.528 1.00 66.69 798 LEU A N 1
ATOM 6324 C CA . LEU A 1 798 ? 16.573 11.616 13.835 1.00 66.69 798 LEU A CA 1
ATOM 6325 C C . LEU A 1 798 ? 15.636 12.419 14.745 1.00 66.69 798 LEU A C 1
ATOM 6327 O O . LEU A 1 798 ? 14.541 11.957 15.061 1.00 66.69 798 LEU A O 1
ATOM 6331 N N . GLY A 1 799 ? 16.037 13.652 15.066 1.00 52.75 799 GLY A N 1
ATOM 6332 C CA . GLY A 1 799 ? 15.336 14.550 15.971 1.00 52.75 799 GLY A CA 1
ATOM 6333 C C . GLY A 1 799 ? 15.613 14.195 17.428 1.00 52.75 799 GLY A C 1
ATOM 6334 O O . GLY A 1 799 ? 15.665 13.026 17.803 1.00 52.75 799 GLY A O 1
ATOM 6335 N N . ASP A 1 800 ? 15.749 15.219 18.268 1.00 40.19 800 ASP A N 1
ATOM 6336 C CA . ASP A 1 800 ? 15.857 15.054 19.718 1.00 40.19 800 ASP A CA 1
ATOM 6337 C C . ASP A 1 800 ? 14.463 14.785 20.280 1.00 40.19 800 ASP A C 1
ATOM 6339 O O . ASP A 1 800 ? 13.813 15.667 20.837 1.00 40.19 800 ASP A O 1
ATOM 6343 N N . GLY A 1 801 ? 13.939 13.587 20.022 1.00 46.62 801 GLY A N 1
ATOM 6344 C CA . GLY A 1 801 ? 12.776 13.014 20.692 1.00 46.62 801 GLY A CA 1
ATOM 6345 C C . GLY A 1 801 ? 11.435 13.753 20.596 1.00 46.62 801 GLY A C 1
ATOM 6346 O O . GLY A 1 801 ? 10.476 13.174 21.083 1.00 46.62 801 GLY A O 1
ATOM 6347 N N . ASN A 1 802 ? 11.341 14.966 20.025 1.00 46.06 802 ASN A N 1
ATOM 6348 C CA . ASN A 1 802 ? 10.111 15.750 19.781 1.00 46.06 802 ASN A CA 1
ATOM 6349 C C . ASN A 1 802 ? 10.348 17.096 19.038 1.00 46.06 802 ASN A C 1
ATOM 6351 O O . ASN A 1 802 ? 9.494 17.987 19.072 1.00 46.06 802 ASN A O 1
ATOM 6355 N N . ALA A 1 803 ? 11.505 17.294 18.399 1.00 54.31 803 ALA A N 1
ATOM 6356 C CA . ALA A 1 803 ? 11.969 18.607 17.944 1.00 54.31 803 ALA A CA 1
ATOM 6357 C C . ALA A 1 803 ? 12.542 18.570 16.511 1.00 54.31 803 ALA A C 1
ATOM 6359 O O . ALA A 1 803 ? 13.593 17.979 16.273 1.00 54.31 803 ALA A O 1
ATOM 6360 N N . ILE A 1 804 ? 11.874 19.228 15.555 1.00 59.31 804 ILE A N 1
ATOM 6361 C CA . ILE A 1 804 ? 12.371 19.421 14.178 1.00 59.31 804 ILE A CA 1
ATOM 6362 C C . ILE A 1 804 ? 13.313 20.630 14.168 1.00 59.31 804 ILE A C 1
ATOM 6364 O O . ILE A 1 804 ? 12.895 21.710 14.566 1.00 59.31 804 ILE A O 1
ATOM 6368 N N . VAL A 1 805 ? 14.556 20.520 13.692 1.00 74.94 805 VAL A N 1
ATOM 6369 C CA . VAL A 1 805 ? 15.417 21.710 13.508 1.00 74.94 805 VAL A CA 1
ATOM 6370 C C . VAL A 1 805 ? 14.865 22.557 12.358 1.00 74.94 805 VAL A C 1
ATOM 6372 O O . VAL A 1 805 ? 14.815 22.102 11.217 1.00 74.94 805 VAL A O 1
ATOM 6375 N N . ILE A 1 806 ? 14.446 23.791 12.644 1.00 77.06 806 ILE A N 1
ATOM 6376 C CA . ILE A 1 806 ? 13.814 24.695 11.669 1.00 77.06 806 ILE A CA 1
ATOM 6377 C C . ILE A 1 806 ? 14.686 25.877 11.241 1.00 77.06 806 ILE A C 1
ATOM 6379 O O . ILE A 1 806 ? 14.349 26.518 10.248 1.00 77.06 806 ILE A O 1
ATOM 6383 N N . GLY A 1 807 ? 15.789 26.155 11.940 1.00 80.06 807 GLY A N 1
ATOM 6384 C CA . GLY A 1 807 ? 16.702 27.259 11.634 1.00 80.06 807 GLY A CA 1
ATOM 6385 C C . GLY A 1 807 ? 17.754 27.464 12.725 1.00 80.06 807 GLY A C 1
ATOM 6386 O O . GLY A 1 807 ? 17.950 26.589 13.569 1.00 80.06 807 GLY A O 1
ATOM 6387 N N . LYS A 1 808 ? 18.417 28.626 12.726 1.00 86.81 808 LYS A N 1
ATOM 6388 C CA . LYS A 1 808 ? 19.319 29.061 13.809 1.00 86.81 808 LYS A CA 1
ATOM 6389 C C . LYS A 1 808 ? 18.606 30.040 14.742 1.00 86.81 808 LYS A C 1
ATOM 6391 O O . LYS A 1 808 ? 17.835 30.881 14.298 1.00 86.81 808 LYS A O 1
ATOM 6396 N N . CYS A 1 809 ? 18.850 29.923 16.040 1.00 89.38 809 CYS A N 1
ATOM 6397 C CA . CYS A 1 809 ? 18.297 30.780 17.075 1.00 89.38 809 CYS A CA 1
ATOM 6398 C C . CYS A 1 809 ? 18.766 32.227 16.856 1.00 89.38 809 CYS A C 1
ATOM 6400 O O . CYS A 1 809 ? 19.975 32.469 16.878 1.00 89.38 809 CYS A O 1
ATOM 6402 N N . PRO A 1 810 ? 17.851 33.202 16.724 1.00 89.88 810 PRO A N 1
ATOM 6403 C CA . PRO A 1 810 ? 18.222 34.595 16.492 1.00 89.88 810 PRO A CA 1
ATOM 6404 C C . PRO A 1 810 ? 18.863 35.259 17.725 1.00 89.88 810 PRO A C 1
ATOM 6406 O O . PRO A 1 810 ? 19.489 36.305 17.580 1.00 89.88 810 PRO A O 1
ATOM 6409 N N . LYS A 1 811 ? 18.737 34.653 18.919 1.00 90.62 811 LYS A N 1
ATOM 6410 C CA . LYS A 1 811 ? 19.344 35.139 20.171 1.00 90.62 811 LYS A CA 1
ATOM 6411 C C . LYS A 1 811 ? 20.790 34.683 20.376 1.00 90.62 811 LYS A C 1
ATOM 6413 O O . LYS A 1 811 ? 21.591 35.454 20.883 1.00 90.62 811 LYS A O 1
ATOM 6418 N N . CYS A 1 812 ? 21.134 33.440 20.024 1.00 88.44 812 CYS A N 1
ATOM 6419 C CA . CYS A 1 812 ? 22.455 32.871 20.350 1.00 88.44 812 CYS A CA 1
ATOM 6420 C C . CYS A 1 812 ? 23.120 32.044 19.235 1.00 88.44 812 CYS A C 1
ATOM 6422 O O . CYS A 1 812 ? 24.188 31.482 19.456 1.00 88.44 812 CYS A O 1
ATOM 6424 N N . GLY A 1 813 ? 22.493 31.900 18.064 1.00 84.06 813 GLY A N 1
ATOM 6425 C CA . GLY A 1 813 ? 23.064 31.195 16.909 1.00 84.06 813 GLY A CA 1
ATOM 6426 C C . GLY A 1 813 ? 23.040 29.660 16.958 1.00 84.06 813 GLY A C 1
ATOM 6427 O O . GLY A 1 813 ? 23.382 29.026 15.962 1.00 84.06 813 GLY A O 1
ATOM 6428 N N . LYS A 1 814 ? 22.612 29.035 18.066 1.00 82.94 814 LYS A N 1
ATOM 6429 C CA . LYS A 1 814 ? 22.422 27.569 18.165 1.00 82.94 814 LYS A CA 1
ATOM 6430 C C . LYS A 1 814 ? 21.222 27.086 17.344 1.00 82.94 814 LYS A C 1
ATOM 6432 O O . LYS A 1 814 ? 20.448 27.901 16.860 1.00 82.94 814 LYS A O 1
ATOM 6437 N N . ASP A 1 815 ? 21.038 25.778 17.185 1.00 81.12 815 ASP A N 1
ATOM 6438 C CA . ASP A 1 815 ? 19.882 25.242 16.453 1.00 81.12 815 ASP A CA 1
ATOM 6439 C C . ASP A 1 815 ? 18.553 25.673 17.093 1.00 81.12 815 ASP A C 1
ATOM 6441 O O . ASP A 1 815 ? 18.427 25.773 18.313 1.00 81.12 815 ASP A O 1
ATOM 6445 N N . LEU A 1 816 ? 17.559 25.977 16.262 1.00 84.69 816 LEU A N 1
ATOM 6446 C CA . LEU A 1 816 ? 16.201 26.299 16.678 1.00 84.69 816 LEU A CA 1
ATOM 6447 C C . LEU A 1 816 ? 15.292 25.121 16.348 1.00 84.69 816 LEU A C 1
ATOM 6449 O O . LEU A 1 816 ? 15.140 24.751 15.185 1.00 84.69 816 LEU A O 1
ATOM 6453 N N . TYR A 1 817 ? 14.659 24.563 17.369 1.00 79.44 817 TYR A N 1
ATOM 6454 C CA . TYR A 1 817 ? 13.758 23.430 17.259 1.00 79.44 817 TYR A CA 1
ATOM 6455 C C . TYR A 1 817 ? 12.297 23.871 17.181 1.00 79.44 817 TYR A C 1
ATOM 6457 O O . TYR A 1 817 ? 11.844 24.673 17.988 1.00 79.44 817 TYR A O 1
ATOM 6465 N N . ALA A 1 818 ? 11.514 23.286 16.284 1.00 77.69 818 ALA A N 1
ATOM 6466 C CA . ALA A 1 818 ? 10.064 23.288 16.330 1.00 77.69 818 ALA A CA 1
ATOM 6467 C C . ALA A 1 818 ? 9.585 22.041 17.074 1.00 77.69 818 ALA A C 1
ATOM 6469 O O . ALA A 1 818 ? 9.668 20.919 16.580 1.00 77.69 818 ALA A O 1
ATOM 6470 N N . THR A 1 819 ? 9.071 22.259 18.276 1.00 73.06 819 THR A N 1
ATOM 6471 C CA . THR A 1 819 ? 8.351 21.252 19.063 1.00 73.06 819 THR A CA 1
ATOM 6472 C C . THR A 1 819 ? 6.857 21.317 18.745 1.00 73.06 819 THR A C 1
ATOM 6474 O O . THR A 1 819 ? 6.419 22.177 17.977 1.00 73.06 819 THR A O 1
ATOM 6477 N N . LYS A 1 820 ? 6.029 20.464 19.361 1.00 67.50 820 LYS A N 1
ATOM 6478 C CA . LYS A 1 820 ? 4.559 20.537 19.233 1.00 67.50 820 LYS A CA 1
ATOM 6479 C C . LYS A 1 820 ? 4.008 21.938 19.546 1.00 67.50 820 LYS A C 1
ATOM 6481 O O . LYS A 1 820 ? 3.108 22.397 18.839 1.00 67.50 820 LYS A O 1
ATOM 6486 N N . ASN A 1 821 ? 4.588 22.616 20.544 1.00 78.50 821 ASN A N 1
ATOM 6487 C CA . ASN A 1 821 ? 4.036 23.841 21.133 1.00 78.50 821 ASN A CA 1
ATOM 6488 C C . ASN A 1 821 ? 4.908 25.086 20.965 1.00 78.50 821 ASN A C 1
ATOM 6490 O O . ASN A 1 821 ? 4.384 26.195 21.039 1.00 78.50 821 ASN A O 1
ATOM 6494 N N . GLN A 1 822 ? 6.214 24.931 20.765 1.00 86.94 822 GLN A N 1
ATOM 6495 C CA . GLN A 1 822 ? 7.169 26.041 20.790 1.00 86.94 822 GLN A CA 1
ATOM 6496 C C . GLN A 1 822 ? 8.218 25.926 19.684 1.00 86.94 822 GLN A C 1
ATOM 6498 O O . GLN A 1 822 ? 8.654 24.824 19.349 1.00 86.94 822 GLN A O 1
ATOM 6503 N N . PHE A 1 823 ? 8.652 27.069 19.162 1.00 89.44 823 PHE A N 1
ATOM 6504 C CA . PHE A 1 823 ? 9.948 27.234 18.520 1.00 89.44 823 PHE A CA 1
ATOM 6505 C C . PHE A 1 823 ? 10.966 27.554 19.617 1.00 89.44 823 PHE A C 1
ATOM 6507 O O . PHE A 1 823 ? 10.921 28.638 20.191 1.00 89.44 823 PHE A O 1
ATOM 6514 N N . ARG A 1 824 ? 11.833 26.602 19.957 1.00 88.31 824 ARG A N 1
ATOM 6515 C CA . ARG A 1 824 ? 12.713 26.658 21.128 1.00 88.31 824 ARG A CA 1
ATOM 6516 C C . ARG A 1 824 ? 14.165 26.460 20.727 1.00 88.31 824 ARG A C 1
ATOM 6518 O O . ARG A 1 824 ? 14.483 25.545 19.975 1.00 88.31 824 ARG A O 1
ATOM 6525 N N . CYS A 1 825 ? 15.052 27.303 21.237 1.00 86.50 825 CYS A N 1
ATOM 6526 C CA . CYS A 1 825 ? 16.485 27.173 21.007 1.00 86.50 825 CYS A CA 1
ATOM 6527 C C . CYS A 1 825 ? 17.040 25.889 21.645 1.00 86.50 825 CYS A C 1
ATOM 6529 O O . CYS A 1 825 ? 16.623 25.483 22.729 1.00 86.50 825 CYS A O 1
ATOM 6531 N N . ALA A 1 826 ? 18.021 25.274 20.990 1.00 76.44 826 ALA A N 1
ATOM 6532 C CA . ALA A 1 826 ? 18.730 24.102 21.478 1.00 76.44 826 ALA A CA 1
ATOM 6533 C C . ALA A 1 826 ? 19.504 24.358 22.767 1.00 76.44 826 ALA A C 1
ATOM 6535 O O . ALA A 1 826 ? 19.696 23.444 23.553 1.00 76.44 826 ALA A O 1
ATOM 6536 N N . GLY A 1 827 ? 19.906 25.607 23.007 1.00 75.00 827 GLY A N 1
ATOM 6537 C CA . GLY A 1 827 ? 20.545 26.016 24.252 1.00 75.00 827 GLY A CA 1
ATOM 6538 C C . GLY A 1 827 ? 19.594 26.142 25.442 1.00 75.00 827 GLY A C 1
ATOM 6539 O O . GLY A 1 827 ? 20.084 26.495 26.509 1.00 75.00 827 GLY A O 1
ATOM 6540 N N . VAL A 1 828 ? 18.286 25.901 25.272 1.00 78.88 828 VAL A N 1
ATOM 6541 C CA . VAL A 1 828 ? 17.301 25.890 26.362 1.00 78.88 828 VAL A CA 1
ATOM 6542 C C . VAL A 1 828 ? 17.322 24.520 27.034 1.00 78.88 828 VAL A C 1
ATOM 6544 O O . VAL A 1 828 ? 16.708 23.565 26.553 1.00 78.88 828 VAL A O 1
ATOM 6547 N N . HIS A 1 829 ? 18.023 24.449 28.161 1.00 72.25 829 HIS A N 1
ATOM 6548 C CA . HIS A 1 829 ? 18.098 23.281 29.029 1.00 72.25 829 HIS A CA 1
ATOM 6549 C C . HIS A 1 829 ? 17.513 23.606 30.394 1.00 72.25 829 HIS A C 1
ATOM 6551 O O . HIS A 1 829 ? 17.588 24.740 30.872 1.00 72.25 829 HIS A O 1
ATOM 6557 N N . PHE A 1 830 ? 16.895 22.591 30.980 1.00 69.25 830 PHE A N 1
ATOM 6558 C CA . PHE A 1 830 ? 16.325 22.646 32.307 1.00 69.25 830 PHE A CA 1
ATOM 6559 C C . PHE A 1 830 ? 16.952 21.516 33.107 1.00 69.25 830 PHE A C 1
ATOM 6561 O O . PHE A 1 830 ? 16.768 20.342 32.778 1.00 69.25 830 PHE A O 1
ATOM 6568 N N . LYS A 1 831 ? 17.688 21.865 34.155 1.00 62.47 831 LYS A N 1
ATOM 6569 C CA . LYS A 1 831 ? 18.274 20.906 35.081 1.00 62.47 831 LYS A CA 1
ATOM 6570 C C . LYS A 1 831 ? 17.410 20.817 36.312 1.00 62.47 831 LYS A C 1
ATOM 6572 O O . LYS A 1 831 ? 17.006 21.830 36.877 1.00 62.47 831 LYS A O 1
ATOM 6577 N N . LYS A 1 832 ? 17.154 19.586 36.746 1.00 70.19 832 LYS A N 1
ATOM 6578 C CA . LYS A 1 832 ? 16.552 19.333 38.050 1.00 70.19 832 LYS A CA 1
ATOM 6579 C C . LYS A 1 832 ? 17.526 19.854 39.112 1.00 70.19 832 LYS A C 1
ATOM 6581 O O . LYS A 1 832 ? 18.595 19.281 39.301 1.00 70.19 832 LYS A O 1
ATOM 6586 N N . THR A 1 833 ? 17.199 20.978 39.737 1.00 65.56 833 THR A N 1
ATOM 6587 C CA . THR A 1 833 ? 18.022 21.630 40.769 1.00 65.56 833 THR A CA 1
ATOM 6588 C C . THR A 1 833 ? 17.645 21.206 42.172 1.00 65.56 833 THR A C 1
ATOM 6590 O O . THR A 1 833 ? 18.368 21.492 43.121 1.00 65.56 833 THR A O 1
ATOM 6593 N N . GLY A 1 834 ? 16.545 20.482 42.307 1.00 69.75 834 GLY A N 1
ATOM 6594 C CA . GLY A 1 834 ? 16.173 19.871 43.557 1.00 69.75 834 GLY A CA 1
ATOM 6595 C C . GLY A 1 834 ? 14.818 19.218 43.459 1.00 69.75 834 GLY A C 1
ATOM 6596 O O . GLY A 1 834 ? 14.251 19.005 42.381 1.00 69.75 834 GLY A O 1
ATOM 6597 N N . GLU A 1 835 ? 14.308 18.916 44.631 1.00 53.94 835 GLU A N 1
ATOM 6598 C CA . GLU A 1 835 ? 12.975 18.405 44.821 1.00 53.94 835 GLU A CA 1
ATOM 6599 C C . GLU A 1 835 ? 12.361 19.230 45.939 1.00 53.94 835 GLU A C 1
ATOM 6601 O O . GLU A 1 835 ? 12.923 19.318 47.030 1.00 53.94 835 GLU A O 1
ATOM 6606 N N . LYS A 1 836 ? 11.269 19.921 45.631 1.00 44.56 836 LYS A N 1
ATOM 6607 C CA . LYS A 1 836 ? 10.497 20.668 46.617 1.00 44.56 836 LYS A CA 1
ATOM 6608 C C . LYS A 1 836 ? 9.100 20.082 46.580 1.00 44.56 836 LYS A C 1
ATOM 6610 O O . LYS A 1 836 ? 8.517 19.990 45.503 1.00 44.56 836 LYS A O 1
ATOM 6615 N N . ASP A 1 837 ? 8.629 19.622 47.732 1.00 44.19 837 ASP A N 1
ATOM 6616 C CA . ASP A 1 837 ? 7.300 19.026 47.887 1.00 44.19 837 ASP A CA 1
ATOM 6617 C C . ASP A 1 837 ? 7.070 17.848 46.913 1.00 44.19 837 ASP A C 1
ATOM 6619 O O . ASP A 1 837 ? 6.109 17.819 46.149 1.00 44.19 837 ASP A O 1
ATOM 6623 N N . GLY A 1 838 ? 8.031 16.912 46.851 1.00 44.66 838 GLY A N 1
ATOM 6624 C CA . GLY A 1 838 ? 7.941 15.703 46.013 1.00 44.66 838 GLY A CA 1
ATOM 6625 C C . GLY A 1 838 ? 7.925 15.954 44.497 1.00 44.66 838 GLY A C 1
ATOM 6626 O O . GLY A 1 838 ? 7.604 15.053 43.718 1.00 44.66 838 GLY A O 1
ATOM 6627 N N . LYS A 1 839 ? 8.242 17.180 44.058 1.00 34.72 839 LYS A N 1
ATOM 6628 C CA . LYS A 1 839 ? 8.284 17.576 42.646 1.00 34.72 839 LYS A CA 1
ATOM 6629 C C . LYS A 1 839 ? 9.677 17.998 42.257 1.00 34.72 839 LYS A C 1
ATOM 6631 O O . LYS A 1 839 ? 10.319 18.802 42.933 1.00 34.72 839 LYS A O 1
ATOM 6636 N N . ALA A 1 840 ? 10.119 17.483 41.116 1.00 48.78 840 ALA A N 1
ATOM 6637 C CA . ALA A 1 840 ? 11.346 17.928 40.489 1.00 48.78 840 ALA A CA 1
ATOM 6638 C C . ALA A 1 840 ? 11.249 19.430 40.188 1.00 48.78 840 ALA A C 1
ATOM 6640 O O . ALA A 1 840 ? 10.469 19.860 39.339 1.00 48.78 840 ALA A O 1
ATOM 6641 N N . VAL A 1 841 ? 12.043 20.225 40.901 1.00 55.31 841 VAL A N 1
ATOM 6642 C CA . VAL A 1 841 ? 12.214 21.643 40.607 1.00 55.31 841 VAL A CA 1
ATOM 6643 C C . VAL A 1 841 ? 13.275 21.728 39.531 1.00 55.31 841 VAL A C 1
ATOM 6645 O O . VAL A 1 841 ? 14.407 21.283 39.727 1.00 55.31 841 VAL A O 1
ATOM 6648 N N . PHE A 1 842 ? 12.897 22.265 38.378 1.00 59.25 842 PHE A N 1
ATOM 6649 C CA . PHE A 1 842 ? 13.811 22.482 37.273 1.00 59.25 842 PHE A CA 1
ATOM 6650 C C . PHE A 1 842 ? 14.195 23.956 37.225 1.00 59.25 842 PHE A C 1
ATOM 6652 O O . PHE A 1 842 ? 13.326 24.813 37.074 1.00 59.25 842 PHE A O 1
ATOM 6659 N N . ALA A 1 843 ? 15.486 24.258 37.334 1.00 66.62 843 ALA A N 1
ATOM 6660 C CA . ALA A 1 843 ? 15.988 25.568 36.953 1.00 66.62 843 ALA A CA 1
ATOM 6661 C C . ALA A 1 843 ? 16.487 25.502 35.517 1.00 66.62 843 ALA A C 1
ATOM 6663 O O . ALA A 1 843 ? 17.023 24.487 35.064 1.00 66.62 843 ALA A O 1
ATOM 6664 N N . GLN A 1 844 ? 16.322 26.603 34.803 1.00 69.75 844 GLN A N 1
ATOM 6665 C CA . GLN A 1 844 ? 16.945 26.743 33.508 1.00 69.75 844 GLN A CA 1
ATOM 6666 C C . GLN A 1 844 ? 18.457 26.890 33.700 1.00 69.75 844 GLN A C 1
ATOM 6668 O O . GLN A 1 844 ? 18.918 27.874 34.268 1.00 69.75 844 GLN A O 1
ATOM 6673 N N . ASP A 1 845 ? 19.221 25.902 33.249 1.00 66.56 845 ASP A N 1
ATOM 6674 C CA . ASP A 1 845 ? 20.690 25.916 33.242 1.00 66.56 845 ASP A CA 1
ATOM 6675 C C . ASP A 1 845 ? 21.251 26.039 31.818 1.00 66.56 845 ASP A C 1
ATOM 6677 O O . ASP A 1 845 ? 22.460 26.020 31.585 1.00 66.56 845 ASP A O 1
ATOM 6681 N N . GLY A 1 846 ? 20.352 26.172 30.845 1.00 68.88 846 GLY A N 1
ATOM 6682 C CA . GLY A 1 846 ? 20.693 26.346 29.453 1.00 68.88 846 GLY A CA 1
ATOM 6683 C C . GLY A 1 846 ? 21.406 27.662 29.159 1.00 68.88 846 GLY A C 1
ATOM 6684 O O . GLY A 1 846 ? 21.058 28.724 29.661 1.00 68.88 846 GLY A O 1
ATOM 6685 N N . THR A 1 847 ? 22.349 27.608 28.223 1.00 80.88 847 THR A N 1
ATOM 6686 C CA . THR A 1 847 ? 23.050 28.772 27.640 1.00 80.88 847 THR A CA 1
ATOM 6687 C C . THR A 1 847 ? 22.150 29.774 26.894 1.00 80.88 847 THR A C 1
ATOM 6689 O O . THR A 1 847 ? 22.641 30.765 26.358 1.00 80.88 847 THR A O 1
ATOM 6692 N N . CYS A 1 848 ? 20.856 29.481 26.747 1.00 84.50 848 CYS A N 1
ATOM 6693 C CA . CYS A 1 848 ? 19.876 30.332 26.084 1.00 84.50 848 CYS A CA 1
ATOM 6694 C C . CYS A 1 848 ? 18.469 30.037 26.623 1.00 84.50 848 CYS A C 1
ATOM 6696 O O . CYS A 1 848 ? 18.196 28.950 27.123 1.00 84.50 848 CYS A O 1
ATOM 6698 N N . ASP A 1 849 ? 17.571 30.999 26.473 1.00 87.56 849 ASP A N 1
ATOM 6699 C CA . ASP A 1 849 ? 16.170 31.028 26.914 1.00 87.56 849 ASP A CA 1
ATOM 6700 C C . ASP A 1 849 ? 15.181 31.334 25.788 1.00 87.56 849 ASP A C 1
ATOM 6702 O O . ASP A 1 849 ? 13.980 31.429 26.022 1.00 87.56 849 ASP A O 1
ATOM 6706 N N . PHE A 1 850 ? 15.668 31.449 24.553 1.00 88.88 850 PHE A N 1
ATOM 6707 C CA . PHE A 1 850 ? 14.826 31.779 23.417 1.00 88.88 850 PHE A CA 1
ATOM 6708 C C . PHE A 1 850 ? 13.782 30.681 23.167 1.00 88.88 850 PHE A C 1
ATOM 6710 O O . PHE A 1 850 ? 14.115 29.562 22.755 1.00 88.88 850 PHE A O 1
ATOM 6717 N N . SER A 1 851 ? 12.514 31.021 23.397 1.00 88.88 851 SER A N 1
ATOM 6718 C CA . SER A 1 851 ? 11.365 30.156 23.154 1.00 88.88 851 SER A CA 1
ATOM 6719 C C . SER A 1 851 ? 10.134 30.976 22.777 1.00 88.88 851 SER A C 1
ATOM 6721 O O . SER A 1 851 ? 9.789 31.940 23.455 1.00 88.88 851 SER A O 1
ATOM 6723 N N . ILE A 1 852 ? 9.452 30.578 21.704 1.00 90.31 852 ILE A N 1
ATOM 6724 C CA . ILE A 1 852 ? 8.257 31.249 21.184 1.00 90.31 852 ILE A CA 1
ATOM 6725 C C . ILE A 1 852 ? 7.149 30.223 20.990 1.00 90.31 852 ILE A C 1
ATOM 6727 O O . ILE A 1 852 ? 7.364 29.180 20.378 1.00 90.31 852 ILE A O 1
ATOM 6731 N N . TYR A 1 853 ? 5.936 30.518 21.453 1.00 89.00 853 TYR A N 1
ATOM 6732 C CA . TYR A 1 853 ? 4.790 29.642 21.218 1.00 89.00 853 TYR A CA 1
ATOM 6733 C C . TYR A 1 853 ? 4.413 29.570 19.738 1.00 89.00 853 TYR A C 1
ATOM 6735 O O . TYR A 1 853 ? 4.353 30.567 19.024 1.00 89.00 853 TYR A O 1
ATOM 6743 N N . ARG A 1 854 ? 4.062 28.369 19.285 1.00 90.69 854 ARG A N 1
ATOM 6744 C CA . ARG A 1 854 ? 3.591 28.101 17.922 1.00 90.69 854 ARG A CA 1
ATOM 6745 C C . ARG A 1 854 ? 2.117 28.448 17.732 1.00 90.69 854 ARG A C 1
ATOM 6747 O O . ARG A 1 854 ? 1.462 27.825 16.909 1.00 90.69 854 ARG A O 1
ATOM 6754 N N . PHE A 1 855 ? 1.565 29.383 18.491 1.00 89.88 855 PHE A N 1
ATOM 6755 C CA . PHE A 1 855 ? 0.131 29.650 18.516 1.00 89.88 855 PHE A CA 1
ATOM 6756 C C . PHE A 1 855 ? -0.130 31.151 18.604 1.00 89.88 855 PHE A C 1
ATOM 6758 O O . PHE A 1 855 ? 0.468 31.827 19.435 1.00 89.88 855 PHE A O 1
ATOM 6765 N N . VAL A 1 856 ? -1.034 31.655 17.760 1.00 88.38 856 VAL A N 1
ATOM 6766 C CA . VAL A 1 856 ? -1.486 33.055 17.761 1.00 88.38 856 VAL A CA 1
ATOM 6767 C C . VAL A 1 856 ? -3.005 33.153 17.683 1.00 88.38 856 VAL A C 1
ATOM 6769 O O . VAL A 1 856 ? -3.663 32.280 17.121 1.00 88.38 856 VAL A O 1
ATOM 6772 N N . GLY A 1 857 ? -3.572 34.224 18.233 1.00 83.50 857 GLY A N 1
ATOM 6773 C CA . GLY A 1 857 ? -5.019 34.373 18.393 1.00 83.50 857 GLY A CA 1
ATOM 6774 C C . GLY A 1 857 ? -5.506 33.912 19.775 1.00 83.50 857 GLY A C 1
ATOM 6775 O O . GLY A 1 857 ? -4.697 33.717 20.685 1.00 83.50 857 GLY A O 1
ATOM 6776 N N . PRO A 1 858 ? -6.826 33.799 19.976 1.00 78.19 858 PRO A N 1
ATOM 6777 C CA . PRO A 1 858 ? -7.403 33.570 21.294 1.00 78.19 858 PRO A CA 1
ATOM 6778 C C . PRO A 1 858 ? -7.169 32.126 21.781 1.00 78.19 858 PRO A C 1
ATOM 6780 O O . PRO A 1 858 ? -7.077 31.194 20.980 1.00 78.19 858 PRO A O 1
ATOM 6783 N N . LYS A 1 859 ? -7.017 31.953 23.105 1.00 73.00 859 LYS A N 1
ATOM 6784 C CA . LYS A 1 859 ? -6.571 30.697 23.752 1.00 73.00 859 LYS A CA 1
ATOM 6785 C C . LYS A 1 859 ? -7.476 29.494 23.462 1.00 73.00 859 LYS A C 1
ATOM 6787 O O . LYS A 1 859 ? -7.004 28.365 23.481 1.00 73.00 859 LYS A O 1
ATOM 6792 N N . ASP A 1 860 ? -8.752 29.739 23.200 1.00 71.75 860 ASP A N 1
ATOM 6793 C CA . ASP A 1 860 ? -9.784 28.748 22.899 1.00 71.75 860 ASP A CA 1
ATOM 6794 C C . ASP A 1 860 ? -9.728 28.243 21.448 1.00 71.75 860 ASP A C 1
ATOM 6796 O O . ASP A 1 860 ? -10.118 27.109 21.176 1.00 71.75 860 ASP A O 1
ATOM 6800 N N . LYS A 1 861 ? -9.227 29.054 20.504 1.00 75.75 861 LYS A N 1
ATOM 6801 C CA . LYS A 1 861 ? -9.125 28.699 19.076 1.00 75.75 861 LYS A CA 1
ATOM 6802 C C . LYS A 1 861 ? -7.854 29.282 18.436 1.00 75.75 861 LYS A C 1
ATOM 6804 O O . LYS A 1 861 ? -7.956 30.077 17.494 1.00 75.75 861 LYS A O 1
ATOM 6809 N N . PRO A 1 862 ? -6.652 28.906 18.911 1.00 85.00 862 PRO A N 1
ATOM 6810 C CA . PRO A 1 862 ? -5.420 29.481 18.401 1.00 85.00 862 PRO A CA 1
ATOM 6811 C C . PRO A 1 862 ? -5.119 28.987 16.982 1.00 85.00 862 PRO A C 1
ATOM 6813 O O . PRO A 1 862 ? -5.263 27.807 16.655 1.00 85.00 862 PRO A O 1
ATOM 6816 N N . LYS A 1 863 ? -4.619 29.883 16.135 1.00 88.00 863 LYS A N 1
ATOM 6817 C CA . LYS A 1 863 ? -3.999 29.527 14.859 1.00 88.00 863 LYS A CA 1
ATOM 6818 C C . LYS A 1 863 ? -2.597 28.987 15.143 1.00 88.00 863 LYS A C 1
ATOM 6820 O O . LYS A 1 863 ? -1.759 29.703 15.691 1.00 88.00 863 LYS A O 1
ATOM 6825 N N . LYS A 1 864 ? -2.330 27.736 14.761 1.00 90.50 864 LYS A N 1
ATOM 6826 C CA . LYS A 1 864 ? -0.993 27.142 14.882 1.00 90.50 864 LYS A CA 1
ATOM 6827 C C . LYS A 1 864 ? -0.052 27.689 13.803 1.00 90.50 864 LYS A C 1
ATOM 6829 O O . LYS A 1 864 ? -0.397 27.709 12.624 1.00 90.50 864 LYS A O 1
ATOM 6834 N N . LEU A 1 865 ? 1.145 28.091 14.211 1.00 88.19 865 LEU A N 1
ATOM 6835 C CA . LEU A 1 865 ? 2.241 28.510 13.349 1.00 88.19 865 LEU A CA 1
ATOM 6836 C C . LEU A 1 865 ? 2.940 27.289 12.741 1.00 88.19 865 LEU A C 1
ATOM 6838 O O . LEU A 1 865 ? 3.307 26.327 13.431 1.00 88.19 865 LEU A O 1
ATOM 6842 N N . THR A 1 866 ? 3.143 27.352 11.429 1.00 85.94 866 THR A N 1
ATOM 6843 C CA . THR A 1 866 ? 3.847 26.320 10.659 1.00 85.94 866 THR A CA 1
ATOM 6844 C C . THR A 1 866 ? 5.353 26.386 10.901 1.00 85.94 866 THR A C 1
ATOM 6846 O O . THR A 1 866 ? 5.879 27.420 11.313 1.00 85.94 866 THR A O 1
ATOM 6849 N N . ASP A 1 867 ? 6.076 25.311 10.592 1.00 84.56 867 ASP A N 1
ATOM 6850 C CA . ASP A 1 867 ? 7.546 25.294 10.680 1.00 84.56 867 ASP A CA 1
ATOM 6851 C C . ASP A 1 867 ? 8.183 26.366 9.783 1.00 84.56 867 ASP A C 1
ATOM 6853 O O . ASP A 1 867 ? 9.179 26.986 10.155 1.00 84.56 867 ASP A O 1
ATOM 6857 N N . LYS A 1 868 ? 7.551 26.658 8.635 1.00 86.75 868 LYS A N 1
ATOM 6858 C CA . LYS A 1 868 ? 7.925 27.773 7.758 1.00 86.75 868 LYS A CA 1
ATOM 6859 C C . LYS A 1 868 ? 7.839 29.116 8.487 1.00 86.75 868 LYS A C 1
ATOM 6861 O O . LYS A 1 868 ? 8.763 29.911 8.365 1.00 86.75 868 LYS A O 1
ATOM 6866 N N . ASN A 1 869 ? 6.780 29.363 9.263 1.00 90.56 869 ASN A N 1
ATOM 6867 C CA . ASN A 1 869 ? 6.659 30.609 10.027 1.00 90.56 869 ASN A CA 1
ATOM 6868 C C . ASN A 1 869 ? 7.770 30.733 11.075 1.00 90.56 869 ASN A C 1
ATOM 6870 O O . ASN A 1 869 ? 8.354 31.803 11.209 1.00 90.56 869 ASN A O 1
ATOM 6874 N N . GLY A 1 870 ? 8.099 29.642 11.774 1.00 87.69 870 GLY A N 1
ATOM 6875 C CA . GLY A 1 870 ? 9.215 29.621 12.723 1.00 87.69 870 GLY A CA 1
ATOM 6876 C C . GLY A 1 870 ? 10.561 29.924 12.058 1.00 87.69 870 GLY A C 1
ATOM 6877 O O . GLY A 1 870 ? 11.348 30.702 12.594 1.00 87.69 870 GLY A O 1
ATOM 6878 N N . ARG A 1 871 ? 10.802 29.375 10.860 1.00 87.69 871 ARG A N 1
ATOM 6879 C CA . ARG A 1 871 ? 12.002 29.662 10.060 1.00 87.69 871 ARG A CA 1
ATOM 6880 C C . ARG A 1 871 ? 12.082 31.128 9.631 1.00 87.69 871 ARG A C 1
ATOM 6882 O O . ARG A 1 871 ? 13.119 31.755 9.794 1.00 87.69 871 ARG A O 1
ATOM 6889 N N . GLU A 1 872 ? 10.979 31.696 9.149 1.00 90.50 872 GLU A N 1
ATOM 6890 C CA . GLU A 1 872 ? 10.907 33.110 8.755 1.00 90.50 872 GLU A CA 1
ATOM 6891 C C . GLU A 1 872 ? 11.145 34.062 9.941 1.00 90.50 872 GLU A C 1
ATOM 6893 O O . GLU A 1 872 ? 11.856 35.056 9.801 1.00 90.50 872 GLU A O 1
ATOM 6898 N N . ILE A 1 873 ? 10.612 33.738 11.125 1.00 91.94 873 ILE A N 1
ATOM 6899 C CA . ILE A 1 873 ? 10.883 34.478 12.370 1.00 91.94 873 ILE A CA 1
ATOM 6900 C C . ILE A 1 873 ? 12.376 34.426 12.714 1.00 91.94 873 ILE A C 1
ATOM 6902 O O . ILE A 1 873 ? 12.956 35.448 13.069 1.00 91.94 873 ILE A O 1
ATOM 6906 N N . ALA A 1 874 ? 13.001 33.256 12.589 1.00 87.31 874 ALA A N 1
ATOM 6907 C CA . ALA A 1 874 ? 14.407 33.058 12.916 1.00 87.31 874 ALA A CA 1
ATOM 6908 C C . ALA A 1 874 ? 15.360 33.779 11.945 1.00 87.31 874 ALA A C 1
ATOM 6910 O O . ALA A 1 874 ? 16.301 34.437 12.377 1.00 87.31 874 ALA A O 1
ATOM 6911 N N . GLU A 1 875 ? 15.106 33.673 10.640 1.00 87.81 875 GLU A N 1
ATOM 6912 C CA . GLU A 1 875 ? 15.991 34.194 9.589 1.00 87.81 875 GLU A CA 1
ATOM 6913 C C . GLU A 1 875 ? 15.747 35.675 9.293 1.00 87.81 875 GLU A C 1
ATOM 6915 O O . GLU A 1 875 ? 16.686 36.450 9.131 1.00 87.81 875 GLU A O 1
ATOM 6920 N N . LYS A 1 876 ? 14.474 36.073 9.202 1.00 91.75 876 LYS A N 1
ATOM 6921 C CA . LYS A 1 876 ? 14.061 37.398 8.714 1.00 91.75 876 LYS A CA 1
ATOM 6922 C C . LYS A 1 876 ? 13.533 38.295 9.826 1.00 91.75 876 LYS A C 1
ATOM 6924 O O . LYS A 1 876 ? 13.290 39.473 9.588 1.00 91.75 876 LYS A O 1
ATOM 6929 N N . GLY A 1 877 ? 13.290 37.749 11.020 1.00 91.06 877 GLY A N 1
ATOM 6930 C CA . GLY A 1 877 ? 12.599 38.462 12.095 1.00 91.06 877 GLY A CA 1
ATOM 6931 C C . GLY A 1 877 ? 11.133 38.769 11.779 1.00 91.06 877 GLY A C 1
ATOM 6932 O O . GLY A 1 877 ? 10.512 39.529 12.515 1.00 91.06 877 GLY A O 1
ATOM 6933 N N . LYS A 1 878 ? 10.570 38.226 10.689 1.00 94.19 878 LYS A N 1
ATOM 6934 C CA . LYS A 1 878 ? 9.208 38.528 10.233 1.00 94.19 878 LYS A CA 1
ATOM 6935 C C . LYS A 1 878 ? 8.631 37.391 9.392 1.00 94.19 878 LYS A C 1
ATOM 6937 O O . LYS A 1 878 ? 9.299 36.904 8.482 1.00 94.19 878 LYS A O 1
ATOM 6942 N N . THR A 1 879 ? 7.385 36.995 9.659 1.00 95.06 879 THR A N 1
ATOM 6943 C CA . THR A 1 879 ? 6.673 35.974 8.865 1.00 95.06 879 THR A CA 1
ATOM 6944 C C . THR A 1 879 ? 6.165 36.515 7.529 1.00 95.06 879 THR A C 1
ATOM 6946 O O . THR A 1 879 ? 5.994 37.719 7.349 1.00 95.06 879 THR A O 1
ATOM 6949 N N . SER A 1 880 ? 5.815 35.616 6.608 1.00 90.81 880 SER A N 1
ATOM 6950 C CA . SER A 1 880 ? 4.835 35.891 5.549 1.00 90.81 880 SER A CA 1
ATOM 6951 C C . SER A 1 880 ? 3.454 36.220 6.150 1.00 90.81 880 SER A C 1
ATOM 6953 O O . SER A 1 880 ? 3.203 35.933 7.324 1.00 90.81 880 SER A O 1
ATOM 6955 N N . LEU A 1 881 ? 2.546 36.813 5.359 1.00 93.31 881 LEU A N 1
ATOM 6956 C CA . LEU A 1 881 ? 1.200 37.176 5.826 1.00 93.31 881 LEU A CA 1
ATOM 6957 C C . LEU A 1 881 ? 0.443 35.925 6.296 1.00 93.31 881 LEU A C 1
ATOM 6959 O O . LEU A 1 881 ? 0.191 35.010 5.507 1.00 93.31 881 LEU A O 1
ATOM 6963 N N . ILE A 1 882 ? 0.070 35.888 7.574 1.00 91.81 882 ILE A N 1
ATOM 6964 C CA . ILE A 1 882 ? -0.702 34.793 8.157 1.00 91.81 882 ILE A CA 1
ATOM 6965 C C . ILE A 1 882 ? -2.175 35.132 8.009 1.00 91.81 882 ILE A C 1
ATOM 6967 O O . ILE A 1 882 ? -2.661 36.075 8.631 1.00 91.81 882 ILE A O 1
ATOM 6971 N N . LYS A 1 883 ? -2.878 34.342 7.195 1.00 90.88 883 LYS A N 1
ATOM 6972 C CA . LYS A 1 883 ? -4.294 34.566 6.914 1.00 90.88 883 LYS A CA 1
ATOM 6973 C C . LYS A 1 883 ? -5.222 33.872 7.904 1.00 90.88 883 LYS A C 1
ATOM 6975 O O . LYS A 1 883 ? -4.968 32.734 8.327 1.00 90.88 883 LYS A O 1
ATOM 6980 N N . GLY A 1 884 ? -6.347 34.508 8.205 1.00 88.81 884 GLY A N 1
ATOM 6981 C CA . GLY A 1 884 ? -7.447 33.882 8.931 1.00 88.81 884 GLY A CA 1
ATOM 6982 C C . GLY A 1 884 ? -7.166 33.654 10.421 1.00 88.81 884 GLY A C 1
ATOM 6983 O O . GLY A 1 884 ? -7.511 32.594 10.947 1.00 88.81 884 GLY A O 1
ATOM 6984 N N . ILE A 1 885 ? -6.489 34.589 11.095 1.00 89.56 885 ILE A N 1
ATOM 6985 C CA . ILE A 1 885 ? -6.340 34.577 12.559 1.00 89.56 885 ILE A CA 1
ATOM 6986 C C . ILE A 1 885 ? -7.672 35.024 13.165 1.00 89.56 885 ILE A C 1
ATOM 6988 O O . ILE A 1 885 ? -8.213 36.059 12.784 1.00 89.56 885 ILE A O 1
ATOM 6992 N N . LYS A 1 886 ? -8.239 34.242 14.088 1.00 84.94 886 LYS A N 1
ATOM 6993 C CA . LYS A 1 886 ? -9.534 34.573 14.704 1.00 84.94 886 LYS A CA 1
ATOM 6994 C C . LYS A 1 886 ? -9.405 35.765 15.647 1.00 84.94 886 LYS A C 1
ATOM 6996 O O . LYS A 1 886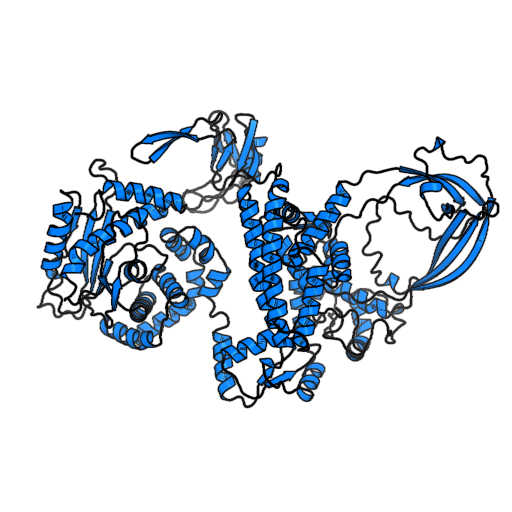 ? -8.448 35.844 16.418 1.00 84.94 886 LYS A O 1
ATOM 7001 N N . LYS A 1 887 ? -10.388 36.667 15.618 1.00 81.31 887 LYS A N 1
ATOM 7002 C CA . LYS A 1 887 ? -10.500 37.741 16.612 1.00 81.31 887 LYS A CA 1
ATOM 7003 C C . LYS A 1 887 ? -10.886 37.174 17.978 1.00 81.31 887 LYS A C 1
ATOM 7005 O O . LYS A 1 887 ? -11.618 36.192 18.065 1.00 81.31 887 LYS A O 1
ATOM 7010 N N . LYS A 1 888 ? -10.445 37.840 19.048 1.00 78.31 888 LYS A N 1
ATOM 7011 C CA . LYS A 1 888 ? -10.800 37.489 20.436 1.00 78.31 888 LYS A CA 1
ATOM 7012 C C . LYS A 1 888 ? -12.300 37.646 20.726 1.00 78.31 888 LYS A C 1
ATOM 7014 O O . LYS A 1 888 ? -12.829 36.934 21.565 1.00 78.31 888 LYS A O 1
ATOM 7019 N N . SER A 1 889 ? -12.968 38.550 20.016 1.00 77.19 889 SER A N 1
ATOM 7020 C CA . SER A 1 889 ? -14.417 38.776 20.052 1.00 77.19 889 SER A CA 1
ATOM 7021 C C . SER A 1 889 ? -15.234 37.676 19.362 1.00 77.19 889 SER A C 1
ATOM 7023 O O . SER A 1 889 ? -16.445 37.627 19.536 1.00 77.19 889 SER A O 1
ATOM 7025 N N . GLY A 1 890 ? -14.597 36.785 18.590 1.00 69.62 890 GLY A N 1
ATOM 7026 C CA . GLY A 1 890 ? -15.264 35.692 17.874 1.00 69.62 890 GLY A CA 1
ATOM 7027 C C . GLY A 1 890 ? -15.899 36.079 16.530 1.00 69.62 890 GLY A C 1
ATOM 7028 O O . GLY A 1 890 ? -16.211 35.191 15.738 1.00 69.62 890 GLY A O 1
ATOM 7029 N N . ASP A 1 891 ? -16.021 37.372 16.221 1.00 71.81 891 ASP A N 1
ATOM 7030 C CA . ASP A 1 891 ? -16.626 37.923 15.000 1.00 71.81 891 ASP A CA 1
ATOM 7031 C C . ASP A 1 891 ? -15.603 38.083 13.853 1.00 71.81 891 ASP A C 1
ATOM 7033 O O . ASP A 1 891 ? -15.111 39.160 13.495 1.00 71.81 891 ASP A O 1
ATOM 7037 N N . GLY A 1 892 ? -15.273 36.950 13.239 1.00 83.69 892 GLY A N 1
ATOM 7038 C CA . GLY A 1 892 ? -14.478 36.896 12.013 1.00 83.69 892 GLY A CA 1
ATOM 7039 C C . GLY A 1 892 ? -12.970 36.778 12.232 1.00 83.69 892 GLY A C 1
ATOM 7040 O O . GLY A 1 892 ? -12.475 36.402 13.301 1.00 83.69 892 GLY A O 1
ATOM 7041 N N . THR A 1 893 ? -12.220 37.043 11.163 1.00 89.50 893 THR A N 1
ATOM 7042 C CA . THR A 1 893 ? -10.769 36.844 11.112 1.00 89.50 893 THR A CA 1
ATOM 7043 C C . THR A 1 893 ? -10.033 38.086 10.639 1.00 89.50 893 THR A C 1
ATOM 7045 O O . THR A 1 893 ? -10.599 38.928 9.948 1.00 89.50 893 THR A O 1
ATOM 7048 N N . TYR A 1 894 ? -8.754 38.171 10.976 1.00 88.50 894 TYR A N 1
ATOM 7049 C CA . TYR A 1 894 ? -7.826 39.153 10.439 1.00 88.50 894 TYR A CA 1
ATOM 7050 C C . TYR A 1 894 ? -6.556 38.468 9.938 1.00 88.50 894 TYR A C 1
ATOM 7052 O O . TYR A 1 894 ? -6.230 37.346 10.338 1.00 88.50 894 TYR A O 1
ATOM 7060 N N . ASP A 1 895 ? -5.838 39.176 9.076 1.00 93.12 895 ASP A N 1
ATOM 7061 C CA . ASP A 1 895 ? -4.550 38.746 8.556 1.00 93.12 895 ASP A CA 1
ATOM 7062 C C . ASP A 1 895 ? -3.458 39.619 9.183 1.00 93.12 895 ASP A C 1
ATOM 7064 O O . ASP A 1 895 ? -3.615 40.837 9.289 1.00 93.12 895 ASP A O 1
ATOM 7068 N N . ALA A 1 896 ? -2.356 39.012 9.615 1.00 93.75 896 ALA A N 1
ATOM 7069 C CA . ALA A 1 896 ? -1.243 39.742 10.218 1.00 93.75 896 ALA A CA 1
ATOM 7070 C C . ALA A 1 896 ? 0.104 39.108 9.866 1.00 93.75 896 ALA A C 1
ATOM 7072 O O . ALA A 1 896 ? 0.212 37.905 9.622 1.00 93.75 896 ALA A O 1
ATOM 7073 N N . TYR A 1 897 ? 1.146 39.931 9.861 1.00 93.75 897 TYR A N 1
ATOM 7074 C CA . TYR A 1 897 ? 2.530 39.489 9.948 1.00 93.75 897 TYR A CA 1
ATOM 7075 C C . TYR A 1 897 ? 2.917 39.389 11.425 1.00 93.75 897 TYR A C 1
ATOM 7077 O O . TYR A 1 897 ? 2.484 40.211 12.232 1.00 93.75 897 TYR A O 1
ATOM 7085 N N . LEU A 1 898 ? 3.752 38.416 11.779 1.00 95.06 898 LEU A N 1
ATOM 7086 C CA . LEU A 1 898 ? 4.376 38.359 13.100 1.00 95.06 898 LEU A CA 1
ATOM 7087 C C . LEU A 1 898 ? 5.815 38.834 12.979 1.00 95.06 898 LEU A C 1
ATOM 7089 O O . LEU A 1 898 ? 6.558 38.311 12.146 1.00 95.06 898 LEU A O 1
ATOM 7093 N N . THR A 1 899 ? 6.193 39.812 13.793 1.00 94.31 899 THR A N 1
ATOM 7094 C CA . THR A 1 899 ? 7.535 40.399 13.840 1.00 94.31 899 THR A CA 1
ATOM 7095 C C . THR A 1 899 ? 8.206 40.067 15.162 1.00 94.31 899 THR A C 1
ATOM 7097 O O . THR A 1 899 ? 7.596 40.183 16.220 1.00 94.31 899 THR A O 1
ATOM 7100 N N . LEU A 1 900 ? 9.464 39.641 15.105 1.00 94.12 900 LEU A N 1
ATOM 7101 C CA . LEU A 1 900 ? 10.259 39.323 16.281 1.00 94.12 900 LEU A CA 1
ATOM 7102 C C . LEU A 1 900 ? 10.774 40.606 16.931 1.00 94.12 900 LEU A C 1
ATOM 7104 O O . LEU A 1 900 ? 11.573 41.331 16.335 1.00 94.12 900 LEU A O 1
ATOM 7108 N N . ASN A 1 901 ? 10.383 40.836 18.177 1.00 90.75 901 ASN A N 1
ATOM 7109 C CA . ASN A 1 901 ? 10.954 41.881 19.003 1.00 90.75 901 ASN A CA 1
ATOM 7110 C C . ASN A 1 901 ? 12.328 41.424 19.517 1.00 90.75 901 ASN A C 1
ATOM 7112 O O . ASN A 1 901 ? 12.416 40.458 20.272 1.00 90.75 901 ASN A O 1
ATOM 7116 N N . ARG A 1 902 ? 13.415 42.081 19.097 1.00 88.38 902 ARG A N 1
ATOM 7117 C CA . ARG A 1 902 ? 14.784 41.662 19.459 1.00 88.38 902 ARG A CA 1
ATOM 7118 C C . ARG A 1 902 ? 15.205 42.052 20.877 1.00 88.38 902 ARG A C 1
ATOM 7120 O O . ARG A 1 902 ? 16.194 41.517 21.366 1.00 88.38 902 ARG A O 1
ATOM 7127 N N . GLU A 1 903 ? 14.466 42.937 21.538 1.00 81.06 903 GLU A N 1
ATOM 7128 C CA . GLU A 1 903 ? 14.742 43.331 22.924 1.00 81.06 903 GLU A CA 1
ATOM 7129 C C . GLU A 1 903 ? 14.119 42.331 23.902 1.00 81.06 903 GLU A C 1
ATOM 7131 O O . GLU A 1 903 ? 14.780 41.847 24.818 1.00 81.06 903 GLU A O 1
ATOM 7136 N N . THR A 1 904 ? 12.858 41.957 23.665 1.00 85.31 904 THR A N 1
ATOM 7137 C CA . THR A 1 904 ? 12.098 41.051 24.547 1.00 85.31 904 THR A CA 1
ATOM 7138 C C . THR A 1 904 ? 12.088 39.595 24.085 1.00 85.31 904 THR A C 1
ATOM 7140 O O . THR A 1 904 ? 11.656 38.718 24.829 1.00 85.31 904 THR A O 1
ATOM 7143 N N . TRP A 1 905 ? 12.548 39.320 22.860 1.00 88.06 905 TRP A N 1
ATOM 7144 C CA . TRP A 1 905 ? 12.481 38.011 22.195 1.00 88.06 905 TRP A CA 1
ATOM 7145 C C . TRP A 1 905 ? 11.060 37.437 22.068 1.00 88.06 905 TRP A C 1
ATOM 7147 O O . TRP A 1 905 ? 10.875 36.223 21.969 1.00 88.06 905 TRP A O 1
ATOM 7157 N N . SER A 1 906 ? 10.057 38.317 22.032 1.00 87.50 906 SER A N 1
ATOM 7158 C CA . SER A 1 906 ? 8.638 37.990 21.862 1.00 87.50 906 SER A CA 1
ATOM 7159 C C . SER A 1 906 ? 8.134 38.321 20.446 1.00 87.50 906 SER A C 1
ATOM 7161 O O . SER A 1 906 ? 8.878 38.853 19.620 1.00 87.50 906 SER A O 1
ATOM 7163 N N . LEU A 1 907 ? 6.887 37.953 20.129 1.00 90.75 907 LEU A N 1
ATOM 7164 C CA . LEU A 1 907 ? 6.269 38.237 18.829 1.00 90.75 907 LEU A CA 1
ATOM 7165 C C . LEU A 1 907 ? 5.261 39.383 18.927 1.00 90.75 907 LEU A C 1
ATOM 7167 O O . LEU A 1 907 ? 4.281 39.277 19.664 1.00 90.75 907 LEU A O 1
ATOM 7171 N N . ASP A 1 908 ? 5.450 40.390 18.081 1.00 91.50 908 ASP A N 1
ATOM 7172 C CA . ASP A 1 908 ? 4.513 41.487 17.853 1.00 91.50 908 ASP A CA 1
ATOM 7173 C C . ASP A 1 908 ? 3.677 41.236 16.586 1.00 91.50 908 ASP A C 1
ATOM 7175 O O . ASP A 1 908 ? 4.107 40.542 15.658 1.00 91.50 908 ASP A O 1
ATOM 7179 N N . MET A 1 909 ? 2.464 41.796 16.533 1.00 91.50 909 MET A N 1
ATOM 7180 C CA . MET A 1 909 ? 1.599 41.730 15.349 1.00 91.50 909 MET A CA 1
ATOM 7181 C C . MET A 1 909 ? 1.714 43.008 14.520 1.00 91.50 909 MET A C 1
ATOM 7183 O O . MET A 1 909 ? 1.462 44.102 15.017 1.00 91.50 909 MET A O 1
ATOM 7187 N N . GLN A 1 910 ? 2.007 42.855 13.229 1.00 91.62 910 GLN A N 1
ATOM 7188 C CA . GLN A 1 910 ? 1.981 43.938 12.252 1.00 91.62 910 GLN A CA 1
ATOM 7189 C C . GLN A 1 910 ? 0.885 43.675 11.216 1.00 91.62 910 GLN A C 1
ATOM 7191 O O . GLN A 1 910 ? 0.886 42.647 10.536 1.00 91.62 910 GLN A O 1
ATOM 7196 N N . PHE A 1 911 ? -0.044 44.614 11.065 1.00 90.19 911 PHE A N 1
ATOM 7197 C CA . PHE A 1 911 ? -1.154 44.500 10.119 1.00 90.19 911 PHE A CA 1
ATOM 7198 C C . PHE A 1 911 ? -0.769 45.064 8.739 1.00 90.19 911 PHE A C 1
ATOM 7200 O O . PHE A 1 911 ? 0.019 46.011 8.671 1.00 90.19 911 PHE A O 1
ATOM 7207 N N . PRO A 1 912 ? -1.276 44.492 7.631 1.00 86.19 912 PRO A N 1
ATOM 7208 C CA . PRO A 1 912 ? -1.089 45.065 6.298 1.00 86.19 912 PRO A CA 1
ATOM 7209 C C . PRO A 1 912 ? -1.737 46.459 6.195 1.00 86.19 912 PRO A C 1
ATOM 7211 O O . PRO A 1 912 ? -2.800 46.693 6.769 1.00 86.19 912 PRO A O 1
ATOM 7214 N N . GLU A 1 913 ? -1.114 47.382 5.452 1.00 77.00 913 GLU A N 1
ATOM 7215 C CA . GLU A 1 913 ? -1.662 48.728 5.231 1.00 77.00 913 GLU A CA 1
ATOM 7216 C C . GLU A 1 913 ? -3.023 48.672 4.524 1.00 77.00 913 GLU A C 1
ATOM 7218 O O . GLU A 1 913 ? -3.180 48.073 3.455 1.00 77.00 913 GLU A O 1
ATOM 7223 N N . PHE A 1 914 ? -4.013 49.345 5.109 1.00 57.28 914 PHE A N 1
ATOM 7224 C CA . PHE A 1 914 ? -5.347 49.471 4.539 1.00 57.28 914 PHE A CA 1
ATOM 7225 C C . PHE A 1 914 ? -5.308 50.487 3.384 1.00 57.28 914 PHE A C 1
ATOM 7227 O O . PHE A 1 914 ? -5.402 51.694 3.600 1.00 57.28 914 PHE A O 1
ATOM 7234 N N . LYS A 1 915 ? -5.176 50.026 2.132 1.00 50.84 915 LYS A N 1
ATOM 7235 C CA . LYS A 1 915 ? -5.411 50.885 0.955 1.00 50.84 915 LYS A CA 1
ATOM 7236 C C . LYS A 1 915 ? -6.912 51.150 0.824 1.00 50.84 915 LYS A C 1
ATOM 7238 O O . LYS A 1 915 ? -7.614 50.462 0.086 1.00 50.84 915 LYS A O 1
ATOM 7243 N N . GLY A 1 916 ? -7.416 52.125 1.578 1.00 41.88 916 GLY A N 1
ATOM 7244 C CA . GLY A 1 916 ? -8.797 52.584 1.476 1.00 41.88 916 GLY A CA 1
ATOM 7245 C C . GLY A 1 916 ? -9.119 53.031 0.049 1.00 41.88 916 GLY A C 1
ATOM 7246 O O . GLY A 1 916 ? -8.453 53.908 -0.506 1.00 41.88 916 GLY A O 1
ATOM 7247 N N . LYS A 1 917 ? -10.158 52.439 -0.553 1.00 40.38 917 LYS A N 1
ATOM 7248 C CA . LYS A 1 917 ? -10.830 53.028 -1.715 1.00 40.38 917 LYS A CA 1
ATOM 7249 C C . LYS A 1 917 ? -11.336 54.406 -1.287 1.00 40.38 917 LYS A C 1
ATOM 7251 O O . LYS A 1 917 ? -12.170 54.495 -0.391 1.00 40.38 917 LYS A O 1
ATOM 7256 N N . LYS A 1 918 ? -10.834 55.469 -1.924 1.00 40.38 918 LYS A N 1
ATOM 7257 C CA . LYS A 1 918 ? -11.446 56.801 -1.858 1.00 40.38 918 LYS A CA 1
ATOM 7258 C C . LYS A 1 918 ? -12.934 56.653 -2.183 1.00 40.38 918 LYS A C 1
ATOM 7260 O O . LYS A 1 918 ? -13.268 56.212 -3.283 1.00 40.38 918 LYS A O 1
ATOM 7265 N N . HIS A 1 919 ? -13.801 57.030 -1.249 1.00 42.97 919 HIS A N 1
ATOM 7266 C CA . HIS A 1 919 ? -15.183 57.355 -1.574 1.00 42.97 919 HIS A CA 1
ATOM 7267 C C . HIS A 1 919 ? -15.152 58.486 -2.611 1.00 42.97 919 HIS A C 1
ATOM 7269 O O . HIS A 1 919 ? -14.669 59.580 -2.323 1.00 42.97 919 HIS A O 1
ATOM 7275 N N . LYS A 1 920 ? -15.598 58.202 -3.837 1.00 42.94 920 LYS A N 1
ATOM 7276 C CA . LYS A 1 920 ? -16.126 59.243 -4.718 1.00 42.94 920 LYS A CA 1
ATOM 7277 C C . LYS A 1 920 ? -17.578 59.451 -4.298 1.00 42.94 920 LYS A C 1
ATOM 7279 O O . LYS A 1 920 ? -18.296 58.460 -4.147 1.00 42.94 920 LYS A O 1
ATOM 7284 N N . GLY A 1 921 ? -17.918 60.709 -4.024 1.00 38.16 921 GLY A N 1
ATOM 7285 C CA . GLY A 1 921 ? -19.303 61.162 -3.941 1.00 38.16 921 GLY A CA 1
ATOM 7286 C C . GLY A 1 921 ? -20.007 61.087 -5.284 1.00 38.16 921 GLY A C 1
ATOM 7287 O O . GLY A 1 921 ? -19.314 60.835 -6.303 1.00 38.16 921 GLY A O 1
#

pLDDT: mean 86.68, std 11.49, range [34.72, 98.38]

Foldseek 3Di:
DQLFPALLVLQLVLCVVCVVLVHPLCSLLSSQLSVVLRLLVLPVVVCVPALWAWADDVCCCFFVNDQFGDFETETEHALPPPCQVVSVVSCCPRPVVVNVNQKDKDWFDPVLNPPPPPDPAKGKTKMKIWGNSDPPDPPDDTRIYIYIYINFGAPAWDWGFTDDPCPVRGPDRDRRTGTYHDLLLNLLVLLQCQLVDPDHDLSSLVSNVCCVVRPPNDPVSVVSNVVVCVRRVPDPVSSVVSSVVSLVCLLVSLVDVVSLVVRSSTGRPVCCVVASVDPVNSVVSNDPPCVVVLVVVLVVLVPDQEEEQEFADDPQLVSVQVVQVSCVSSVDDHWYWYFAFQAPPPVRRVVSVVVIGTDPDQLLQLSNLLNVLVVLLQVLLVLLQVLLCVLVVVVQFNFGLDFFLLLLQLLQVQVVLVCLQVVDDKQKWKFKWWAFPLGFIWAFDDPDPVVGIDSDLVPHDCVPPFKFFKDWPDKDKDWDAADFADALLLLQLLCLLVVDALVLLLVLVVVCVVVQQKFDRQFQARAAEPVQLVLCLVVLVQLCVQLVHDCVQLQQSDDDPRHYDPDGRNHGIAGGNPHDNHLVVLCVVSNPSRSSSSNQRSLSVSLNSGDIFMWMWIKIAGVVRRSGITIAIATDDCISVSRDDSPVSDDDDWQQDDDHDRDDGHTIIGMDIDIGIDTNRDQQFSVNSVVVLVVLVADTSSRSSVSQSVLAVDLSNRQWHRHSRGIDGHLSSQSSNLLCVVQLSNDSNSRSVLSVQSSCSSVVVDDSCVSSCVSVVSSVVSSVSSNVSSCVCPPPCSDNNFWDFLAAALQPRATFTDGPWKRHGPQFDWDQPDADSNDRDTDGPGPDDQIATQWDADPVDTDGHDSQQSNCCRPVQKGDWAWWHAHPVRPTGFIWMWGQDPVVRYTDTHHDDPPDDPDDD

Secondary structure (DSSP, 8-state):
--SSS-HHHHHHHHHHHHHHTT-GGGHHHHHHHHHHHHHHHHHGGGSTTSS-EEEHHHHHHHHH--SS---EEEEE--TT---HHHHHHHHIIIIIGGGTTSEEEEPPPGGGG-TT----SPPEEEEEEEE-S-TT-TTSPPEEEEEEEESSPPS--EEEEPP-S-TTT-SS----EEEE--HHHHHHHHHHHHHH-SS--HHHHHHHHHHHHHS---TTHHHHHHHHHHHTT--HHHHHHHHHHHHHHHHHHHHSHHHHHHHHHHS-HHHHHHTTT-HHHHHHHH--TTHHHHHHHHHHHHH-S-EEE-S---TT-HHHHHHHHHHHHHT--S-EEE---SSS-HHHHHHHHHTPEEE--GGG-HHHHHHHHHHHHHHHHHHHHHHHHHHHHHTT--S-----HHHHHHHHHHHHHHHHHHS----EEEEEEEEETT--EEEE--S-GGGG-BSSGGG---TT---EEEEEEEEEEEEEPPPPPP-HHHHHHHHHTTT--HHHHHHHHHHHHHTTSB--TT---SSB-HHHHHHHGGGHHHHHHHHT--GGG----SPPTTTB-S--SS-SS-B-SS--S-HHHHHHHHHHHHHHHHHHHHHHHHHTTSPPEEEEEEEEEETTEEEEEEEEEEEEE-GGGGT--TTTTTPPPPTTPPPPP-S---SEEEEEEEEEEPPPPPPPBHHHHHHHHHHTT-S-HHHHHHHHHHHHS-TTT-SEEEETTEEEE-HHHHHHHHHTTT-GGG-HHHHHHHHHHHHHHHTTSS-HHHHHTHHHHHHHHHHHHHHHGGGGGTT----SSS-EEEEE-TTTSSEEEE-SSEEEETT--EEEEEEETTEEEEEE-SS---EEESEES-TTSPEEPPHHHHHHHHHHSBPPPEEEEEPTTSS-EEEEEEEE-TTT--EEEEPPP--PPP---

InterPro domains:
  IPR000380 DNA topoisomerase, type IA [PTHR11390] (277-870)
  IPR003602 DNA topoisomerase, type IA, DNA-binding domain [SM00437] (474-737)
  IPR013497 DNA topoisomerase, type IA, central [PF01131] (371-772)
  IPR013497 DNA topoisomerase, type IA, central [PR00417] (307-320)
  IPR013497 DNA topoisomerase, type IA, central [PR00417] (401-419)
  IPR013497 DNA topoisomerase, type IA, central [PR00417] (515-524)
  IPR013497 DNA topoisomerase, type IA, central [PR00417] (597-613)
  IPR013497 DNA topoisomerase, type IA, central [PR00417] (697-711)
  IPR013497 DNA topoisomerase, type IA, central [PS52039] (363-784)
  IPR013824 DNA topoisomerase, type IA, central region, subdomain 1 [G3DSA:1.10.460.10] (374-768)
  IPR013825 DNA topoisomerase, type IA, central region, subdomain 2 [G3DSA:2.70.20.10] (425-681)
  IPR013826 DNA topoisomerase, type IA, central region, subdomain 3 [G3DSA:1.10.290.10] (484-611)
  IPR014942 Nucleotidyl transferase AbiEii toxin, Type IV TA system [PF08843] (41-265)
  IPR023405 DNA topoisomerase, type IA, core domain [SSF56712] (272-817)

Organism: NCBI:txid470146